Protein 2Q30 (pdb70)

Foldseek 3Di:
DDDDPDPPDDDEDVVAWDFWDDADQFKTKTKIWYAAFHKFAWDADPDFWKKKKAAQDAWWWKAFDPRDTDTHGHGRMDMGTRRGTIMITGRHTMIMMIIGSYD/DDDPCPPPPDQDPPAWDFWPDDDQFKTKTKIWYAAFHKFFWDADPDFWKKKKAAQDAWWWKAFPPRDTDTHGHGRMDIGTRHTTIMIHGNHTMMMMIIGRYD/DDDPDPPDDDEDPVAWDFWDDDDQFKTKTKIWYAAFHKFFWDADPDFWKKKKAAQDAWWWKAFPPRDTDTHGHGDMDIDTRHGTIMIHGNHTMIMMMIGRYD/DDDDPCPPDPDADDPAWDFWDDDDQFKTKTKTWYAAFHKFFFDADPDFWKKKKAAQDAWWWKAFPPRDTDTHGHGDMDMDTRHGTIMIHGNHTMMMMIIGRYD/DDDPDVPDPDQDPVAWDFWPDDDQFKTKTKIWFAAFHKFAWDADPDFWKKKKFAQDAWWWKAFPPRDTDTHGHGRMDMDTRHGTIMITGRHTMMMMMIGRYD/DDDPCPPDPDQDPPAWDFWDDDDQFKTKTKIWYAAFHKFAWDADPDFWKKKKAAQDAWWWKAWPPRDTDTHGHGRMDIGTRHTTIMIHGRHTMIMMMIGRYD/DDDPCPPDPDEDPPAWDFWDDDDQFKTKTKIWYAAFHKFDWDADPDFWKKKKAAQDAWWWKAFPPRDTDTHGHGRMDMDTRHGIIMIHGNHTMMMMIIGRPD/DDDPCPPDDDQDPVAWDFFPDDDQFKTKDKIWYAAFHKFAWDADPDFWKKKKAAQDAWWWKAWPPRDTDTHGHGRMDIGTRHTTIMITGRHTMMMMMIGRYD

Solvent-accessible surface area: 35808 Å² total

CATH classification: 2.60.120.10

Structure (mmCIF, N/CA/C/O backbone):
data_2Q30
#
_entry.id   2Q30
#
_cell.length_a   43.140
_cell.length_b   133.950
_cell.length_c   74.660
_cell.angle_alpha   90.000
_cell.angle_beta   93.040
_cell.angle_gamma   90.000
#
_symmetry.space_group_name_H-M   'P 1 21 1'
#
loop_
_entity.id
_entity.type
_entity.pdbx_description
1 polymer 'Uncharacterized protein'
2 non-polymer 1,2-ETHANEDIOL
3 non-polymer 'SULFATE ION'
4 water water
#
loop_
_atom_site.group_PDB
_atom_site.id
_atom_site.type_symbol
_atom_site.label_atom_id
_atom_site.label_alt_id
_atom_site.label_comp_id
_atom_site.label_asym_id
_atom_site.label_entity_id
_atom_site.label_seq_id
_atom_site.pdbx_PDB_ins_code
_atom_site.Cartn_x
_atom_site.Cartn_y
_atom_site.Cartn_z
_atom_site.occupancy
_atom_site.B_iso_or_equiv
_atom_site.auth_seq_id
_atom_site.auth_comp_id
_atom_site.auth_asym_id
_atom_site.auth_atom_id
_atom_site.pdbx_PDB_model_num
ATOM 1 C CA . HIS A 1 5 ? 31.605 15.711 17.846 1.00 54.32 4 HIS A CA 1
ATOM 2 C C . HIS A 1 5 ? 31.433 16.467 16.517 1.00 54.98 4 HIS A C 1
ATOM 3 O O . HIS A 1 5 ? 31.947 17.588 16.367 1.00 55.44 4 HIS A O 1
ATOM 12 N N . LYS A 1 7 ? 29.196 14.626 12.715 1.00 43.74 6 LYS A N 1
ATOM 13 C CA A LYS A 1 7 ? 29.120 13.441 11.851 0.50 43.14 6 LYS A CA 1
ATOM 14 C CA B LYS A 1 7 ? 29.000 13.374 11.976 0.50 42.64 6 LYS A CA 1
ATOM 15 C C . LYS A 1 7 ? 27.961 13.549 10.876 1.00 39.50 6 LYS A C 1
ATOM 16 O O . LYS A 1 7 ? 27.010 14.307 11.077 1.00 35.83 6 LYS A O 1
ATOM 27 N N . SER A 1 8 ? 28.105 12.818 9.776 1.00 36.89 7 SER A N 1
ATOM 28 C CA . SER A 1 8 ? 27.112 12.835 8.712 1.00 35.04 7 SER A CA 1
ATOM 29 C C . SER A 1 8 ? 26.539 11.442 8.492 1.00 32.12 7 SER A C 1
ATOM 30 O O . SER A 1 8 ? 27.209 10.443 8.770 1.00 33.13 7 SER A O 1
ATOM 33 N N . HIS A 1 9 ? 25.326 11.398 7.944 1.00 33.68 8 HIS A N 1
ATOM 34 C CA . HIS A 1 9 ? 24.627 10.159 7.632 1.00 31.55 8 HIS A CA 1
ATOM 35 C C . HIS A 1 9 ? 24.060 10.285 6.245 1.00 30.79 8 HIS A C 1
ATOM 36 O O . HIS A 1 9 ? 23.283 11.190 5.983 1.00 30.31 8 HIS A O 1
ATOM 43 N N . ASN A 1 10 ? 24.441 9.380 5.346 1.00 28.42 9 ASN A N 1
ATOM 44 C CA . ASN A 1 10 ? 23.961 9.419 3.980 1.00 30.15 9 ASN A CA 1
ATOM 45 C C . ASN A 1 10 ? 22.708 8.587 4.015 1.00 30.35 9 ASN A C 1
ATOM 46 O O . ASN A 1 10 ? 22.742 7.406 3.751 1.00 30.38 9 ASN A O 1
ATOM 51 N N . LEU A 1 11 ? 21.604 9.244 4.341 1.00 28.88 10 LEU A N 1
ATOM 52 C CA . LEU A 1 11 ? 20.337 8.545 4.572 1.00 30.33 10 LEU A CA 1
ATOM 53 C C . LEU A 1 11 ? 19.703 7.904 3.360 1.00 31.27 10 LEU A C 1
ATOM 54 O O . LEU A 1 11 ? 18.847 7.063 3.535 1.00 32.41 10 LEU A O 1
ATOM 59 N N . LEU A 1 12 ? 20.087 8.302 2.148 1.00 31.63 11 LEU A N 1
ATOM 60 C CA . LEU A 1 12 ? 19.574 7.652 0.917 1.00 31.55 11 LEU A CA 1
ATOM 61 C C . LEU A 1 12 ? 20.550 6.692 0.223 1.00 32.85 11 LEU A C 1
ATOM 62 O O . LEU A 1 12 ? 20.252 6.147 -0.860 1.00 33.52 11 LEU A O 1
ATOM 67 N N . GLU A 1 13 ? 21.707 6.478 0.843 1.00 33.49 12 GLU A N 1
ATOM 68 C CA . GLU A 1 13 ? 22.739 5.632 0.299 1.00 34.90 12 GLU A CA 1
ATOM 69 C C . GLU A 1 13 ? 22.307 4.172 0.299 1.00 34.46 12 GLU A C 1
ATOM 70 O O . GLU A 1 13 ? 22.642 3.435 -0.625 1.00 33.78 12 GLU A O 1
ATOM 76 N N . ALA A 1 14 ? 21.577 3.755 1.325 1.00 34.60 13 ALA A N 1
ATOM 77 C CA . ALA A 1 14 ? 21.040 2.388 1.420 1.00 34.84 13 ALA A CA 1
ATOM 78 C C . ALA A 1 14 ? 19.860 2.448 2.375 1.00 37.43 13 ALA A C 1
ATOM 79 O O . ALA A 1 14 ? 20.061 2.677 3.574 1.00 40.66 13 ALA A O 1
ATOM 81 N N . VAL A 1 15 ? 18.649 2.274 1.860 1.00 33.62 14 VAL A N 1
ATOM 82 C CA . VAL A 1 15 ? 17.445 2.351 2.680 1.00 35.47 14 VAL A CA 1
ATOM 83 C C . VAL A 1 15 ? 17.016 0.938 3.080 1.00 36.09 14 VAL A C 1
ATOM 84 O O . VAL A 1 15 ? 17.350 -0.034 2.395 1.00 33.57 14 VAL A O 1
ATOM 88 N N . ARG A 1 16 ? 16.305 0.844 4.198 1.00 34.34 15 ARG A N 1
ATOM 89 C CA A ARG A 1 16 ? 15.809 -0.434 4.715 0.50 33.41 15 ARG A CA 1
ATOM 90 C CA B ARG A 1 16 ? 15.807 -0.425 4.726 0.50 32.84 15 ARG A CA 1
ATOM 91 C C . ARG A 1 16 ? 14.280 -0.441 4.679 1.00 34.18 15 ARG A C 1
ATOM 92 O O . ARG A 1 16 ? 13.628 0.467 5.226 1.00 32.63 15 ARG A O 1
ATOM 97 N N . PHE A 1 17 ? 13.711 -1.446 4.011 1.00 31.46 16 PHE A N 1
ATOM 98 C CA . PHE A 1 17 ? 12.262 -1.616 3.951 1.00 33.33 16 PHE A CA 1
ATOM 99 C C . PHE A 1 17 ? 11.859 -2.817 4.777 1.00 33.86 16 PHE A C 1
ATOM 100 O O . PHE A 1 17 ? 12.674 -3.679 5.081 1.00 31.99 16 PHE A O 1
ATOM 108 N N . ASP A 1 18 ? 10.584 -2.844 5.143 1.00 34.65 17 ASP A N 1
ATOM 109 C CA . ASP A 1 18 ? 9.948 -3.982 5.820 1.00 34.73 17 ASP A CA 1
ATOM 110 C C . ASP A 1 18 ? 8.575 -4.049 5.143 1.00 34.89 17 ASP A C 1
ATOM 111 O O . ASP A 1 18 ? 7.847 -3.055 5.160 1.00 33.61 17 ASP A O 1
ATOM 116 N N . ASP A 1 19 ? 8.231 -5.183 4.528 1.00 33.46 18 ASP A N 1
ATOM 117 C CA . ASP A 1 19 ? 6.928 -5.297 3.828 1.00 36.58 18 ASP A CA 1
ATOM 118 C C . ASP A 1 19 ? 5.696 -5.339 4.726 1.00 36.63 18 ASP A C 1
ATOM 119 O O . ASP A 1 19 ? 4.592 -5.126 4.210 1.00 36.35 18 ASP A O 1
ATOM 124 N N . GLN A 1 20 ? 5.871 -5.614 6.027 1.00 36.81 19 GLN A N 1
ATOM 125 C CA A GLN A 1 20 ? 4.737 -5.702 6.968 0.50 37.39 19 GLN A CA 1
ATOM 126 C CA B GLN A 1 20 ? 4.753 -5.697 6.982 0.50 37.55 19 GLN A CA 1
ATOM 127 C C . GLN A 1 20 ? 4.425 -4.369 7.631 1.00 38.30 19 GLN A C 1
ATOM 128 O O . GLN A 1 20 ? 3.271 -4.114 7.997 1.00 39.63 19 GLN A O 1
ATOM 139 N N . ARG A 1 21 ? 5.430 -3.516 7.783 1.00 38.10 20 ARG A N 1
ATOM 140 C CA . ARG A 1 21 ? 5.221 -2.207 8.397 1.00 38.65 20 ARG A CA 1
ATOM 141 C C . ARG A 1 21 ? 6.404 -1.291 8.133 1.00 36.60 20 ARG A C 1
ATOM 142 O O . ARG A 1 21 ? 7.454 -1.767 7.704 1.00 36.83 20 ARG A O 1
ATOM 150 N N . PHE A 1 22 ? 6.246 0.001 8.424 1.00 34.85 21 PHE A N 1
ATOM 151 C CA . PHE A 1 22 ? 7.355 0.976 8.270 1.00 33.31 21 PHE A CA 1
ATOM 152 C C . PHE A 1 22 ? 8.580 0.633 9.141 1.00 33.50 21 PHE A C 1
ATOM 153 O O . PHE A 1 22 ? 8.459 -0.009 10.195 1.00 31.26 21 PHE A O 1
ATOM 161 N N . VAL A 1 23 ? 9.740 1.089 8.698 1.00 31.82 22 VAL A N 1
ATOM 162 C CA . VAL A 1 23 ? 11.002 0.909 9.402 1.00 32.83 22 VAL A CA 1
ATOM 163 C C . VAL A 1 23 ? 11.344 2.253 10.037 1.00 34.77 22 VAL A C 1
ATOM 164 O O . VAL A 1 23 ? 11.334 3.282 9.354 1.00 34.20 22 VAL A O 1
ATOM 176 N N . GLU A 1 25 ? 14.366 4.202 12.246 1.00 33.07 24 GLU A N 1
ATOM 177 C CA . GLU A 1 25 ? 15.805 4.117 12.591 1.00 33.31 24 GLU A CA 1
ATOM 178 C C . GLU A 1 25 ? 16.254 5.372 13.313 1.00 32.50 24 GLU A C 1
ATOM 179 O O . GLU A 1 25 ? 15.997 6.460 12.848 1.00 30.68 24 GLU A O 1
ATOM 185 N N . LEU A 1 26 ? 16.957 5.203 14.425 1.00 32.01 25 LEU A N 1
ATOM 186 C CA . LEU A 1 26 ? 17.477 6.314 15.201 1.00 33.55 25 LEU A CA 1
ATOM 187 C C . LEU A 1 26 ? 18.696 6.845 14.485 1.00 32.64 25 LEU A C 1
ATOM 188 O O . LEU A 1 26 ? 19.601 6.082 14.183 1.00 33.63 25 LEU A O 1
ATOM 193 N N . VAL A 1 27 ? 18.696 8.140 14.195 1.00 30.45 26 VAL A N 1
ATOM 194 C CA . VAL A 1 27 ? 19.813 8.784 13.508 1.00 31.34 26 VAL A CA 1
ATOM 195 C C . VAL A 1 27 ? 20.688 9.417 14.568 1.00 31.74 26 VAL A C 1
ATOM 196 O O . VAL A 1 27 ? 21.896 9.227 14.571 1.00 30.63 26 VAL A O 1
ATOM 200 N N . HIS A 1 28 ? 20.073 10.169 15.464 1.00 30.18 27 HIS A N 1
ATOM 201 C CA . HIS A 1 28 ? 20.803 10.877 16.506 1.00 31.16 27 HIS A CA 1
ATOM 202 C C . HIS A 1 28 ? 19.899 11.133 17.710 1.00 30.93 27 HIS A C 1
ATOM 203 O O . HIS A 1 28 ? 18.671 11.310 17.567 1.00 30.41 27 HIS A O 1
ATOM 210 N N . GLU A 1 29 ? 20.504 11.109 18.892 1.00 31.15 28 GLU A N 1
ATOM 211 C CA . GLU A 1 29 ? 19.801 11.518 20.077 1.00 33.35 28 GLU A CA 1
ATOM 212 C C . GLU A 1 29 ? 20.783 12.173 21.058 1.00 31.96 28 GLU A C 1
ATOM 213 O O . GLU A 1 29 ? 21.830 11.617 21.361 1.00 30.96 28 GLU A O 1
ATOM 219 N N . SER A 1 30 ? 20.429 13.370 21.509 1.00 30.27 29 SER A N 1
ATOM 220 C CA . SER A 1 30 ? 21.215 14.118 22.501 1.00 31.01 29 SER A CA 1
ATOM 221 C C . SER A 1 30 ? 20.234 14.877 23.371 1.00 30.87 29 SER A C 1
ATOM 222 O O . SER A 1 30 ? 19.031 14.727 23.240 1.00 32.42 29 SER A O 1
ATOM 225 N N . GLU A 1 31 ? 20.771 15.660 24.284 1.00 33.50 30 GLU A N 1
ATOM 226 C CA . GLU A 1 31 ? 20.009 16.613 25.098 1.00 34.00 30 GLU A CA 1
ATOM 227 C C . GLU A 1 31 ? 19.209 17.649 24.251 1.00 33.67 30 GLU A C 1
ATOM 228 O O . GLU A 1 31 ? 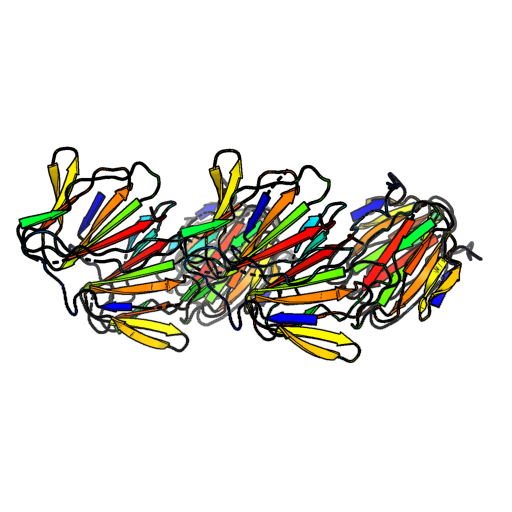18.118 18.067 24.659 1.00 31.88 30 GLU A O 1
ATOM 234 N N . ASN A 1 32 ? 19.721 17.987 23.050 1.00 33.60 31 ASN A N 1
ATOM 235 C CA . ASN A 1 32 ? 19.182 19.045 22.197 1.00 32.13 31 ASN A CA 1
ATOM 236 C C . ASN A 1 32 ? 18.063 18.616 21.262 1.00 32.53 31 ASN A C 1
ATOM 237 O O . ASN A 1 32 ? 17.067 19.326 21.112 1.00 32.75 31 ASN A O 1
ATOM 242 N N . PHE A 1 33 ? 18.242 17.478 20.599 1.00 30.46 32 PHE A N 1
ATOM 243 C CA . PHE A 1 33 ? 17.192 16.893 19.776 1.00 29.30 32 PHE A CA 1
ATOM 244 C C . PHE A 1 33 ? 17.329 15.380 19.553 1.00 29.32 32 PHE A C 1
ATOM 245 O O . PHE A 1 33 ? 18.362 14.778 19.838 1.00 26.35 32 PHE A O 1
ATOM 253 N N . LYS A 1 34 ? 16.247 14.790 19.054 1.00 29.28 33 LYS A N 1
ATOM 254 C CA . LYS A 1 34 ? 16.201 13.398 18.633 1.00 29.76 33 LYS A CA 1
ATOM 255 C C . LYS A 1 34 ? 15.886 13.456 17.154 1.00 29.73 33 LYS A C 1
ATOM 256 O O . LYS A 1 34 ? 15.009 14.221 16.744 1.00 30.71 33 LYS A O 1
ATOM 262 N N . ILE A 1 35 ? 16.641 12.702 16.371 1.00 29.78 34 ILE A N 1
ATOM 263 C CA . ILE A 1 35 ? 16.513 12.653 14.941 1.00 29.15 34 ILE A CA 1
ATOM 264 C C . ILE A 1 35 ? 16.286 11.187 14.595 1.00 28.79 34 ILE A C 1
ATOM 265 O O . ILE A 1 35 ? 17.133 10.334 14.917 1.00 29.53 34 ILE A O 1
ATOM 270 N N . VAL A 1 36 ? 15.156 10.904 13.943 1.00 28.44 35 VAL A N 1
ATOM 271 C CA A VAL A 1 36 ? 14.794 9.550 13.534 0.50 29.82 35 VAL A CA 1
ATOM 272 C CA B VAL A 1 36 ? 14.758 9.548 13.562 0.50 30.36 35 VAL A CA 1
ATOM 273 C C . VAL A 1 36 ? 14.213 9.541 12.128 1.00 31.11 35 VAL A C 1
ATOM 274 O O . VAL A 1 36 ? 13.526 10.493 11.716 1.00 30.88 35 VAL A O 1
ATOM 281 N N . SER A 1 37 ? 14.500 8.474 11.395 1.00 31.36 36 SER A N 1
ATOM 282 C CA . SER A 1 37 ? 14.010 8.309 10.050 1.00 30.34 36 SER A CA 1
ATOM 283 C C . SER A 1 37 ? 12.926 7.250 10.059 1.00 30.37 36 SER A C 1
ATOM 284 O O . SER A 1 37 ? 12.899 6.384 10.945 1.00 29.78 36 SER A O 1
ATOM 287 N N . PHE A 1 38 ? 12.034 7.360 9.073 1.00 30.14 37 PHE A N 1
ATOM 288 C CA . PHE A 1 38 ? 10.959 6.386 8.829 1.00 29.54 37 PHE A CA 1
ATOM 289 C C . PHE A 1 38 ? 10.995 6.065 7.346 1.00 29.70 37 PHE A C 1
ATOM 290 O O . PHE A 1 38 ? 10.999 6.981 6.525 1.00 29.05 37 PHE A O 1
ATOM 298 N N . THR A 1 39 ? 11.119 4.779 7.011 1.00 31.22 38 THR A N 1
ATOM 299 C CA . THR A 1 39 ? 11.206 4.332 5.618 1.00 30.13 38 THR A CA 1
ATOM 300 C C . THR A 1 39 ? 9.968 3.479 5.362 1.00 29.70 38 THR A C 1
ATOM 301 O O . THR A 1 39 ? 9.678 2.536 6.109 1.00 30.86 38 THR A O 1
ATOM 305 N N . PHE A 1 40 ? 9.255 3.843 4.312 1.00 30.20 39 PHE A N 1
ATOM 306 C CA . PHE A 1 40 ? 7.998 3.245 3.968 1.00 28.82 39 PHE A CA 1
ATOM 307 C C . PHE A 1 40 ? 8.009 2.670 2.583 1.00 29.82 39 PHE A C 1
ATOM 308 O O . PHE A 1 40 ? 8.564 3.272 1.664 1.00 29.31 39 PHE A O 1
ATOM 316 N N . LYS A 1 41 ? 7.376 1.507 2.450 1.00 30.00 40 LYS A N 1
ATOM 317 C CA . LYS A 1 41 ? 6.993 0.987 1.151 1.00 32.63 40 LYS A CA 1
ATOM 318 C C . LYS A 1 41 ? 5.706 1.746 0.853 1.00 32.12 40 LYS A C 1
ATOM 319 O O . LYS A 1 41 ? 5.028 2.227 1.781 1.00 29.98 40 LYS A O 1
ATOM 325 N N . ALA A 1 42 ? 5.401 1.892 -0.433 1.00 33.57 41 ALA A N 1
ATOM 326 C CA . ALA A 1 42 ? 4.185 2.581 -0.901 1.00 32.94 41 ALA A CA 1
ATOM 327 C C . ALA A 1 42 ? 2.956 2.012 -0.185 1.00 32.93 41 ALA A C 1
ATOM 328 O O . ALA A 1 42 ? 2.832 0.793 -0.051 1.00 32.42 41 ALA A O 1
ATOM 330 N N . GLY A 1 43 ? 2.105 2.894 0.331 1.00 32.03 42 GLY A N 1
ATOM 331 C CA . GLY A 1 43 ? 0.904 2.491 1.063 1.00 32.95 42 GLY A CA 1
ATOM 332 C C . GLY A 1 43 ? 1.084 2.302 2.555 1.00 32.58 42 GLY A C 1
ATOM 333 O O . GLY A 1 43 ? 0.093 2.187 3.265 1.00 33.07 42 GLY A O 1
ATOM 334 N N . GLN A 1 44 ? 2.327 2.264 3.046 1.00 31.99 43 GLN A N 1
ATOM 335 C CA . GLN A 1 44 ? 2.567 2.136 4.488 1.00 32.09 43 GLN A CA 1
ATOM 336 C C . GLN A 1 44 ? 2.385 3.501 5.136 1.00 32.92 43 GLN A C 1
ATOM 337 O O . GLN A 1 44 ? 2.421 4.562 4.464 1.00 32.68 43 GLN A O 1
ATOM 343 N N . GLU A 1 45 ? 2.202 3.461 6.446 1.00 34.82 44 GLU A N 1
ATOM 344 C CA . GLU A 1 45 ? 1.863 4.637 7.202 1.00 36.38 44 GLU A CA 1
ATOM 345 C C . GLU A 1 45 ? 2.395 4.612 8.613 1.00 34.35 44 GLU A C 1
ATOM 346 O O . GLU A 1 45 ? 2.413 3.576 9.243 1.00 35.10 44 GLU A O 1
ATOM 352 N N . LEU A 1 46 ? 2.812 5.778 9.080 1.00 33.20 45 LEU A N 1
ATOM 353 C CA . LEU A 1 46 ? 3.172 6.009 10.464 1.00 32.76 45 LEU A CA 1
ATOM 354 C C . LEU A 1 46 ? 1.831 6.540 10.952 1.00 33.45 45 LEU A C 1
ATOM 355 O O . LEU A 1 46 ? 1.413 7.623 10.506 1.00 31.95 45 LEU A O 1
ATOM 360 N N . PRO A 1 47 ? 1.124 5.783 11.811 1.00 31.93 46 PRO A N 1
ATOM 361 C CA . PRO A 1 47 ? -0.176 6.233 12.240 1.00 32.14 46 PRO A CA 1
ATOM 362 C C . PRO A 1 47 ? -0.159 7.564 12.986 1.00 30.91 46 PRO A C 1
ATOM 363 O O . PRO A 1 47 ? 0.838 7.923 13.616 1.00 31.07 46 PRO A O 1
ATOM 367 N N . VAL A 1 48 ? -1.270 8.273 12.905 1.00 30.01 47 VAL A N 1
ATOM 368 C CA . VAL A 1 48 ? -1.397 9.546 13.592 1.00 30.51 47 VAL A CA 1
ATOM 369 C C . VAL A 1 48 ? -1.187 9.338 15.106 1.00 30.88 47 VAL A C 1
ATOM 370 O O . VAL A 1 48 ? -1.708 8.381 15.706 1.00 30.36 47 VAL A O 1
ATOM 374 N N . HIS A 1 49 ? -0.325 10.171 15.681 1.00 30.61 48 HIS A N 1
ATOM 375 C CA . HIS A 1 49 ? -0.070 10.132 17.110 1.00 30.42 48 HIS A CA 1
ATOM 376 C C . HIS A 1 49 ? 0.451 11.480 17.585 1.00 29.92 48 HIS A C 1
ATOM 377 O O . HIS A 1 49 ? 0.755 12.385 16.794 1.00 29.06 48 HIS A O 1
ATOM 384 N N . SER A 1 50 ? 0.580 11.568 18.897 1.00 29.32 49 SER A N 1
ATOM 385 C CA . SER A 1 50 ? 1.183 12.717 19.568 1.00 30.86 49 SER A CA 1
ATOM 386 C C . SER A 1 50 ? 1.714 12.263 20.910 1.00 31.06 49 SER A C 1
ATOM 387 O O . SER A 1 50 ? 1.364 11.173 21.362 1.00 31.54 49 SER A O 1
ATOM 390 N N . HIS A 1 51 ? 2.591 13.071 21.504 1.00 31.14 50 HIS A N 1
ATOM 391 C CA . HIS A 1 51 ? 3.069 12.873 22.898 1.00 31.89 50 HIS A CA 1
ATOM 392 C C . HIS A 1 51 ? 2.623 14.125 23.622 1.00 31.80 50 HIS A C 1
ATOM 393 O O . HIS A 1 51 ? 2.951 15.232 23.193 1.00 33.46 50 HIS A O 1
ATOM 400 N N . ASN A 1 52 ? 1.896 13.956 24.717 1.00 32.71 51 ASN A N 1
ATOM 401 C CA . ASN A 1 52 ? 1.346 15.077 25.486 1.00 34.26 51 ASN A CA 1
ATOM 402 C C . ASN A 1 52 ? 2.443 15.797 26.297 1.00 34.53 51 ASN A C 1
ATOM 403 O O . ASN A 1 52 ? 2.474 15.716 27.541 1.00 36.35 51 ASN A O 1
ATOM 405 N N . ILE A 1 53 ? 3.316 16.513 25.567 1.00 35.52 52 ILE A N 1
ATOM 406 C CA . ILE A 1 53 ? 4.430 17.303 26.113 1.00 37.17 52 ILE A CA 1
ATOM 407 C C . ILE A 1 53 ? 4.833 18.496 25.206 1.00 37.54 52 ILE A C 1
ATOM 408 O O . ILE A 1 53 ? 4.368 18.602 24.060 1.00 37.44 52 ILE A O 1
ATOM 413 N N . GLU A 1 54 ? 5.712 19.359 25.732 1.00 36.06 53 GLU A N 1
ATOM 414 C CA . GLU A 1 54 ? 6.188 20.560 25.050 1.00 35.29 53 GLU A CA 1
ATOM 415 C C . GLU A 1 54 ? 7.232 20.223 24.000 1.00 35.31 53 GLU A C 1
ATOM 416 O O . GLU A 1 54 ? 7.841 19.148 24.003 1.00 38.27 53 GLU A O 1
ATOM 418 N N . GLY A 1 55 ? 7.431 21.154 23.087 1.00 35.04 54 GLY A N 1
ATOM 419 C CA . GLY A 1 55 ? 8.399 21.001 22.015 1.00 31.16 54 GLY A CA 1
ATOM 420 C C . GLY A 1 55 ? 7.714 20.830 20.699 1.00 30.82 54 GLY A C 1
ATOM 421 O O . GLY A 1 55 ? 6.483 20.692 20.637 1.00 30.16 54 GLY A O 1
ATOM 422 N N . GLU A 1 56 ? 8.533 20.810 19.649 1.00 30.10 55 GLU A N 1
ATOM 423 C CA . GLU A 1 56 ? 8.065 20.657 18.280 1.00 31.30 55 GLU A CA 1
ATOM 424 C C . GLU A 1 56 ? 8.804 19.588 17.504 1.00 29.81 55 GLU A C 1
ATOM 425 O O . GLU A 1 56 ? 9.842 19.125 17.925 1.00 30.99 55 GLU A O 1
ATOM 431 N N . LEU A 1 57 ? 8.236 19.176 16.379 1.00 29.78 56 LEU A N 1
ATOM 432 C CA . LEU A 1 57 ? 8.964 18.309 15.462 1.00 31.29 56 LEU A CA 1
ATOM 433 C C . LEU A 1 57 ? 8.906 18.887 14.073 1.00 31.65 56 LEU A C 1
ATOM 434 O O . LEU A 1 57 ? 8.002 19.663 13.757 1.00 29.74 56 LEU A O 1
ATOM 439 N N . ASN A 1 58 ? 9.869 18.498 13.241 1.00 29.47 57 ASN A N 1
ATOM 440 C CA . ASN A 1 58 ? 9.758 18.784 11.823 1.00 32.60 57 ASN A CA 1
ATOM 441 C C . ASN A 1 58 ? 9.924 17.440 11.117 1.00 32.17 57 ASN A C 1
ATOM 442 O O . ASN A 1 58 ? 10.701 16.593 11.583 1.00 33.52 57 ASN A O 1
ATOM 447 N N . ILE A 1 59 ? 9.169 17.230 10.054 1.00 30.52 58 ILE A N 1
ATOM 448 C CA . ILE A 1 59 ? 9.238 16.008 9.264 1.00 31.02 58 ILE A CA 1
ATOM 449 C C . ILE A 1 59 ? 9.638 16.439 7.864 1.00 32.19 58 ILE A C 1
ATOM 450 O O . ILE A 1 59 ? 8.881 17.161 7.226 1.00 29.75 58 ILE A O 1
ATOM 455 N N . VAL A 1 60 ? 10.790 15.965 7.388 1.00 30.15 59 VAL A N 1
ATOM 456 C CA . VAL A 1 60 ? 11.301 16.321 6.069 1.00 30.99 59 VAL A CA 1
ATOM 457 C C . VAL A 1 60 ? 11.202 15.120 5.140 1.00 30.20 59 VAL A C 1
ATOM 458 O O . VAL A 1 60 ? 11.690 14.059 5.476 1.00 31.78 59 VAL A O 1
ATOM 462 N N . VAL A 1 61 ? 10.580 15.288 3.971 1.00 30.09 60 VAL A N 1
ATOM 463 C CA . VAL A 1 61 ? 10.461 14.192 3.008 1.00 29.90 60 VAL A CA 1
ATOM 464 C C . VAL A 1 61 ? 11.764 14.184 2.200 1.00 28.23 60 VAL A C 1
ATOM 465 O O . VAL A 1 61 ? 12.026 15.102 1.441 1.00 28.86 60 VAL A O 1
ATOM 469 N N . LEU A 1 62 ? 12.549 13.134 2.382 1.00 30.03 61 LEU A N 1
ATOM 470 C CA . LEU A 1 62 ? 13.835 12.965 1.704 1.00 32.06 61 LEU A CA 1
ATOM 471 C C . LEU A 1 62 ? 13.703 12.345 0.343 1.00 31.52 61 LEU A C 1
ATOM 472 O O . LEU A 1 62 ? 14.482 12.647 -0.544 1.00 32.41 61 LEU A O 1
ATOM 477 N N . GLU A 1 63 ? 12.796 11.388 0.224 1.00 30.82 62 GLU A N 1
ATOM 478 C CA . GLU A 1 63 ? 12.609 10.667 -1.023 1.00 31.77 62 GLU A CA 1
ATOM 479 C C . GLU A 1 63 ? 11.201 10.166 -1.084 1.00 31.26 62 GLU A C 1
ATOM 480 O O . GLU A 1 63 ? 10.616 9.799 -0.045 1.00 30.81 62 GLU A O 1
ATOM 486 N N . GLY A 1 64 ? 10.645 10.187 -2.298 1.00 32.38 63 GLY A N 1
ATOM 487 C CA . GLY A 1 64 ? 9.291 9.729 -2.541 1.00 33.02 63 GLY A CA 1
ATOM 488 C C . GLY A 1 64 ? 8.257 10.768 -2.218 1.00 33.46 63 GLY A C 1
ATOM 489 O O . GLY A 1 64 ? 8.594 11.919 -1.893 1.00 33.90 63 GLY A O 1
ATOM 490 N N . GLU A 1 65 ? 6.996 10.350 -2.332 1.00 31.10 64 GLU A N 1
ATOM 491 C CA . GLU A 1 65 ? 5.838 11.213 -2.105 1.00 33.93 64 GLU A CA 1
ATOM 492 C C . GLU A 1 65 ? 4.884 10.552 -1.152 1.00 31.80 64 GLU A C 1
ATOM 493 O O . GLU A 1 65 ? 4.700 9.325 -1.166 1.00 32.08 64 GLU A O 1
ATOM 499 N N . GLY A 1 66 ? 4.209 11.397 -0.389 1.00 30.00 65 GLY A N 1
ATOM 500 C CA . GLY A 1 66 ? 3.233 10.942 0.564 1.00 28.72 65 GLY A CA 1
ATOM 501 C C . GLY A 1 66 ? 2.317 12.058 1.012 1.00 28.73 65 GLY A C 1
ATOM 502 O O . GLY A 1 66 ? 2.062 13.026 0.266 1.00 29.39 65 GLY A O 1
ATOM 503 N N . GLU A 1 67 ? 1.801 11.880 2.220 1.00 28.27 66 GLU A N 1
ATOM 504 C CA . GLU A 1 67 ? 0.902 12.824 2.868 1.00 29.99 66 GLU A CA 1
ATOM 505 C C . GLU A 1 67 ? 1.257 12.963 4.329 1.00 30.18 66 GLU A C 1
ATOM 506 O O . GLU A 1 67 ? 1.607 11.958 4.977 1.00 31.88 66 GLU A O 1
ATOM 512 N N . PHE A 1 68 ? 1.182 14.193 4.843 1.00 28.39 67 PHE A N 1
ATOM 513 C CA . PHE A 1 68 ? 1.270 14.435 6.279 1.00 29.23 67 PHE A CA 1
ATOM 514 C C . PHE A 1 68 ? -0.150 14.286 6.751 1.00 30.60 67 PHE A C 1
ATOM 515 O O . PHE A 1 68 ? -1.042 14.968 6.246 1.00 30.33 67 PHE A O 1
ATOM 523 N N . VAL A 1 69 ? -0.371 13.428 7.733 1.00 30.61 68 VAL A N 1
ATOM 524 C CA . VAL A 1 69 ? -1.722 13.144 8.224 1.00 29.90 68 VAL A CA 1
ATOM 525 C C . VAL A 1 69 ? -1.897 13.797 9.610 1.00 32.59 68 VAL A C 1
ATOM 526 O O . VAL A 1 69 ? -0.933 13.926 10.379 1.00 30.40 68 VAL A O 1
ATOM 530 N N . GLY A 1 70 ? -3.121 14.235 9.904 1.00 31.47 69 GLY A N 1
ATOM 531 C CA . GLY A 1 70 ? -3.426 14.864 11.185 1.00 33.99 69 GLY A CA 1
ATOM 532 C C . GLY A 1 70 ? -4.738 14.405 11.759 1.00 34.46 69 GLY A C 1
ATOM 533 O O . GLY A 1 70 ? -5.245 13.325 11.421 1.00 33.72 69 GLY A O 1
ATOM 534 N N . ASP A 1 71 ? -5.259 15.251 12.642 1.00 36.13 70 ASP A N 1
ATOM 535 C CA . ASP A 1 71 ? -6.527 15.067 13.325 1.00 38.69 70 ASP A CA 1
ATOM 536 C C . ASP A 1 71 ? -7.646 14.787 12.299 1.00 38.33 70 ASP A C 1
ATOM 537 O O . ASP A 1 71 ? -7.769 15.496 11.287 1.00 37.84 70 ASP A O 1
ATOM 542 N N . GLY A 1 72 ? -8.406 13.722 12.557 1.00 38.56 71 GLY A N 1
ATOM 543 C CA . GLY A 1 72 ? -9.520 13.291 11.698 1.00 37.73 71 GLY A CA 1
ATOM 544 C C . GLY A 1 72 ? -9.115 12.695 10.364 1.00 36.91 71 GLY A C 1
ATOM 545 O O . GLY A 1 72 ? -9.917 12.651 9.435 1.00 35.49 71 GLY A O 1
ATOM 546 N N . ASP A 1 73 ? -7.865 12.246 10.273 1.00 35.51 72 ASP A N 1
ATOM 547 C CA . ASP A 1 73 ? -7.269 11.712 9.058 1.00 35.59 72 ASP A CA 1
ATOM 548 C C . ASP A 1 73 ? -7.142 12.778 7.948 1.00 32.90 72 ASP A C 1
ATOM 549 O O . ASP A 1 73 ? -7.074 12.436 6.774 1.00 31.02 72 ASP A O 1
ATOM 554 N N . ALA A 1 74 ? -7.070 14.055 8.335 1.00 33.57 73 ALA A N 1
ATOM 555 C CA . ALA A 1 74 ? -6.957 15.172 7.388 1.00 31.43 73 ALA A CA 1
ATOM 556 C C . ALA A 1 74 ? -5.531 15.147 6.846 1.00 31.94 73 ALA A C 1
ATOM 557 O O . ALA A 1 74 ? -4.589 14.891 7.618 1.00 30.54 73 ALA A O 1
ATOM 559 N N . VAL A 1 75 ? -5.358 15.411 5.541 1.00 27.87 74 VAL A N 1
ATOM 560 C CA . VAL A 1 75 ? -4.021 15.275 4.918 1.00 29.38 74 VAL A CA 1
ATOM 561 C C . VAL A 1 75 ? -3.487 16.513 4.211 1.00 27.82 74 VAL A C 1
ATOM 562 O O . VAL A 1 75 ? -4.257 17.304 3.676 1.00 25.39 74 VAL A O 1
ATOM 566 N N . ILE A 1 76 ? -2.159 16.645 4.242 1.00 27.48 75 ILE A N 1
ATOM 567 C CA . ILE A 1 76 ? -1.418 17.692 3.562 1.00 29.90 75 ILE A CA 1
ATOM 568 C C . ILE A 1 76 ? -0.479 16.936 2.614 1.00 30.38 75 ILE A C 1
ATOM 569 O O . ILE A 1 76 ? 0.261 16.059 3.082 1.00 30.89 75 ILE A O 1
ATOM 574 N N . PRO A 1 77 ? -0.504 17.246 1.302 1.00 30.10 76 PRO A N 1
ATOM 575 C CA . PRO A 1 77 ? 0.418 16.554 0.404 1.00 31.60 76 PRO A CA 1
ATOM 576 C C . PRO A 1 77 ? 1.857 16.752 0.849 1.00 31.08 76 PRO A C 1
ATOM 577 O O . PRO A 1 77 ? 2.218 17.831 1.294 1.00 32.22 76 PRO A O 1
ATOM 581 N N . ALA A 1 78 ? 2.639 15.691 0.774 1.00 30.00 77 ALA A N 1
ATOM 582 C CA . ALA A 1 78 ? 4.001 15.675 1.257 1.00 28.35 77 ALA A CA 1
ATOM 583 C C . ALA A 1 78 ? 4.905 15.217 0.112 1.00 27.78 77 ALA A C 1
ATOM 584 O O . ALA A 1 78 ? 5.376 14.080 0.092 1.00 28.25 77 ALA A O 1
ATOM 586 N N . PRO A 1 79 ? 5.112 16.094 -0.888 1.00 29.58 78 PRO A N 1
ATOM 587 C CA . PRO A 1 79 ? 6.009 15.730 -1.955 1.00 29.78 78 PRO A CA 1
ATOM 588 C C . PRO A 1 79 ? 7.446 15.707 -1.439 1.00 29.57 78 PRO A C 1
ATOM 589 O O . PRO A 1 79 ? 7.714 16.183 -0.337 1.00 28.09 78 PRO A O 1
ATOM 593 N N . ARG A 1 80 ? 8.363 15.197 -2.251 1.00 29.55 79 ARG A N 1
ATOM 594 C CA . ARG A 1 80 ? 9.771 15.139 -1.865 1.00 30.71 79 ARG A CA 1
ATOM 595 C C . ARG A 1 80 ? 10.237 16.546 -1.527 1.00 30.62 79 ARG A C 1
ATOM 596 O O . ARG A 1 80 ? 9.898 17.503 -2.217 1.00 30.98 79 ARG A O 1
ATOM 604 N N . GLY A 1 81 ? 10.963 16.689 -0.435 1.00 29.71 80 GLY A N 1
ATOM 605 C CA . GLY A 1 81 ? 11.427 17.988 -0.014 1.00 29.53 80 GLY A CA 1
ATOM 606 C C . GLY A 1 81 ? 10.441 18.798 0.814 1.00 30.02 80 GLY A C 1
ATOM 607 O O . GLY A 1 81 ? 10.773 19.897 1.237 1.00 31.03 80 GLY A O 1
ATOM 608 N N . ALA A 1 82 ? 9.226 18.286 1.038 1.00 29.79 81 ALA A N 1
ATOM 609 C CA . ALA A 1 82 ? 8.245 18.967 1.873 1.00 30.63 81 ALA A CA 1
ATOM 610 C C . ALA A 1 82 ? 8.656 18.795 3.310 1.00 29.87 81 ALA A C 1
ATOM 611 O O . ALA A 1 82 ? 9.265 17.778 3.670 1.00 30.48 81 ALA A O 1
ATOM 613 N N . VAL A 1 83 ? 8.370 19.814 4.131 1.00 31.09 82 VAL A N 1
ATOM 614 C CA . VAL A 1 83 ? 8.655 19.776 5.561 1.00 29.99 82 VAL A CA 1
ATOM 615 C C . VAL A 1 83 ? 7.408 20.169 6.319 1.00 32.19 82 VAL A C 1
ATOM 616 O O . VAL A 1 83 ? 6.793 21.162 5.977 1.00 34.13 82 VAL A O 1
ATOM 620 N N . LEU A 1 84 ? 7.031 19.357 7.304 1.00 30.09 83 LEU A N 1
ATOM 621 C CA . LEU A 1 84 ? 5.911 19.627 8.194 1.00 29.26 83 LEU A CA 1
ATOM 622 C C . LEU A 1 84 ? 6.546 20.083 9.484 1.00 29.40 83 LEU A C 1
ATOM 623 O O . LEU A 1 84 ? 7.501 19.456 9.889 1.00 27.98 83 LEU A O 1
ATOM 628 N N . VAL A 1 85 ? 6.039 21.161 10.098 1.00 26.54 84 VAL A N 1
ATOM 629 C CA . VAL A 1 85 ? 6.463 21.587 11.429 1.00 29.03 84 VAL A CA 1
ATOM 630 C C . VAL A 1 85 ? 5.216 21.583 12.311 1.00 31.51 84 VAL A C 1
ATOM 631 O O . VAL A 1 85 ? 4.191 22.148 11.944 1.00 30.01 84 VAL A O 1
ATOM 635 N N . ALA A 1 86 ? 5.332 20.990 13.486 1.00 30.86 85 ALA A N 1
ATOM 636 C CA . ALA A 1 86 ? 4.206 20.869 14.383 1.00 31.74 85 ALA A CA 1
ATOM 637 C C . ALA A 1 86 ? 4.634 20.684 15.817 1.00 30.78 85 ALA A C 1
ATOM 638 O O . ALA A 1 86 ? 5.731 20.187 16.065 1.00 31.13 85 ALA A O 1
ATOM 640 N N . PRO A 1 87 ? 3.777 21.125 16.771 1.00 30.67 86 PRO A N 1
ATOM 641 C CA . PRO A 1 87 ? 4.023 20.760 18.157 1.00 30.23 86 PRO A CA 1
ATOM 642 C C . PRO A 1 87 ? 3.962 19.215 18.287 1.00 28.69 86 PRO A C 1
ATOM 643 O O . PRO A 1 87 ? 3.217 18.546 17.552 1.00 28.37 86 PRO A O 1
ATOM 647 N N . ILE A 1 88 ? 4.780 18.670 19.174 1.00 27.99 87 ILE A N 1
ATOM 648 C CA . ILE A 1 88 ? 4.808 17.225 19.458 1.00 30.32 87 ILE A CA 1
ATOM 649 C C . ILE A 1 88 ? 3.432 16.714 19.952 1.00 31.02 87 ILE A C 1
ATOM 650 O O . ILE A 1 88 ? 3.047 15.559 19.681 1.00 31.18 87 ILE A O 1
ATOM 655 N N . SER A 1 89 ? 2.711 17.578 20.681 1.00 30.81 88 SER A N 1
ATOM 656 C CA . SER A 1 89 ? 1.382 17.287 21.190 1.00 31.26 88 SER A CA 1
ATOM 657 C C . SER A 1 89 ? 0.282 17.334 20.117 1.00 33.35 88 SER A C 1
ATOM 658 O O . SER A 1 89 ? -0.821 16.846 20.373 1.00 35.45 88 SER A O 1
ATOM 661 N N . THR A 1 90 ? 0.561 17.900 18.936 1.00 33.49 89 THR A N 1
ATOM 662 C CA . THR A 1 90 ? -0.418 17.956 17.839 1.00 33.12 89 THR A CA 1
ATOM 663 C C . THR A 1 90 ? -0.406 16.640 17.062 1.00 33.53 89 THR A C 1
ATOM 664 O O . THR A 1 90 ? 0.663 16.232 16.604 1.00 34.36 89 THR A O 1
ATOM 668 N N . PRO A 1 91 ? -1.585 15.972 16.906 1.00 33.36 90 PRO A N 1
ATOM 669 C CA . PRO A 1 91 ? -1.632 14.698 16.188 1.00 32.69 90 PRO A CA 1
ATOM 670 C C . PRO A 1 91 ? -0.996 14.789 14.824 1.00 32.20 90 PRO A C 1
ATOM 671 O O . PRO A 1 91 ? -1.361 15.660 14.038 1.00 31.67 90 PRO A O 1
ATOM 675 N N . HIS A 1 92 ? -0.012 13.929 14.581 1.00 31.39 91 HIS A N 1
ATOM 676 C CA . HIS A 1 92 ? 0.701 13.890 13.303 1.00 31.22 91 HIS A CA 1
ATOM 677 C C . HIS A 1 92 ? 0.980 12.453 12.910 1.00 30.63 91 HIS A C 1
ATOM 678 O O . HIS A 1 92 ? 1.209 11.602 13.760 1.00 30.82 91 HIS A O 1
ATOM 685 N N . GLY A 1 93 ? 1.011 12.228 11.607 1.00 31.28 92 GLY A N 1
ATOM 686 C CA . GLY A 1 93 ? 1.269 10.926 11.037 1.00 30.43 92 GLY A CA 1
ATOM 687 C C . GLY A 1 93 ? 1.732 11.127 9.637 1.00 30.40 92 GLY A C 1
ATOM 688 O O . GLY A 1 93 ? 1.702 12.273 9.110 1.00 29.32 92 GLY A O 1
ATOM 689 N N . VAL A 1 94 ? 2.180 10.037 9.022 1.00 31.47 93 VAL A N 1
ATOM 690 C CA . VAL A 1 94 ? 2.708 10.095 7.646 1.00 32.76 93 VAL A CA 1
ATOM 691 C C . VAL A 1 94 ? 2.196 8.895 6.876 1.00 34.94 93 VAL A C 1
ATOM 692 O O . VAL A 1 94 ? 2.225 7.811 7.414 1.00 36.13 93 VAL A O 1
ATOM 696 N N . ARG A 1 95 ? 1.730 9.111 5.643 1.00 32.70 94 ARG A N 1
ATOM 697 C CA . ARG A 1 95 ? 1.254 8.059 4.760 1.00 34.86 94 ARG A CA 1
ATOM 698 C C . ARG A 1 95 ? 2.089 8.118 3.492 1.00 34.28 94 ARG A C 1
ATOM 699 O O . ARG A 1 95 ? 2.248 9.185 2.920 1.00 34.26 94 ARG A O 1
ATOM 707 N N . ALA A 1 96 ? 2.638 6.983 3.072 1.00 31.88 95 ALA A N 1
ATOM 708 C CA . ALA A 1 96 ? 3.452 6.919 1.881 1.00 30.66 95 ALA A CA 1
ATOM 709 C C . ALA A 1 96 ? 2.574 6.572 0.675 1.00 31.28 95 ALA A C 1
ATOM 710 O O . ALA A 1 96 ? 1.861 5.560 0.704 1.00 29.99 95 ALA A O 1
ATOM 712 N N . VAL A 1 97 ? 2.619 7.403 -0.368 1.00 31.01 96 VAL A N 1
ATOM 713 C CA . VAL A 1 97 ? 1.939 7.109 -1.641 1.00 31.45 96 VAL A CA 1
ATOM 714 C C . VAL A 1 97 ? 2.898 6.241 -2.482 1.00 31.90 96 VAL A C 1
ATOM 715 O O . VAL A 1 97 ? 2.483 5.246 -3.063 1.00 32.65 96 VAL A O 1
ATOM 719 N N . THR A 1 98 ? 4.157 6.669 -2.580 1.00 32.56 97 THR A N 1
ATOM 720 C CA . THR A 1 98 ? 5.217 5.910 -3.240 1.00 31.93 97 THR A CA 1
ATOM 721 C C . THR A 1 98 ? 6.114 5.396 -2.119 1.00 31.64 97 THR A C 1
ATOM 722 O O . THR A 1 98 ? 5.909 5.719 -0.935 1.00 32.07 97 THR A O 1
ATOM 726 N N . ASP A 1 99 ? 7.143 4.619 -2.476 1.00 32.46 98 ASP A N 1
ATOM 727 C CA . ASP A 1 99 ? 8.183 4.239 -1.477 1.00 31.67 98 ASP A CA 1
ATOM 728 C C . ASP A 1 99 ? 8.765 5.583 -1.011 1.00 31.71 98 ASP A C 1
ATOM 729 O O . ASP A 1 99 ? 9.026 6.464 -1.829 1.00 31.38 98 ASP A O 1
ATOM 742 N N . LYS A 1 101 ? 10.966 7.950 2.240 1.00 31.04 100 LYS A N 1
ATOM 743 C CA . LYS A 1 101 ? 11.745 8.093 3.455 1.00 29.56 100 LYS A CA 1
ATOM 744 C C . LYS A 1 101 ? 11.620 9.526 3.953 1.00 30.29 100 LYS A C 1
ATOM 745 O O . LYS A 1 101 ? 11.689 10.495 3.165 1.00 31.54 100 LYS A O 1
ATOM 751 N N . VAL A 1 102 ? 11.421 9.643 5.265 1.00 31.02 101 VAL A N 1
ATOM 752 C CA . VAL A 1 102 ? 11.345 10.934 5.943 1.00 30.98 101 VAL A CA 1
ATOM 753 C C . VAL A 1 102 ? 12.298 10.981 7.124 1.00 30.51 101 VAL A C 1
ATOM 754 O O . VAL A 1 102 ? 12.670 9.948 7.650 1.00 29.99 101 VAL A O 1
ATOM 758 N N . LEU A 1 103 ? 12.677 12.200 7.507 1.00 31.60 102 LEU A N 1
ATOM 759 C CA . LEU A 1 103 ? 13.535 12.454 8.655 1.00 29.97 102 LEU A CA 1
ATOM 760 C C . LEU A 1 103 ? 12.758 13.314 9.616 1.00 30.08 102 LEU A C 1
ATOM 761 O O . LEU A 1 103 ? 12.223 14.339 9.231 1.00 32.00 102 LEU A O 1
ATOM 766 N N . VAL A 1 104 ? 12.724 12.899 10.870 1.00 31.61 103 VAL A N 1
ATOM 767 C CA . VAL A 1 104 ? 12.017 13.613 11.902 1.00 30.38 103 VAL A CA 1
ATOM 768 C C . VAL A 1 104 ? 13.028 14.123 12.898 1.00 30.43 103 VAL A C 1
ATOM 769 O O . VAL A 1 104 ? 13.834 13.350 13.349 1.00 31.03 103 VAL A O 1
ATOM 773 N N . THR A 1 105 ? 12.959 15.415 13.225 1.00 29.90 104 THR A N 1
ATOM 774 C CA . THR A 1 105 ? 13.782 16.079 14.239 1.00 30.24 104 THR A CA 1
ATOM 775 C C . THR A 1 105 ? 12.808 16.620 15.282 1.00 30.97 104 THR A C 1
ATOM 776 O O . THR A 1 105 ? 11.882 17.354 14.941 1.00 29.18 104 THR A O 1
ATOM 780 N N . ILE A 1 106 ? 13.026 16.232 16.525 1.00 29.27 105 ILE A N 1
ATOM 781 C CA . ILE A 1 106 ? 12.166 16.542 17.661 1.00 31.39 105 ILE A CA 1
ATOM 782 C C . ILE A 1 106 ? 13.004 17.327 18.657 1.00 29.27 105 ILE A C 1
ATOM 783 O O . ILE A 1 106 ? 14.053 16.842 19.052 1.00 28.36 105 ILE A O 1
ATOM 788 N N . ALA A 1 107 ? 12.547 18.526 19.038 1.00 30.17 106 ALA A N 1
ATOM 789 C CA . ALA A 1 107 ? 13.267 19.421 19.980 1.00 30.74 106 ALA A CA 1
ATOM 790 C C . ALA A 1 107 ? 12.316 20.162 20.934 1.00 31.89 106 ALA A C 1
ATOM 791 O O . ALA A 1 107 ? 11.304 20.694 20.485 1.00 32.50 106 ALA A O 1
ATOM 793 N N . PRO A 1 108 ? 12.549 20.068 22.259 1.00 33.65 107 PRO A N 1
ATOM 794 C CA . PRO A 1 108 ? 13.523 19.203 22.928 1.00 35.45 107 PRO A CA 1
ATOM 795 C C . PRO A 1 108 ? 13.145 17.719 22.696 1.00 34.72 107 PRO A C 1
ATOM 796 O O . PRO A 1 108 ? 12.019 17.445 22.269 1.00 33.46 107 PRO A O 1
ATOM 800 N N . PRO A 1 109 ? 14.072 16.777 22.937 1.00 36.14 108 PRO A N 1
ATOM 801 C CA . PRO A 1 109 ? 13.742 15.360 22.714 1.00 40.07 108 PRO A CA 1
ATOM 802 C C . PRO A 1 109 ? 12.759 14.805 23.776 1.00 42.46 108 PRO A C 1
ATOM 803 O O . PRO A 1 109 ? 12.741 15.307 24.900 1.00 42.07 108 PRO A O 1
ATOM 807 N N . ILE A 1 110 ? 11.963 13.796 23.402 1.00 47.43 109 ILE A N 1
ATOM 808 C CA . ILE A 1 110 ? 10.950 13.194 24.299 1.00 49.46 109 ILE A CA 1
ATOM 809 C C . ILE A 1 110 ? 11.622 12.231 25.304 1.00 52.78 109 ILE A C 1
ATOM 810 O O . ILE A 1 110 ? 11.335 12.266 26.510 1.00 51.62 109 ILE A O 1
ATOM 824 N N . LYS B 1 7 ? 1.732 23.291 10.082 1.00 47.29 6 LYS B N 1
ATOM 825 C CA . LYS B 1 7 ? 2.168 24.047 8.895 1.00 46.13 6 LYS B CA 1
ATOM 826 C C . LYS B 1 7 ? 3.229 23.261 8.131 1.00 39.29 6 LYS B C 1
ATOM 827 O O . LYS B 1 7 ? 4.145 22.723 8.733 1.00 34.88 6 LYS B O 1
ATOM 833 N N . SER B 1 8 ? 3.055 23.167 6.814 1.00 36.20 7 SER B N 1
ATOM 834 C CA . SER B 1 8 ? 3.998 22.474 5.959 1.00 35.02 7 SER B CA 1
ATOM 835 C C . SER B 1 8 ? 4.538 23.450 4.900 1.00 33.48 7 SER B C 1
ATOM 836 O O . SER B 1 8 ? 3.910 24.473 4.576 1.00 29.92 7 SER B O 1
ATOM 839 N N . HIS B 1 9 ? 5.712 23.115 4.381 1.00 30.99 8 HIS B N 1
ATOM 840 C CA . HIS B 1 9 ? 6.405 23.924 3.385 1.00 32.26 8 HIS B CA 1
ATOM 841 C C . HIS B 1 9 ? 6.955 22.979 2.332 1.00 29.59 8 HIS B C 1
ATOM 842 O O . HIS B 1 9 ? 7.697 22.087 2.690 1.00 30.59 8 HIS B O 1
ATOM 849 N N . ASN B 1 10 ? 6.602 23.164 1.063 1.00 29.34 9 ASN B N 1
ATOM 850 C CA . ASN B 1 10 ? 7.130 22.369 -0.048 1.00 29.90 9 ASN B CA 1
ATOM 851 C C . ASN B 1 10 ? 8.389 23.095 -0.508 1.00 31.94 9 ASN B C 1
ATOM 852 O O . ASN B 1 10 ? 8.341 23.955 -1.404 1.00 28.88 9 ASN B O 1
ATOM 857 N N . LEU B 1 11 ? 9.511 22.722 0.102 1.00 29.32 10 LEU B N 1
ATOM 858 C CA . LEU B 1 11 ? 10.784 23.409 -0.109 1.00 30.95 10 LEU B CA 1
ATOM 859 C C . LEU B 1 11 ? 11.394 23.249 -1.495 1.00 30.97 10 LEU B C 1
ATOM 860 O O . LEU B 1 11 ? 12.292 24.009 -1.836 1.00 31.83 10 LEU B O 1
ATOM 865 N N . LEU B 1 12 ? 10.933 22.272 -2.281 1.00 31.54 11 LEU B N 1
ATOM 866 C CA . LEU B 1 12 ? 11.389 22.094 -3.672 1.00 32.82 11 LEU B CA 1
ATOM 867 C C . LEU B 1 12 ? 10.403 22.664 -4.727 1.00 33.01 11 LEU B C 1
ATOM 868 O O . LEU B 1 12 ? 10.522 22.384 -5.898 1.00 34.08 11 LEU B O 1
ATOM 873 N N . GLU B 1 13 ? 9.461 23.481 -4.273 1.00 33.99 12 GLU B N 1
ATOM 874 C CA . GLU B 1 13 ? 8.507 24.181 -5.106 1.00 35.93 12 GLU B CA 1
ATOM 875 C C . GLU B 1 13 ? 9.014 25.646 -5.115 1.00 35.56 12 GLU B C 1
ATOM 876 O O . GLU B 1 13 ? 9.496 26.158 -4.092 1.00 36.80 12 GLU B O 1
ATOM 882 N N . ALA B 1 14 ? 8.972 26.311 -6.266 1.00 37.15 13 ALA B N 1
ATOM 883 C CA . ALA B 1 14 ? 9.425 27.721 -6.366 1.00 35.98 13 ALA B CA 1
ATOM 884 C C . ALA B 1 14 ? 10.787 27.997 -5.681 1.00 35.92 13 ALA B C 1
ATOM 885 O O . ALA B 1 14 ? 10.937 28.942 -4.886 1.00 37.72 13 ALA B O 1
ATOM 887 N N . VAL B 1 15 ? 11.760 27.136 -5.951 1.00 34.97 14 VAL B N 1
ATOM 888 C CA . VAL B 1 15 ? 13.118 27.255 -5.370 1.00 35.37 14 VAL B CA 1
ATOM 889 C C . VAL B 1 15 ? 13.720 28.566 -5.901 1.00 36.62 14 VAL B C 1
ATOM 890 O O . VAL B 1 15 ? 13.557 28.884 -7.077 1.00 34.52 14 VAL B O 1
ATOM 894 N N . ARG B 1 16 ? 14.373 29.323 -5.017 1.00 35.58 15 ARG B N 1
ATOM 895 C CA . ARG B 1 16 ? 14.950 30.628 -5.354 1.00 35.67 15 ARG B CA 1
ATOM 896 C C . ARG B 1 16 ? 16.445 30.569 -5.260 1.00 33.97 15 ARG B C 1
ATOM 897 O O . ARG B 1 16 ? 16.968 30.203 -4.213 1.00 33.61 15 ARG B O 1
ATOM 905 N N . PHE B 1 17 ? 17.115 30.932 -6.359 1.00 33.46 16 PHE B N 1
ATOM 906 C CA . PHE B 1 17 ? 18.560 31.055 -6.438 1.00 33.35 16 PHE B CA 1
ATOM 907 C C . PHE B 1 17 ? 18.922 32.520 -6.661 1.00 33.68 16 PHE B C 1
ATOM 908 O O . PHE B 1 17 ? 18.108 33.331 -7.079 1.00 33.53 16 PHE B O 1
ATOM 916 N N . ASP B 1 18 ? 20.167 32.845 -6.360 1.00 33.97 17 ASP B N 1
ATOM 917 C CA . ASP B 1 18 ? 20.683 34.179 -6.568 1.00 34.83 17 ASP B CA 1
ATOM 918 C C . ASP B 1 18 ? 22.053 33.949 -7.179 1.00 34.35 17 ASP B C 1
ATOM 919 O O . ASP B 1 18 ? 22.813 33.135 -6.696 1.00 31.17 17 ASP B O 1
ATOM 924 N N . ASP B 1 19 ? 22.320 34.626 -8.290 1.00 34.48 18 ASP B N 1
ATOM 925 C CA . ASP B 1 19 ? 23.609 34.506 -8.974 1.00 37.50 18 ASP B CA 1
ATOM 926 C C . ASP B 1 19 ? 24.787 35.014 -8.153 1.00 37.13 18 ASP B C 1
ATOM 927 O O . ASP B 1 19 ? 25.893 34.519 -8.320 1.00 39.42 18 ASP B O 1
ATOM 932 N N . GLN B 1 20 ? 24.537 35.971 -7.257 1.00 36.52 19 GLN B N 1
ATOM 933 C CA . GLN B 1 20 ? 25.594 36.617 -6.477 1.00 39.29 19 GLN B CA 1
ATOM 934 C C . GLN B 1 20 ? 25.901 36.036 -5.111 1.00 39.17 19 GLN B C 1
ATOM 935 O O . GLN B 1 20 ? 27.019 36.222 -4.605 1.00 37.69 19 GLN B O 1
ATOM 941 N N . ARG B 1 21 ? 24.920 35.371 -4.502 1.00 37.49 20 ARG B N 1
ATOM 942 C CA . ARG B 1 21 ? 25.084 34.803 -3.169 1.00 37.36 20 ARG B CA 1
ATOM 943 C C . ARG B 1 21 ? 24.045 33.738 -2.894 1.00 35.07 20 ARG B C 1
ATOM 944 O O . ARG B 1 21 ? 23.022 33.695 -3.564 1.00 34.94 20 ARG B O 1
ATOM 947 N N . PHE B 1 22 ? 24.302 32.899 -1.892 1.00 33.21 21 PHE B N 1
ATOM 948 C CA . PHE B 1 22 ? 23.342 31.881 -1.499 1.00 32.94 21 PHE B CA 1
ATOM 949 C C . PHE B 1 22 ? 22.056 32.566 -1.006 1.00 33.86 21 PHE B C 1
ATOM 950 O O . PHE B 1 22 ? 22.102 33.710 -0.567 1.00 32.16 21 PHE B O 1
ATOM 958 N N . VAL B 1 23 ? 20.930 31.863 -1.107 1.00 31.79 22 VAL B N 1
ATOM 959 C CA . VAL B 1 23 ? 19.643 32.390 -0.693 1.00 32.49 22 VAL B CA 1
ATOM 960 C C . VAL B 1 23 ? 19.310 31.689 0.611 1.00 33.77 22 VAL B C 1
ATOM 961 O O . VAL B 1 23 ? 19.304 30.469 0.652 1.00 34.98 22 VAL B O 1
ATOM 973 N N . GLU B 1 25 ? 16.416 31.356 3.576 1.00 31.26 24 GLU B N 1
ATOM 974 C CA . GLU B 1 25 ? 14.975 31.575 3.785 1.00 34.52 24 GLU B CA 1
ATOM 975 C C . GLU B 1 25 ? 14.602 30.947 5.125 1.00 32.80 24 GLU B C 1
ATOM 976 O O . GLU B 1 25 ? 14.927 29.782 5.366 1.00 32.40 24 GLU B O 1
ATOM 982 N N . LEU B 1 26 ? 13.936 31.714 5.982 1.00 31.73 25 LEU B N 1
ATOM 983 C CA . LEU B 1 26 ? 13.481 31.223 7.275 1.00 33.15 25 LEU B CA 1
ATOM 984 C C . LEU B 1 26 ? 12.272 30.320 7.017 1.00 33.01 25 LEU B C 1
ATOM 985 O O . LEU B 1 26 ? 11.315 30.720 6.325 1.00 33.14 25 LEU B O 1
ATOM 990 N N . VAL B 1 27 ? 12.314 29.105 7.544 1.00 30.02 26 VAL B N 1
ATOM 991 C CA . VAL B 1 27 ? 11.177 28.173 7.420 1.00 30.64 26 VAL B CA 1
ATOM 992 C C . VAL B 1 27 ? 10.341 28.257 8.673 1.00 32.45 26 VAL B C 1
ATOM 993 O O . VAL B 1 27 ? 9.097 28.359 8.613 1.00 29.41 26 VAL B O 1
ATOM 997 N N . HIS B 1 28 ? 11.014 28.232 9.819 1.00 30.39 27 HIS B N 1
ATOM 998 C CA . HIS B 1 28 ? 10.322 28.234 11.099 1.00 32.75 27 HIS B CA 1
ATOM 999 C C . HIS B 1 28 ? 11.254 28.708 12.195 1.00 31.10 27 HIS B C 1
ATOM 1000 O O . HIS B 1 28 ? 12.426 28.438 12.151 1.00 30.55 27 HIS B O 1
ATOM 1007 N N . GLU B 1 29 ? 10.709 29.452 13.143 1.00 32.63 28 GLU B N 1
ATOM 1008 C CA . GLU B 1 29 ? 11.449 29.894 14.288 1.00 33.51 28 GLU B CA 1
ATOM 1009 C C . GLU B 1 29 ? 10.539 29.850 15.487 1.00 32.13 28 GLU B C 1
ATOM 1010 O O . GLU B 1 29 ? 9.418 30.350 15.425 1.00 31.31 28 GLU B O 1
ATOM 1016 N N . SER B 1 30 ? 11.029 29.234 16.558 1.00 31.61 29 SER B N 1
ATOM 1017 C CA . SER B 1 30 ? 10.333 29.183 17.837 1.00 31.14 29 SER B CA 1
ATOM 1018 C C . SER B 1 30 ? 11.376 29.070 18.942 1.00 31.34 29 SER B C 1
ATOM 1019 O O . SER B 1 30 ? 12.588 29.085 18.691 1.00 28.56 29 SER B O 1
ATOM 1022 N N . GLU B 1 31 ? 10.891 28.950 20.172 1.00 32.66 30 GLU B N 1
ATOM 1023 C CA . GLU B 1 31 ? 11.750 28.697 21.333 1.00 34.60 30 GLU B CA 1
ATOM 1024 C C . GLU B 1 31 ? 12.483 27.326 21.241 1.00 34.44 30 GLU B C 1
ATOM 1025 O O . GLU B 1 31 ? 13.543 27.155 21.826 1.00 34.61 30 GLU B O 1
ATOM 1031 N N . ASN B 1 32 ? 11.905 26.373 20.506 1.00 32.27 31 ASN B N 1
ATOM 1032 C CA . ASN B 1 32 ? 12.406 24.995 20.410 1.00 32.30 31 ASN B CA 1
ATOM 1033 C C . ASN B 1 32 ? 13.483 24.769 19.393 1.00 31.43 31 ASN B C 1
ATOM 1034 O O . ASN B 1 32 ? 14.434 24.013 19.643 1.00 28.88 31 ASN B O 1
ATOM 1039 N N . PHE B 1 33 ? 13.306 25.380 18.225 1.00 29.99 32 PHE B N 1
ATOM 1040 C CA . PHE B 1 33 ? 14.296 25.347 17.181 1.00 28.82 32 PHE B CA 1
ATOM 1041 C C . PHE B 1 33 ? 14.058 26.424 16.103 1.00 27.98 32 PHE B C 1
ATOM 1042 O O . PHE B 1 33 ? 12.974 27.012 16.005 1.00 27.72 32 PHE B O 1
ATOM 1050 N N . LYS B 1 34 ? 15.107 26.691 15.352 1.00 30.31 33 LYS B N 1
ATOM 1051 C CA . LYS B 1 34 ? 15.077 27.582 14.216 1.00 29.91 33 LYS B CA 1
ATOM 1052 C C . LYS B 1 34 ? 15.347 26.678 13.011 1.00 29.78 33 LYS B C 1
ATOM 1053 O O . LYS B 1 34 ? 16.292 25.885 13.031 1.00 29.64 33 LYS B O 1
ATOM 1059 N N . ILE B 1 35 ? 14.525 26.835 11.971 1.00 29.23 34 ILE B N 1
ATOM 1060 C CA . ILE B 1 35 ? 14.597 26.038 10.764 1.00 29.40 34 ILE B CA 1
ATOM 1061 C C . ILE B 1 35 ? 14.724 27.058 9.635 1.00 29.04 34 ILE B C 1
ATOM 1062 O O . ILE B 1 35 ? 13.854 27.959 9.472 1.00 28.09 34 ILE B O 1
ATOM 1067 N N . VAL B 1 36 ? 15.803 26.892 8.885 1.00 28.88 35 VAL B N 1
ATOM 1068 C CA . VAL B 1 36 ? 16.181 27.767 7.777 1.00 30.33 35 VAL B CA 1
ATOM 1069 C C . VAL B 1 36 ? 16.641 26.943 6.593 1.00 29.70 35 VAL B C 1
ATOM 1070 O O . VAL B 1 36 ? 17.333 25.939 6.774 1.00 31.36 35 VAL B O 1
ATOM 1074 N N . SER B 1 37 ? 16.301 27.371 5.380 1.00 31.17 36 SER B N 1
ATOM 1075 C CA . SER B 1 37 ? 16.780 26.717 4.174 1.00 30.08 36 SER B CA 1
ATOM 1076 C C . SER B 1 37 ? 17.878 27.601 3.551 1.00 29.78 36 SER B C 1
ATOM 1077 O O . SER B 1 37 ? 17.907 28.810 3.769 1.00 30.34 36 SER B O 1
ATOM 1080 N N . PHE B 1 38 ? 18.834 26.968 2.875 1.00 29.67 37 PHE B N 1
ATOM 1081 C CA . PHE B 1 38 ? 19.883 27.661 2.111 1.00 30.84 37 PHE B CA 1
ATOM 1082 C C . PHE B 1 38 ? 19.868 27.054 0.703 1.00 30.53 37 PHE B C 1
ATOM 1083 O O . PHE B 1 38 ? 19.857 25.829 0.586 1.00 30.43 37 PHE B O 1
ATOM 1091 N N . THR B 1 39 ? 19.860 27.903 -0.325 1.00 29.78 38 THR B N 1
ATOM 1092 C CA . THR B 1 39 ? 19.787 27.488 -1.728 1.00 30.74 38 THR B CA 1
ATOM 1093 C C . THR B 1 39 ? 20.994 28.055 -2.406 1.00 30.06 38 THR B C 1
ATOM 1094 O O . THR B 1 39 ? 21.250 29.254 -2.335 1.00 29.43 38 THR B O 1
ATOM 1098 N N . PHE B 1 40 ? 21.772 27.163 -2.998 1.00 28.99 39 PHE B N 1
ATOM 1099 C CA . PHE B 1 40 ? 23.033 27.488 -3.590 1.00 30.14 39 PHE B CA 1
ATOM 1100 C C . PHE B 1 40 ? 23.055 27.145 -5.056 1.00 29.65 39 PHE B C 1
ATOM 1101 O O . PHE B 1 40 ? 22.550 26.098 -5.461 1.00 29.49 39 PHE B O 1
ATOM 1109 N N . LYS B 1 41 ? 23.621 28.039 -5.855 1.00 29.51 40 LYS B N 1
ATOM 1110 C CA . LYS B 1 41 ? 24.021 27.664 -7.198 1.00 31.08 40 LYS B CA 1
ATOM 1111 C C . LYS B 1 41 ? 25.331 26.883 -6.976 1.00 30.89 40 LYS B C 1
ATOM 1112 O O . LYS B 1 41 ? 26.043 27.146 -6.006 1.00 26.88 40 LYS B O 1
ATOM 1118 N N . ALA B 1 42 ? 25.639 25.957 -7.890 1.00 32.89 41 ALA B N 1
ATOM 1119 C CA . ALA B 1 42 ? 26.894 25.195 -7.901 1.00 31.46 41 ALA B CA 1
ATOM 1120 C C . ALA B 1 42 ? 28.068 26.123 -7.675 1.00 32.76 41 ALA B C 1
ATOM 1121 O O . ALA B 1 42 ? 28.188 27.133 -8.371 1.00 29.69 41 ALA B O 1
ATOM 1123 N N . GLY B 1 43 ? 28.892 25.813 -6.673 1.00 31.58 42 GLY B N 1
ATOM 1124 C CA . GLY B 1 43 ? 30.065 26.612 -6.327 1.00 32.63 42 GLY B CA 1
ATOM 1125 C C . GLY B 1 43 ? 29.860 27.577 -5.177 1.00 31.93 42 GLY B C 1
ATOM 1126 O O . GLY B 1 43 ? 30.828 27.979 -4.580 1.00 33.91 42 GLY B O 1
ATOM 1127 N N . GLN B 1 44 ? 28.611 27.971 -4.873 1.00 31.65 43 GLN B N 1
ATOM 1128 C CA . GLN B 1 44 ? 28.345 28.847 -3.737 1.00 31.48 43 GLN B CA 1
ATOM 1129 C C . GLN B 1 44 ? 28.529 28.079 -2.453 1.00 31.25 43 GLN B C 1
ATOM 1130 O O . GLN B 1 44 ? 28.419 26.860 -2.431 1.00 30.66 43 GLN B O 1
ATOM 1136 N N . GLU B 1 45 ? 28.681 28.832 -1.381 1.00 33.52 44 GLU B N 1
ATOM 1137 C CA . GLU B 1 45 ? 29.043 28.298 -0.108 1.00 35.82 44 GLU B CA 1
ATOM 1138 C C . GLU B 1 45 ? 28.454 29.088 1.055 1.00 35.18 44 GLU B C 1
ATOM 1139 O O . GLU B 1 45 ? 28.308 30.307 0.978 1.00 37.14 44 GLU B O 1
ATOM 1145 N N . LEU B 1 46 ? 28.135 28.364 2.122 1.00 33.26 45 LEU B N 1
ATOM 1146 C CA . LEU B 1 46 ? 27.763 28.922 3.389 1.00 32.66 45 LEU B CA 1
ATOM 1147 C C . LEU B 1 46 ? 29.093 28.810 4.136 1.00 33.46 45 LEU B C 1
ATOM 1148 O O . LEU B 1 46 ? 29.519 27.685 4.433 1.00 34.01 45 LEU B O 1
ATOM 1153 N N . PRO B 1 47 ? 29.764 29.955 4.423 1.00 32.21 46 PRO B N 1
ATOM 1154 C CA . PRO B 1 47 ? 31.087 29.897 5.046 1.00 33.46 46 PRO B CA 1
ATOM 1155 C C . PRO B 1 47 ? 31.066 29.178 6.382 1.00 31.02 46 PRO B C 1
ATOM 1156 O O . PRO B 1 47 ? 30.066 29.263 7.112 1.00 30.25 46 PRO B O 1
ATOM 1160 N N . VAL B 1 48 ? 32.171 28.498 6.671 1.00 30.22 47 VAL B N 1
ATOM 1161 C CA . VAL B 1 48 ? 32.362 27.779 7.907 1.00 29.28 47 VAL B CA 1
ATOM 1162 C C . VAL B 1 48 ? 32.210 28.787 9.037 1.00 28.48 47 VAL B C 1
ATOM 1163 O O . VAL B 1 48 ? 32.774 29.873 8.989 1.00 26.77 47 VAL B O 1
ATOM 1167 N N . HIS B 1 49 ? 31.424 28.417 10.026 1.00 28.62 48 HIS B N 1
ATOM 1168 C CA . HIS B 1 49 ? 31.185 29.259 11.153 1.00 28.95 48 HIS B CA 1
ATOM 1169 C C . HIS B 1 49 ? 30.840 28.447 12.364 1.00 29.80 48 HIS B C 1
ATOM 1170 O O . HIS B 1 49 ? 30.585 27.247 12.272 1.00 27.85 48 HIS B O 1
ATOM 1177 N N . SER B 1 50 ? 30.832 29.129 13.501 1.00 30.67 49 SER B N 1
ATOM 1178 C CA . SER B 1 50 ? 30.467 28.537 14.786 1.00 30.19 49 SER B CA 1
ATOM 1179 C C . SER B 1 50 ? 30.114 29.633 15.794 1.00 29.52 49 SER B C 1
ATOM 1180 O O . SER B 1 50 ? 30.501 30.775 15.625 1.00 27.88 49 SER B O 1
ATOM 1183 N N . HIS B 1 51 ? 29.359 29.251 16.815 1.00 30.10 50 HIS B N 1
ATOM 1184 C CA . HIS B 1 51 ? 28.976 30.130 17.937 1.00 30.63 50 HIS B CA 1
ATOM 1185 C C . HIS B 1 51 ? 29.331 29.350 19.189 1.00 30.75 50 HIS B C 1
ATOM 1186 O O . HIS B 1 51 ? 28.983 28.169 19.292 1.00 30.33 50 HIS B O 1
ATOM 1193 N N . ASN B 1 52 ? 29.993 30.003 20.136 1.00 30.48 51 ASN B N 1
ATOM 1194 C CA . ASN B 1 52 ? 30.421 29.367 21.385 1.00 31.82 51 ASN B CA 1
ATOM 1195 C C . ASN B 1 52 ? 29.278 29.299 22.391 1.00 32.85 51 ASN B C 1
ATOM 1196 O O . ASN B 1 52 ? 29.245 30.008 23.390 1.00 31.19 51 ASN B O 1
ATOM 1201 N N . ILE B 1 53 ? 28.345 28.404 22.091 1.00 32.66 52 ILE B N 1
ATOM 1202 C CA . ILE B 1 53 ? 27.166 28.167 22.897 1.00 35.03 52 ILE B CA 1
ATOM 1203 C C . ILE B 1 53 ? 26.795 26.679 22.742 1.00 35.04 52 ILE B C 1
ATOM 1204 O O . ILE B 1 53 ? 27.070 26.058 21.699 1.00 33.38 52 ILE B O 1
ATOM 1209 N N . GLU B 1 54 ? 26.168 26.122 23.770 1.00 32.79 53 GLU B N 1
ATOM 1210 C CA . GLU B 1 54 ? 25.687 24.744 23.716 1.00 33.92 53 GLU B CA 1
ATOM 1211 C C . GLU B 1 54 ? 24.525 24.640 22.723 1.00 33.33 53 GLU B C 1
ATOM 1212 O O . GLU B 1 54 ? 23.805 25.603 22.475 1.00 33.97 53 GLU B O 1
ATOM 1218 N N . GLY B 1 55 ? 24.353 23.449 22.171 1.00 32.16 54 GLY B N 1
ATOM 1219 C CA . GLY B 1 55 ? 23.310 23.178 21.209 1.00 31.46 54 GLY B CA 1
ATOM 1220 C C . GLY B 1 55 ? 23.911 22.486 20.026 1.00 29.46 54 GLY B C 1
ATOM 1221 O O . GLY B 1 55 ? 25.138 22.392 19.889 1.00 27.91 54 GLY B O 1
ATOM 1222 N N . GLU B 1 56 ? 23.029 22.024 19.162 1.00 29.75 55 GLU B N 1
ATOM 1223 C CA . GLU B 1 56 ? 23.411 21.350 17.938 1.00 31.37 55 GLU B CA 1
ATOM 1224 C C . GLU B 1 56 ? 22.583 21.850 16.770 1.00 29.12 55 GLU B C 1
ATOM 1225 O O . GLU B 1 56 ? 21.575 22.558 16.934 1.00 28.46 55 GLU B O 1
ATOM 1231 N N . LEU B 1 57 ? 23.085 21.548 15.586 1.00 29.87 56 LEU B N 1
ATOM 1232 C CA . LEU B 1 57 ? 22.339 21.800 14.364 1.00 29.17 56 LEU B CA 1
ATOM 1233 C C . LEU B 1 57 ? 22.380 20.531 13.551 1.00 31.05 56 LEU B C 1
ATOM 1234 O O . LEU B 1 57 ? 23.280 19.697 13.755 1.00 27.74 56 LEU B O 1
ATOM 1239 N N . ASN B 1 58 ? 21.399 20.367 12.657 1.00 29.73 57 ASN B N 1
ATOM 1240 C CA . ASN B 1 58 ? 21.505 19.321 11.647 1.00 31.37 57 ASN B CA 1
ATOM 1241 C C . ASN B 1 58 ? 21.310 20.005 10.286 1.00 31.15 57 ASN B C 1
ATOM 1242 O O . ASN B 1 58 ? 20.554 20.968 10.193 1.00 33.39 57 ASN B O 1
ATOM 1247 N N . ILE B 1 59 ? 21.987 19.512 9.263 1.00 30.22 58 ILE B N 1
ATOM 1248 C CA . ILE B 1 59 ? 21.878 20.056 7.919 1.00 28.93 58 ILE B CA 1
ATOM 1249 C C . ILE B 1 59 ? 21.481 18.888 7.049 1.00 30.67 58 ILE B C 1
ATOM 1250 O O . ILE B 1 59 ? 22.223 17.917 6.984 1.00 30.25 58 ILE B O 1
ATOM 1255 N N . VAL B 1 60 ? 20.338 19.013 6.370 1.00 30.06 59 VAL B N 1
ATOM 1256 C CA . VAL B 1 60 ? 19.770 17.964 5.523 1.00 31.04 59 VAL B CA 1
ATOM 1257 C C . VAL B 1 60 ? 19.828 18.446 4.094 1.00 28.25 59 VAL B C 1
ATOM 1258 O O . VAL B 1 60 ? 19.348 19.532 3.807 1.00 29.04 59 VAL B O 1
ATOM 1262 N N . VAL B 1 61 ? 20.392 17.628 3.209 1.00 29.10 60 VAL B N 1
ATOM 1263 C CA . VAL B 1 61 ? 20.497 17.958 1.788 1.00 28.97 60 VAL B CA 1
ATOM 1264 C C . VAL B 1 61 ? 19.195 17.493 1.106 1.00 30.28 60 VAL B C 1
ATOM 1265 O O . VAL B 1 61 ? 18.923 16.314 0.994 1.00 30.77 60 VAL B O 1
ATOM 1269 N N . LEU B 1 62 ? 18.395 18.459 0.666 1.00 30.72 61 LEU B N 1
ATOM 1270 C CA . LEU B 1 62 ? 17.113 18.165 0.035 1.00 31.52 61 LEU B CA 1
ATOM 1271 C C . LEU B 1 62 ? 17.239 17.871 -1.440 1.00 31.33 61 LEU B C 1
ATOM 1272 O O . LEU B 1 62 ? 16.486 17.059 -1.986 1.00 32.77 61 LEU B O 1
ATOM 1277 N N . GLU B 1 63 ? 18.168 18.566 -2.094 1.00 32.61 62 GLU B N 1
ATOM 1278 C CA . GLU B 1 63 ? 18.335 18.504 -3.549 1.00 33.12 62 GLU B CA 1
ATOM 1279 C C . GLU B 1 63 ? 19.765 18.852 -3.874 1.00 32.36 62 GLU B C 1
ATOM 1280 O O . GLU B 1 63 ? 20.351 19.722 -3.243 1.00 30.32 62 GLU B O 1
ATOM 1286 N N . GLY B 1 64 ? 20.308 18.154 -4.856 1.00 32.05 63 GLY B N 1
ATOM 1287 C CA . GLY B 1 64 ? 21.655 18.384 -5.307 1.00 32.01 63 GLY B CA 1
ATOM 1288 C C . GLY B 1 64 ? 22.664 17.705 -4.437 1.00 31.74 63 GLY B C 1
ATOM 1289 O O . GLY B 1 64 ? 22.335 16.865 -3.585 1.00 32.04 63 GLY B O 1
ATOM 1290 N N . GLU B 1 65 ? 23.906 18.111 -4.651 1.00 32.85 64 GLU B N 1
ATOM 1291 C CA . GLU B 1 65 ? 25.062 17.552 -3.984 1.00 35.03 64 GLU B CA 1
ATOM 1292 C C . GLU B 1 65 ? 26.018 18.629 -3.588 1.00 31.81 64 GLU B C 1
ATOM 1293 O O . GLU B 1 65 ? 26.279 19.579 -4.359 1.00 31.36 64 GLU B O 1
ATOM 1299 N N . GLY B 1 66 ? 26.616 18.407 -2.432 1.00 30.33 65 GLY B N 1
ATOM 1300 C CA . GLY B 1 66 ? 27.633 19.285 -1.917 1.00 30.60 65 GLY B CA 1
ATOM 1301 C C . GLY B 1 66 ? 28.604 18.595 -0.992 1.00 29.96 65 GLY B C 1
ATOM 1302 O O . GLY B 1 66 ? 28.853 17.356 -1.082 1.00 29.87 65 GLY B O 1
ATOM 1303 N N . GLU B 1 67 ? 29.160 19.426 -0.125 1.00 28.72 66 GLU B N 1
ATOM 1304 C CA . GLU B 1 67 ? 30.132 19.040 0.880 1.00 30.49 66 GLU B CA 1
ATOM 1305 C C . GLU B 1 67 ? 29.776 19.762 2.143 1.00 28.98 66 GLU B C 1
ATOM 1306 O O . GLU B 1 67 ? 29.433 20.943 2.099 1.00 32.63 66 GLU B O 1
ATOM 1312 N N . PHE B 1 68 ? 29.811 19.046 3.255 1.00 27.59 67 PHE B N 1
ATOM 1313 C CA . PHE B 1 68 ? 29.757 19.687 4.573 1.00 28.79 67 PHE B CA 1
ATOM 1314 C C . PHE B 1 68 ? 31.192 20.087 4.803 1.00 29.38 67 PHE B C 1
ATOM 1315 O O . PHE B 1 68 ? 32.095 19.290 4.560 1.00 31.56 67 PHE B O 1
ATOM 1323 N N . VAL B 1 69 ? 31.402 21.305 5.267 1.00 30.69 68 VAL B N 1
ATOM 1324 C CA . VAL B 1 69 ? 32.758 21.871 5.451 1.00 30.33 68 VAL B CA 1
ATOM 1325 C C . VAL B 1 69 ? 32.971 22.146 6.923 1.00 30.79 68 VAL B C 1
ATOM 1326 O O . VAL B 1 69 ? 32.060 22.627 7.598 1.00 30.94 68 VAL B O 1
ATOM 1330 N N . GLY B 1 70 ? 34.172 21.825 7.405 1.00 32.36 69 GLY B N 1
ATOM 1331 C CA . GLY B 1 70 ? 34.561 22.017 8.795 1.00 33.04 69 GLY B CA 1
ATOM 1332 C C . GLY B 1 70 ? 35.851 22.787 8.960 1.00 34.52 69 GLY B C 1
ATOM 1333 O O . GLY B 1 70 ? 36.292 23.498 8.060 1.00 32.03 69 GLY B O 1
ATOM 1334 N N . ASP B 1 71 ? 36.460 22.623 10.130 1.00 35.10 70 ASP B N 1
ATOM 1335 C CA . ASP B 1 71 ? 37.687 23.318 10.455 1.00 38.31 70 ASP B CA 1
ATOM 1336 C C . ASP B 1 71 ? 38.800 22.939 9.459 1.00 38.44 70 ASP B C 1
ATOM 1337 O O . ASP B 1 71 ? 38.898 21.770 9.037 1.00 37.89 70 ASP B O 1
ATOM 1342 N N . GLY B 1 72 ? 39.575 23.951 9.054 1.00 38.22 71 GLY B N 1
ATOM 1343 C CA . GLY B 1 72 ? 40.671 23.804 8.095 1.00 37.35 71 GLY B CA 1
ATOM 1344 C C . GLY B 1 72 ? 40.211 23.514 6.676 1.00 36.26 71 GLY B C 1
ATOM 1345 O O . GLY B 1 72 ? 40.980 23.021 5.853 1.00 34.93 71 GLY B O 1
ATOM 1346 N N . ASP B 1 73 ? 38.947 23.812 6.385 1.00 36.24 72 ASP B N 1
ATOM 1347 C CA . ASP B 1 73 ? 38.333 23.534 5.088 1.00 36.40 72 ASP B CA 1
ATOM 1348 C C . ASP B 1 73 ? 38.152 22.015 4.829 1.00 33.77 72 ASP B C 1
ATOM 1349 O O . ASP B 1 73 ? 38.012 21.599 3.682 1.00 34.62 72 ASP B O 1
ATOM 1354 N N . ALA B 1 74 ? 38.148 21.194 5.887 1.00 32.95 73 ALA B N 1
ATOM 1355 C CA . ALA B 1 74 ? 37.973 19.741 5.763 1.00 31.34 73 ALA B CA 1
ATOM 1356 C C . ALA B 1 74 ? 36.519 19.505 5.314 1.00 32.47 73 ALA B C 1
ATOM 1357 O O . ALA B 1 74 ? 35.594 20.208 5.756 1.00 31.09 73 ALA B O 1
ATOM 1359 N N . VAL B 1 75 ? 36.346 18.528 4.436 1.00 30.03 74 VAL B N 1
ATOM 1360 C CA . VAL B 1 75 ? 35.077 18.255 3.823 1.00 29.97 74 VAL B CA 1
ATOM 1361 C C . VAL B 1 75 ? 34.558 16.826 4.064 1.00 30.79 74 VAL B C 1
ATOM 1362 O O . VAL B 1 75 ? 35.331 15.898 4.277 1.00 26.96 74 VAL B O 1
ATOM 1366 N N . ILE B 1 76 ? 33.219 16.720 4.100 1.00 30.28 75 ILE B N 1
ATOM 1367 C CA . ILE B 1 76 ? 32.495 15.461 4.179 1.00 31.31 75 ILE B CA 1
ATOM 1368 C C . ILE B 1 76 ? 31.519 15.526 3.003 1.00 28.77 75 ILE B C 1
ATOM 1369 O O . ILE B 1 76 ? 30.753 16.486 2.928 1.00 28.96 75 ILE B O 1
ATOM 1374 N N . PRO B 1 77 ? 31.577 14.562 2.056 1.00 32.79 76 PRO B N 1
ATOM 1375 C CA . PRO B 1 77 ? 30.618 14.555 0.949 1.00 32.07 76 PRO B CA 1
ATOM 1376 C C . PRO B 1 77 ? 29.165 14.614 1.454 1.00 32.32 76 PRO B C 1
ATOM 1377 O O . PRO B 1 77 ? 28.842 14.055 2.523 1.00 32.75 76 PRO B O 1
ATOM 1381 N N . ALA B 1 78 ? 28.347 15.407 0.770 1.00 27.28 77 ALA B N 1
ATOM 1382 C CA . ALA B 1 78 ? 26.983 15.671 1.198 1.00 29.17 77 ALA B CA 1
ATOM 1383 C C . ALA B 1 78 ? 26.108 15.413 0.004 1.00 28.94 77 ALA B C 1
ATOM 1384 O O . ALA B 1 78 ? 25.704 16.367 -0.665 1.00 29.11 77 ALA B O 1
ATOM 1386 N N . PRO B 1 79 ? 25.862 14.120 -0.294 1.00 29.38 78 PRO B N 1
ATOM 1387 C CA . PRO B 1 79 ? 24.961 13.794 -1.409 1.00 30.20 78 PRO B CA 1
ATOM 1388 C C . PRO B 1 79 ? 23.523 14.099 -0.981 1.00 28.83 78 PRO B C 1
ATOM 1389 O O . PRO B 1 79 ? 23.263 14.349 0.217 1.00 28.84 78 PRO B O 1
ATOM 1393 N N . ARG B 1 80 ? 22.601 14.107 -1.934 1.00 30.05 79 ARG B N 1
ATOM 1394 C CA . ARG B 1 80 ? 21.193 14.316 -1.610 1.00 30.83 79 ARG B CA 1
ATOM 1395 C C . ARG B 1 80 ? 20.775 13.287 -0.546 1.00 29.02 79 ARG B C 1
ATOM 1396 O O . ARG B 1 80 ? 21.120 12.114 -0.655 1.00 26.52 79 ARG B O 1
ATOM 1404 N N . GLY B 1 81 ? 20.087 13.767 0.488 1.00 27.82 80 GLY B N 1
ATOM 1405 C CA . GLY B 1 81 ? 19.605 12.946 1.586 1.00 28.45 80 GLY B CA 1
ATOM 1406 C C . GLY B 1 81 ? 20.598 12.795 2.727 1.00 29.78 80 GLY B C 1
ATOM 1407 O O . GLY B 1 81 ? 20.276 12.153 3.715 1.00 30.70 80 GLY B O 1
ATOM 1408 N N . ALA B 1 82 ? 21.789 13.385 2.607 1.00 27.94 81 ALA B N 1
ATOM 1409 C CA . ALA B 1 82 ? 22.791 13.350 3.661 1.00 27.87 81 ALA B CA 1
ATOM 1410 C C . ALA B 1 82 ? 22.348 14.285 4.788 1.00 29.09 81 ALA B C 1
ATOM 1411 O O . ALA B 1 82 ? 21.698 15.308 4.541 1.00 29.26 81 ALA B O 1
ATOM 1413 N N . VAL B 1 83 ? 22.657 13.909 6.018 1.00 29.56 82 VAL B N 1
ATOM 1414 C CA . VAL B 1 83 ? 22.382 14.742 7.175 1.00 30.36 82 VAL B CA 1
ATOM 1415 C C . VAL B 1 83 ? 23.658 14.886 7.974 1.00 30.38 82 VAL B C 1
ATOM 1416 O O . VAL B 1 83 ? 24.277 13.886 8.304 1.00 32.33 82 VAL B O 1
ATOM 1420 N N . LEU B 1 84 ? 24.035 16.129 8.255 1.00 29.56 83 LEU B N 1
ATOM 1421 C CA . LEU B 1 84 ? 25.142 16.458 9.119 1.00 29.33 83 LEU B CA 1
ATOM 1422 C C . LEU B 1 84 ? 24.531 16.820 10.460 1.00 30.25 83 LEU B C 1
ATOM 1423 O O . LEU B 1 84 ? 23.548 17.565 10.515 1.00 29.41 83 LEU B O 1
ATOM 1428 N N . VAL B 1 85 ? 25.074 16.272 11.536 1.00 30.40 84 VAL B N 1
ATOM 1429 C CA . VAL B 1 85 ? 24.695 16.699 12.887 1.00 30.48 84 VAL B CA 1
ATOM 1430 C C . VAL B 1 85 ? 25.995 17.193 13.506 1.00 33.22 84 VAL B C 1
ATOM 1431 O O . VAL B 1 85 ? 27.005 16.503 13.448 1.00 34.95 84 VAL B O 1
ATOM 1435 N N . ALA B 1 86 ? 25.960 18.373 14.127 1.00 32.54 85 ALA B N 1
ATOM 1436 C CA . ALA B 1 86 ? 27.152 18.935 14.731 1.00 33.02 85 ALA B CA 1
ATOM 1437 C C . ALA B 1 86 ? 26.833 19.912 15.835 1.00 32.52 85 ALA B C 1
ATOM 1438 O O . ALA B 1 86 ? 25.760 20.551 15.805 1.00 31.05 85 ALA B O 1
ATOM 1440 N N . PRO B 1 87 ? 27.772 20.054 16.788 1.00 29.43 86 PRO B N 1
ATOM 1441 C CA . PRO B 1 87 ? 27.592 21.092 17.763 1.00 30.75 86 PRO B CA 1
ATOM 1442 C C . PRO B 1 87 ? 27.600 22.442 17.078 1.00 29.98 86 PRO B C 1
ATOM 1443 O O . PRO B 1 87 ? 28.308 22.625 16.067 1.00 31.17 86 PRO B O 1
ATOM 1447 N N . ILE B 1 88 ? 26.812 23.375 17.611 1.00 30.04 87 ILE B N 1
ATOM 1448 C CA . ILE B 1 88 ? 26.798 24.780 17.115 1.00 29.97 87 ILE B CA 1
ATOM 1449 C C . ILE B 1 88 ? 28.216 25.413 17.258 1.00 30.02 87 ILE B C 1
ATOM 1450 O O . ILE B 1 88 ? 28.616 26.251 16.456 1.00 31.16 87 ILE B O 1
ATOM 1455 N N . SER B 1 89 ? 28.958 24.985 18.283 1.00 31.70 88 SER B N 1
ATOM 1456 C CA . SER B 1 89 ? 30.344 25.439 18.556 1.00 31.29 88 SER B CA 1
ATOM 1457 C C . SER B 1 89 ? 31.455 24.804 17.712 1.00 32.18 88 SER B C 1
ATOM 1458 O O . SER B 1 89 ? 32.597 25.253 17.784 1.00 32.88 88 SER B O 1
ATOM 1461 N N . THR B 1 90 ? 31.118 23.789 16.918 1.00 34.28 89 THR B N 1
ATOM 1462 C CA . THR B 1 90 ? 32.058 23.127 16.001 1.00 32.96 89 THR B CA 1
ATOM 1463 C C . THR B 1 90 ? 31.962 23.853 14.662 1.00 32.37 89 THR B C 1
ATOM 1464 O O . THR B 1 90 ? 30.854 23.977 14.133 1.00 34.62 89 THR B O 1
ATOM 1468 N N . PRO B 1 91 ? 33.094 24.323 14.099 1.00 31.87 90 PRO B N 1
ATOM 1469 C CA . PRO B 1 91 ? 33.031 25.009 12.798 1.00 31.16 90 PRO B CA 1
ATOM 1470 C C . PRO B 1 91 ? 32.301 24.174 11.747 1.00 31.32 90 PRO B C 1
ATOM 1471 O O . PRO B 1 91 ? 32.586 23.007 11.606 1.00 30.77 90 PRO B O 1
ATOM 1475 N N . HIS B 1 92 ? 31.315 24.761 11.087 1.00 30.09 91 HIS B N 1
ATOM 1476 C CA . HIS B 1 92 ? 30.522 24.063 10.091 1.00 30.19 91 HIS B CA 1
ATOM 1477 C C . HIS B 1 92 ? 30.094 25.031 8.983 1.00 31.31 91 HIS B C 1
ATOM 1478 O O . HIS B 1 92 ? 29.755 26.207 9.243 1.00 29.50 91 HIS B O 1
ATOM 1485 N N . GLY B 1 93 ? 30.156 24.524 7.755 1.00 31.10 92 GLY B N 1
ATOM 1486 C CA . GLY B 1 93 ? 29.753 25.246 6.545 1.00 30.69 92 GLY B CA 1
ATOM 1487 C C . GLY B 1 93 ? 29.240 24.219 5.528 1.00 31.04 92 GLY B C 1
ATOM 1488 O O . GLY B 1 93 ? 29.193 23.011 5.785 1.00 30.40 92 GLY B O 1
ATOM 1489 N N . VAL B 1 94 ? 28.835 24.726 4.383 1.00 32.81 93 VAL B N 1
ATOM 1490 C CA . VAL B 1 94 ? 28.280 23.937 3.307 1.00 34.42 93 VAL B CA 1
ATOM 1491 C C . VAL B 1 94 ? 28.806 24.517 2.012 1.00 33.08 93 VAL B C 1
ATOM 1492 O O . VAL B 1 94 ? 28.821 25.720 1.868 1.00 35.73 93 VAL B O 1
ATOM 1496 N N . ARG B 1 95 ? 29.266 23.655 1.121 1.00 33.09 94 ARG B N 1
ATOM 1497 C CA . ARG B 1 95 ? 29.715 24.032 -0.219 1.00 34.67 94 ARG B CA 1
ATOM 1498 C C . ARG B 1 95 ? 28.866 23.218 -1.197 1.00 33.23 94 ARG B C 1
ATOM 1499 O O . ARG B 1 95 ? 28.753 22.012 -1.034 1.00 32.73 94 ARG B O 1
ATOM 1507 N N . ALA B 1 96 ? 28.283 23.888 -2.202 1.00 31.99 95 ALA B N 1
ATOM 1508 C CA . ALA B 1 96 ? 27.494 23.248 -3.248 1.00 30.29 95 ALA B CA 1
ATOM 1509 C C . ALA B 1 96 ? 28.391 22.858 -4.430 1.00 30.86 95 ALA B C 1
ATOM 1510 O O . ALA B 1 96 ? 29.143 23.694 -4.925 1.00 30.64 95 ALA B O 1
ATOM 1512 N N . VAL B 1 97 ? 28.321 21.589 -4.851 1.00 30.38 96 VAL B N 1
ATOM 1513 C CA . VAL B 1 97 ? 29.035 21.051 -6.021 1.00 32.07 96 VAL B CA 1
ATOM 1514 C C . VAL B 1 97 ? 28.099 21.265 -7.198 1.00 32.86 96 VAL B C 1
ATOM 1515 O O . VAL B 1 97 ? 28.506 21.806 -8.214 1.00 32.71 96 VAL B O 1
ATOM 1519 N N . THR B 1 98 ? 26.848 20.825 -7.037 1.00 32.42 97 THR B N 1
ATOM 1520 C CA . THR B 1 98 ? 25.764 21.115 -7.966 1.00 31.15 97 THR B CA 1
ATOM 1521 C C . THR B 1 98 ? 24.884 22.158 -7.321 1.00 30.26 97 THR B C 1
ATOM 1522 O O . THR B 1 98 ? 25.047 22.471 -6.116 1.00 32.35 97 THR B O 1
ATOM 1526 N N . ASP B 1 99 ? 23.902 22.666 -8.080 1.00 31.02 98 ASP B N 1
ATOM 1527 C CA . ASP B 1 99 ? 22.849 23.514 -7.495 1.00 29.77 98 ASP B CA 1
ATOM 1528 C C . ASP B 1 99 ? 22.280 22.676 -6.350 1.00 31.52 98 ASP B C 1
ATOM 1529 O O . ASP B 1 99 ? 22.070 21.463 -6.505 1.00 32.98 98 ASP B O 1
ATOM 1542 N N . LYS B 1 101 ? 20.010 22.617 -2.342 1.00 29.46 100 LYS B N 1
ATOM 1543 C CA . LYS B 1 101 ? 19.190 23.195 -1.326 1.00 29.43 100 LYS B CA 1
ATOM 1544 C C . LYS B 1 101 ? 19.284 22.308 -0.091 1.00 30.84 100 LYS B C 1
ATOM 1545 O O . LYS B 1 101 ? 19.144 21.086 -0.193 1.00 29.03 100 LYS B O 1
ATOM 1551 N N . VAL B 1 102 ? 19.525 22.950 1.052 1.00 31.57 101 VAL B N 1
ATOM 1552 C CA . VAL B 1 102 ? 19.633 22.282 2.332 1.00 29.19 101 VAL B CA 1
ATOM 1553 C C . VAL B 1 102 ? 18.679 22.907 3.335 1.00 29.67 101 VAL B C 1
ATOM 1554 O O . VAL B 1 102 ? 18.282 24.073 3.195 1.00 29.00 101 VAL B O 1
ATOM 1558 N N . LEU B 1 103 ? 18.315 22.107 4.327 1.00 29.01 102 LEU B N 1
ATOM 1559 C CA . LEU B 1 103 ? 17.466 22.529 5.429 1.00 30.24 102 LEU B CA 1
ATOM 1560 C C . LEU B 1 103 ? 18.276 22.390 6.701 1.00 29.36 102 LEU B C 1
ATOM 1561 O O . LEU B 1 103 ? 18.837 21.329 6.971 1.00 33.01 102 LEU B O 1
ATOM 1566 N N . VAL B 1 104 ? 18.343 23.464 7.485 1.00 31.13 103 VAL B N 1
ATOM 1567 C CA . VAL B 1 104 ? 19.102 23.482 8.721 1.00 29.64 103 VAL B CA 1
ATOM 1568 C C . VAL B 1 104 ? 18.169 23.695 9.886 1.00 31.49 103 VAL B C 1
ATOM 1569 O O . VAL B 1 104 ? 17.350 24.590 9.849 1.00 31.43 103 VAL B O 1
ATOM 1573 N N . THR B 1 105 ? 18.263 22.821 10.880 1.00 30.51 104 THR B N 1
ATOM 1574 C CA . THR B 1 105 ? 17.489 22.907 12.108 1.00 31.41 104 THR B CA 1
ATOM 1575 C C . THR B 1 105 ? 18.496 23.132 13.209 1.00 31.76 104 THR B C 1
ATOM 1576 O O . THR B 1 105 ? 19.430 22.355 13.307 1.00 31.25 104 THR B O 1
ATOM 1580 N N . ILE B 1 106 ? 18.277 24.147 14.044 1.00 31.71 105 ILE B N 1
ATOM 1581 C CA . ILE B 1 106 ? 19.192 24.536 15.141 1.00 31.32 105 ILE B CA 1
ATOM 1582 C C . ILE B 1 106 ? 18.425 24.447 16.453 1.00 30.32 105 ILE B C 1
ATOM 1583 O O . ILE B 1 106 ? 17.385 25.056 16.569 1.00 29.50 105 ILE B O 1
ATOM 1588 N N . ALA B 1 107 ? 18.961 23.710 17.422 1.00 29.04 106 ALA B N 1
ATOM 1589 C CA . ALA B 1 107 ? 18.297 23.433 18.685 1.00 30.33 106 ALA B CA 1
ATOM 1590 C C . ALA B 1 107 ? 19.309 23.403 19.848 1.00 31.28 106 ALA B C 1
ATOM 1591 O O . ALA B 1 107 ? 20.290 22.645 19.772 1.00 31.78 106 ALA B O 1
ATOM 1593 N N . PRO B 1 108 ? 19.151 24.293 20.859 1.00 32.73 107 PRO B N 1
ATOM 1594 C CA . PRO B 1 108 ? 18.182 25.389 20.934 1.00 34.66 107 PRO B CA 1
ATOM 1595 C C . PRO B 1 108 ? 18.593 26.490 19.943 1.00 34.10 107 PRO B C 1
ATOM 1596 O O . PRO B 1 108 ? 19.759 26.543 19.543 1.00 33.18 107 PRO B O 1
ATOM 1600 N N . PRO B 1 109 ? 17.651 27.359 19.537 1.00 35.35 108 PRO B N 1
ATOM 1601 C CA . PRO B 1 109 ? 18.020 28.417 18.601 1.00 38.73 108 PRO B CA 1
ATOM 1602 C C . PRO B 1 109 ? 18.925 29.440 19.294 1.00 40.90 108 PRO B C 1
ATOM 1603 O O . PRO B 1 109 ? 18.780 29.663 20.486 1.00 40.55 108 PRO B O 1
ATOM 1607 N N . ILE B 1 110 ? 19.857 30.039 18.565 1.00 44.61 109 ILE B N 1
ATOM 1608 C CA . ILE B 1 110 ? 20.787 31.011 19.182 1.00 49.28 109 ILE B CA 1
ATOM 1609 C C . ILE B 1 110 ? 20.031 32.330 19.522 1.00 51.79 109 ILE B C 1
ATOM 1610 O O . ILE B 1 110 ? 20.102 32.883 20.637 1.00 55.61 109 ILE B O 1
ATOM 1624 N N . LYS C 1 7 ? 47.566 11.569 47.699 1.00 48.51 6 LYS C N 1
ATOM 1625 C CA . LYS C 1 7 ? 47.334 10.340 46.949 1.00 44.28 6 LYS C CA 1
ATOM 1626 C C . LYS C 1 7 ? 46.215 10.607 45.968 1.00 40.38 6 LYS C C 1
ATOM 1627 O O . LYS C 1 7 ? 45.255 11.288 46.314 1.00 38.33 6 LYS C O 1
ATOM 1633 N N . SER C 1 8 ? 46.379 10.102 44.747 1.00 36.13 7 SER C N 1
ATOM 1634 C CA . SER C 1 8 ? 45.407 10.238 43.688 1.00 34.72 7 SER C CA 1
ATOM 1635 C C . SER C 1 8 ? 44.878 8.859 43.284 1.00 33.83 7 SER C C 1
ATOM 1636 O O . SER C 1 8 ? 45.533 7.819 43.466 1.00 31.46 7 SER C O 1
ATOM 1639 N N . HIS C 1 9 ? 43.673 8.882 42.735 1.00 33.01 8 HIS C N 1
ATOM 1640 C CA . HIS C 1 9 ? 42.980 7.693 42.239 1.00 32.50 8 HIS C CA 1
ATOM 1641 C C . HIS C 1 9 ? 42.400 8.148 40.891 1.00 30.03 8 HIS C C 1
ATOM 1642 O O . HIS C 1 9 ? 41.717 9.165 40.854 1.00 29.09 8 HIS C O 1
ATOM 1649 N N . ASN C 1 10 ? 42.731 7.430 39.817 1.00 28.96 9 ASN C N 1
ATOM 1650 C CA . ASN C 1 10 ? 42.233 7.679 38.465 1.00 30.89 9 ASN C CA 1
ATOM 1651 C C . ASN C 1 10 ? 40.971 6.837 38.312 1.00 31.03 9 ASN C C 1
ATOM 1652 O O . ASN C 1 10 ? 41.003 5.719 37.842 1.00 30.25 9 ASN C O 1
ATOM 1657 N N . LEU C 1 11 ? 39.851 7.433 38.695 1.00 31.82 10 LEU C N 1
ATOM 1658 C CA . LEU C 1 11 ? 38.583 6.711 38.801 1.00 31.75 10 LEU C CA 1
ATOM 1659 C C . LEU C 1 11 ? 37.945 6.252 37.492 1.00 31.76 10 LEU C C 1
ATOM 1660 O O . LEU C 1 11 ? 37.090 5.370 37.524 1.00 30.05 10 LEU C O 1
ATOM 1665 N N . LEU C 1 12 ? 38.337 6.848 36.362 1.00 31.53 11 LEU C N 1
ATOM 1666 C CA . LEU C 1 12 ? 37.871 6.432 35.037 1.00 30.58 11 LEU C CA 1
ATOM 1667 C C . LEU C 1 12 ? 38.901 5.623 34.235 1.00 32.80 11 LEU C C 1
ATOM 1668 O O . LEU C 1 12 ? 38.610 5.240 33.114 1.00 33.59 11 LEU C O 1
ATOM 1673 N N . GLU C 1 13 ? 40.061 5.314 34.821 1.00 31.92 12 GLU C N 1
ATOM 1674 C CA . GLU C 1 13 ? 41.120 4.574 34.135 1.00 34.82 12 GLU C CA 1
ATOM 1675 C C . GLU C 1 13 ? 40.774 3.100 33.858 1.00 34.63 12 GLU C C 1
ATOM 1676 O O . GLU C 1 13 ? 41.011 2.585 32.738 1.00 34.87 12 GLU C O 1
ATOM 1682 N N . ALA C 1 14 ? 40.244 2.433 34.879 1.00 33.84 13 ALA C N 1
ATOM 1683 C CA . ALA C 1 14 ? 39.888 1.013 34.798 1.00 36.90 13 ALA C CA 1
ATOM 1684 C C . ALA C 1 14 ? 38.661 0.726 35.656 1.00 36.14 13 ALA C C 1
ATOM 1685 O O . ALA C 1 14 ? 38.755 0.158 36.739 1.00 38.70 13 ALA C O 1
ATOM 1687 N N . VAL C 1 15 ? 37.500 1.106 35.134 1.00 37.10 14 VAL C N 1
ATOM 1688 C CA . VAL C 1 15 ? 36.250 0.985 35.883 1.00 36.50 14 VAL C CA 1
ATOM 1689 C C . VAL C 1 15 ? 35.837 -0.481 36.063 1.00 36.38 14 VAL C C 1
ATOM 1690 O O . VAL C 1 15 ? 36.195 -1.328 35.243 1.00 35.14 14 VAL C O 1
ATOM 1694 N N . ARG C 1 16 ? 35.129 -0.766 37.157 1.00 34.73 15 ARG C N 1
ATOM 1695 C CA . ARG C 1 16 ? 34.646 -2.105 37.478 1.00 34.90 15 ARG C CA 1
ATOM 1696 C C . ARG C 1 16 ? 33.137 -2.081 37.448 1.00 35.66 15 ARG C C 1
ATOM 1697 O O . ARG C 1 16 ? 32.502 -1.263 38.135 1.00 34.59 15 ARG C O 1
ATOM 1705 N N . PHE C 1 17 ? 32.570 -3.010 36.688 1.00 34.14 16 PHE C N 1
ATOM 1706 C CA . PHE C 1 17 ? 31.133 -3.193 36.610 1.00 34.48 16 PHE C CA 1
ATOM 1707 C C . PHE C 1 17 ? 30.716 -4.493 37.257 1.00 33.09 16 PHE C C 1
ATOM 1708 O O . PHE C 1 17 ? 31.526 -5.370 37.520 1.00 34.21 16 PHE C O 1
ATOM 1716 N N . ASP C 1 18 ? 29.431 -4.585 37.544 1.00 35.25 17 ASP C N 1
ATOM 1717 C CA . ASP C 1 18 ? 28.844 -5.805 38.082 1.00 34.68 17 ASP C CA 1
ATOM 1718 C C . ASP C 1 18 ? 27.412 -5.900 37.542 1.00 35.55 17 ASP C C 1
ATOM 1719 O O . ASP C 1 18 ? 26.613 -4.999 37.733 1.00 33.86 17 ASP C O 1
ATOM 1724 N N . ASP C 1 19 ? 27.121 -7.017 36.880 1.00 36.24 18 ASP C N 1
ATOM 1725 C CA . ASP C 1 19 ? 25.816 -7.275 36.258 1.00 38.15 18 ASP C CA 1
ATOM 1726 C C . ASP C 1 19 ? 24.682 -7.399 37.272 1.00 38.32 18 ASP C C 1
ATOM 1727 O O . ASP C 1 19 ? 23.559 -7.003 36.978 1.00 39.90 18 ASP C O 1
ATOM 1732 N N . GLN C 1 20 ? 24.981 -7.964 38.442 1.00 39.48 19 GLN C N 1
ATOM 1733 C CA . GLN C 1 20 ? 23.987 -8.205 39.504 1.00 40.50 19 GLN C CA 1
ATOM 1734 C C . GLN C 1 20 ? 23.650 -7.001 40.363 1.00 40.47 19 GLN C C 1
ATOM 1735 O O . GLN C 1 20 ? 22.529 -6.898 40.874 1.00 40.48 19 GLN C O 1
ATOM 1737 N N . ARG C 1 21 ? 24.605 -6.091 40.523 1.00 38.35 20 ARG C N 1
ATOM 1738 C CA . ARG C 1 21 ? 24.427 -4.964 41.433 1.00 40.55 20 ARG C CA 1
ATOM 1739 C C . ARG C 1 21 ? 25.442 -3.880 41.167 1.00 37.64 20 ARG C C 1
ATOM 1740 O O . ARG C 1 21 ? 26.442 -4.148 40.532 1.00 36.18 20 ARG C O 1
ATOM 1748 N N . PHE C 1 22 ? 25.183 -2.664 41.652 1.00 35.02 21 PHE C N 1
ATOM 1749 C CA . PHE C 1 22 ? 26.154 -1.579 41.516 1.00 33.66 21 PHE C CA 1
ATOM 1750 C C . PHE C 1 22 ? 27.438 -1.932 42.284 1.00 33.42 21 PHE C C 1
ATOM 1751 O O . PHE C 1 22 ? 27.390 -2.693 43.256 1.00 33.00 21 PHE C O 1
ATOM 1759 N N . VAL C 1 23 ? 28.566 -1.376 41.840 1.00 31.99 22 VAL C N 1
ATOM 1760 C CA . VAL C 1 23 ? 29.859 -1.617 42.450 1.00 32.96 22 VAL C CA 1
ATOM 1761 C C . VAL C 1 23 ? 30.130 -0.437 43.391 1.00 34.83 22 VAL C C 1
ATOM 1762 O O . VAL C 1 23 ? 29.975 0.702 42.997 1.00 34.83 22 VAL C O 1
ATOM 1774 N N . GLU C 1 25 ? 33.093 1.241 45.890 1.00 32.99 24 GLU C N 1
ATOM 1775 C CA . GLU C 1 25 ? 34.530 1.190 46.091 1.00 35.70 24 GLU C CA 1
ATOM 1776 C C . GLU C 1 25 ? 34.974 2.351 46.980 1.00 34.90 24 GLU C C 1
ATOM 1777 O O . GLU C 1 25 ? 34.771 3.518 46.644 1.00 32.33 24 GLU C O 1
ATOM 1783 N N . LEU C 1 26 ? 35.575 2.010 48.115 1.00 33.77 25 LEU C N 1
ATOM 1784 C CA . LEU C 1 26 ? 36.107 2.996 49.039 1.00 34.63 25 LEU C CA 1
ATOM 1785 C C . LEU C 1 26 ? 37.300 3.674 48.397 1.00 33.20 25 LEU C C 1
ATOM 1786 O O . LEU C 1 26 ? 38.237 2.993 48.010 1.00 35.01 25 LEU C O 1
ATOM 1791 N N . VAL C 1 27 ? 37.251 5.000 48.273 1.00 30.12 26 VAL C N 1
ATOM 1792 C CA . VAL C 1 27 ? 38.380 5.795 47.730 1.00 30.19 26 VAL C CA 1
ATOM 1793 C C . VAL C 1 27 ? 39.264 6.343 48.864 1.00 31.49 26 VAL C C 1
ATOM 1794 O O . VAL C 1 27 ? 40.498 6.296 48.793 1.00 30.21 26 VAL C O 1
ATOM 1798 N N . HIS C 1 28 ? 38.635 6.832 49.921 1.00 30.65 27 HIS C N 1
ATOM 1799 C CA . HIS C 1 28 ? 39.373 7.402 51.043 1.00 30.59 27 HIS C CA 1
ATOM 1800 C C . HIS C 1 28 ? 38.507 7.434 52.278 1.00 30.15 27 HIS C C 1
ATOM 1801 O O . HIS C 1 28 ? 37.320 7.695 52.171 1.00 30.09 27 HIS C O 1
ATOM 1808 N N . GLU C 1 29 ? 39.096 7.188 53.439 1.00 30.48 28 GLU C N 1
ATOM 1809 C CA . GLU C 1 29 ? 38.359 7.322 54.695 1.00 33.19 28 GLU C CA 1
ATOM 1810 C C . GLU C 1 29 ? 39.317 7.863 55.740 1.00 31.26 28 GLU C C 1
ATOM 1811 O O . GLU C 1 29 ? 40.392 7.321 55.920 1.00 29.32 28 GLU C O 1
ATOM 1817 N N . SER C 1 30 ? 38.915 8.955 56.377 1.00 30.93 29 SER C N 1
ATOM 1818 C CA . SER C 1 30 ? 39.677 9.625 57.431 1.00 31.09 29 SER C CA 1
ATOM 1819 C C . SER C 1 30 ? 38.649 10.215 58.370 1.00 31.73 29 SER C C 1
ATOM 1820 O O . SER C 1 30 ? 37.451 10.096 58.104 1.00 32.45 29 SER C O 1
ATOM 1823 N N . GLU C 1 31 ? 39.128 10.879 59.420 1.00 32.30 30 GLU C N 1
ATOM 1824 C CA . GLU C 1 31 ? 38.293 11.634 60.373 1.00 35.08 30 GLU C CA 1
ATOM 1825 C C . GLU C 1 31 ? 37.498 12.781 59.712 1.00 32.99 30 GLU C C 1
ATOM 1826 O O . GLU C 1 31 ? 36.423 13.168 60.191 1.00 31.49 30 GLU C O 1
ATOM 1832 N N . ASN C 1 32 ? 38.060 13.332 58.636 1.00 31.67 31 ASN C N 1
ATOM 1833 C CA . ASN C 1 32 ? 37.496 14.503 57.954 1.00 30.82 31 ASN C CA 1
ATOM 1834 C C . ASN C 1 32 ? 36.393 14.222 56.973 1.00 30.25 31 ASN C C 1
ATOM 1835 O O . ASN C 1 32 ? 35.411 14.976 56.884 1.00 30.56 31 ASN C O 1
ATOM 1840 N N . PHE C 1 33 ? 36.550 13.141 56.226 1.00 30.45 32 PHE C N 1
ATOM 1841 C CA . PHE C 1 33 ? 35.538 12.707 55.271 1.00 29.27 32 PHE C CA 1
ATOM 1842 C C . PHE C 1 33 ? 35.710 11.265 54.809 1.00 28.79 32 PHE C C 1
ATOM 1843 O O . PHE C 1 33 ? 36.746 10.650 55.043 1.00 26.29 32 PHE C O 1
ATOM 1851 N N . LYS C 1 34 ? 34.653 10.730 54.192 1.00 29.15 33 LYS C N 1
ATOM 1852 C CA . LYS C 1 34 ? 34.690 9.402 53.584 1.00 29.05 33 LYS C CA 1
ATOM 1853 C C . LYS C 1 34 ? 34.370 9.645 52.131 1.00 30.31 33 LYS C C 1
ATOM 1854 O O . LYS C 1 34 ? 33.393 10.352 51.846 1.00 29.98 33 LYS C O 1
ATOM 1860 N N . ILE C 1 35 ? 35.176 9.067 51.239 1.00 27.39 34 ILE C N 1
ATOM 1861 C CA . ILE C 1 35 ? 34.994 9.220 49.795 1.00 30.34 34 ILE C CA 1
ATOM 1862 C C . ILE C 1 35 ? 34.809 7.819 49.235 1.00 28.31 34 ILE C C 1
ATOM 1863 O O . ILE C 1 35 ? 35.639 6.951 49.472 1.00 28.02 34 ILE C O 1
ATOM 1868 N N . VAL C 1 36 ? 33.705 7.627 48.515 1.00 29.58 35 VAL C N 1
ATOM 1869 C CA A VAL C 1 36 ? 33.358 6.341 47.926 0.50 29.37 35 VAL C CA 1
ATOM 1870 C CA B VAL C 1 36 ? 33.307 6.338 47.952 0.50 29.30 35 VAL C CA 1
ATOM 1871 C C . VAL C 1 36 ? 32.795 6.548 46.525 1.00 30.09 35 VAL C C 1
ATOM 1872 O O . VAL C 1 36 ? 32.112 7.520 46.257 1.00 31.33 35 VAL C O 1
ATOM 1879 N N . SER C 1 37 ? 33.114 5.625 45.628 1.00 30.56 36 SER C N 1
ATOM 1880 C CA . SER C 1 37 ? 32.598 5.673 44.282 1.00 29.38 36 SER C CA 1
ATOM 1881 C C . SER C 1 37 ? 31.606 4.556 44.104 1.00 29.16 36 SER C C 1
ATOM 1882 O O . SER C 1 37 ? 31.701 3.499 44.767 1.00 30.05 36 SER C O 1
ATOM 1885 N N . PHE C 1 38 ? 30.654 4.787 43.202 1.00 31.49 37 PHE C N 1
ATOM 1886 C CA . PHE C 1 38 ? 29.654 3.804 42.819 1.00 29.92 37 PHE C CA 1
ATOM 1887 C C . PHE C 1 38 ? 29.690 3.734 41.313 1.00 29.40 37 PHE C C 1
ATOM 1888 O O . PHE C 1 38 ? 29.660 4.772 40.662 1.00 31.06 37 PHE C O 1
ATOM 1896 N N . THR C 1 39 ? 29.760 2.523 40.773 1.00 29.54 38 THR C N 1
ATOM 1897 C CA . THR C 1 39 ? 29.784 2.287 39.324 1.00 28.68 38 THR C CA 1
ATOM 1898 C C . THR C 1 39 ? 28.567 1.466 38.972 1.00 28.72 38 THR C C 1
ATOM 1899 O O . THR C 1 39 ? 28.328 0.379 39.545 1.00 27.46 38 THR C O 1
ATOM 1903 N N . PHE C 1 40 ? 27.829 1.984 37.998 1.00 29.46 39 PHE C N 1
ATOM 1904 C CA . PHE C 1 40 ? 26.575 1.404 37.573 1.00 28.40 39 PHE C CA 1
ATOM 1905 C C . PHE C 1 40 ? 26.530 1.059 36.123 1.00 29.71 39 PHE C C 1
ATOM 1906 O O . PHE C 1 40 ? 27.062 1.798 35.284 1.00 29.69 39 PHE C O 1
ATOM 1914 N N . LYS C 1 41 ? 25.885 -0.082 35.850 1.00 29.36 40 LYS C N 1
ATOM 1915 C CA A LYS C 1 41 ? 25.497 -0.442 34.508 0.50 29.61 40 LYS C CA 1
ATOM 1916 C CA B LYS C 1 41 ? 25.505 -0.434 34.502 0.50 30.25 40 LYS C CA 1
ATOM 1917 C C . LYS C 1 41 ? 24.172 0.291 34.303 1.00 31.24 40 LYS C C 1
ATOM 1918 O O . LYS C 1 41 ? 23.446 0.592 35.298 1.00 27.33 40 LYS C O 1
ATOM 1929 N N . ALA C 1 42 ? 23.862 0.625 33.045 1.00 31.89 41 ALA C N 1
ATOM 1930 C CA . ALA C 1 42 ? 22.602 1.306 32.700 1.00 30.81 41 ALA C CA 1
ATOM 1931 C C . ALA C 1 42 ? 21.453 0.545 33.347 1.00 31.89 41 ALA C C 1
ATOM 1932 O O . ALA C 1 42 ? 21.428 -0.696 33.305 1.00 31.57 41 ALA C O 1
ATOM 1934 N N . GLY C 1 43 ? 20.567 1.276 34.024 1.00 31.04 42 GLY C N 1
ATOM 1935 C CA . GLY C 1 43 ? 19.447 0.683 34.743 1.00 32.98 42 GLY C CA 1
ATOM 1936 C C . GLY C 1 43 ? 19.681 0.420 36.220 1.00 33.78 42 GLY C C 1
ATOM 1937 O O . GLY C 1 43 ? 18.701 0.286 36.973 1.00 32.38 42 GLY C O 1
ATOM 1938 N N . GLN C 1 44 ? 20.951 0.355 36.652 1.00 31.77 43 GLN C N 1
ATOM 1939 C CA . GLN C 1 44 ? 21.267 0.085 38.049 1.00 32.05 43 GLN C CA 1
ATOM 1940 C C . GLN C 1 44 ? 20.983 1.296 38.942 1.00 32.79 43 GLN C C 1
ATOM 1941 O O . GLN C 1 44 ? 20.931 2.448 38.482 1.00 32.07 43 GLN C O 1
ATOM 1947 N N . GLU C 1 45 ? 20.823 1.026 40.228 1.00 33.29 44 GLU C N 1
ATOM 1948 C CA . GLU C 1 45 ? 20.381 2.056 41.152 1.00 36.54 44 GLU C CA 1
ATOM 1949 C C . GLU C 1 45 ? 20.935 1.893 42.550 1.00 35.82 44 GLU C C 1
ATOM 1950 O O . GLU C 1 45 ? 20.962 0.786 43.064 1.00 36.80 44 GLU C O 1
ATOM 1956 N N . LEU C 1 46 ? 21.363 3.018 43.132 1.00 34.53 45 LEU C N 1
ATOM 1957 C CA . LEU C 1 46 ? 21.779 3.111 44.523 1.00 33.52 45 LEU C CA 1
ATOM 1958 C C . LEU C 1 46 ? 20.460 3.513 45.209 1.00 33.76 45 LEU C C 1
ATOM 1959 O O . LEU C 1 46 ? 19.937 4.618 44.961 1.00 32.03 45 LEU C O 1
ATOM 1964 N N . PRO C 1 47 ? 19.859 2.594 46.001 1.00 34.21 46 PRO C N 1
ATOM 1965 C CA . PRO C 1 47 ? 18.548 2.940 46.555 1.00 32.09 46 PRO C CA 1
ATOM 1966 C C . PRO C 1 47 ? 18.586 4.178 47.459 1.00 31.45 46 PRO C C 1
ATOM 1967 O O . PRO C 1 47 ? 19.614 4.484 48.087 1.00 30.87 46 PRO C O 1
ATOM 1971 N N . VAL C 1 48 ? 17.482 4.912 47.445 1.00 31.50 47 VAL C N 1
ATOM 1972 C CA . VAL C 1 48 ? 17.318 6.100 48.268 1.00 29.95 47 VAL C CA 1
ATOM 1973 C C . VAL C 1 48 ? 17.567 5.705 49.703 1.00 29.92 47 VAL C C 1
ATOM 1974 O O . VAL C 1 48 ? 16.982 4.737 50.192 1.00 29.87 47 VAL C O 1
ATOM 1978 N N . HIS C 1 49 ? 18.481 6.423 50.349 1.00 29.12 48 HIS C N 1
ATOM 1979 C CA . HIS C 1 49 ? 18.824 6.158 51.735 1.00 30.36 48 HIS C CA 1
ATOM 1980 C C . HIS C 1 49 ? 19.234 7.399 52.506 1.00 29.74 48 HIS C C 1
ATOM 1981 O O . HIS C 1 49 ? 19.488 8.440 51.917 1.00 29.28 48 HIS C O 1
ATOM 1988 N N . SER C 1 50 ? 19.249 7.270 53.828 1.00 27.99 49 SER C N 1
ATOM 1989 C CA . SER C 1 50 ? 19.701 8.350 54.728 1.00 29.78 49 SER C CA 1
ATOM 1990 C C . SER C 1 50 ? 20.141 7.821 56.091 1.00 31.62 49 SER C C 1
ATOM 1991 O O . SER C 1 50 ? 19.858 6.669 56.438 1.00 30.78 49 SER C O 1
ATOM 1994 N N . HIS C 1 51 ? 20.831 8.687 56.841 1.00 32.36 50 HIS C N 1
ATOM 1995 C CA . HIS C 1 51 ? 21.234 8.427 58.246 1.00 31.80 50 HIS C CA 1
ATOM 1996 C C . HIS C 1 51 ? 20.851 9.673 59.018 1.00 32.60 50 HIS C C 1
ATOM 1997 O O . HIS C 1 51 ? 21.187 10.760 58.596 1.00 32.36 50 HIS C O 1
ATOM 2004 N N . ASN C 1 52 ? 20.156 9.531 60.145 1.00 34.48 51 ASN C N 1
ATOM 2005 C CA . ASN C 1 52 ? 19.699 10.685 60.944 1.00 37.19 51 ASN C CA 1
ATOM 2006 C C . ASN C 1 52 ? 20.819 11.160 61.851 1.00 36.42 51 ASN C C 1
ATOM 2007 O O . ASN C 1 52 ? 20.782 10.993 63.066 1.00 36.40 51 ASN C O 1
ATOM 2012 N N . ILE C 1 53 ? 21.836 11.733 61.210 1.00 37.62 52 ILE C N 1
ATOM 2013 C CA . ILE C 1 53 ? 23.015 12.277 61.871 1.00 38.47 52 ILE C CA 1
ATOM 2014 C C . ILE C 1 53 ? 23.397 13.559 61.110 1.00 36.95 52 ILE C C 1
ATOM 2015 O O . ILE C 1 53 ? 23.029 13.718 59.944 1.00 38.79 52 ILE C O 1
ATOM 2020 N N . GLU C 1 54 ? 24.134 14.444 61.775 1.00 35.78 53 GLU C N 1
ATOM 2021 C CA . GLU C 1 54 ? 24.536 15.715 61.194 1.00 35.00 53 GLU C CA 1
ATOM 2022 C C . GLU C 1 54 ? 25.627 15.510 60.161 1.00 33.35 53 GLU C C 1
ATOM 2023 O O . GLU C 1 54 ? 26.484 14.649 60.315 1.00 37.59 53 GLU C O 1
ATOM 2029 N N . GLY C 1 55 ? 25.572 16.331 59.129 1.00 32.30 54 GLY C N 1
ATOM 2030 C CA . GLY C 1 55 ? 26.514 16.286 58.033 1.00 30.74 54 GLY C CA 1
ATOM 2031 C C . GLY C 1 55 ? 25.848 16.372 56.696 1.00 30.96 54 GLY C C 1
ATOM 2032 O O . GLY C 1 55 ? 24.607 16.346 56.563 1.00 28.94 54 GLY C O 1
ATOM 2033 N N . GLU C 1 56 ? 26.703 16.491 55.683 1.00 29.10 55 GLU C N 1
ATOM 2034 C CA . GLU C 1 56 ? 26.275 16.520 54.302 1.00 30.98 55 GLU C CA 1
ATOM 2035 C C . GLU C 1 56 ? 27.110 15.600 53.481 1.00 29.54 55 GLU C C 1
ATOM 2036 O O . GLU C 1 56 ? 28.155 15.097 53.920 1.00 28.04 55 GLU C O 1
ATOM 2042 N N . LEU C 1 57 ? 26.618 15.367 52.279 1.00 29.84 56 LEU C N 1
ATOM 2043 C CA . LEU C 1 57 ? 27.353 14.627 51.309 1.00 29.27 56 LEU C CA 1
ATOM 2044 C C . LEU C 1 57 ? 27.237 15.349 49.993 1.00 29.87 56 LEU C C 1
ATOM 2045 O O . LEU C 1 57 ? 26.331 16.168 49.792 1.00 27.67 56 LEU C O 1
ATOM 2050 N N . ASN C 1 58 ? 28.177 15.078 49.109 1.00 29.51 57 ASN C N 1
ATOM 2051 C CA . ASN C 1 58 ? 28.042 15.532 47.724 1.00 30.73 57 ASN C CA 1
ATOM 2052 C C . ASN C 1 58 ? 28.213 14.293 46.820 1.00 30.89 57 ASN C C 1
ATOM 2053 O O . ASN C 1 58 ? 28.906 13.344 47.185 1.00 32.24 57 ASN C O 1
ATOM 2058 N N . ILE C 1 59 ? 27.513 14.274 45.697 1.00 29.84 58 ILE C N 1
ATOM 2059 C CA . ILE C 1 59 ? 27.589 13.171 44.741 1.00 30.25 58 ILE C CA 1
ATOM 2060 C C . ILE C 1 59 ? 27.934 13.847 43.423 1.00 29.67 58 ILE C C 1
ATOM 2061 O O . ILE C 1 59 ? 27.165 14.696 42.987 1.00 28.47 58 ILE C O 1
ATOM 2066 N N . VAL C 1 60 ? 29.094 13.516 42.853 1.00 30.06 59 VAL C N 1
ATOM 2067 C CA . VAL C 1 60 ? 29.564 14.089 41.598 1.00 30.65 59 VAL C CA 1
ATOM 2068 C C . VAL C 1 60 ? 29.496 13.027 40.508 1.00 29.71 59 VAL C C 1
ATOM 2069 O O . VAL C 1 60 ? 30.035 11.925 40.683 1.00 30.16 59 VAL C O 1
ATOM 2073 N N . VAL C 1 61 ? 28.845 13.340 39.384 1.00 30.56 60 VAL C N 1
ATOM 2074 C CA . VAL C 1 61 ? 28.776 12.389 38.270 1.00 29.54 60 VAL C CA 1
ATOM 2075 C C . VAL C 1 61 ? 30.056 12.523 37.438 1.00 29.61 60 VAL C C 1
ATOM 2076 O O . VAL C 1 61 ? 30.295 13.532 36.765 1.00 27.74 60 VAL C O 1
ATOM 2080 N N . LEU C 1 62 ? 30.857 11.464 37.463 1.00 31.14 61 LEU C N 1
ATOM 2081 C CA . LEU C 1 62 ? 32.135 11.426 36.750 1.00 30.57 61 LEU C CA 1
ATOM 2082 C C . LEU C 1 62 ? 31.984 11.021 35.312 1.00 31.06 61 LEU C C 1
ATOM 2083 O O . LEU C 1 62 ? 32.726 11.497 34.464 1.00 33.67 61 LEU C O 1
ATOM 2088 N N . GLU C 1 63 ? 31.081 10.089 35.049 1.00 31.74 62 GLU C N 1
ATOM 2089 C CA . GLU C 1 63 ? 30.889 9.535 33.692 1.00 30.66 62 GLU C CA 1
ATOM 2090 C C . GLU C 1 63 ? 29.482 9.026 33.575 1.00 30.33 62 GLU C C 1
ATOM 2091 O O . GLU C 1 63 ? 28.943 8.517 34.557 1.00 29.56 62 GLU C O 1
ATOM 2097 N N . GLY C 1 64 ? 28.890 9.162 32.400 1.00 29.38 63 GLY C N 1
ATOM 2098 C CA . GLY C 1 64 ? 27.535 8.702 32.173 1.00 30.83 63 GLY C CA 1
ATOM 2099 C C . GLY C 1 64 ? 26.506 9.700 32.627 1.00 28.58 63 GLY C C 1
ATOM 2100 O O . GLY C 1 64 ? 26.804 10.850 32.925 1.00 29.23 63 GLY C O 1
ATOM 2101 N N . GLU C 1 65 ? 25.274 9.251 32.622 1.00 31.40 64 GLU C N 1
ATOM 2102 C CA . GLU C 1 65 ? 24.143 10.074 32.947 1.00 34.17 64 GLU C CA 1
ATOM 2103 C C . GLU C 1 65 ? 23.160 9.300 33.765 1.00 33.09 64 GLU C C 1
ATOM 2104 O O . GLU C 1 65 ? 22.948 8.121 33.507 1.00 33.45 64 GLU C O 1
ATOM 2110 N N . GLY C 1 66 ? 22.500 9.999 34.681 1.00 31.90 65 GLY C N 1
ATOM 2111 C CA . GLY C 1 66 ? 21.488 9.397 35.510 1.00 31.48 65 GLY C CA 1
ATOM 2112 C C . GLY C 1 66 ? 20.564 10.427 36.108 1.00 30.48 65 GLY C C 1
ATOM 2113 O O . GLY C 1 66 ? 20.266 11.453 35.489 1.00 30.05 65 GLY C O 1
ATOM 2114 N N . GLU C 1 67 ? 20.086 10.097 37.296 1.00 30.92 66 GLU C N 1
ATOM 2115 C CA . GLU C 1 67 ? 19.180 10.908 38.074 1.00 30.54 66 GLU C CA 1
ATOM 2116 C C . GLU C 1 67 ? 19.541 10.799 39.537 1.00 29.14 66 GLU C C 1
ATOM 2117 O O . GLU C 1 67 ? 19.865 9.711 40.007 1.00 32.52 66 GLU C O 1
ATOM 2123 N N . PHE C 1 68 ? 19.468 11.921 40.247 1.00 28.84 67 PHE C N 1
ATOM 2124 C CA . PHE C 1 68 ? 19.535 11.944 41.708 1.00 28.05 67 PHE C CA 1
ATOM 2125 C C . PHE C 1 68 ? 18.086 11.693 42.137 1.00 30.87 67 PHE C C 1
ATOM 2126 O O . PHE C 1 68 ? 17.174 12.366 41.664 1.00 30.54 67 PHE C O 1
ATOM 2134 N N . VAL C 1 69 ? 17.877 10.718 43.008 1.00 32.27 68 VAL C N 1
ATOM 2135 C CA . VAL C 1 69 ? 16.549 10.300 43.457 1.00 30.58 68 VAL C CA 1
ATOM 2136 C C . VAL C 1 69 ? 16.388 10.748 44.926 1.00 33.62 68 VAL C C 1
ATOM 2137 O O . VAL C 1 69 ? 17.350 10.704 45.738 1.00 30.31 68 VAL C O 1
ATOM 2141 N N . GLY C 1 70 ? 15.190 11.242 45.231 1.00 31.41 69 GLY C N 1
ATOM 2142 C CA . GLY C 1 70 ? 14.838 11.725 46.562 1.00 33.65 69 GLY C CA 1
ATOM 2143 C C . GLY C 1 70 ? 13.628 10.984 47.066 1.00 34.43 69 GLY C C 1
ATOM 2144 O O . GLY C 1 70 ? 13.233 9.940 46.507 1.00 35.36 69 GLY C O 1
ATOM 2145 N N . ASP C 1 71 ? 13.015 11.544 48.108 1.00 35.68 70 ASP C N 1
ATOM 2146 C CA . ASP C 1 71 ? 11.824 10.961 48.716 1.00 37.70 70 ASP C CA 1
ATOM 2147 C C . ASP C 1 71 ? 10.685 10.968 47.688 1.00 37.76 70 ASP C C 1
ATOM 2148 O O . ASP C 1 71 ? 10.621 11.859 46.829 1.00 37.16 70 ASP C O 1
ATOM 2153 N N . GLY C 1 72 ? 9.846 9.928 47.728 1.00 37.13 71 GLY C N 1
ATOM 2154 C CA . GLY C 1 72 ? 8.743 9.764 46.781 1.00 36.50 71 GLY C CA 1
ATOM 2155 C C . GLY C 1 72 ? 9.145 9.509 45.338 1.00 36.91 71 GLY C C 1
ATOM 2156 O O . GLY C 1 72 ? 8.335 9.699 44.427 1.00 35.74 71 GLY C O 1
ATOM 2157 N N . ASP C 1 73 ? 10.404 9.103 45.129 1.00 35.04 72 ASP C N 1
ATOM 2158 C CA . ASP C 1 73 ? 10.972 8.826 43.821 1.00 35.23 72 ASP C CA 1
ATOM 2159 C C . ASP C 1 73 ? 11.085 10.097 42.931 1.00 33.83 72 ASP C C 1
ATOM 2160 O O . ASP C 1 73 ? 11.131 9.990 41.697 1.00 34.89 72 ASP C O 1
ATOM 2165 N N . ALA C 1 74 ? 11.144 11.276 43.567 1.00 32.10 73 ALA C N 1
ATOM 2166 C CA . ALA C 1 74 ? 11.334 12.555 42.882 1.00 30.59 73 ALA C CA 1
ATOM 2167 C C . ALA C 1 74 ? 12.745 12.552 42.331 1.00 31.89 73 ALA C C 1
ATOM 2168 O O . ALA C 1 74 ? 13.678 12.067 42.984 1.00 30.19 73 ALA C O 1
ATOM 2170 N N . VAL C 1 75 ? 12.916 13.086 41.126 1.00 30.21 74 VAL C N 1
ATOM 2171 C CA . VAL C 1 75 ? 14.218 13.040 40.482 1.00 29.97 74 VAL C CA 1
ATOM 2172 C C . VAL C 1 75 ? 14.746 14.384 40.049 1.00 27.10 74 VAL C C 1
ATOM 2173 O O . VAL C 1 75 ? 13.987 15.286 39.756 1.00 25.25 74 VAL C O 1
ATOM 2177 N N . ILE C 1 76 ? 16.066 14.500 40.074 1.00 28.54 75 ILE C N 1
ATOM 2178 C CA . ILE C 1 76 ? 16.773 15.649 39.523 1.00 29.15 75 ILE C CA 1
ATOM 2179 C C . ILE C 1 76 ? 17.697 15.044 38.479 1.00 28.46 75 ILE C C 1
ATOM 2180 O O . ILE C 1 76 ? 18.448 14.135 38.810 1.00 27.93 75 ILE C O 1
ATOM 2185 N N . PRO C 1 77 ? 17.647 15.512 37.208 1.00 30.43 76 PRO C N 1
ATOM 2186 C CA . PRO C 1 77 ? 18.608 14.949 36.252 1.00 31.24 76 PRO C CA 1
ATOM 2187 C C . PRO C 1 77 ? 20.063 15.091 36.718 1.00 32.74 76 PRO C C 1
ATOM 2188 O O . PRO C 1 77 ? 20.433 16.111 37.306 1.00 35.11 76 PRO C O 1
ATOM 2192 N N . ALA C 1 78 ? 20.846 14.041 36.491 1.00 30.50 77 ALA C N 1
ATOM 2193 C CA . ALA C 1 78 ? 22.234 13.918 36.927 1.00 28.84 77 ALA C CA 1
ATOM 2194 C C . ALA C 1 78 ? 23.128 13.668 35.700 1.00 29.37 77 ALA C C 1
ATOM 2195 O O . ALA C 1 78 ? 23.572 12.539 35.467 1.00 30.07 77 ALA C O 1
ATOM 2197 N N . PRO C 1 79 ? 23.308 14.709 34.852 1.00 30.98 78 PRO C N 1
ATOM 2198 C CA . PRO C 1 79 ? 24.171 14.564 33.675 1.00 28.63 78 PRO C CA 1
ATOM 2199 C C . PRO C 1 79 ? 25.629 14.493 34.144 1.00 30.16 78 PRO C C 1
ATOM 2200 O O . PRO C 1 79 ? 25.931 14.744 35.317 1.00 28.74 78 PRO C O 1
ATOM 2204 N N . ARG C 1 80 ? 26.526 14.146 33.244 1.00 30.15 79 ARG C N 1
ATOM 2205 C CA . ARG C 1 80 ? 27.927 14.101 33.581 1.00 30.26 79 ARG C CA 1
ATOM 2206 C C . ARG C 1 80 ? 28.353 15.470 34.126 1.00 31.39 79 ARG C C 1
ATOM 2207 O O . ARG C 1 80 ? 27.978 16.515 33.574 1.00 32.76 79 ARG C O 1
ATOM 2215 N N . GLY C 1 81 ? 29.109 15.452 35.222 1.00 28.69 80 GLY C N 1
ATOM 2216 C CA . GLY C 1 81 ? 29.571 16.680 35.855 1.00 28.81 80 GLY C CA 1
ATOM 2217 C C . GLY C 1 81 ? 28.615 17.324 36.850 1.00 29.50 80 GLY C C 1
ATOM 2218 O O . GLY C 1 81 ? 28.982 18.304 37.462 1.00 30.25 80 GLY C O 1
ATOM 2219 N N . ALA C 1 82 ? 27.404 16.782 37.025 1.00 30.03 81 ALA C N 1
ATOM 2220 C CA . ALA C 1 82 ? 26.453 17.310 38.010 1.00 30.41 81 ALA C CA 1
ATOM 2221 C C . ALA C 1 82 ? 26.932 16.931 39.384 1.00 31.60 81 ALA C C 1
ATOM 2222 O O . ALA C 1 82 ? 27.503 15.834 39.555 1.00 30.48 81 ALA C O 1
ATOM 2224 N N . VAL C 1 83 ? 26.698 17.831 40.342 1.00 31.17 82 VAL C N 1
ATOM 2225 C CA . VAL C 1 83 ? 27.011 17.596 41.746 1.00 31.07 82 VAL C CA 1
ATOM 2226 C C . VAL C 1 83 ? 25.739 17.837 42.565 1.00 31.25 82 VAL C C 1
ATOM 2227 O O . VAL C 1 83 ? 25.104 18.865 42.397 1.00 33.46 82 VAL C O 1
ATOM 2231 N N . LEU C 1 84 ? 25.337 16.832 43.338 1.00 29.41 83 LEU C N 1
ATOM 2232 C CA . LEU C 1 84 ? 24.219 16.920 44.262 1.00 31.82 83 LEU C CA 1
ATOM 2233 C C . LEU C 1 84 ? 24.858 17.200 45.608 1.00 29.91 83 LEU C C 1
ATOM 2234 O O . LEU C 1 84 ? 25.827 16.543 45.966 1.00 30.04 83 LEU C O 1
ATOM 2239 N N . VAL C 1 85 ? 24.324 18.163 46.339 1.00 30.60 84 VAL C N 1
ATOM 2240 C CA . VAL C 1 85 ? 24.743 18.421 47.705 1.00 28.31 84 VAL C CA 1
ATOM 2241 C C . VAL C 1 85 ? 23.468 18.297 48.545 1.00 31.23 84 VAL C C 1
ATOM 2242 O O . VAL C 1 85 ? 22.481 18.994 48.297 1.00 29.97 84 VAL C O 1
ATOM 2246 N N . ALA C 1 86 ? 23.524 17.452 49.562 1.00 31.37 85 ALA C N 1
ATOM 2247 C CA . ALA C 1 86 ? 22.374 17.177 50.390 1.00 32.78 85 ALA C CA 1
ATOM 2248 C C . ALA C 1 86 ? 22.766 16.829 51.816 1.00 31.66 85 ALA C C 1
ATOM 2249 O O . ALA C 1 86 ? 23.887 16.361 52.047 1.00 30.69 85 ALA C O 1
ATOM 2251 N N . PRO C 1 87 ? 21.857 17.071 52.781 1.00 31.51 86 PRO C N 1
ATOM 2252 C CA . PRO C 1 87 ? 22.136 16.579 54.132 1.00 29.44 86 PRO C CA 1
ATOM 2253 C C . PRO C 1 87 ? 22.199 15.042 54.123 1.00 29.06 86 PRO C C 1
ATOM 2254 O O . PRO C 1 87 ? 21.445 14.399 53.359 1.00 27.83 86 PRO C O 1
ATOM 2258 N N . ILE C 1 88 ? 23.064 14.476 54.961 1.00 28.74 87 ILE C N 1
ATOM 2259 C CA . ILE C 1 88 ? 23.136 13.025 55.166 1.00 29.69 87 ILE C CA 1
ATOM 2260 C C . ILE C 1 88 ? 21.741 12.464 55.550 1.00 29.92 87 ILE C C 1
ATOM 2261 O O . ILE C 1 88 ? 21.387 11.347 55.168 1.00 31.64 87 ILE C O 1
ATOM 2266 N N . SER C 1 89 ? 20.969 13.249 56.296 1.00 30.37 88 SER C N 1
ATOM 2267 C CA . SER C 1 89 ? 19.641 12.853 56.775 1.00 30.19 88 SER C CA 1
ATOM 2268 C C . SER C 1 89 ? 18.511 12.999 55.757 1.00 32.28 88 SER C C 1
ATOM 2269 O O . SER C 1 89 ? 17.399 12.571 56.034 1.00 33.18 88 SER C O 1
ATOM 2272 N N . THR C 1 90 ? 18.773 13.624 54.613 1.00 32.69 89 THR C N 1
ATOM 2273 C CA . THR C 1 90 ? 17.780 13.763 53.564 1.00 33.34 89 THR C CA 1
ATOM 2274 C C . THR C 1 90 ? 17.901 12.526 52.674 1.00 33.17 89 THR C C 1
ATOM 2275 O O . THR C 1 90 ? 18.994 12.261 52.205 1.00 34.99 89 THR C O 1
ATOM 2279 N N . PRO C 1 91 ? 16.808 11.750 52.481 1.00 31.82 90 PRO C N 1
ATOM 2280 C CA . PRO C 1 91 ? 16.836 10.587 51.597 1.00 31.88 90 PRO C CA 1
ATOM 2281 C C . PRO C 1 91 ? 17.418 10.920 50.227 1.00 31.63 90 PRO C C 1
ATOM 2282 O O . PRO C 1 91 ? 16.998 11.890 49.598 1.00 31.74 90 PRO C O 1
ATOM 2286 N N . HIS C 1 92 ? 18.420 10.143 49.819 1.00 31.63 91 HIS C N 1
ATOM 2287 C CA . HIS C 1 92 ? 19.158 10.387 48.589 1.00 31.51 91 HIS C CA 1
ATOM 2288 C C . HIS C 1 92 ? 19.528 9.067 47.943 1.00 31.76 91 HIS C C 1
ATOM 2289 O O . HIS C 1 92 ? 19.886 8.124 48.624 1.00 30.79 91 HIS C O 1
ATOM 2296 N N . GLY C 1 93 ? 19.437 9.036 46.621 1.00 31.04 92 GLY C N 1
ATOM 2297 C CA . GLY C 1 93 ? 19.751 7.873 45.831 1.00 30.48 92 GLY C CA 1
ATOM 2298 C C . GLY C 1 93 ? 20.190 8.306 44.462 1.00 30.18 92 GLY C C 1
ATOM 2299 O O . GLY C 1 93 ? 20.129 9.502 44.121 1.00 30.27 92 GLY C O 1
ATOM 2300 N N . VAL C 1 94 ? 20.647 7.327 43.686 1.00 32.52 93 VAL C N 1
ATOM 2301 C CA . VAL C 1 94 ? 21.141 7.546 42.324 1.00 33.97 93 VAL C CA 1
ATOM 2302 C C . VAL C 1 94 ? 20.664 6.419 41.414 1.00 34.27 93 VAL C C 1
ATOM 2303 O O . VAL C 1 94 ? 20.797 5.253 41.766 1.00 36.05 93 VAL C O 1
ATOM 2307 N N . ARG C 1 95 ? 20.126 6.786 40.248 1.00 33.47 94 ARG C N 1
ATOM 2308 C CA . ARG C 1 95 ? 19.697 5.832 39.233 1.00 35.68 94 ARG C CA 1
ATOM 2309 C C . ARG C 1 95 ? 20.500 6.104 37.964 1.00 35.11 94 ARG C C 1
ATOM 2310 O O . ARG C 1 95 ? 20.542 7.244 37.507 1.00 33.51 94 ARG C O 1
ATOM 2318 N N . ALA C 1 96 ? 21.149 5.068 37.421 1.00 32.23 95 ALA C N 1
ATOM 2319 C CA . ALA C 1 96 ? 21.899 5.185 36.176 1.00 30.99 95 ALA C CA 1
ATOM 2320 C C . ALA C 1 96 ? 20.964 4.993 34.963 1.00 30.55 95 ALA C C 1
ATOM 2321 O O . ALA C 1 96 ? 20.196 4.027 34.910 1.00 31.83 95 ALA C O 1
ATOM 2323 N N . VAL C 1 97 ? 21.011 5.940 34.019 1.00 31.05 96 VAL C N 1
ATOM 2324 C CA . VAL C 1 97 ? 20.268 5.861 32.759 1.00 32.55 96 VAL C CA 1
ATOM 2325 C C . VAL C 1 97 ? 21.208 5.155 31.769 1.00 32.91 96 VAL C C 1
ATOM 2326 O O . VAL C 1 97 ? 20.781 4.255 31.069 1.00 31.15 96 VAL C O 1
ATOM 2330 N N . THR C 1 98 ? 22.480 5.580 31.716 1.00 33.12 97 THR C N 1
ATOM 2331 C CA . THR C 1 98 ? 23.517 4.932 30.904 1.00 32.34 97 THR C CA 1
ATOM 2332 C C . THR C 1 98 ? 24.455 4.301 31.917 1.00 31.37 97 THR C C 1
ATOM 2333 O O . THR C 1 98 ? 24.213 4.433 33.122 1.00 33.09 97 THR C O 1
ATOM 2337 N N . ASP C 1 99 ? 25.522 3.633 31.459 1.00 30.27 98 ASP C N 1
ATOM 2338 C CA . ASP C 1 99 ? 26.566 3.150 32.392 1.00 30.36 98 ASP C CA 1
ATOM 2339 C C . ASP C 1 99 ? 27.063 4.439 33.045 1.00 31.30 98 ASP C C 1
ATOM 2340 O O . ASP C 1 99 ? 27.267 5.427 32.341 1.00 32.68 98 ASP C O 1
ATOM 2358 N N . LYS C 1 101 ? 29.340 6.365 36.592 1.00 29.75 100 LYS C N 1
ATOM 2359 C CA . LYS C 1 101 ? 30.203 6.298 37.768 1.00 29.10 100 LYS C CA 1
ATOM 2360 C C . LYS C 1 101 ? 30.074 7.623 38.509 1.00 30.85 100 LYS C C 1
ATOM 2361 O O . LYS C 1 101 ? 30.147 8.709 37.897 1.00 30.80 100 LYS C O 1
ATOM 2367 N N . VAL C 1 102 ? 29.843 7.522 39.816 1.00 30.43 101 VAL C N 1
ATOM 2368 C CA . VAL C 1 102 ? 29.739 8.697 40.692 1.00 30.38 101 VAL C CA 1
ATOM 2369 C C . VAL C 1 102 ? 30.742 8.606 41.834 1.00 29.84 101 VAL C C 1
ATOM 2370 O O . VAL C 1 102 ? 31.224 7.519 42.174 1.00 29.07 101 VAL C O 1
ATOM 2374 N N . LEU C 1 103 ? 31.066 9.766 42.395 1.00 31.90 102 LEU C N 1
ATOM 2375 C CA . LEU C 1 103 ? 31.962 9.888 43.544 1.00 30.33 102 LEU C CA 1
ATOM 2376 C C . LEU C 1 103 ? 31.158 10.598 44.613 1.00 29.39 102 LEU C C 1
ATOM 2377 O O . LEU C 1 103 ? 30.623 11.661 44.363 1.00 30.80 102 LEU C O 1
ATOM 2382 N N . VAL C 1 104 ? 31.056 9.972 45.775 1.00 29.11 103 VAL C N 1
ATOM 2383 C CA . VAL C 1 104 ? 30.317 10.491 46.913 1.00 30.50 103 VAL C CA 1
ATOM 2384 C C . VAL C 1 104 ? 31.328 10.885 47.975 1.00 31.47 103 VAL C C 1
ATOM 2385 O O . VAL C 1 104 ? 32.226 10.112 48.248 1.00 32.02 103 VAL C O 1
ATOM 2389 N N . THR C 1 105 ? 31.218 12.105 48.508 1.00 32.20 104 THR C N 1
ATOM 2390 C CA . THR C 1 105 ? 32.078 12.590 49.612 1.00 31.37 104 THR C CA 1
ATOM 2391 C C . THR C 1 105 ? 31.136 12.897 50.759 1.00 30.55 104 THR C C 1
ATOM 2392 O O . THR C 1 105 ? 30.158 13.604 50.559 1.00 29.12 104 THR C O 1
ATOM 2396 N N . ILE C 1 106 ? 31.450 12.394 51.953 1.00 31.67 105 ILE C N 1
ATOM 2397 C CA . ILE C 1 106 ? 30.579 12.529 53.129 1.00 31.85 105 ILE C CA 1
ATOM 2398 C C . ILE C 1 106 ? 31.379 13.216 54.214 1.00 32.34 105 ILE C C 1
ATOM 2399 O O . ILE C 1 106 ? 32.446 12.724 54.564 1.00 29.88 105 ILE C O 1
ATOM 2404 N N . ALA C 1 107 ? 30.856 14.333 54.746 1.00 31.89 106 ALA C N 1
ATOM 2405 C CA . ALA C 1 107 ? 31.533 15.129 55.790 1.00 31.33 106 ALA C CA 1
ATOM 2406 C C . ALA C 1 107 ? 30.542 15.675 56.811 1.00 30.80 106 ALA C C 1
ATOM 2407 O O . ALA C 1 107 ? 29.536 16.262 56.412 1.00 29.13 106 ALA C O 1
ATOM 2409 N N . PRO C 1 108 ? 30.747 15.392 58.111 1.00 34.15 107 PRO C N 1
ATOM 2410 C CA . PRO C 1 108 ? 31.734 14.450 58.667 1.00 36.08 107 PRO C CA 1
ATOM 2411 C C . PRO C 1 108 ? 31.374 13.009 58.245 1.00 35.93 107 PRO C C 1
ATOM 2412 O O . PRO C 1 108 ? 30.250 12.777 57.795 1.00 34.31 107 PRO C O 1
ATOM 2416 N N . PRO C 1 109 ? 32.330 12.063 58.346 1.00 37.36 108 PRO C N 1
ATOM 2417 C CA . PRO C 1 109 ? 32.033 10.677 57.971 1.00 39.37 108 PRO C CA 1
ATOM 2418 C C . PRO C 1 109 ? 31.032 10.051 58.983 1.00 41.48 108 PRO C C 1
ATOM 2419 O O . PRO C 1 109 ? 31.018 10.444 60.142 1.00 38.67 108 PRO C O 1
ATOM 2423 N N . ILE C 1 110 ? 30.213 9.104 58.516 1.00 46.02 109 ILE C N 1
ATOM 2424 C CA . ILE C 1 110 ? 29.141 8.474 59.328 1.00 47.68 109 ILE C CA 1
ATOM 2425 C C . ILE C 1 110 ? 29.728 7.643 60.482 1.00 51.32 109 ILE C C 1
ATOM 2426 O O . ILE C 1 110 ? 29.053 7.326 61.466 1.00 53.07 109 ILE C O 1
ATOM 2432 N N . HIS D 1 5 ? 16.723 21.098 52.205 1.00 64.37 4 HIS D N 1
ATOM 2433 C CA . HIS D 1 5 ? 17.884 21.949 51.838 1.00 63.75 4 HIS D CA 1
ATOM 2434 C C . HIS D 1 5 ? 18.885 21.117 51.000 1.00 62.77 4 HIS D C 1
ATOM 2435 O O . HIS D 1 5 ? 20.017 20.865 51.430 1.00 65.08 4 HIS D O 1
ATOM 2450 N N . LYS D 1 7 ? 20.239 20.539 46.705 1.00 48.43 6 LYS D N 1
ATOM 2451 C CA . LYS D 1 7 ? 20.331 21.210 45.404 1.00 46.52 6 LYS D CA 1
ATOM 2452 C C . LYS D 1 7 ? 21.395 20.543 44.553 1.00 39.84 6 LYS D C 1
ATOM 2453 O O . LYS D 1 7 ? 22.321 19.953 45.103 1.00 34.66 6 LYS D O 1
ATOM 2459 N N . SER D 1 8 ? 21.233 20.610 43.228 1.00 35.65 7 SER D N 1
ATOM 2460 C CA . SER D 1 8 ? 22.201 20.082 42.295 1.00 35.44 7 SER D CA 1
ATOM 2461 C C . SER D 1 8 ? 22.779 21.229 41.468 1.00 33.33 7 SER D C 1
ATOM 2462 O O . SER D 1 8 ? 22.152 22.271 41.317 1.00 31.45 7 SER D O 1
ATOM 2465 N N . HIS D 1 9 ? 23.992 21.021 40.963 1.00 31.70 8 HIS D N 1
ATOM 2466 C CA . HIS D 1 9 ? 24.679 22.014 40.127 1.00 30.41 8 HIS D CA 1
ATOM 2467 C C . HIS D 1 9 ? 25.241 21.256 38.956 1.00 29.90 8 HIS D C 1
ATOM 2468 O O . HIS D 1 9 ? 26.034 20.314 39.154 1.00 28.35 8 HIS D O 1
ATOM 2475 N N . ASN D 1 10 ? 24.842 21.649 37.751 1.00 28.95 9 ASN D N 1
ATOM 2476 C CA . ASN D 1 10 ? 25.323 21.030 36.524 1.00 30.37 9 ASN D CA 1
ATOM 2477 C C . ASN D 1 10 ? 26.579 21.764 36.103 1.00 30.94 9 ASN D C 1
ATOM 2478 O O . ASN D 1 10 ? 26.550 22.659 35.261 1.00 29.45 9 ASN D O 1
ATOM 2483 N N . LEU D 1 11 ? 27.689 21.307 36.672 1.00 29.17 10 LEU D N 1
ATOM 2484 C CA . LEU D 1 11 ? 28.984 21.973 36.529 1.00 30.63 10 LEU D CA 1
ATOM 2485 C C . LEU D 1 11 ? 29.604 21.995 35.133 1.00 31.67 10 LEU D C 1
ATOM 2486 O O . LEU D 1 11 ? 30.496 22.808 34.900 1.00 32.24 10 LEU D O 1
ATOM 2491 N N . LEU D 1 12 ? 29.124 21.142 34.223 1.00 31.23 11 LEU D N 1
ATOM 2492 C CA . LEU D 1 12 ? 29.565 21.126 32.817 1.00 32.39 11 LEU D CA 1
ATOM 2493 C C . LEU D 1 12 ? 28.512 21.672 31.844 1.00 32.25 11 LEU D C 1
ATOM 2494 O O . LEU D 1 12 ? 28.688 21.556 30.632 1.00 33.06 11 LEU D O 1
ATOM 2499 N N . GLU D 1 13 ? 27.447 22.290 32.355 1.00 32.20 12 GLU D N 1
ATOM 2500 C CA . GLU D 1 13 ? 26.332 22.740 31.496 1.00 36.47 12 GLU D CA 1
ATOM 2501 C C . GLU D 1 13 ? 26.691 23.969 30.686 1.00 38.46 12 GLU D C 1
ATOM 2502 O O . GLU D 1 13 ? 26.429 24.010 29.463 1.00 41.97 12 GLU D O 1
ATOM 2508 N N . ALA D 1 14 ? 27.257 24.971 31.371 1.00 38.07 13 ALA D N 1
ATOM 2509 C CA . ALA D 1 14 ? 27.672 26.244 30.752 1.00 37.10 13 ALA D CA 1
ATOM 2510 C C . ALA D 1 14 ? 29.021 26.668 31.364 1.00 37.30 13 ALA D C 1
ATOM 2511 O O . ALA D 1 14 ? 29.105 27.612 32.158 1.00 39.52 13 ALA D O 1
ATOM 2513 N N . VAL D 1 15 ? 30.061 25.941 30.971 1.00 37.68 14 VAL D N 1
ATOM 2514 C CA . VAL D 1 15 ? 31.428 26.141 31.506 1.00 37.09 14 VAL D CA 1
ATOM 2515 C C . VAL D 1 15 ? 31.942 27.449 30.954 1.00 38.32 14 VAL D C 1
ATOM 2516 O O . VAL D 1 15 ? 31.835 27.663 29.750 1.00 36.58 14 VAL D O 1
ATOM 2520 N N . ARG D 1 16 ? 32.501 28.296 31.825 1.00 38.56 15 ARG D N 1
ATOM 2521 C CA . ARG D 1 16 ? 32.983 29.637 31.451 1.00 41.27 15 ARG D CA 1
ATOM 2522 C C . ARG D 1 16 ? 34.475 29.780 31.776 1.00 38.31 15 ARG D C 1
ATOM 2523 O O . ARG D 1 16 ? 34.914 29.364 32.836 1.00 37.10 15 ARG D O 1
ATOM 2528 N N . PHE D 1 17 ? 35.241 30.350 30.851 1.00 35.31 16 PHE D N 1
ATOM 2529 C CA . PHE D 1 17 ? 36.692 30.527 31.006 1.00 35.42 16 PHE D CA 1
ATOM 2530 C C . PHE D 1 17 ? 37.066 31.998 31.074 1.00 34.74 16 PHE D C 1
ATOM 2531 O O . PHE D 1 17 ? 36.340 32.855 30.560 1.00 36.24 16 PHE D O 1
ATOM 2539 N N . ASP D 1 18 ? 38.228 32.271 31.673 1.00 34.56 17 ASP D N 1
ATOM 2540 C CA . ASP D 1 18 ? 38.784 33.617 31.784 1.00 34.68 17 ASP D CA 1
ATOM 2541 C C . ASP D 1 18 ? 40.209 33.543 31.197 1.00 33.96 17 ASP D C 1
ATOM 2542 O O . ASP D 1 18 ? 40.982 32.633 31.488 1.00 31.91 17 ASP D O 1
ATOM 2547 N N . ASP D 1 19 ? 40.525 34.514 30.358 1.00 34.09 18 ASP D N 1
ATOM 2548 C CA . ASP D 1 19 ? 41.806 34.598 29.652 1.00 36.82 18 ASP D CA 1
ATOM 2549 C C . ASP D 1 19 ? 43.033 34.850 30.560 1.00 36.48 18 ASP D C 1
ATOM 2550 O O . ASP D 1 19 ? 44.097 34.270 30.353 1.00 37.76 18 ASP D O 1
ATOM 2555 N N . GLN D 1 20 ? 42.854 35.700 31.560 1.00 36.35 19 GLN D N 1
ATOM 2556 C CA . GLN D 1 20 ? 43.937 36.181 32.428 1.00 37.69 19 GLN D CA 1
ATOM 2557 C C . GLN D 1 20 ? 44.248 35.307 33.640 1.00 39.56 19 GLN D C 1
ATOM 2558 O O . GLN D 1 20 ? 45.376 35.281 34.112 1.00 39.57 19 GLN D O 1
ATOM 2564 N N . ARG D 1 21 ? 43.238 34.616 34.148 1.00 38.59 20 ARG D N 1
ATOM 2565 C CA . ARG D 1 21 ? 43.408 33.710 35.274 1.00 39.80 20 ARG D CA 1
ATOM 2566 C C . ARG D 1 21 ? 42.247 32.757 35.331 1.00 37.15 20 ARG D C 1
ATOM 2567 O O . ARG D 1 21 ? 41.211 33.012 34.746 1.00 37.37 20 ARG D O 1
ATOM 2575 N N . PHE D 1 22 ? 42.441 31.649 36.029 1.00 36.63 21 PHE D N 1
ATOM 2576 C CA . PHE D 1 22 ? 41.383 30.643 36.227 1.00 34.68 21 PHE D CA 1
ATOM 2577 C C . PHE D 1 22 ? 40.109 31.254 36.815 1.00 34.21 21 PHE D C 1
ATOM 2578 O O . PHE D 1 22 ? 40.186 32.289 37.511 1.00 33.20 21 PHE D O 1
ATOM 2586 N N . VAL D 1 23 ? 38.977 30.603 36.544 1.00 33.23 22 VAL D N 1
ATOM 2587 C CA . VAL D 1 23 ? 37.676 31.010 37.098 1.00 33.24 22 VAL D CA 1
ATOM 2588 C C . VAL D 1 23 ? 37.407 30.130 38.339 1.00 34.54 22 VAL D C 1
ATOM 2589 O O . VAL D 1 23 ? 37.458 28.906 38.250 1.00 33.53 22 VAL D O 1
ATOM 2601 N N . GLU D 1 25 ? 34.548 29.374 41.313 1.00 35.05 24 GLU D N 1
ATOM 2602 C CA . GLU D 1 25 ? 33.110 29.521 41.562 1.00 35.62 24 GLU D CA 1
ATOM 2603 C C . GLU D 1 25 ? 32.750 28.725 42.811 1.00 34.10 24 GLU D C 1
ATOM 2604 O O . GLU D 1 25 ? 33.045 27.521 42.905 1.00 32.14 24 GLU D O 1
ATOM 2610 N N . LEU D 1 26 ? 32.131 29.397 43.782 1.00 33.33 25 LEU D N 1
ATOM 2611 C CA . LEU D 1 26 ? 31.679 28.734 44.997 1.00 34.02 25 LEU D CA 1
ATOM 2612 C C . LEU D 1 26 ? 30.453 27.927 44.604 1.00 32.35 25 LEU D C 1
ATOM 2613 O O . LEU D 1 26 ? 29.569 28.455 43.964 1.00 33.76 25 LEU D O 1
ATOM 2618 N N . VAL D 1 27 ? 30.440 26.652 44.957 1.00 31.21 26 VAL D N 1
ATOM 2619 C CA . VAL D 1 27 ? 29.302 25.741 44.696 1.00 30.52 26 VAL D CA 1
ATOM 2620 C C . VAL D 1 27 ? 28.471 25.588 45.947 1.00 30.03 26 VAL D C 1
ATOM 2621 O O . VAL D 1 27 ? 27.228 25.678 45.906 1.00 27.61 26 VAL D O 1
ATOM 2625 N N . HIS D 1 28 ? 29.150 25.338 47.060 1.00 29.38 27 HIS D N 1
ATOM 2626 C CA . HIS D 1 28 ? 28.471 25.164 48.345 1.00 29.88 27 HIS D CA 1
ATOM 2627 C C . HIS D 1 28 ? 29.401 25.503 49.497 1.00 31.45 27 HIS D C 1
ATOM 2628 O O . HIS D 1 28 ? 30.619 25.242 49.417 1.00 31.31 27 HIS D O 1
ATOM 2635 N N . GLU D 1 29 ? 28.828 26.110 50.537 1.00 30.82 28 GLU D N 1
ATOM 2636 C CA . GLU D 1 29 ? 29.552 26.385 51.761 1.00 33.35 28 GLU D CA 1
ATOM 2637 C C . GLU D 1 29 ? 28.641 26.142 52.951 1.00 31.10 28 GLU D C 1
ATOM 2638 O O . GLU D 1 29 ? 27.561 26.696 53.016 1.00 29.10 28 GLU D O 1
ATOM 2644 N N . SER D 1 30 ? 29.080 25.275 53.853 1.00 30.24 29 SER D N 1
ATOM 2645 C CA . SER D 1 30 ? 28.393 25.011 55.108 1.00 31.46 29 SER D CA 1
ATOM 2646 C C . SER D 1 30 ? 29.468 24.767 56.162 1.00 31.66 29 SER D C 1
ATOM 2647 O O . SER D 1 30 ? 30.651 24.857 55.857 1.00 29.53 29 SER D O 1
ATOM 2650 N N . GLU D 1 31 ? 29.045 24.459 57.388 1.00 30.09 30 GLU D N 1
ATOM 2651 C CA . GLU D 1 31 ? 29.960 24.089 58.469 1.00 34.60 30 GLU D CA 1
ATOM 2652 C C . GLU D 1 31 ? 30.649 22.719 58.209 1.00 34.49 30 GLU D C 1
ATOM 2653 O O . GLU D 1 31 ? 31.687 22.432 58.796 1.00 34.41 30 GLU D O 1
ATOM 2659 N N . ASN D 1 32 ? 30.057 21.902 57.324 1.00 32.80 31 ASN D N 1
ATOM 2660 C CA . ASN D 1 32 ? 30.526 20.562 56.995 1.00 31.99 31 ASN D CA 1
ATOM 2661 C C . ASN D 1 32 ? 31.621 20.557 55.958 1.00 30.52 31 ASN D C 1
ATOM 2662 O O . ASN D 1 32 ? 32.603 19.839 56.112 1.00 31.32 31 ASN D O 1
ATOM 2667 N N . PHE D 1 33 ? 31.425 21.322 54.889 1.00 28.93 32 PHE D N 1
ATOM 2668 C CA . PHE D 1 33 ? 32.425 21.466 53.848 1.00 30.55 32 PHE D CA 1
ATOM 2669 C C . PHE D 1 33 ? 32.192 22.682 52.955 1.00 28.78 32 PHE D C 1
ATOM 2670 O O . PHE D 1 33 ? 31.091 23.285 52.936 1.00 29.74 32 PHE D O 1
ATOM 2678 N N . LYS D 1 34 ? 33.262 23.053 52.283 1.00 28.77 33 LYS D N 1
ATOM 2679 C CA . LYS D 1 34 ? 33.265 24.087 51.272 1.00 30.12 33 LYS D CA 1
ATOM 2680 C C . LYS D 1 34 ? 33.552 23.363 49.940 1.00 30.52 33 LYS D C 1
ATOM 2681 O O . LYS D 1 34 ? 34.477 22.542 49.854 1.00 31.70 33 LYS D O 1
ATOM 2687 N N . ILE D 1 35 ? 32.722 23.636 48.937 1.00 28.83 34 ILE D N 1
ATOM 2688 C CA . ILE D 1 35 ? 32.825 23.036 47.626 1.00 30.32 34 ILE D CA 1
ATOM 2689 C C . ILE D 1 35 ? 32.985 24.199 46.640 1.00 29.20 34 ILE D C 1
ATOM 2690 O O . ILE D 1 35 ? 32.130 25.093 46.552 1.00 29.51 34 ILE D O 1
ATOM 2695 N N . VAL D 1 36 ? 34.081 24.163 45.910 1.00 29.73 35 VAL D N 1
ATOM 2696 C CA . VAL D 1 36 ? 34.445 25.201 44.950 1.00 31.56 35 VAL D CA 1
ATOM 2697 C C . VAL D 1 36 ? 34.935 24.558 43.635 1.00 32.45 35 VAL D C 1
ATOM 2698 O O . VAL D 1 36 ? 35.605 23.531 43.667 1.00 33.97 35 VAL D O 1
ATOM 2702 N N . SER D 1 37 ? 34.589 25.155 42.492 1.00 31.68 36 SER D N 1
ATOM 2703 C CA . SER D 1 37 ? 35.048 24.687 41.179 1.00 30.22 36 SER D CA 1
ATOM 2704 C C . SER D 1 37 ? 36.058 25.675 40.622 1.00 30.31 36 SER D C 1
ATOM 2705 O O . SER D 1 37 ? 36.015 26.867 40.929 1.00 28.11 36 SER D O 1
ATOM 2708 N N . PHE D 1 38 ? 36.994 25.146 39.840 1.00 30.61 37 PHE D N 1
ATOM 2709 C CA . PHE D 1 38 ? 37.993 25.921 39.147 1.00 29.77 37 PHE D CA 1
ATOM 2710 C C . PHE D 1 38 ? 37.935 25.499 37.707 1.00 31.31 37 PHE D C 1
ATOM 2711 O O . PHE D 1 38 ? 37.883 24.307 37.435 1.00 27.55 37 PHE D O 1
ATOM 2719 N N . THR D 1 39 ? 37.936 26.481 36.803 1.00 30.91 38 THR D N 1
ATOM 2720 C CA . THR D 1 39 ? 37.862 26.246 35.375 1.00 30.40 38 THR D CA 1
ATOM 2721 C C . THR D 1 39 ? 39.080 26.934 34.796 1.00 28.48 38 THR D C 1
ATOM 2722 O O . THR D 1 39 ? 39.250 28.157 34.955 1.00 28.29 38 THR D O 1
ATOM 2726 N N . PHE D 1 40 ? 39.899 26.137 34.114 1.00 29.06 39 PHE D N 1
ATOM 2727 C CA . PHE D 1 40 ? 41.165 26.552 33.572 1.00 28.63 39 PHE D CA 1
ATOM 2728 C C . PHE D 1 40 ? 41.179 26.429 32.074 1.00 30.41 39 PHE D C 1
ATOM 2729 O O . PHE D 1 40 ? 40.673 25.454 31.529 1.00 30.27 39 PHE D O 1
ATOM 2737 N N . LYS D 1 41 ? 41.781 27.409 31.422 1.00 29.29 40 LYS D N 1
ATOM 2738 C CA . LYS D 1 41 ? 42.124 27.258 30.032 1.00 29.70 40 LYS D CA 1
ATOM 2739 C C . LYS D 1 41 ? 43.413 26.451 30.086 1.00 30.30 40 LYS D C 1
ATOM 2740 O O . LYS D 1 41 ? 44.160 26.541 31.078 1.00 29.40 40 LYS D O 1
ATOM 2746 N N . ALA D 1 42 ? 43.675 25.672 29.030 1.00 30.68 41 ALA D N 1
ATOM 2747 C CA . ALA D 1 42 ? 44.922 24.927 28.880 1.00 30.43 41 ALA D CA 1
ATOM 2748 C C . ALA D 1 42 ? 46.089 25.849 29.275 1.00 32.62 41 ALA D C 1
ATOM 2749 O O . ALA D 1 42 ? 46.158 26.999 28.818 1.00 32.03 41 ALA D O 1
ATOM 2751 N N . GLY D 1 43 ? 46.942 25.396 30.192 1.00 31.74 42 GLY D N 1
ATOM 2752 C CA . GLY D 1 43 ? 48.111 26.166 30.622 1.00 32.74 42 GLY D CA 1
ATOM 2753 C C . GLY D 1 43 ? 47.930 26.976 31.895 1.00 33.71 42 GLY D C 1
ATOM 2754 O O . GLY D 1 43 ? 48.920 27.392 32.490 1.00 33.89 42 GLY D O 1
ATOM 2755 N N . GLN D 1 44 ? 46.684 27.249 32.303 1.00 32.46 43 GLN D N 1
ATOM 2756 C CA . GLN D 1 44 ? 46.437 27.979 33.554 1.00 31.49 43 GLN D CA 1
ATOM 2757 C C . GLN D 1 44 ? 46.679 27.050 34.729 1.00 32.75 43 GLN D C 1
ATOM 2758 O O . GLN D 1 44 ? 46.676 25.813 34.611 1.00 32.73 43 GLN D O 1
ATOM 2764 N N . GLU D 1 45 ? 46.896 27.670 35.868 1.00 31.73 44 GLU D N 1
ATOM 2765 C CA . GLU D 1 45 ? 47.315 26.972 37.035 1.00 34.88 44 GLU D CA 1
ATOM 2766 C C . GLU D 1 45 ? 46.717 27.616 38.293 1.00 35.24 44 GLU D C 1
ATOM 2767 O O . GLU D 1 45 ? 46.524 28.836 38.359 1.00 35.46 44 GLU D O 1
ATOM 2773 N N . LEU D 1 46 ? 46.375 26.761 39.251 1.00 34.06 45 LEU D N 1
ATOM 2774 C CA . LEU D 1 46 ? 45.979 27.150 40.598 1.00 33.73 45 LEU D CA 1
ATOM 2775 C C . LEU D 1 46 ? 47.299 26.967 41.321 1.00 35.05 45 LEU D C 1
ATOM 2776 O O . LEU D 1 46 ? 47.763 25.815 41.401 1.00 33.42 45 LEU D O 1
ATOM 2781 N N . PRO D 1 47 ? 47.928 28.063 41.824 1.00 34.06 46 PRO D N 1
ATOM 2782 C CA . PRO D 1 47 ? 49.244 27.909 42.438 1.00 32.66 46 PRO D CA 1
ATOM 2783 C C . PRO D 1 47 ? 49.247 26.976 43.643 1.00 30.97 46 PRO D C 1
ATOM 2784 O O . PRO D 1 47 ? 48.213 26.851 44.354 1.00 29.34 46 PRO D O 1
ATOM 2788 N N . VAL D 1 48 ? 50.388 26.315 43.820 1.00 28.63 47 VAL D N 1
ATOM 2789 C CA . VAL D 1 48 ? 50.608 25.415 44.928 1.00 29.36 47 VAL D CA 1
ATOM 2790 C C . VAL D 1 48 ? 50.450 26.248 46.191 1.00 29.65 47 VAL D C 1
ATOM 2791 O O . VAL D 1 48 ? 51.104 27.283 46.355 1.00 30.08 47 VAL D O 1
ATOM 2795 N N . HIS D 1 49 ? 49.561 25.788 47.054 1.00 28.56 48 HIS D N 1
ATOM 2796 C CA . HIS D 1 49 ? 49.275 26.471 48.292 1.00 29.20 48 HIS D CA 1
ATOM 2797 C C . HIS D 1 49 ? 48.850 25.512 49.384 1.00 29.69 48 HIS D C 1
ATOM 2798 O O . HIS D 1 49 ? 48.589 24.343 49.146 1.00 27.93 48 HIS D O 1
ATOM 2805 N N . SER D 1 50 ? 48.806 26.043 50.604 1.00 30.95 49 SER D N 1
ATOM 2806 C CA . SER D 1 50 ? 48.411 25.274 51.771 1.00 29.90 49 SER D CA 1
ATOM 2807 C C . SER D 1 50 ? 48.054 26.237 52.883 1.00 29.44 49 SER D C 1
ATOM 2808 O O . SER D 1 50 ? 48.489 27.386 52.874 1.00 24.80 49 SER D O 1
ATOM 2811 N N . HIS D 1 51 ? 47.307 25.717 53.844 1.00 30.22 50 HIS D N 1
ATOM 2812 C CA . HIS D 1 51 ? 46.892 26.440 55.055 1.00 30.96 50 HIS D CA 1
ATOM 2813 C C . HIS D 1 51 ? 47.245 25.534 56.217 1.00 31.53 50 HIS D C 1
ATOM 2814 O O . HIS D 1 51 ? 46.900 24.350 56.165 1.00 30.87 50 HIS D O 1
ATOM 2821 N N . ASN D 1 52 ? 47.919 26.081 57.244 1.00 31.49 51 ASN D N 1
ATOM 2822 C CA A ASN D 1 52 ? 48.313 25.300 58.405 0.50 31.50 51 ASN D CA 1
ATOM 2823 C CA B ASN D 1 52 ? 48.325 25.308 58.425 0.50 31.67 51 ASN D CA 1
ATOM 2824 C C . ASN D 1 52 ? 47.118 25.154 59.349 1.00 32.20 51 ASN D C 1
ATOM 2825 O O . ASN D 1 52 ? 46.982 25.852 60.341 1.00 32.00 51 ASN D O 1
ATOM 2834 N N . ILE D 1 53 ? 46.239 24.234 58.974 1.00 33.14 52 ILE D N 1
ATOM 2835 C CA . ILE D 1 53 ? 45.036 23.924 59.725 1.00 35.68 52 ILE D CA 1
ATOM 2836 C C . ILE D 1 53 ? 44.726 22.448 59.469 1.00 34.70 52 ILE D C 1
ATOM 2837 O O . ILE D 1 53 ? 45.114 21.904 58.421 1.00 32.04 52 ILE D O 1
ATOM 2842 N N . GLU D 1 54 ? 44.063 21.801 60.432 1.00 33.85 53 GLU D N 1
ATOM 2843 C CA . GLU D 1 54 ? 43.630 20.419 60.247 1.00 34.72 53 GLU D CA 1
ATOM 2844 C C . GLU D 1 54 ? 42.526 20.373 59.195 1.00 33.34 53 GLU D C 1
ATOM 2845 O O . GLU D 1 54 ? 41.824 21.361 58.952 1.00 32.46 53 GLU D O 1
ATOM 2851 N N . GLY D 1 55 ? 42.433 19.225 58.540 1.00 32.52 54 GLY D N 1
ATOM 2852 C CA . GLY D 1 55 ? 41.442 18.968 57.533 1.00 31.36 54 GLY D CA 1
ATOM 2853 C C . GLY D 1 55 ? 42.084 18.479 56.262 1.00 31.50 54 GLY D C 1
ATOM 2854 O O . GLY D 1 55 ? 43.319 18.482 56.114 1.00 30.19 54 GLY D O 1
ATOM 2855 N N . GLU D 1 56 ? 41.217 18.052 55.358 1.00 29.23 55 GLU D N 1
ATOM 2856 C CA . GLU D 1 56 ? 41.618 17.535 54.076 1.00 30.43 55 GLU D CA 1
ATOM 2857 C C . GLU D 1 56 ? 40.813 18.149 52.974 1.00 30.41 55 GLU D C 1
ATOM 2858 O O . GLU D 1 56 ? 39.784 18.790 53.216 1.00 29.69 55 GLU D O 1
ATOM 2864 N N . LEU D 1 57 ? 41.339 17.994 51.767 1.00 29.64 56 LEU D N 1
ATOM 2865 C CA . LEU D 1 57 ? 40.637 18.368 50.578 1.00 30.92 56 LEU D CA 1
ATOM 2866 C C . LEU D 1 57 ? 40.691 17.238 49.560 1.00 31.67 56 LEU D C 1
ATOM 2867 O O . LEU D 1 57 ? 41.572 16.381 49.625 1.00 29.33 56 LEU D O 1
ATOM 2872 N N . ASN D 1 58 ? 39.694 17.205 48.672 1.00 29.01 57 ASN D N 1
ATOM 2873 C CA . ASN D 1 58 ? 39.735 16.302 47.534 1.00 31.52 57 ASN D CA 1
ATOM 2874 C C . ASN D 1 58 ? 39.498 17.178 46.327 1.00 32.73 57 ASN D C 1
ATOM 2875 O O . ASN D 1 58 ? 38.744 18.144 46.416 1.00 31.82 57 ASN D O 1
ATOM 2880 N N . ILE D 1 59 ? 40.218 16.889 45.252 1.00 32.15 58 ILE D N 1
ATOM 2881 C CA . ILE D 1 59 ? 40.114 17.623 43.988 1.00 30.60 58 ILE D CA 1
ATOM 2882 C C . ILE D 1 59 ? 39.769 16.569 42.970 1.00 29.49 58 ILE D C 1
ATOM 2883 O O . ILE D 1 59 ? 40.530 15.627 42.802 1.00 30.03 58 ILE D O 1
ATOM 2888 N N . VAL D 1 60 ? 38.659 16.764 42.280 1.00 30.35 59 VAL D N 1
ATOM 2889 C CA . VAL D 1 60 ? 38.112 15.797 41.314 1.00 30.11 59 VAL D CA 1
ATOM 2890 C C . VAL D 1 60 ? 38.112 16.485 39.967 1.00 28.92 59 VAL D C 1
ATOM 2891 O O . VAL D 1 60 ? 37.592 17.589 39.852 1.00 29.41 59 VAL D O 1
ATOM 2895 N N . VAL D 1 61 ? 38.667 15.812 38.957 1.00 30.13 60 VAL D N 1
ATOM 2896 C CA . VAL D 1 61 ? 38.746 16.373 37.634 1.00 29.27 60 VAL D CA 1
ATOM 2897 C C . VAL D 1 61 ? 37.481 15.993 36.923 1.00 27.98 60 VAL D C 1
ATOM 2898 O O . VAL D 1 61 ? 37.252 14.817 36.595 1.00 27.90 60 VAL D O 1
ATOM 2902 N N . LEU D 1 62 ? 36.674 17.008 36.638 1.00 30.88 61 LEU D N 1
ATOM 2903 C CA . LEU D 1 62 ? 35.399 16.821 35.902 1.00 29.93 61 LEU D CA 1
ATOM 2904 C C . LEU D 1 62 ? 35.536 16.758 34.401 1.00 32.20 61 LEU D C 1
ATOM 2905 O O . LEU D 1 62 ? 34.780 16.041 33.720 1.00 32.06 61 LEU D O 1
ATOM 2910 N N . GLU D 1 63 ? 36.436 17.565 33.864 1.00 32.44 62 GLU D N 1
ATOM 2911 C CA . GLU D 1 63 ? 36.578 17.686 32.416 1.00 31.36 62 GLU D CA 1
ATOM 2912 C C . GLU D 1 63 ? 37.992 18.068 32.119 1.00 31.14 62 GLU D C 1
ATOM 2913 O O . GLU D 1 63 ? 38.582 18.831 32.878 1.00 30.46 62 GLU D O 1
ATOM 2919 N N . GLY D 1 64 ? 38.547 17.523 31.040 1.00 30.56 63 GLY D N 1
ATOM 2920 C CA . GLY D 1 64 ? 39.902 17.849 30.635 1.00 31.47 63 GLY D CA 1
ATOM 2921 C C . GLY D 1 64 ? 40.934 17.100 31.426 1.00 31.46 63 GLY D C 1
ATOM 2922 O O . GLY D 1 64 ? 40.630 16.156 32.174 1.00 29.68 63 GLY D O 1
ATOM 2923 N N . GLU D 1 65 ? 42.171 17.546 31.265 1.00 30.97 64 GLU D N 1
ATOM 2924 C CA . GLU D 1 65 ? 43.331 16.877 31.825 1.00 32.09 64 GLU D CA 1
ATOM 2925 C C . GLU D 1 65 ? 44.330 17.867 32.350 1.00 30.40 64 GLU D C 1
ATOM 2926 O O . GLU D 1 65 ? 44.577 18.926 31.728 1.00 31.29 64 GLU D O 1
ATOM 2932 N N . GLY D 1 66 ? 44.951 17.496 33.458 1.00 29.81 65 GLY D N 1
ATOM 2933 C CA . GLY D 1 66 ? 46.008 18.298 34.021 1.00 28.49 65 GLY D CA 1
ATOM 2934 C C . GLY D 1 66 ? 46.936 17.520 34.899 1.00 30.54 65 GLY D C 1
ATOM 2935 O O . GLY D 1 66 ? 47.143 16.317 34.696 1.00 29.69 65 GLY D O 1
ATOM 2936 N N . GLU D 1 67 ? 47.489 18.232 35.877 1.00 28.99 66 GLU D N 1
ATOM 2937 C CA . GLU D 1 67 ? 48.419 17.680 36.850 1.00 31.50 66 GLU D CA 1
ATOM 2938 C C . GLU D 1 67 ? 48.085 18.229 38.210 1.00 28.86 66 GLU D C 1
ATOM 2939 O O . GLU D 1 67 ? 47.757 19.415 38.319 1.00 32.61 66 GLU D O 1
ATOM 2945 N N . PHE D 1 68 ? 48.135 17.371 39.221 1.00 28.99 67 PHE D N 1
ATOM 2946 C CA . PHE D 1 68 ? 48.056 17.804 40.607 1.00 28.16 67 PHE D CA 1
ATOM 2947 C C . PHE D 1 68 ? 49.535 18.152 40.903 1.00 28.60 67 PHE D C 1
ATOM 2948 O O . PHE D 1 68 ? 50.446 17.362 40.612 1.00 28.88 67 PHE D O 1
ATOM 2956 N N . VAL D 1 69 ? 49.764 19.326 41.457 1.00 29.52 68 VAL D N 1
ATOM 2957 C CA . VAL D 1 69 ? 51.106 19.837 41.692 1.00 28.24 68 VAL D CA 1
ATOM 2958 C C . VAL D 1 69 ? 51.314 19.965 43.185 1.00 30.66 68 VAL D C 1
ATOM 2959 O O . VAL D 1 69 ? 50.381 20.309 43.900 1.00 30.96 68 VAL D O 1
ATOM 2963 N N . GLY D 1 70 ? 52.522 19.670 43.666 1.00 29.60 69 GLY D N 1
ATOM 2964 C CA . GLY D 1 70 ? 52.807 19.797 45.107 1.00 31.31 69 GLY D CA 1
ATOM 2965 C C . GLY D 1 70 ? 54.127 20.482 45.335 1.00 32.34 69 GLY D C 1
ATOM 2966 O O . GLY D 1 70 ? 54.636 21.222 44.465 1.00 30.48 69 GLY D O 1
ATOM 2967 N N . ASP D 1 71 ? 54.675 20.257 46.520 1.00 36.03 70 ASP D N 1
ATOM 2968 C CA . ASP D 1 71 ? 55.947 20.860 46.894 1.00 38.55 70 ASP D CA 1
ATOM 2969 C C . ASP D 1 71 ? 57.064 20.510 45.889 1.00 38.12 70 ASP D C 1
ATOM 2970 O O . ASP D 1 71 ? 57.118 19.386 45.381 1.00 37.06 70 ASP D O 1
ATOM 2975 N N . GLY D 1 72 ? 57.911 21.503 45.602 1.00 39.37 71 GLY D N 1
ATOM 2976 C CA . GLY D 1 72 ? 59.009 21.393 44.637 1.00 37.45 71 GLY D CA 1
ATOM 2977 C C . GLY D 1 72 ? 58.551 21.174 43.206 1.00 36.97 71 GLY D C 1
ATOM 2978 O O . GLY D 1 72 ? 59.307 20.652 42.398 1.00 34.24 71 GLY D O 1
ATOM 2979 N N . ASP D 1 73 ? 57.300 21.560 42.893 1.00 36.60 72 ASP D N 1
ATOM 2980 C CA . ASP D 1 73 ? 56.697 21.327 41.585 1.00 35.99 72 ASP D CA 1
ATOM 2981 C C . ASP D 1 73 ? 56.590 19.827 41.213 1.00 33.59 72 ASP D C 1
ATOM 2982 O O . ASP D 1 73 ? 56.554 19.477 40.043 1.00 33.19 72 ASP D O 1
ATOM 2987 N N . ALA D 1 74 ? 56.486 18.960 42.228 1.00 31.56 73 ALA D N 1
ATOM 2988 C CA . ALA D 1 74 ? 56.286 17.517 42.023 1.00 31.74 73 ALA D CA 1
ATOM 2989 C C . ALA D 1 74 ? 54.894 17.357 41.470 1.00 31.80 73 ALA D C 1
ATOM 2990 O O . ALA D 1 74 ? 53.984 18.046 41.945 1.00 33.19 73 ALA D O 1
ATOM 2992 N N . VAL D 1 75 ? 54.713 16.478 40.480 1.00 29.68 74 VAL D N 1
ATOM 2993 C CA . VAL D 1 75 ? 53.417 16.306 39.849 1.00 29.41 74 VAL D CA 1
ATOM 2994 C C . VAL D 1 75 ? 52.875 14.864 39.870 1.00 29.81 74 VAL D C 1
ATOM 2995 O O . VAL D 1 75 ? 53.632 13.891 39.897 1.00 25.46 74 VAL D O 1
ATOM 2999 N N . ILE D 1 76 ? 51.547 14.789 39.858 1.00 30.07 75 ILE D N 1
ATOM 3000 C CA . ILE D 1 76 ? 50.785 13.562 39.727 1.00 30.53 75 ILE D CA 1
ATOM 3001 C C . ILE D 1 76 ? 49.804 13.850 38.572 1.00 30.99 75 ILE D C 1
ATOM 3002 O O . ILE D 1 76 ? 49.100 14.852 38.644 1.00 29.66 75 ILE D O 1
ATOM 3007 N N . PRO D 1 77 ? 49.779 13.007 37.514 1.00 31.14 76 PRO D N 1
ATOM 3008 C CA . PRO D 1 77 ? 48.819 13.232 36.433 1.00 31.71 76 PRO D CA 1
ATOM 3009 C C . PRO D 1 77 ? 47.367 13.257 36.910 1.00 31.81 76 PRO D C 1
ATOM 3010 O O . PRO D 1 77 ? 46.981 12.539 37.829 1.00 30.82 76 PRO D O 1
ATOM 3014 N N . ALA D 1 78 ? 46.595 14.152 36.316 1.00 29.24 77 ALA D N 1
ATOM 3015 C CA . ALA D 1 78 ? 45.233 14.389 36.701 1.00 27.75 77 ALA D CA 1
ATOM 3016 C C . ALA D 1 78 ? 44.380 14.289 35.448 1.00 29.10 77 ALA D C 1
ATOM 3017 O O . ALA D 1 78 ? 43.953 15.319 34.903 1.00 30.53 77 ALA D O 1
ATOM 3019 N N . PRO D 1 79 ? 44.145 13.041 34.973 1.00 28.96 78 PRO D N 1
ATOM 3020 C CA . PRO D 1 79 ? 43.251 12.868 33.851 1.00 30.57 78 PRO D CA 1
ATOM 3021 C C . PRO D 1 79 ? 41.809 13.093 34.324 1.00 29.23 78 PRO D C 1
ATOM 3022 O O . PRO D 1 79 ? 41.561 13.100 35.526 1.00 26.37 78 PRO D O 1
ATOM 3026 N N . ARG D 1 80 ? 40.873 13.214 33.38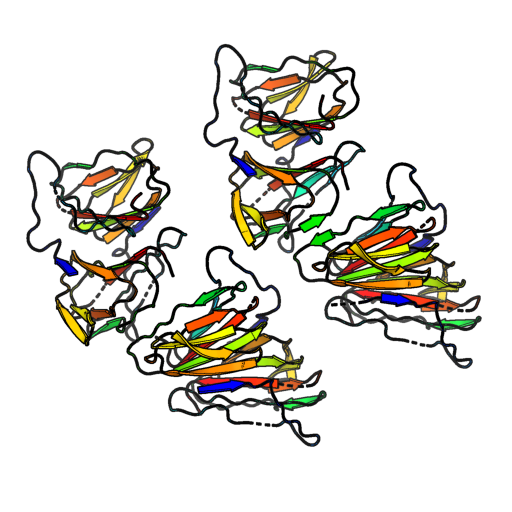0 1.00 29.27 79 ARG D N 1
ATOM 3027 C CA . ARG D 1 80 ? 39.454 13.366 33.701 1.00 29.79 79 ARG D CA 1
ATOM 3028 C C . ARG D 1 80 ? 39.073 12.188 34.585 1.00 30.55 79 ARG D C 1
ATOM 3029 O O . ARG D 1 80 ? 39.474 11.054 34.325 1.00 28.59 79 ARG D O 1
ATOM 3037 N N . GLY D 1 81 ? 38.334 12.481 35.650 1.00 29.04 80 GLY D N 1
ATOM 3038 C CA . GLY D 1 81 ? 37.917 11.486 36.619 1.00 29.55 80 GLY D CA 1
ATOM 3039 C C . GLY D 1 81 ? 38.920 11.197 37.730 1.00 31.05 80 GLY D C 1
ATOM 3040 O O . GLY D 1 81 ? 38.609 10.407 38.626 1.00 32.93 80 GLY D O 1
ATOM 3041 N N . ALA D 1 82 ? 40.101 11.828 37.710 1.00 29.54 81 ALA D N 1
ATOM 3042 C CA . ALA D 1 82 ? 41.096 11.647 38.767 1.00 31.05 81 ALA D CA 1
ATOM 3043 C C . ALA D 1 82 ? 40.635 12.406 40.008 1.00 29.51 81 ALA D C 1
ATOM 3044 O O . ALA D 1 82 ? 40.012 13.474 39.897 1.00 28.68 81 ALA D O 1
ATOM 3046 N N . VAL D 1 83 ? 40.954 11.843 41.173 1.00 29.60 82 VAL D N 1
ATOM 3047 C CA . VAL D 1 83 ? 40.698 12.490 42.458 1.00 30.24 82 VAL D CA 1
ATOM 3048 C C . VAL D 1 83 ? 41.989 12.499 43.282 1.00 30.01 82 VAL D C 1
ATOM 3049 O O . VAL D 1 83 ? 42.572 11.445 43.480 1.00 32.10 82 VAL D O 1
ATOM 3053 N N . LEU D 1 84 ? 42.390 13.685 43.733 1.00 30.53 83 LEU D N 1
ATOM 3054 C CA . LEU D 1 84 ? 43.496 13.879 44.680 1.00 30.57 83 LEU D CA 1
ATOM 3055 C C . LEU D 1 84 ? 42.884 14.065 46.047 1.00 30.45 83 LEU D C 1
ATOM 3056 O O . LEU D 1 84 ? 41.964 14.842 46.177 1.00 30.08 83 LEU D O 1
ATOM 3061 N N . VAL D 1 85 ? 43.428 13.385 47.057 1.00 29.83 84 VAL D N 1
ATOM 3062 C CA . VAL D 1 85 ? 43.056 13.632 48.447 1.00 30.25 84 VAL D CA 1
ATOM 3063 C C . VAL D 1 85 ? 44.334 14.050 49.118 1.00 31.68 84 VAL D C 1
ATOM 3064 O O . VAL D 1 85 ? 45.361 13.383 48.943 1.00 31.03 84 VAL D O 1
ATOM 3068 N N . ALA D 1 86 ? 44.276 15.162 49.856 1.00 32.29 85 ALA D N 1
ATOM 3069 C CA . ALA D 1 86 ? 45.435 15.640 50.595 1.00 33.12 85 ALA D CA 1
ATOM 3070 C C . ALA D 1 86 ? 45.052 16.467 51.817 1.00 32.45 85 ALA D C 1
ATOM 3071 O O . ALA D 1 86 ? 43.955 17.059 51.865 1.00 30.44 85 ALA D O 1
ATOM 3073 N N . PRO D 1 87 ? 45.952 16.506 52.813 1.00 32.29 86 PRO D N 1
ATOM 3074 C CA . PRO D 1 87 ? 45.765 17.433 53.899 1.00 30.99 86 PRO D CA 1
ATOM 3075 C C . PRO D 1 87 ? 45.754 18.873 53.364 1.00 28.90 86 PRO D C 1
ATOM 3076 O O . PRO D 1 87 ? 46.469 19.187 52.423 1.00 29.89 86 PRO D O 1
ATOM 3080 N N . ILE D 1 88 ? 44.946 19.715 53.992 1.00 30.42 87 ILE D N 1
ATOM 3081 C CA . ILE D 1 88 ? 44.889 21.160 53.703 1.00 30.42 87 ILE D CA 1
ATOM 3082 C C . ILE D 1 88 ? 46.292 21.812 53.910 1.00 29.85 87 ILE D C 1
ATOM 3083 O O . ILE D 1 88 ? 46.648 22.752 53.215 1.00 28.14 87 ILE D O 1
ATOM 3088 N N . SER D 1 89 ? 47.069 21.291 54.868 1.00 29.55 88 SER D N 1
ATOM 3089 C CA . SER D 1 89 ? 48.434 21.750 55.164 1.00 30.01 88 SER D CA 1
ATOM 3090 C C . SER D 1 89 ? 49.530 21.281 54.194 1.00 32.99 88 SER D C 1
ATOM 3091 O O . SER D 1 89 ? 50.630 21.844 54.184 1.00 34.65 88 SER D O 1
ATOM 3094 N N . THR D 1 90 ? 49.236 20.275 53.378 1.00 34.21 89 THR D N 1
ATOM 3095 C CA . THR D 1 90 ? 50.188 19.785 52.381 1.00 33.51 89 THR D CA 1
ATOM 3096 C C . THR D 1 90 ? 50.094 20.691 51.151 1.00 32.94 89 THR D C 1
ATOM 3097 O O . THR D 1 90 ? 48.997 20.880 50.629 1.00 32.62 89 THR D O 1
ATOM 3101 N N . PRO D 1 91 ? 51.237 21.230 50.670 1.00 33.12 90 PRO D N 1
ATOM 3102 C CA . PRO D 1 91 ? 51.192 22.077 49.455 1.00 31.91 90 PRO D CA 1
ATOM 3103 C C . PRO D 1 91 ? 50.511 21.367 48.283 1.00 32.30 90 PRO D C 1
ATOM 3104 O O . PRO D 1 91 ? 50.863 20.225 47.962 1.00 30.57 90 PRO D O 1
ATOM 3108 N N . HIS D 1 92 ? 49.501 22.011 47.701 1.00 32.25 91 HIS D N 1
ATOM 3109 C CA . HIS D 1 92 ? 48.731 21.431 46.592 1.00 32.73 91 HIS D CA 1
ATOM 3110 C C . HIS D 1 92 ? 48.323 22.507 45.593 1.00 31.91 91 HIS D C 1
ATOM 3111 O O . HIS D 1 92 ? 47.961 23.622 45.974 1.00 31.35 91 HIS D O 1
ATOM 3118 N N . GLY D 1 93 ? 48.356 22.130 44.321 1.00 33.31 92 GLY D N 1
ATOM 3119 C CA . GLY D 1 93 ? 48.014 23.001 43.206 1.00 30.18 92 GLY D CA 1
ATOM 3120 C C . GLY D 1 93 ? 47.529 22.142 42.057 1.00 30.86 92 GLY D C 1
ATOM 3121 O O . GLY D 1 93 ? 47.562 20.910 42.133 1.00 30.55 92 GLY D O 1
ATOM 3122 N N . VAL D 1 94 ? 47.044 22.803 41.019 1.00 31.44 93 VAL D N 1
ATOM 3123 C CA . VAL D 1 94 ? 46.538 22.132 39.825 1.00 32.31 93 VAL D CA 1
ATOM 3124 C C . VAL D 1 94 ? 47.057 22.891 38.633 1.00 34.13 93 VAL D C 1
ATOM 3125 O O . VAL D 1 94 ? 47.076 24.126 38.655 1.00 37.15 93 VAL D O 1
ATOM 3129 N N . ARG D 1 95 ? 47.473 22.165 37.603 1.00 31.46 94 ARG D N 1
ATOM 3130 C CA . ARG D 1 95 ? 47.909 22.765 36.360 1.00 34.67 94 ARG D CA 1
ATOM 3131 C C . ARG D 1 95 ? 47.094 22.103 35.265 1.00 32.41 94 ARG D C 1
ATOM 3132 O O . ARG D 1 95 ? 46.999 20.883 35.240 1.00 30.58 94 ARG D O 1
ATOM 3140 N N . ALA D 1 96 ? 46.513 22.906 34.381 1.00 31.03 95 ALA D N 1
ATOM 3141 C CA . ALA D 1 96 ? 45.717 22.390 33.267 1.00 30.65 95 ALA D CA 1
ATOM 3142 C C . ALA D 1 96 ? 46.624 22.194 32.064 1.00 29.23 95 ALA D C 1
ATOM 3143 O O . ALA D 1 96 ? 47.344 23.111 31.673 1.00 29.08 95 ALA D O 1
ATOM 3145 N N . VAL D 1 97 ? 46.563 20.993 31.485 1.00 29.34 96 VAL D N 1
ATOM 3146 C CA . VAL D 1 97 ? 47.273 20.626 30.266 1.00 32.02 96 VAL D CA 1
ATOM 3147 C C . VAL D 1 97 ? 46.308 20.912 29.091 1.00 30.71 96 VAL D C 1
ATOM 3148 O O . VAL D 1 97 ? 46.723 21.485 28.118 1.00 35.26 96 VAL D O 1
ATOM 3152 N N . THR D 1 98 ? 45.042 20.499 29.193 1.00 31.41 97 THR D N 1
ATOM 3153 C CA . THR D 1 98 ? 43.972 20.898 28.253 1.00 31.11 97 THR D CA 1
ATOM 3154 C C . THR D 1 98 ? 43.023 21.826 29.032 1.00 31.19 97 THR D C 1
ATOM 3155 O O . THR D 1 98 ? 43.191 22.000 30.238 1.00 31.43 97 THR D O 1
ATOM 3159 N N . ASP D 1 99 ? 42.015 22.397 28.372 1.00 28.82 98 ASP D N 1
ATOM 3160 C CA . ASP D 1 99 ? 40.955 23.183 29.094 1.00 29.68 98 ASP D CA 1
ATOM 3161 C C . ASP D 1 99 ? 40.421 22.215 30.133 1.00 30.80 98 ASP D C 1
ATOM 3162 O O . ASP D 1 99 ? 40.131 21.078 29.799 1.00 32.85 98 ASP D O 1
ATOM 3180 N N . LYS D 1 101 ? 38.225 21.559 34.139 1.00 31.32 100 LYS D N 1
ATOM 3181 C CA . LYS D 1 101 ? 37.348 21.974 35.202 1.00 29.29 100 LYS D CA 1
ATOM 3182 C C . LYS D 1 101 ? 37.474 20.946 36.338 1.00 31.06 100 LYS D C 1
ATOM 3183 O O . LYS D 1 101 ? 37.414 19.720 36.106 1.00 28.81 100 LYS D O 1
ATOM 3189 N N . VAL D 1 102 ? 37.738 21.455 37.546 1.00 30.24 101 VAL D N 1
ATOM 3190 C CA . VAL D 1 102 ? 37.867 20.612 38.721 1.00 29.71 101 VAL D CA 1
ATOM 3191 C C . VAL D 1 102 ? 36.885 21.055 39.795 1.00 28.84 101 VAL D C 1
ATOM 3192 O O . VAL D 1 102 ? 36.411 22.179 39.760 1.00 28.43 101 VAL D O 1
ATOM 3196 N N . LEU D 1 103 ? 36.590 20.148 40.723 1.00 27.94 102 LEU D N 1
ATOM 3197 C CA . LEU D 1 103 ? 35.732 20.454 41.867 1.00 28.45 102 LEU D CA 1
ATOM 3198 C C . LEU D 1 103 ? 36.563 20.155 43.098 1.00 29.47 102 LEU D C 1
ATOM 3199 O O . LEU D 1 103 ? 37.186 19.118 43.154 1.00 30.56 102 LEU D O 1
ATOM 3204 N N . VAL D 1 104 ? 36.627 21.090 44.040 1.00 30.67 103 VAL D N 1
ATOM 3205 C CA . VAL D 1 104 ? 37.400 20.912 45.264 1.00 31.36 103 VAL D CA 1
ATOM 3206 C C . VAL D 1 104 ? 36.434 20.928 46.442 1.00 33.76 103 VAL D C 1
ATOM 3207 O O . VAL D 1 104 ? 35.611 21.818 46.530 1.00 33.80 103 VAL D O 1
ATOM 3211 N N . THR D 1 105 ? 36.547 19.925 47.314 1.00 32.41 104 THR D N 1
ATOM 3212 C CA . THR D 1 105 ? 35.722 19.779 48.501 1.00 30.52 104 THR D CA 1
ATOM 3213 C C . THR D 1 105 ? 36.705 19.795 49.647 1.00 30.75 104 THR D C 1
ATOM 3214 O O . THR D 1 105 ? 37.637 19.001 49.658 1.00 29.99 104 THR D O 1
ATOM 3218 N N . ILE D 1 106 ? 36.491 20.709 50.590 1.00 31.59 105 ILE D N 1
ATOM 3219 C CA . ILE D 1 106 ? 37.388 20.930 51.727 1.00 30.00 105 ILE D CA 1
ATOM 3220 C C . ILE D 1 106 ? 36.598 20.637 53.013 1.00 31.95 105 ILE D C 1
ATOM 3221 O O . ILE D 1 106 ? 35.550 21.230 53.219 1.00 30.25 105 ILE D O 1
ATOM 3226 N N . ALA D 1 107 ? 37.129 19.757 53.871 1.00 28.98 106 ALA D N 1
ATOM 3227 C CA . ALA D 1 107 ? 36.460 19.320 55.103 1.00 31.08 106 ALA D CA 1
ATOM 3228 C C . ALA D 1 107 ? 37.471 19.148 56.259 1.00 29.77 106 ALA D C 1
ATOM 3229 O O . ALA D 1 107 ? 38.503 18.499 56.068 1.00 29.07 106 ALA D O 1
ATOM 3231 N N . PRO D 1 108 ? 37.273 19.859 57.390 1.00 34.23 107 PRO D N 1
ATOM 3232 C CA . PRO D 1 108 ? 36.294 20.913 57.593 1.00 35.42 107 PRO D CA 1
ATOM 3233 C C . PRO D 1 108 ? 36.645 22.143 56.743 1.00 35.85 107 PRO D C 1
ATOM 3234 O O . PRO D 1 108 ? 37.776 22.256 56.227 1.00 33.03 107 PRO D O 1
ATOM 3238 N N . PRO D 1 109 ? 35.687 23.065 56.590 1.00 37.70 108 PRO D N 1
ATOM 3239 C CA . PRO D 1 109 ? 35.998 24.264 55.811 1.00 41.37 108 PRO D CA 1
ATOM 3240 C C . PRO D 1 109 ? 36.921 25.177 56.652 1.00 40.56 108 PRO D C 1
ATOM 3241 O O . PRO D 1 109 ? 36.910 25.093 57.878 1.00 43.11 108 PRO D O 1
ATOM 3245 N N . ILE D 1 110 ? 37.711 26.012 55.991 1.00 45.68 109 ILE D N 1
ATOM 3246 C CA . ILE D 1 110 ? 38.680 26.886 56.678 1.00 47.77 109 ILE D CA 1
ATOM 3247 C C . ILE D 1 110 ? 37.962 28.125 57.252 1.00 52.25 109 ILE D C 1
ATOM 3248 O O . ILE D 1 110 ? 38.122 28.494 58.431 1.00 54.25 109 ILE D O 1
ATOM 3254 N N . LYS E 1 7 ? 40.308 45.368 18.112 1.00 47.31 6 LYS E N 1
ATOM 3255 C CA . LYS E 1 7 ? 40.584 46.832 18.212 1.00 45.23 6 LYS E CA 1
ATOM 3256 C C . LYS E 1 7 ? 39.282 47.616 18.445 1.00 40.91 6 LYS E C 1
ATOM 3257 O O . LYS E 1 7 ? 38.363 47.590 17.600 1.00 37.96 6 LYS E O 1
ATOM 3263 N N . SER E 1 8 ? 39.210 48.297 19.594 1.00 36.68 7 SER E N 1
ATOM 3264 C CA . SER E 1 8 ? 38.048 49.127 19.957 1.00 35.14 7 SER E CA 1
ATOM 3265 C C . SER E 1 8 ? 38.401 50.610 20.100 1.00 33.51 7 SER E C 1
ATOM 3266 O O . SER E 1 8 ? 39.564 50.973 20.293 1.00 30.97 7 SER E O 1
ATOM 3269 N N . HIS E 1 9 ? 37.371 51.451 19.980 1.00 32.39 8 HIS E N 1
ATOM 3270 C CA . HIS E 1 9 ? 37.507 52.895 20.089 1.00 32.61 8 HIS E CA 1
ATOM 3271 C C . HIS E 1 9 ? 36.390 53.328 21.024 1.00 31.47 8 HIS E C 1
ATOM 3272 O O . HIS E 1 9 ? 35.226 53.105 20.705 1.00 30.31 8 HIS E O 1
ATOM 3279 N N . ASN E 1 10 ? 36.758 53.880 22.183 1.00 29.99 9 ASN E N 1
ATOM 3280 C CA . ASN E 1 10 ? 35.796 54.423 23.155 1.00 30.31 9 ASN E CA 1
ATOM 3281 C C . ASN E 1 10 ? 35.496 55.827 22.698 1.00 31.37 9 ASN E C 1
ATOM 3282 O O . ASN E 1 10 ? 36.230 56.763 23.037 1.00 31.75 9 ASN E O 1
ATOM 3287 N N . LEU E 1 11 ? 34.415 55.968 21.925 1.00 29.90 10 LEU E N 1
ATOM 3288 C CA . LEU E 1 11 ? 34.089 57.248 21.273 1.00 30.28 10 LEU E CA 1
ATOM 3289 C C . LEU E 1 11 ? 33.552 58.352 22.168 1.00 30.66 10 LEU E C 1
ATOM 3290 O O . LEU E 1 11 ? 33.569 59.507 21.745 1.00 31.93 10 LEU E O 1
ATOM 3295 N N . LEU E 1 12 ? 33.072 58.025 23.367 1.00 29.74 11 LEU E N 1
ATOM 3296 C CA . LEU E 1 12 ? 32.623 59.062 24.315 1.00 31.17 11 LEU E CA 1
ATOM 3297 C C . LEU E 1 12 ? 33.637 59.352 25.447 1.00 32.91 11 LEU E C 1
ATOM 3298 O O . LEU E 1 12 ? 33.334 60.121 26.356 1.00 33.31 11 LEU E O 1
ATOM 3303 N N . GLU E 1 13 ? 34.863 58.827 25.321 1.00 34.41 12 GLU E N 1
ATOM 3304 C CA . GLU E 1 13 ? 35.882 58.927 26.370 1.00 36.50 12 GLU E CA 1
ATOM 3305 C C . GLU E 1 13 ? 36.552 60.309 26.435 1.00 37.44 12 GLU E C 1
ATOM 3306 O O . GLU E 1 13 ? 36.626 60.909 27.512 1.00 39.15 12 GLU E O 1
ATOM 3312 N N . ALA E 1 14 ? 37.075 60.771 25.299 1.00 37.69 13 ALA E N 1
ATOM 3313 C CA . ALA E 1 14 ? 37.706 62.109 25.178 1.00 37.64 13 ALA E CA 1
ATOM 3314 C C . ALA E 1 14 ? 37.130 62.789 23.921 1.00 37.44 13 ALA E C 1
ATOM 3315 O O . ALA E 1 14 ? 37.800 62.917 22.884 1.00 39.18 13 ALA E O 1
ATOM 3317 N N . VAL E 1 15 ? 35.866 63.187 24.031 1.00 36.79 14 VAL E N 1
ATOM 3318 C CA . VAL E 1 15 ? 35.143 63.827 22.931 1.00 36.52 14 VAL E CA 1
ATOM 3319 C C . VAL E 1 15 ? 35.772 65.209 22.650 1.00 37.77 14 VAL E C 1
ATOM 3320 O O . VAL E 1 15 ? 36.026 65.971 23.590 1.00 37.37 14 VAL E O 1
ATOM 3324 N N . ARG E 1 16 ? 36.037 65.507 21.375 1.00 37.76 15 ARG E N 1
ATOM 3325 C CA . ARG E 1 16 ? 36.649 66.779 20.967 1.00 37.62 15 ARG E CA 1
ATOM 3326 C C . ARG E 1 16 ? 35.646 67.617 20.192 1.00 35.87 15 ARG E C 1
ATOM 3327 O O . ARG E 1 16 ? 35.061 67.117 19.232 1.00 35.82 15 ARG E O 1
ATOM 3335 N N . PHE E 1 17 ? 35.438 68.866 20.628 1.00 34.31 16 PHE E N 1
ATOM 3336 C CA . PHE E 1 17 ? 34.561 69.826 19.931 1.00 33.80 16 PHE E CA 1
ATOM 3337 C C . PHE E 1 17 ? 35.373 70.960 19.325 1.00 33.32 16 PHE E C 1
ATOM 3338 O O . PHE E 1 17 ? 36.498 71.236 19.750 1.00 32.44 16 PHE E O 1
ATOM 3346 N N . ASP E 1 18 ? 34.791 71.617 18.329 1.00 35.24 17 ASP E N 1
ATOM 3347 C CA . ASP E 1 18 ? 35.392 72.807 17.714 1.00 34.77 17 ASP E CA 1
ATOM 3348 C C . ASP E 1 18 ? 34.251 73.796 17.489 1.00 33.90 17 ASP E C 1
ATOM 3349 O O . ASP E 1 18 ? 33.238 73.450 16.894 1.00 32.69 17 ASP E O 1
ATOM 3354 N N . ASP E 1 19 ? 34.448 75.021 17.979 1.00 35.88 18 ASP E N 1
ATOM 3355 C CA . ASP E 1 19 ? 33.455 76.105 17.880 1.00 38.10 18 ASP E CA 1
ATOM 3356 C C . ASP E 1 19 ? 33.276 76.656 16.470 1.00 38.59 18 ASP E C 1
ATOM 3357 O O . ASP E 1 19 ? 32.209 77.155 16.132 1.00 40.85 18 ASP E O 1
ATOM 3362 N N . GLN E 1 20 ? 34.336 76.601 15.674 1.00 39.80 19 GLN E N 1
ATOM 3363 C CA . GLN E 1 20 ? 34.350 77.115 14.306 1.00 42.10 19 GLN E CA 1
ATOM 3364 C C . GLN E 1 20 ? 33.638 76.169 13.334 1.00 41.29 19 GLN E C 1
ATOM 3365 O O . GLN E 1 20 ? 32.987 76.629 12.410 1.00 41.93 19 GLN E O 1
ATOM 3371 N N . ARG E 1 21 ? 33.755 74.854 13.545 1.00 40.38 20 ARG E N 1
ATOM 3372 C CA . ARG E 1 21 ? 33.116 73.842 12.689 1.00 39.92 20 ARG E CA 1
ATOM 3373 C C . ARG E 1 21 ? 33.095 72.451 13.345 1.00 38.87 20 ARG E C 1
ATOM 3374 O O . ARG E 1 21 ? 33.848 72.197 14.285 1.00 40.13 20 ARG E O 1
ATOM 3382 N N . PHE E 1 22 ? 32.220 71.567 12.875 1.00 35.66 21 PHE E N 1
ATOM 3383 C CA . PHE E 1 22 ? 32.125 70.198 13.427 1.00 35.36 21 PHE E CA 1
ATOM 3384 C C . PHE E 1 22 ? 33.462 69.457 13.290 1.00 34.13 21 PHE E C 1
ATOM 3385 O O . PHE E 1 22 ? 34.228 69.734 12.361 1.00 33.48 21 PHE E O 1
ATOM 3393 N N . VAL E 1 23 ? 33.722 68.522 14.201 1.00 32.69 22 VAL E N 1
ATOM 3394 C CA . VAL E 1 23 ? 34.950 67.728 14.188 1.00 32.80 22 VAL E CA 1
ATOM 3395 C C . VAL E 1 23 ? 34.694 66.383 13.494 1.00 34.89 22 VAL E C 1
ATOM 3396 O O . VAL E 1 23 ? 33.794 65.648 13.907 1.00 35.92 22 VAL E O 1
ATOM 3408 N N . GLU E 1 25 ? 36.461 62.760 12.585 1.00 35.06 24 GLU E N 1
ATOM 3409 C CA . GLU E 1 25 ? 37.583 61.887 12.982 1.00 35.64 24 GLU E CA 1
ATOM 3410 C C . GLU E 1 25 ? 37.422 60.524 12.355 1.00 33.53 24 GLU E C 1
ATOM 3411 O O . GLU E 1 25 ? 36.365 59.905 12.500 1.00 32.72 24 GLU E O 1
ATOM 3417 N N . LEU E 1 26 ? 38.462 60.058 11.659 1.00 33.44 25 LEU E N 1
ATOM 3418 C CA . LEU E 1 26 ? 38.464 58.733 11.032 1.00 33.05 25 LEU E CA 1
ATOM 3419 C C . LEU E 1 26 ? 38.621 57.693 12.136 1.00 32.98 25 LEU E C 1
ATOM 3420 O O . LEU E 1 26 ? 39.547 57.780 12.921 1.00 32.86 25 LEU E O 1
ATOM 3425 N N . VAL E 1 27 ? 37.705 56.731 12.206 1.00 31.13 26 VAL E N 1
ATOM 3426 C CA . VAL E 1 27 ? 37.765 55.665 13.214 1.00 31.36 26 VAL E CA 1
ATOM 3427 C C . VAL E 1 27 ? 38.419 54.453 12.616 1.00 31.46 26 VAL E C 1
ATOM 3428 O O . VAL E 1 27 ? 39.248 53.829 13.265 1.00 31.10 26 VAL E O 1
ATOM 3432 N N . HIS E 1 28 ? 38.014 54.115 11.390 1.00 31.29 27 HIS E N 1
ATOM 3433 C CA . HIS E 1 28 ? 38.527 52.943 10.688 1.00 31.36 27 HIS E CA 1
ATOM 3434 C C . HIS E 1 28 ? 38.249 53.072 9.200 1.00 31.37 27 HIS E C 1
ATOM 3435 O O . HIS E 1 28 ? 37.168 53.540 8.811 1.00 28.97 27 HIS E O 1
ATOM 3442 N N . GLU E 1 29 ? 39.235 52.689 8.389 1.00 31.86 28 GLU E N 1
ATOM 3443 C CA . GLU E 1 29 ? 39.089 52.638 6.936 1.00 33.14 28 GLU E CA 1
ATOM 3444 C C . GLU E 1 29 ? 39.684 51.320 6.407 1.00 31.06 28 GLU E C 1
ATOM 3445 O O . GLU E 1 29 ? 40.823 50.994 6.716 1.00 30.42 28 GLU E O 1
ATOM 3451 N N . SER E 1 30 ? 38.882 50.539 5.684 1.00 30.52 29 SER E N 1
ATOM 3452 C CA . SER E 1 30 ? 39.341 49.298 5.031 1.00 30.74 29 SER E CA 1
ATOM 3453 C C . SER E 1 30 ? 38.673 49.180 3.669 1.00 31.15 29 SER E C 1
ATOM 3454 O O . SER E 1 30 ? 37.924 50.048 3.264 1.00 30.36 29 SER E O 1
ATOM 3457 N N . GLU E 1 31 ? 38.949 48.090 2.972 1.00 31.58 30 GLU E N 1
ATOM 3458 C CA . GLU E 1 31 ? 38.238 47.765 1.735 1.00 34.35 30 GLU E CA 1
ATOM 3459 C C . GLU E 1 31 ? 36.733 47.475 1.982 1.00 33.67 30 GLU E C 1
ATOM 3460 O O . GLU E 1 31 ? 35.922 47.626 1.074 1.00 33.56 30 GLU E O 1
ATOM 3463 N N . ASN E 1 32 ? 36.377 47.105 3.213 1.00 31.87 31 ASN E N 1
ATOM 3464 C CA . ASN E 1 32 ? 35.002 46.714 3.566 1.00 32.72 31 ASN E CA 1
ATOM 3465 C C . ASN E 1 32 ? 34.120 47.876 3.980 1.00 31.40 31 ASN E C 1
ATOM 3466 O O . ASN E 1 32 ? 32.943 47.929 3.634 1.00 30.48 31 ASN E O 1
ATOM 3471 N N . PHE E 1 33 ? 34.681 48.798 4.750 1.00 31.87 32 PHE E N 1
ATOM 3472 C CA . PHE E 1 33 ? 33.945 50.000 5.147 1.00 29.86 32 PHE E CA 1
ATOM 3473 C C . PHE E 1 33 ? 34.828 51.097 5.681 1.00 28.73 32 PHE E C 1
ATOM 3474 O O . PHE E 1 33 ? 35.986 50.874 6.032 1.00 28.67 32 PHE E O 1
ATOM 3482 N N . LYS E 1 34 ? 34.249 52.292 5.709 1.00 30.27 33 LYS E N 1
ATOM 3483 C CA . LYS E 1 34 ? 34.878 53.474 6.268 1.00 30.83 33 LYS E CA 1
ATOM 3484 C C . LYS E 1 34 ? 33.985 53.855 7.427 1.00 30.07 33 LYS E C 1
ATOM 3485 O O . LYS E 1 34 ? 32.759 53.911 7.244 1.00 29.74 33 LYS E O 1
ATOM 3491 N N . ILE E 1 35 ? 34.586 54.066 8.606 1.00 28.84 34 ILE E N 1
ATOM 3492 C CA . ILE E 1 35 ? 33.857 54.424 9.824 1.00 30.17 34 ILE E CA 1
ATOM 3493 C C . ILE E 1 35 ? 34.425 55.776 10.238 1.00 30.30 34 ILE E C 1
ATOM 3494 O O . ILE E 1 35 ? 35.635 55.880 10.484 1.00 30.12 34 ILE E O 1
ATOM 3499 N N . VAL E 1 36 ? 33.567 56.792 10.280 1.00 30.12 35 VAL E N 1
ATOM 3500 C CA A VAL E 1 36 ? 33.949 58.165 10.642 0.50 30.27 35 VAL E CA 1
ATOM 3501 C CA B VAL E 1 36 ? 33.970 58.151 10.678 0.50 31.27 35 VAL E CA 1
ATOM 3502 C C . VAL E 1 36 ? 32.995 58.699 11.718 1.00 30.19 35 VAL E C 1
ATOM 3503 O O . VAL E 1 36 ? 31.793 58.426 11.658 1.00 31.11 35 VAL E O 1
ATOM 3510 N N . SER E 1 37 ? 33.529 59.437 12.704 1.00 31.11 36 SER E N 1
ATOM 3511 C CA . SER E 1 37 ? 32.676 60.085 13.726 1.00 29.54 36 SER E CA 1
ATOM 3512 C C . SER E 1 37 ? 32.611 61.557 13.395 1.00 29.50 36 SER E C 1
ATOM 3513 O O . SER E 1 37 ? 33.573 62.105 12.822 1.00 31.98 36 SER E O 1
ATOM 3516 N N . PHE E 1 38 ? 31.484 62.191 13.728 1.00 29.13 37 PHE E N 1
ATOM 3517 C CA . PHE E 1 38 ? 31.312 63.640 13.609 1.00 28.34 37 PHE E CA 1
ATOM 3518 C C . PHE E 1 38 ? 30.839 64.127 14.980 1.00 28.93 37 PHE E C 1
ATOM 3519 O O . PHE E 1 38 ? 29.961 63.511 15.579 1.00 29.62 37 PHE E O 1
ATOM 3527 N N . THR E 1 39 ? 31.471 65.186 15.482 1.00 31.12 38 THR E N 1
ATOM 3528 C CA . THR E 1 39 ? 31.195 65.729 16.807 1.00 30.80 38 THR E CA 1
ATOM 3529 C C . THR E 1 39 ? 30.817 67.163 16.597 1.00 30.95 38 THR E C 1
ATOM 3530 O O . THR E 1 39 ? 31.623 67.954 16.054 1.00 29.40 38 THR E O 1
ATOM 3534 N N . PHE E 1 40 ? 29.602 67.473 17.046 1.00 30.23 39 PHE E N 1
ATOM 3535 C CA . PHE E 1 40 ? 28.943 68.741 16.864 1.00 29.01 39 PHE E CA 1
ATOM 3536 C C . PHE E 1 40 ? 28.646 69.459 18.161 1.00 28.57 39 PHE E C 1
ATOM 3537 O O . PHE E 1 40 ? 28.232 68.834 19.123 1.00 28.23 39 PHE E O 1
ATOM 3545 N N . LYS E 1 41 ? 28.870 70.771 18.162 1.00 30.03 40 LYS E N 1
ATOM 3546 C CA . LYS E 1 41 ? 28.399 71.660 19.227 1.00 31.36 40 LYS E CA 1
ATOM 3547 C C . LYS E 1 41 ? 26.934 71.871 18.843 1.00 31.56 40 LYS E C 1
ATOM 3548 O O . LYS E 1 41 ? 26.582 71.753 17.661 1.00 29.47 40 LYS E O 1
ATOM 3554 N N . ALA E 1 42 ? 26.071 72.147 19.823 1.00 30.92 41 ALA E N 1
ATOM 3555 C CA . ALA E 1 42 ? 24.652 72.466 19.532 1.00 31.32 41 ALA E CA 1
ATOM 3556 C C . ALA E 1 42 ? 24.595 73.512 18.415 1.00 31.68 41 ALA E C 1
ATOM 3557 O O . ALA E 1 42 ? 25.344 74.496 18.441 1.00 32.53 41 ALA E O 1
ATOM 3559 N N . GLY E 1 43 ? 23.760 73.263 17.415 1.00 31.79 42 GLY E N 1
ATOM 3560 C CA . GLY E 1 43 ? 23.596 74.164 16.296 1.00 32.37 42 GLY E CA 1
ATOM 3561 C C . GLY E 1 43 ? 24.457 73.839 15.103 1.00 32.60 42 GLY E C 1
ATOM 3562 O O . GLY E 1 43 ? 24.150 74.311 14.012 1.00 34.16 42 GLY E O 1
ATOM 3563 N N . GLN E 1 44 ? 25.533 73.059 15.270 1.00 31.20 43 GLN E N 1
ATOM 3564 C CA . GLN E 1 44 ? 26.375 72.707 14.134 1.00 31.11 43 GLN E CA 1
ATOM 3565 C C . GLN E 1 44 ? 25.692 71.681 13.269 1.00 32.38 43 GLN E C 1
ATOM 3566 O O . GLN E 1 44 ? 24.830 70.912 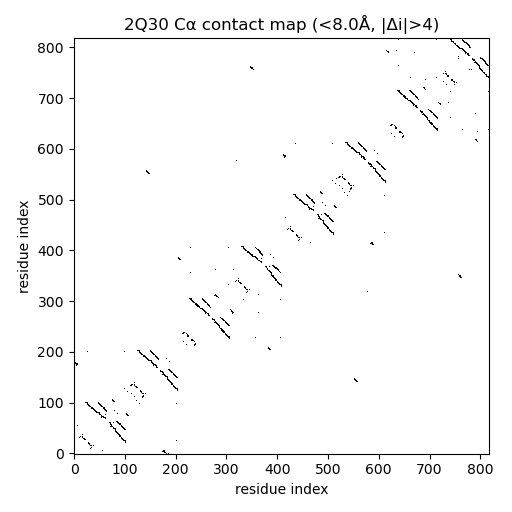13.732 1.00 32.15 43 GLN E O 1
ATOM 3572 N N . GLU E 1 45 ? 26.138 71.657 12.023 1.00 31.83 44 GLU E N 1
ATOM 3573 C CA . GLU E 1 45 ? 25.551 70.859 10.979 1.00 36.80 44 GLU E CA 1
ATOM 3574 C C . GLU E 1 45 ? 26.582 70.307 10.007 1.00 34.49 44 GLU E C 1
ATOM 3575 O O . GLU E 1 45 ? 27.539 70.999 9.656 1.00 34.60 44 GLU E O 1
ATOM 3581 N N . LEU E 1 46 ? 26.368 69.059 9.600 1.00 32.61 45 LEU E N 1
ATOM 3582 C CA . LEU E 1 46 ? 27.087 68.419 8.494 1.00 32.55 45 LEU E CA 1
ATOM 3583 C C . LEU E 1 46 ? 26.146 68.732 7.305 1.00 32.02 45 LEU E C 1
ATOM 3584 O O . LEU E 1 46 ? 25.028 68.241 7.267 1.00 32.15 45 LEU E O 1
ATOM 3589 N N . PRO E 1 47 ? 26.557 69.605 6.361 1.00 33.20 46 PRO E N 1
ATOM 3590 C CA . PRO E 1 47 ? 25.628 69.942 5.276 1.00 30.48 46 PRO E CA 1
ATOM 3591 C C . PRO E 1 47 ? 25.156 68.745 4.447 1.00 29.08 46 PRO E C 1
ATOM 3592 O O . PRO E 1 47 ? 25.894 67.743 4.274 1.00 29.04 46 PRO E O 1
ATOM 3596 N N . VAL E 1 48 ? 23.926 68.866 3.952 1.00 28.13 47 VAL E N 1
ATOM 3597 C CA . VAL E 1 48 ? 23.277 67.847 3.142 1.00 28.31 47 VAL E CA 1
ATOM 3598 C C . VAL E 1 48 ? 24.088 67.627 1.884 1.00 26.35 47 VAL E C 1
ATOM 3599 O O . VAL E 1 48 ? 24.357 68.574 1.148 1.00 28.42 47 VAL E O 1
ATOM 3603 N N . HIS E 1 49 ? 24.487 66.378 1.659 1.00 25.69 48 HIS E N 1
ATOM 3604 C CA . HIS E 1 49 ? 25.324 66.041 0.528 1.00 28.34 48 HIS E CA 1
ATOM 3605 C C . HIS E 1 49 ? 25.160 64.582 0.096 1.00 28.65 48 HIS E C 1
ATOM 3606 O O . HIS E 1 49 ? 24.487 63.787 0.757 1.00 28.49 48 HIS E O 1
ATOM 3613 N N . SER E 1 50 ? 25.825 64.241 -0.988 1.00 28.70 49 SER E N 1
ATOM 3614 C CA . SER E 1 50 ? 25.840 62.877 -1.505 1.00 28.77 49 SER E CA 1
ATOM 3615 C C . SER E 1 50 ? 27.023 62.678 -2.450 1.00 28.76 49 SER E C 1
ATOM 3616 O O . SER E 1 50 ? 27.670 63.650 -2.861 1.00 28.75 49 SER E O 1
ATOM 3619 N N . HIS E 1 51 ? 27.299 61.415 -2.754 1.00 28.51 50 HIS E N 1
ATOM 3620 C CA . HIS E 1 51 ? 28.283 61.026 -3.776 1.00 30.39 50 HIS E CA 1
ATOM 3621 C C . HIS E 1 51 ? 27.515 60.145 -4.720 1.00 30.32 50 HIS E C 1
ATOM 3622 O O . HIS E 1 51 ? 26.795 59.269 -4.262 1.00 29.51 50 HIS E O 1
ATOM 3629 N N . ASN E 1 52 ? 27.668 60.341 -6.027 1.00 33.83 51 ASN E N 1
ATOM 3630 C CA . ASN E 1 52 ? 26.973 59.512 -7.020 1.00 37.56 51 ASN E CA 1
ATOM 3631 C C . ASN E 1 52 ? 27.724 58.188 -7.229 1.00 36.57 51 ASN E C 1
ATOM 3632 O O . ASN E 1 52 ? 28.313 57.947 -8.280 1.00 36.29 51 ASN E O 1
ATOM 3637 N N . ILE E 1 53 ? 27.695 57.344 -6.193 1.00 36.70 52 ILE E N 1
ATOM 3638 C CA . ILE E 1 53 ? 28.319 56.020 -6.190 1.00 37.46 52 ILE E CA 1
ATOM 3639 C C . ILE E 1 53 ? 27.402 55.046 -5.454 1.00 36.12 52 ILE E C 1
ATOM 3640 O O . ILE E 1 53 ? 26.550 55.456 -4.649 1.00 34.08 52 ILE E O 1
ATOM 3645 N N . GLU E 1 54 ? 27.607 53.761 -5.716 1.00 33.64 53 GLU E N 1
ATOM 3646 C CA . GLU E 1 54 ? 26.787 52.717 -5.138 1.00 34.10 53 GLU E CA 1
ATOM 3647 C C . GLU E 1 54 ? 27.208 52.500 -3.700 1.00 34.39 53 GLU E C 1
ATOM 3648 O O . GLU E 1 54 ? 28.314 52.885 -3.276 1.00 36.91 53 GLU E O 1
ATOM 3654 N N . GLY E 1 55 ? 26.300 51.922 -2.948 1.00 32.21 54 GLY E N 1
ATOM 3655 C CA . GLY E 1 55 ? 26.528 51.626 -1.569 1.00 31.30 54 GLY E CA 1
ATOM 3656 C C . GLY E 1 55 ? 25.632 52.426 -0.661 1.00 30.16 54 GLY E C 1
ATOM 3657 O O . GLY E 1 55 ? 24.828 53.281 -1.089 1.00 28.98 54 GLY E O 1
ATOM 3658 N N . GLU E 1 56 ? 25.779 52.112 0.616 1.00 30.27 55 GLU E N 1
ATOM 3659 C CA . GLU E 1 56 ? 24.993 52.707 1.668 1.00 31.43 55 GLU E CA 1
ATOM 3660 C C . GLU E 1 56 ? 25.842 53.186 2.807 1.00 30.31 55 GLU E C 1
ATOM 3661 O O . GLU E 1 56 ? 27.013 52.822 2.929 1.00 31.00 55 GLU E O 1
ATOM 3667 N N . LEU E 1 57 ? 25.224 54.034 3.627 1.00 30.60 56 LEU E N 1
ATOM 3668 C CA . LEU E 1 57 ? 25.819 54.477 4.840 1.00 31.67 56 LEU E CA 1
ATOM 3669 C C . LEU E 1 57 ? 24.794 54.363 5.943 1.00 31.60 56 LEU E C 1
ATOM 3670 O O . LEU E 1 57 ? 23.569 54.303 5.702 1.00 29.20 56 LEU E O 1
ATOM 3675 N N . ASN E 1 58 ? 25.288 54.233 7.156 1.00 30.07 57 ASN E N 1
ATOM 3676 C CA . ASN E 1 58 ? 24.384 54.338 8.280 1.00 32.11 57 ASN E CA 1
ATOM 3677 C C . ASN E 1 58 ? 24.968 55.396 9.208 1.00 32.27 57 ASN E C 1
ATOM 3678 O O . ASN E 1 58 ? 26.195 55.543 9.266 1.00 35.29 57 ASN E O 1
ATOM 3683 N N . ILE E 1 59 ? 24.108 56.172 9.859 1.00 30.34 58 ILE E N 1
ATOM 3684 C CA . ILE E 1 59 ? 24.525 57.228 10.766 1.00 31.09 58 ILE E CA 1
ATOM 3685 C C . ILE E 1 59 ? 23.867 56.908 12.076 1.00 31.40 58 ILE E C 1
ATOM 3686 O O . ILE E 1 59 ? 22.632 56.874 12.124 1.00 29.29 58 ILE E O 1
ATOM 3691 N N . VAL E 1 60 ? 24.680 56.687 13.110 1.00 30.85 59 VAL E N 1
ATOM 3692 C CA . VAL E 1 60 ? 24.183 56.338 14.433 1.00 30.43 59 VAL E CA 1
ATOM 3693 C C . VAL E 1 60 ? 24.487 57.483 15.383 1.00 29.89 59 VAL E C 1
ATOM 3694 O O . VAL E 1 60 ? 25.625 57.940 15.425 1.00 30.07 59 VAL E O 1
ATOM 3698 N N . VAL E 1 61 ? 23.500 57.914 16.161 1.00 28.96 60 VAL E N 1
ATOM 3699 C CA . VAL E 1 61 ? 23.695 59.008 17.146 1.00 28.23 60 VAL E CA 1
ATOM 3700 C C . VAL E 1 61 ? 24.170 58.381 18.457 1.00 29.40 60 VAL E C 1
ATOM 3701 O O . VAL E 1 61 ? 23.393 57.692 19.129 1.00 29.21 60 VAL E O 1
ATOM 3705 N N . LEU E 1 62 ? 25.435 58.614 18.809 1.00 28.58 61 LEU E N 1
ATOM 3706 C CA . LEU E 1 62 ? 26.043 58.072 20.048 1.00 30.23 61 LEU E CA 1
ATOM 3707 C C . LEU E 1 62 ? 25.650 58.834 21.298 1.00 31.39 61 LEU E C 1
ATOM 3708 O O . LEU E 1 62 ? 25.478 58.249 22.373 1.00 31.26 61 LEU E O 1
ATOM 3713 N N . GLU E 1 63 ? 25.577 60.149 21.162 1.00 31.31 62 GLU E N 1
ATOM 3714 C CA . GLU E 1 63 ? 25.344 61.050 22.269 1.00 31.51 62 GLU E CA 1
ATOM 3715 C C . GLU E 1 63 ? 24.663 62.315 21.768 1.00 31.51 62 GLU E C 1
ATOM 3716 O O . GLU E 1 63 ? 24.914 62.773 20.635 1.00 29.74 62 GLU E O 1
ATOM 3722 N N . GLY E 1 64 ? 23.819 62.879 22.626 1.00 30.66 63 GLY E N 1
ATOM 3723 C CA . GLY E 1 64 ? 23.067 64.057 22.279 1.00 31.31 63 GLY E CA 1
ATOM 3724 C C . GLY E 1 64 ? 21.930 63.760 21.319 1.00 31.21 63 GLY E C 1
ATOM 3725 O O . GLY E 1 64 ? 21.588 62.608 21.070 1.00 32.38 63 GLY E O 1
ATOM 3726 N N . GLU E 1 65 ? 21.382 64.832 20.764 1.00 32.94 64 GLU E N 1
ATOM 3727 C CA . GLU E 1 65 ? 20.190 64.806 19.922 1.00 35.07 64 GLU E CA 1
ATOM 3728 C C . GLU E 1 65 ? 20.336 65.744 18.763 1.00 31.55 64 GLU E C 1
ATOM 3729 O O . GLU E 1 65 ? 20.917 66.831 18.896 1.00 29.16 64 GLU E O 1
ATOM 3735 N N . GLY E 1 66 ? 19.766 65.343 17.637 1.00 29.97 65 GLY E N 1
ATOM 3736 C CA . GLY E 1 66 ? 19.768 66.177 16.483 1.00 29.25 65 GLY E CA 1
ATOM 3737 C C . GLY E 1 66 ? 18.668 65.837 15.541 1.00 29.37 65 GLY E C 1
ATOM 3738 O O . GLY E 1 66 ? 17.609 65.370 15.962 1.00 26.77 65 GLY E O 1
ATOM 3739 N N . GLU E 1 67 ? 18.917 66.100 14.264 1.00 29.75 66 GLU E N 1
ATOM 3740 C CA . GLU E 1 67 ? 17.971 65.795 13.194 1.00 30.12 66 GLU E CA 1
ATOM 3741 C C . GLU E 1 67 ? 18.729 65.236 12.017 1.00 30.33 66 GLU E C 1
ATOM 3742 O O . GLU E 1 67 ? 19.864 65.683 11.746 1.00 32.09 66 GLU E O 1
ATOM 3748 N N . PHE E 1 68 ? 18.144 64.238 11.351 1.00 28.59 67 PHE E N 1
ATOM 3749 C CA . PHE E 1 68 ? 18.687 63.757 10.068 1.00 29.85 67 PHE E CA 1
ATOM 3750 C C . PHE E 1 68 ? 18.028 64.653 9.038 1.00 28.46 67 PHE E C 1
ATOM 3751 O O . PHE E 1 68 ? 16.811 64.860 9.108 1.00 28.83 67 PHE E O 1
ATOM 3759 N N . VAL E 1 69 ? 18.824 65.186 8.104 1.00 30.16 68 VAL E N 1
ATOM 3760 C CA . VAL E 1 69 ? 18.340 66.119 7.068 1.00 30.56 68 VAL E CA 1
ATOM 3761 C C . VAL E 1 69 ? 18.480 65.469 5.682 1.00 31.23 68 VAL E C 1
ATOM 3762 O O . VAL E 1 69 ? 19.475 64.820 5.403 1.00 28.70 68 VAL E O 1
ATOM 3766 N N . GLY E 1 70 ? 17.473 65.638 4.823 1.00 32.57 69 GLY E N 1
ATOM 3767 C CA . GLY E 1 70 ? 17.500 65.095 3.462 1.00 33.61 69 GLY E CA 1
ATOM 3768 C C . GLY E 1 70 ? 17.414 66.247 2.484 1.00 34.37 69 GLY E C 1
ATOM 3769 O O . GLY E 1 70 ? 17.557 67.419 2.863 1.00 33.10 69 GLY E O 1
ATOM 3770 N N . ASP E 1 71 ? 17.138 65.909 1.225 1.00 36.21 70 ASP E N 1
ATOM 3771 C CA . ASP E 1 71 ? 16.972 66.925 0.175 1.00 38.18 70 ASP E CA 1
ATOM 3772 C C . ASP E 1 71 ? 15.666 67.706 0.442 1.00 37.20 70 ASP E C 1
ATOM 3773 O O . ASP E 1 71 ? 14.768 67.222 1.140 1.00 37.19 70 ASP E O 1
ATOM 3778 N N . GLY E 1 72 ? 15.598 68.927 -0.072 1.00 38.26 71 GLY E N 1
ATOM 3779 C CA . GLY E 1 72 ? 14.441 69.809 0.147 1.00 37.62 71 GLY E CA 1
ATOM 3780 C C . GLY E 1 72 ? 14.298 70.285 1.595 1.00 37.79 71 GLY E C 1
ATOM 3781 O O . GLY E 1 72 ? 13.198 70.647 2.019 1.00 38.84 71 GLY E O 1
ATOM 3782 N N . ASP E 1 73 ? 15.401 70.278 2.361 1.00 37.75 72 ASP E N 1
ATOM 3783 C CA . ASP E 1 73 ? 15.397 70.681 3.785 1.00 37.78 72 ASP E CA 1
ATOM 3784 C C . ASP E 1 73 ? 14.477 69.821 4.688 1.00 36.16 72 ASP E C 1
ATOM 3785 O O . ASP E 1 73 ? 14.084 70.249 5.773 1.00 36.81 72 ASP E O 1
ATOM 3787 N N . ALA E 1 74 ? 14.174 68.605 4.229 1.00 36.25 73 ALA E N 1
ATOM 3788 C CA . ALA E 1 74 ? 13.309 67.662 4.926 1.00 34.87 73 ALA E CA 1
ATOM 3789 C C . ALA E 1 74 ? 14.105 67.132 6.104 1.00 34.48 73 ALA E C 1
ATOM 3790 O O . ALA E 1 74 ? 15.303 66.884 5.953 1.00 34.55 73 ALA E O 1
ATOM 3792 N N . VAL E 1 75 ? 13.462 67.014 7.276 1.00 33.09 74 VAL E N 1
ATOM 3793 C CA . VAL E 1 75 ? 14.146 66.589 8.522 1.00 32.94 74 VAL E CA 1
ATOM 3794 C C . VAL E 1 75 ? 13.407 65.459 9.228 1.00 31.77 74 VAL E C 1
ATOM 3795 O O . VAL E 1 75 ? 12.183 65.360 9.116 1.00 34.69 74 VAL E O 1
ATOM 3799 N N . ILE E 1 76 ? 14.159 64.645 9.966 1.00 30.85 75 ILE E N 1
ATOM 3800 C CA . ILE E 1 76 ? 13.637 63.536 10.775 1.00 30.72 75 ILE E CA 1
ATOM 3801 C C . ILE E 1 76 ? 14.331 63.691 12.128 1.00 30.83 75 ILE E C 1
ATOM 3802 O O . ILE E 1 76 ? 15.557 63.807 12.151 1.00 29.17 75 ILE E O 1
ATOM 3807 N N . PRO E 1 77 ? 13.577 63.668 13.260 1.00 31.79 76 PRO E N 1
ATOM 3808 C CA . PRO E 1 77 ? 14.252 63.730 14.565 1.00 31.61 76 PRO E CA 1
ATOM 3809 C C . PRO E 1 77 ? 15.287 62.619 14.725 1.00 31.21 76 PRO E C 1
ATOM 3810 O O . PRO E 1 77 ? 15.024 61.485 14.318 1.00 33.19 76 PRO E O 1
ATOM 3814 N N . ALA E 1 78 ? 16.441 62.973 15.284 1.00 29.33 77 ALA E N 1
ATOM 3815 C CA . ALA E 1 78 ? 17.591 62.072 15.467 1.00 30.09 77 ALA E CA 1
ATOM 3816 C C . ALA E 1 78 ? 17.977 62.011 16.971 1.00 30.04 77 ALA E C 1
ATOM 3817 O O . ALA E 1 78 ? 19.019 62.570 17.387 1.00 30.63 77 ALA E O 1
ATOM 3819 N N . PRO E 1 79 ? 17.134 61.348 17.792 1.00 30.28 78 PRO E N 1
ATOM 3820 C CA . PRO E 1 79 ? 17.469 61.223 19.214 1.00 29.81 78 PRO E CA 1
ATOM 3821 C C . PRO E 1 79 ? 18.692 60.313 19.441 1.00 28.59 78 PRO E C 1
ATOM 3822 O O . PRO E 1 79 ? 19.123 59.596 18.532 1.00 29.20 78 PRO E O 1
ATOM 3826 N N . ARG E 1 80 ? 19.277 60.384 20.635 1.00 30.43 79 ARG E N 1
ATOM 3827 C CA . ARG E 1 80 ? 20.383 59.514 21.016 1.00 30.20 79 ARG E CA 1
ATOM 3828 C C . ARG E 1 80 ? 19.974 58.071 20.733 1.00 29.80 79 ARG E C 1
ATOM 3829 O O . ARG E 1 80 ? 18.874 57.645 21.122 1.00 29.17 79 ARG E O 1
ATOM 3837 N N . GLY E 1 81 ? 20.837 57.341 20.018 1.00 30.00 80 GLY E N 1
ATOM 3838 C CA . GLY E 1 81 ? 20.557 55.966 19.602 1.00 29.82 80 GLY E CA 1
ATOM 3839 C C . GLY E 1 81 ? 19.807 55.815 18.275 1.00 30.93 80 GLY E C 1
ATOM 3840 O O . GLY E 1 81 ? 19.531 54.691 17.860 1.00 32.64 80 GLY E O 1
ATOM 3841 N N . ALA E 1 82 ? 19.483 56.915 17.599 1.00 30.54 81 ALA E N 1
ATOM 3842 C CA . ALA E 1 82 ? 18.820 56.859 16.304 1.00 30.78 81 ALA E CA 1
ATOM 3843 C C . ALA E 1 82 ? 19.824 56.435 15.220 1.00 30.23 81 ALA E C 1
ATOM 3844 O O . ALA E 1 82 ? 21.027 56.752 15.296 1.00 28.77 81 ALA E O 1
ATOM 3846 N N . VAL E 1 83 ? 19.331 55.671 14.251 1.00 29.70 82 VAL E N 1
ATOM 3847 C CA . VAL E 1 83 ? 20.138 55.208 13.137 1.00 30.49 82 VAL E CA 1
ATOM 3848 C C . VAL E 1 83 ? 19.417 55.464 11.818 1.00 31.60 82 VAL E C 1
ATOM 3849 O O . VAL E 1 83 ? 18.322 54.983 11.617 1.00 32.66 82 VAL E O 1
ATOM 3853 N N . LEU E 1 84 ? 20.051 56.232 10.942 1.00 31.30 83 LEU E N 1
ATOM 3854 C CA . LEU E 1 84 ? 19.567 56.500 9.606 1.00 30.66 83 LEU E CA 1
ATOM 3855 C C . LEU E 1 84 ? 20.365 55.573 8.705 1.00 30.64 83 LEU E C 1
ATOM 3856 O O . LEU E 1 84 ? 21.584 55.463 8.850 1.00 31.12 83 LEU E O 1
ATOM 3861 N N . VAL E 1 85 ? 19.691 54.930 7.765 1.00 29.19 84 VAL E N 1
ATOM 3862 C CA . VAL E 1 85 ? 20.329 54.104 6.751 1.00 29.21 84 VAL E CA 1
ATOM 3863 C C . VAL E 1 85 ? 19.889 54.713 5.435 1.00 30.83 84 VAL E C 1
ATOM 3864 O O . VAL E 1 85 ? 18.689 54.870 5.212 1.00 32.87 84 VAL E O 1
ATOM 3868 N N . ALA E 1 86 ? 20.847 55.095 4.594 1.00 31.35 85 ALA E N 1
ATOM 3869 C CA . ALA E 1 86 ? 20.545 55.720 3.313 1.00 32.27 85 ALA E CA 1
ATOM 3870 C C . ALA E 1 86 ? 21.527 55.313 2.221 1.00 31.58 85 ALA E C 1
ATOM 3871 O O . ALA E 1 86 ? 22.678 54.936 2.521 1.00 31.70 85 ALA E O 1
ATOM 3873 N N . PRO E 1 87 ? 21.089 55.410 0.949 1.00 30.66 86 PRO E N 1
ATOM 3874 C CA . PRO E 1 87 ? 22.070 55.266 -0.118 1.00 30.18 86 PRO E CA 1
ATOM 3875 C C . PRO E 1 87 ? 23.099 56.427 -0.043 1.00 29.08 86 PRO E C 1
ATOM 3876 O O . PRO E 1 87 ? 22.754 57.557 0.334 1.00 29.74 86 PRO E O 1
ATOM 3880 N N . ILE E 1 88 ? 24.348 56.133 -0.348 1.00 28.85 87 ILE E N 1
ATOM 3881 C CA . ILE E 1 88 ? 25.408 57.141 -0.431 1.00 29.53 87 ILE E CA 1
ATOM 3882 C C . ILE E 1 88 ? 25.039 58.282 -1.430 1.00 29.42 87 ILE E C 1
ATOM 3883 O O . ILE E 1 88 ? 25.414 59.420 -1.230 1.00 29.79 87 ILE E O 1
ATOM 3888 N N . SER E 1 89 ? 24.317 57.934 -2.496 1.00 30.32 88 SER E N 1
ATOM 3889 C CA . SER E 1 89 ? 23.842 58.864 -3.522 1.00 29.41 88 SER E CA 1
ATOM 3890 C C . SER E 1 89 ? 22.564 59.645 -3.182 1.00 28.78 88 SER E C 1
ATOM 3891 O O . SER E 1 89 ? 22.190 60.513 -3.937 1.00 28.98 88 SER E O 1
ATOM 3894 N N . THR E 1 90 ? 21.927 59.371 -2.047 1.00 29.94 89 THR E N 1
ATOM 3895 C CA . THR E 1 90 ? 20.746 60.115 -1.610 1.00 31.65 89 THR E CA 1
ATOM 3896 C C . THR E 1 90 ? 21.243 61.267 -0.731 1.00 31.22 89 THR E C 1
ATOM 3897 O O . THR E 1 90 ? 22.030 61.020 0.188 1.00 30.69 89 THR E O 1
ATOM 3901 N N . PRO E 1 91 ? 20.764 62.501 -0.967 1.00 30.19 90 PRO E N 1
ATOM 3902 C CA . PRO E 1 91 ? 21.233 63.600 -0.120 1.00 31.18 90 PRO E CA 1
ATOM 3903 C C . PRO E 1 91 ? 20.926 63.388 1.362 1.00 30.09 90 PRO E C 1
ATOM 3904 O O . PRO E 1 91 ? 19.824 63.005 1.706 1.00 28.13 90 PRO E O 1
ATOM 3908 N N . HIS E 1 92 ? 21.961 63.545 2.196 1.00 30.48 91 HIS E N 1
ATOM 3909 C CA . HIS E 1 92 ? 21.881 63.331 3.626 1.00 30.56 91 HIS E CA 1
ATOM 3910 C C . HIS E 1 92 ? 22.780 64.336 4.349 1.00 30.83 91 HIS E C 1
ATOM 3911 O O . HIS E 1 92 ? 23.881 64.675 3.888 1.00 28.60 91 HIS E O 1
ATOM 3918 N N . GLY E 1 93 ? 22.264 64.845 5.451 1.00 29.86 92 GLY E N 1
ATOM 3919 C CA . GLY E 1 93 ? 23.008 65.720 6.348 1.00 30.89 92 GLY E CA 1
ATOM 3920 C C . GLY E 1 93 ? 22.542 65.423 7.748 1.00 29.99 92 GLY E C 1
ATOM 3921 O O . G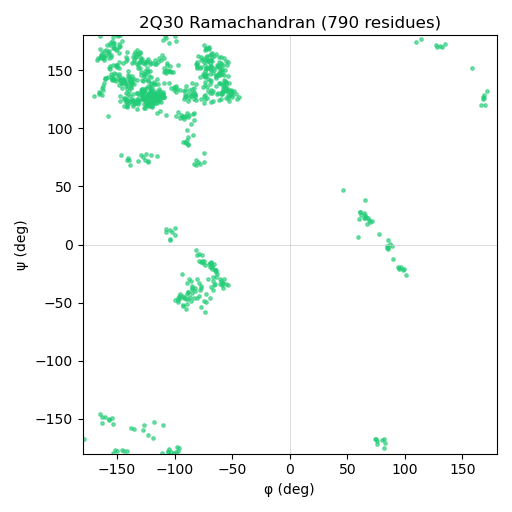LY E 1 93 ? 21.618 64.630 7.946 1.00 29.22 92 GLY E O 1
ATOM 3922 N N . VAL E 1 94 ? 23.182 66.059 8.715 1.00 31.55 93 VAL E N 1
ATOM 3923 C CA . VAL E 1 94 ? 22.856 65.877 10.131 1.00 33.19 93 VAL E CA 1
ATOM 3924 C C . VAL E 1 94 ? 22.967 67.251 10.762 1.00 33.14 93 VAL E C 1
ATOM 3925 O O . VAL E 1 94 ? 23.915 67.985 10.462 1.00 36.16 93 VAL E O 1
ATOM 3929 N N . ARG E 1 95 ? 22.010 67.601 11.609 1.00 32.49 94 ARG E N 1
ATOM 3930 C CA . ARG E 1 95 ? 22.003 68.880 12.324 1.00 34.21 94 ARG E CA 1
ATOM 3931 C C . ARG E 1 95 ? 21.901 68.601 13.826 1.00 32.86 94 ARG E C 1
ATOM 3932 O O . ARG E 1 95 ? 20.959 67.935 14.255 1.00 30.31 94 ARG E O 1
ATOM 3940 N N . ALA E 1 96 ? 22.856 69.124 14.60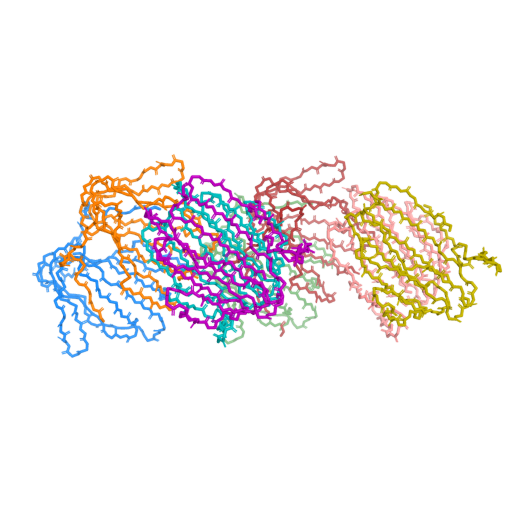2 1.00 30.85 95 ALA E N 1
ATOM 3941 C CA . ALA E 1 96 ? 22.907 68.943 16.042 1.00 30.09 95 ALA E CA 1
ATOM 3942 C C . ALA E 1 96 ? 21.977 69.938 16.729 1.00 29.72 95 ALA E C 1
ATOM 3943 O O . ALA E 1 96 ? 22.062 71.152 16.471 1.00 28.55 95 ALA E O 1
ATOM 3945 N N . VAL E 1 97 ? 21.107 69.430 17.603 1.00 29.96 96 VAL E N 1
ATOM 3946 C CA . VAL E 1 97 ? 20.217 70.261 18.421 1.00 29.72 96 VAL E CA 1
ATOM 3947 C C . VAL E 1 97 ? 20.953 70.511 19.744 1.00 31.58 96 VAL E C 1
ATOM 3948 O O . VAL E 1 97 ? 21.084 71.656 20.153 1.00 32.23 96 VAL E O 1
ATOM 3952 N N . THR E 1 98 ? 21.408 69.443 20.403 1.00 31.68 97 THR E N 1
ATOM 3953 C CA . THR E 1 98 ? 22.281 69.524 21.589 1.00 30.70 97 THR E CA 1
ATOM 3954 C C . THR E 1 98 ? 23.698 69.273 21.084 1.00 30.56 97 THR E C 1
ATOM 3955 O O . THR E 1 98 ? 23.876 69.037 19.879 1.00 29.89 97 THR E O 1
ATOM 3959 N N . ASP E 1 99 ? 24.703 69.299 21.975 1.00 30.35 98 ASP E N 1
ATOM 3960 C CA . ASP E 1 99 ? 26.064 68.845 21.591 1.00 30.63 98 ASP E CA 1
ATOM 3961 C C . ASP E 1 99 ? 25.844 67.394 21.220 1.00 31.12 98 ASP E C 1
ATOM 3962 O O . ASP E 1 99 ? 25.128 66.685 21.927 1.00 31.15 98 ASP E O 1
ATOM 3975 N N . LYS E 1 101 ? 27.360 63.645 19.066 1.00 30.14 100 LYS E N 1
ATOM 3976 C CA . LYS E 1 101 ? 28.357 62.844 18.368 1.00 29.54 100 LYS E CA 1
ATOM 3977 C C . LYS E 1 101 ? 27.670 61.701 17.633 1.00 30.41 100 LYS E C 1
ATOM 3978 O O . LYS E 1 101 ? 26.834 60.980 18.207 1.00 30.92 100 LYS E O 1
ATOM 3984 N N . VAL E 1 102 ? 28.076 61.502 16.385 1.00 31.03 101 VAL E N 1
ATOM 3985 C CA . VAL E 1 102 ? 27.503 60.475 15.541 1.00 30.44 101 VAL E CA 1
ATOM 3986 C C . VAL E 1 102 ? 28.631 59.670 14.940 1.00 30.47 101 VAL E C 1
ATOM 3987 O O . VAL E 1 102 ? 29.766 60.158 14.862 1.00 29.08 101 VAL E O 1
ATOM 3991 N N . LEU E 1 103 ? 28.301 58.440 14.554 1.00 29.96 102 LEU E N 1
ATOM 3992 C CA . LEU E 1 103 ? 29.219 57.531 13.901 1.00 29.18 102 LEU E CA 1
ATOM 3993 C C . LEU E 1 103 ? 28.578 57.170 12.572 1.00 30.47 102 LEU E C 1
ATOM 3994 O O . LEU E 1 103 ? 27.406 56.775 12.534 1.00 30.26 102 LEU E O 1
ATOM 3999 N N . VAL E 1 104 ? 29.349 57.332 11.510 1.00 30.32 103 VAL E N 1
ATOM 4000 C CA . VAL E 1 104 ? 28.936 57.059 10.157 1.00 30.88 103 VAL E CA 1
ATOM 4001 C C . VAL E 1 104 ? 29.763 55.900 9.641 1.00 29.90 103 VAL E C 1
ATOM 4002 O O . VAL E 1 104 ? 30.988 55.939 9.706 1.00 30.74 103 VAL E O 1
ATOM 4006 N N . THR E 1 105 ? 29.084 54.851 9.182 1.00 31.35 104 THR E N 1
ATOM 4007 C CA . THR E 1 105 ? 29.729 53.669 8.592 1.00 31.54 104 THR E CA 1
ATOM 4008 C C . THR E 1 105 ? 29.266 53.616 7.164 1.00 32.38 104 THR E C 1
ATOM 4009 O O . THR E 1 105 ? 28.062 53.599 6.922 1.00 33.46 104 THR E O 1
ATOM 4013 N N . ILE E 1 106 ? 30.220 53.574 6.238 1.00 32.49 105 ILE E N 1
ATOM 4014 C CA . ILE E 1 106 ? 29.964 53.632 4.798 1.00 31.81 105 ILE E CA 1
ATOM 4015 C C . ILE E 1 106 ? 30.394 52.314 4.178 1.00 30.73 105 ILE E C 1
ATOM 4016 O O . ILE E 1 106 ? 31.548 51.936 4.336 1.00 29.38 105 ILE E O 1
ATOM 4021 N N . ALA E 1 107 ? 29.496 51.650 3.440 1.00 30.97 106 ALA E N 1
ATOM 4022 C CA . ALA E 1 107 ? 29.775 50.330 2.821 1.00 30.34 106 ALA E CA 1
ATOM 4023 C C . ALA E 1 107 ? 29.151 50.160 1.421 1.00 31.43 106 ALA E C 1
ATOM 4024 O O . ALA E 1 107 ? 27.982 50.439 1.273 1.00 31.82 106 ALA E O 1
ATOM 4026 N N . PRO E 1 108 ? 29.950 49.844 0.376 1.00 33.23 107 PRO E N 1
ATOM 4027 C CA . PRO E 1 108 ? 31.406 49.798 0.373 1.00 35.35 107 PRO E CA 1
ATOM 4028 C C . PRO E 1 108 ? 31.962 51.232 0.512 1.00 36.01 107 PRO E C 1
ATOM 4029 O O . PRO E 1 108 ? 31.224 52.205 0.268 1.00 34.42 107 PRO E O 1
ATOM 4033 N N . PRO E 1 109 ? 33.249 51.367 0.871 1.00 36.91 108 PRO E N 1
ATOM 4034 C CA . PRO E 1 109 ? 33.856 52.677 1.027 1.00 39.87 108 PRO E CA 1
ATOM 4035 C C . PRO E 1 109 ? 34.003 53.409 -0.311 1.00 43.13 108 PRO E C 1
ATOM 4036 O O . PRO E 1 109 ? 34.042 52.768 -1.361 1.00 41.81 108 PRO E O 1
ATOM 4040 N N . ILE E 1 110 ? 34.129 54.733 -0.231 1.00 49.92 109 ILE E N 1
ATOM 4041 C CA . ILE E 1 110 ? 34.138 55.625 -1.410 1.00 53.58 109 ILE E CA 1
ATOM 4042 C C . ILE E 1 110 ? 35.432 55.471 -2.259 1.00 55.85 109 ILE E C 1
ATOM 4043 O O . ILE E 1 110 ? 36.381 56.266 -2.212 1.00 58.03 109 ILE E O 1
ATOM 4049 N N . LYS F 1 7 ? 15.086 56.660 5.739 1.00 47.01 6 LYS F N 1
ATOM 4050 C CA . LYS F 1 7 ? 14.396 55.883 6.819 1.00 45.27 6 LYS F CA 1
ATOM 4051 C C . LYS F 1 7 ? 15.310 55.696 8.033 1.00 41.24 6 LYS F C 1
ATOM 4052 O O . LYS F 1 7 ? 16.507 55.378 7.887 1.00 39.37 6 LYS F O 1
ATOM 4058 N N . SER F 1 8 ? 14.738 55.888 9.221 1.00 36.79 7 SER F N 1
ATOM 4059 C CA . SER F 1 8 ? 15.478 55.760 10.477 1.00 35.82 7 SER F CA 1
ATOM 4060 C C . SER F 1 8 ? 14.783 54.867 11.513 1.00 33.98 7 SER F C 1
ATOM 4061 O O . SER F 1 8 ? 13.595 54.519 11.383 1.00 32.58 7 SER F O 1
ATOM 4064 N N . HIS F 1 9 ? 15.575 54.495 12.522 1.00 32.06 8 HIS F N 1
ATOM 4065 C CA . HIS F 1 9 ? 15.168 53.632 13.606 1.00 31.95 8 HIS F CA 1
ATOM 4066 C C . HIS F 1 9 ? 15.704 54.229 14.931 1.00 30.82 8 HIS F C 1
ATOM 4067 O O . HIS F 1 9 ? 16.910 54.395 15.077 1.00 30.78 8 HIS F O 1
ATOM 4074 N N . ASN F 1 10 ? 14.812 54.580 15.855 1.00 29.18 9 ASN F N 1
ATOM 4075 C CA . ASN F 1 10 ? 15.176 55.097 17.177 1.00 30.40 9 ASN F CA 1
ATOM 4076 C C . ASN F 1 10 ? 15.335 53.871 18.087 1.00 31.44 9 ASN F C 1
ATOM 4077 O O . ASN F 1 10 ? 14.368 53.390 18.713 1.00 31.06 9 ASN F O 1
ATOM 4082 N N . LEU F 1 11 ? 16.572 53.388 18.154 1.00 30.76 10 LEU F N 1
ATOM 4083 C CA . LEU F 1 11 ? 16.902 52.147 18.835 1.00 30.86 10 LEU F CA 1
ATOM 4084 C C . LEU F 1 11 ? 16.777 52.184 20.358 1.00 31.58 10 LEU F C 1
ATOM 4085 O O . LEU F 1 11 ? 16.744 51.121 20.974 1.00 31.21 10 LEU F O 1
ATOM 4090 N N . LEU F 1 12 ? 16.703 53.379 20.957 1.00 30.64 11 LEU F N 1
ATOM 4091 C CA . LEU F 1 12 ? 16.494 53.536 22.406 1.00 32.20 11 LEU F CA 1
ATOM 4092 C C . LEU F 1 12 ? 15.082 54.044 22.763 1.00 32.24 11 LEU F C 1
ATOM 4093 O O . LEU F 1 12 ? 14.835 54.397 23.914 1.00 32.85 11 LEU F O 1
ATOM 4098 N N . GLU F 1 13 ? 14.151 54.012 21.799 1.00 34.49 12 GLU F N 1
ATOM 4099 C CA . GLU F 1 13 ? 12.776 54.551 21.957 1.00 36.01 12 GLU F CA 1
ATOM 4100 C C . GLU F 1 13 ? 11.834 53.626 22.722 1.00 37.19 12 GLU F C 1
ATOM 4101 O O . GLU F 1 13 ? 11.035 54.091 23.552 1.00 38.19 12 GLU F O 1
ATOM 4107 N N . ALA F 1 14 ? 11.895 52.335 22.382 1.00 37.23 13 ALA F N 1
ATOM 4108 C CA . ALA F 1 14 ? 11.091 51.286 23.025 1.00 37.06 13 ALA F CA 1
ATOM 4109 C C . ALA F 1 14 ? 12.001 50.064 23.168 1.00 37.16 13 ALA F C 1
ATOM 4110 O O . ALA F 1 14 ? 11.891 49.086 22.411 1.00 37.29 13 ALA F O 1
ATOM 4112 N N . VAL F 1 15 ? 12.924 50.156 24.131 1.00 37.24 14 VAL F N 1
ATOM 4113 C CA . VAL F 1 15 ? 13.929 49.105 24.354 1.00 36.97 14 VAL F CA 1
ATOM 4114 C C . VAL F 1 15 ? 13.226 47.850 24.891 1.00 37.52 14 VAL F C 1
ATOM 4115 O O . VAL F 1 15 ? 12.393 47.933 25.796 1.00 35.78 14 VAL F O 1
ATOM 4119 N N . ARG F 1 16 ? 13.583 46.716 24.291 1.00 37.69 15 ARG F N 1
ATOM 4120 C CA . ARG F 1 16 ? 12.972 45.415 24.508 1.00 39.49 15 ARG F CA 1
ATOM 4121 C C . ARG F 1 16 ? 13.962 44.443 25.121 1.00 37.32 15 ARG F C 1
ATOM 4122 O O . ARG F 1 16 ? 14.953 44.096 24.475 1.00 37.35 15 ARG F O 1
ATOM 4130 N N . PHE F 1 17 ? 13.699 44.043 26.370 1.00 35.40 16 PHE F N 1
ATOM 4131 C CA . PHE F 1 17 ? 14.509 43.060 27.091 1.00 35.12 16 PHE F CA 1
ATOM 4132 C C . PHE F 1 17 ? 13.753 41.753 27.180 1.00 34.97 16 PHE F C 1
ATOM 4133 O O . PHE F 1 17 ? 12.524 41.727 27.083 1.00 35.49 16 PHE F O 1
ATOM 4141 N N . ASP F 1 18 ? 14.503 40.670 27.338 1.00 35.36 17 ASP F N 1
ATOM 4142 C CA . ASP F 1 18 ? 13.935 39.339 27.554 1.00 36.24 17 ASP F CA 1
ATOM 4143 C C . ASP F 1 18 ? 14.802 38.661 28.637 1.00 36.04 17 ASP F C 1
ATOM 4144 O O . ASP F 1 18 ? 16.035 38.580 28.487 1.00 33.82 17 ASP F O 1
ATOM 4149 N N . ASP F 1 19 ? 14.151 38.231 29.732 1.00 36.58 18 ASP F N 1
ATOM 4150 C CA . ASP F 1 19 ? 14.828 37.568 30.876 1.00 38.35 18 ASP F CA 1
ATOM 4151 C C . ASP F 1 19 ? 15.547 36.257 30.517 1.00 38.26 18 ASP F C 1
ATOM 4152 O O . ASP F 1 19 ? 16.596 35.956 31.104 1.00 37.53 18 ASP F O 1
ATOM 4157 N N . GLN F 1 20 ? 14.988 35.504 29.559 1.00 39.34 19 GLN F N 1
ATOM 4158 C CA . GLN F 1 20 ? 15.535 34.202 29.145 1.00 40.75 19 GLN F CA 1
ATOM 4159 C C . GLN F 1 20 ? 16.802 34.349 28.328 1.00 40.49 19 GLN F C 1
ATOM 4160 O O . GLN F 1 20 ? 17.846 33.805 28.700 1.00 40.95 19 GLN F O 1
ATOM 4166 N N . ARG F 1 21 ? 16.694 35.079 27.215 1.00 39.75 20 ARG F N 1
ATOM 4167 C CA . ARG F 1 21 ? 17.806 35.305 26.296 1.00 40.92 20 ARG F CA 1
ATOM 4168 C C . ARG F 1 21 ? 17.786 36.711 25.755 1.00 37.96 20 ARG F C 1
ATOM 4169 O O . ARG F 1 21 ? 16.791 37.410 25.875 1.00 38.71 20 ARG F O 1
ATOM 4177 N N . PHE F 1 22 ? 18.900 37.113 25.163 1.00 36.55 21 PHE F N 1
ATOM 4178 C CA . PHE F 1 22 ? 19.033 38.436 24.536 1.00 35.10 21 PHE F CA 1
ATOM 4179 C C . PHE F 1 22 ? 18.053 38.587 23.377 1.00 34.36 21 PHE F C 1
ATOM 4180 O O . PHE F 1 22 ? 17.645 37.584 22.769 1.00 33.38 21 PHE F O 1
ATOM 4188 N N . VAL F 1 23 ? 17.684 39.839 23.104 1.00 34.17 22 VAL F N 1
ATOM 4189 C CA . VAL F 1 23 ? 16.745 40.199 22.037 1.00 34.17 22 VAL F CA 1
ATOM 4190 C C . VAL F 1 23 ? 17.568 40.636 20.838 1.00 35.31 22 VAL F C 1
ATOM 4191 O O . VAL F 1 23 ? 18.412 41.517 20.967 1.00 36.15 22 VAL F O 1
ATOM 4203 N N . GLU F 1 25 ? 17.287 42.080 16.885 1.00 33.19 24 GLU F N 1
ATOM 4204 C CA A GLU F 1 25 ? 16.352 42.787 16.001 0.50 32.97 24 GLU F CA 1
ATOM 4205 C CA B GLU F 1 25 ? 16.356 42.770 15.984 0.50 32.79 24 GLU F CA 1
ATOM 4206 C C . GLU F 1 25 ? 17.076 43.249 14.736 1.00 33.00 24 GLU F C 1
ATOM 4207 O O . GLU F 1 25 ? 18.045 44.006 14.825 1.00 30.84 24 GLU F O 1
ATOM 4218 N N . LEU F 1 26 ? 16.601 42.798 13.569 1.00 33.04 25 LEU F N 1
ATOM 4219 C CA . LEU F 1 26 ? 17.173 43.205 12.289 1.00 32.82 25 LEU F CA 1
ATOM 4220 C C . LEU F 1 26 ? 16.786 44.657 12.049 1.00 31.35 25 LEU F C 1
ATOM 4221 O O . LEU F 1 26 ? 15.601 45.001 12.111 1.00 33.18 25 LEU F O 1
ATOM 4226 N N . VAL F 1 27 ? 17.770 45.508 11.792 1.00 31.35 26 VAL F N 1
ATOM 4227 C CA . VAL F 1 27 ? 17.522 46.935 11.542 1.00 30.91 26 VAL F CA 1
ATOM 4228 C C . VAL F 1 27 ? 17.486 47.170 10.037 1.00 31.99 26 VAL F C 1
ATOM 4229 O O . VAL F 1 27 ? 16.579 47.815 9.528 1.00 30.83 26 VAL F O 1
ATOM 4233 N N . HIS F 1 28 ? 18.483 46.637 9.338 1.00 30.93 27 HIS F N 1
ATOM 4234 C CA . HIS F 1 28 ? 18.584 46.816 7.903 1.00 30.44 27 HIS F CA 1
ATOM 4235 C C . HIS F 1 28 ? 19.357 45.668 7.301 1.00 30.94 27 HIS F C 1
ATOM 4236 O O . HIS F 1 28 ? 20.306 45.181 7.900 1.00 30.77 27 HIS F O 1
ATOM 4243 N N . GLU F 1 29 ? 18.941 45.237 6.123 1.00 30.69 28 GLU F N 1
ATOM 4244 C CA . GLU F 1 29 ? 19.623 44.187 5.401 1.00 33.12 28 GLU F CA 1
ATOM 4245 C C . GLU F 1 29 ? 19.603 44.555 3.934 1.00 31.64 28 GLU F C 1
ATOM 4246 O O . GLU F 1 29 ? 18.541 44.854 3.388 1.00 30.88 28 GLU F O 1
ATOM 4252 N N . SER F 1 30 ? 20.781 44.603 3.330 1.00 31.12 29 SER F N 1
ATOM 4253 C CA . SER F 1 30 ? 20.929 44.893 1.909 1.00 31.45 29 SER F CA 1
ATOM 4254 C C . SER F 1 30 ? 22.178 44.170 1.407 1.00 31.93 29 SER F C 1
ATOM 4255 O O . SER F 1 30 ? 22.857 43.502 2.186 1.00 31.86 29 SER F O 1
ATOM 4258 N N . GLU F 1 31 ? 22.504 44.359 0.131 1.00 32.93 30 GLU F N 1
ATOM 4259 C CA . GLU F 1 31 ? 23.722 43.784 -0.450 1.00 35.04 30 GLU F CA 1
ATOM 4260 C C . GLU F 1 31 ? 25.009 44.392 0.122 1.00 33.29 30 GLU F C 1
ATOM 4261 O O . GLU F 1 31 ? 26.047 43.749 0.073 1.00 34.79 30 GLU F O 1
ATOM 4267 N N . ASN F 1 32 ? 24.918 45.593 0.708 1.00 32.93 31 ASN F N 1
ATOM 4268 C CA . ASN F 1 32 ? 26.063 46.362 1.210 1.00 32.14 31 ASN F CA 1
ATOM 4269 C C . ASN F 1 32 ? 26.421 46.078 2.631 1.00 31.34 31 ASN F C 1
ATOM 4270 O O . ASN F 1 32 ? 27.597 45.993 2.989 1.00 29.87 31 ASN F O 1
ATOM 4275 N N . PHE F 1 33 ? 25.403 45.973 3.462 1.00 31.52 32 PHE F N 1
ATOM 4276 C CA . PHE F 1 33 ? 25.617 45.593 4.843 1.00 30.09 32 PHE F CA 1
ATOM 4277 C C . PHE F 1 33 ? 24.365 45.035 5.535 1.00 29.44 32 PHE F C 1
ATOM 4278 O O . PHE F 1 33 ? 23.260 45.154 5.032 1.00 29.56 32 PHE F O 1
ATOM 4286 N N . LYS F 1 34 ? 24.588 44.352 6.655 1.00 28.74 33 LYS F N 1
ATOM 4287 C CA . LYS F 1 34 ? 23.513 43.865 7.514 1.00 30.95 33 LYS F CA 1
ATOM 4288 C C . LYS F 1 34 ? 23.696 44.650 8.812 1.00 30.07 33 LYS F C 1
ATOM 4289 O O . LYS F 1 34 ? 24.810 44.682 9.328 1.00 30.36 33 LYS F O 1
ATOM 4295 N N . ILE F 1 35 ? 22.628 45.304 9.297 1.00 29.59 34 ILE F N 1
ATOM 4296 C CA . ILE F 1 35 ? 22.651 46.089 10.551 1.00 29.08 34 ILE F CA 1
ATOM 4297 C C . ILE F 1 35 ? 21.628 45.404 11.481 1.00 30.95 34 ILE F C 1
ATOM 4298 O O . ILE F 1 35 ? 20.434 45.265 11.127 1.00 27.41 34 ILE F O 1
ATOM 4303 N N . VAL F 1 36 ? 22.099 44.963 12.646 1.00 28.22 35 VAL F N 1
ATOM 4304 C CA . VAL F 1 36 ? 21.275 44.221 13.603 1.00 29.98 35 VAL F CA 1
ATOM 4305 C C . VAL F 1 36 ? 21.536 44.738 15.017 1.00 31.44 35 VAL F C 1
ATOM 4306 O O . VAL F 1 36 ? 22.678 45.041 15.357 1.00 31.07 35 VAL F O 1
ATOM 4310 N N . SER F 1 37 ? 20.493 44.860 15.837 1.00 30.66 36 SER F N 1
ATOM 4311 C CA . SER F 1 37 ? 20.681 45.285 17.237 1.00 31.25 36 SER F CA 1
ATOM 4312 C C . SER F 1 37 ? 20.542 44.062 18.149 1.00 30.87 36 SER F C 1
ATOM 4313 O O . SER F 1 37 ? 19.877 43.088 17.778 1.00 30.00 36 SER F O 1
ATOM 4316 N N . PHE F 1 38 ? 21.203 44.132 19.309 1.00 30.91 37 PHE F N 1
ATOM 4317 C CA . PHE F 1 38 ? 21.132 43.103 20.363 1.00 30.67 37 PHE F CA 1
ATOM 4318 C C . PHE F 1 38 ? 20.870 43.823 21.675 1.00 30.33 37 PHE F C 1
ATOM 4319 O O . PHE F 1 38 ? 21.615 44.734 22.011 1.00 28.53 37 PHE F O 1
ATOM 4327 N N . THR F 1 39 ? 19.805 43.445 22.383 1.00 29.54 38 THR F N 1
ATOM 4328 C CA . THR F 1 39 ? 19.466 44.067 23.669 1.00 29.58 38 THR F CA 1
ATOM 4329 C C . THR F 1 39 ? 19.630 43.018 24.751 1.00 30.73 38 THR F C 1
ATOM 4330 O O . THR F 1 39 ? 18.982 41.967 24.697 1.00 29.23 38 THR F O 1
ATOM 4334 N N . PHE F 1 40 ? 20.468 43.341 25.743 1.00 30.64 39 PHE F N 1
ATOM 4335 C CA . PHE F 1 40 ? 20.869 42.431 26.793 1.00 30.21 39 PHE F CA 1
ATOM 4336 C C . PHE F 1 40 ? 20.501 42.932 28.184 1.00 30.40 39 PHE F C 1
ATOM 4337 O O . PHE F 1 40 ? 20.660 44.120 28.485 1.00 31.65 39 PHE F O 1
ATOM 4345 N N . LYS F 1 41 ? 20.029 42.018 29.025 1.00 30.56 40 LYS F N 1
ATOM 4346 C CA . LYS F 1 41 ? 19.881 42.281 30.460 1.00 30.44 40 LYS F CA 1
ATOM 4347 C C . LYS F 1 41 ? 21.298 42.063 30.998 1.00 30.97 40 LYS F C 1
ATOM 4348 O O . LYS F 1 41 ? 22.091 41.319 30.383 1.00 30.38 40 LYS F O 1
ATOM 4352 N N . ALA F 1 42 ? 21.621 42.697 32.129 1.00 32.14 41 ALA F N 1
ATOM 4353 C CA . ALA F 1 42 ? 22.931 42.538 32.777 1.00 31.39 41 ALA F CA 1
ATOM 4354 C C . ALA F 1 42 ? 23.189 41.049 32.998 1.00 32.65 41 ALA F C 1
ATOM 4355 O O . ALA F 1 42 ? 22.321 40.352 33.529 1.00 34.80 41 ALA F O 1
ATOM 4357 N N . GLY F 1 43 ? 24.355 40.568 32.566 1.00 32.39 42 GLY F N 1
ATOM 4358 C CA . GLY F 1 43 ? 24.721 39.149 32.664 1.00 32.46 42 GLY F CA 1
ATOM 4359 C C . GLY F 1 43 ? 24.533 38.357 31.379 1.00 32.90 42 GLY F C 1
ATOM 4360 O O . GLY F 1 43 ? 25.159 37.305 31.225 1.00 33.36 42 GLY F O 1
ATOM 4361 N N . GLN F 1 44 ? 23.694 38.852 30.456 1.00 32.28 43 GLN F N 1
ATOM 4362 C CA . GLN F 1 44 ? 23.455 38.184 29.178 1.00 32.13 43 GLN F CA 1
ATOM 4363 C C . GLN F 1 44 ? 24.584 38.496 28.223 1.00 33.68 43 GLN F C 1
ATOM 4364 O O . GLN F 1 44 ? 25.285 39.499 28.385 1.00 34.43 43 GLN F O 1
ATOM 4370 N N . GLU F 1 45 ? 24.771 37.629 27.234 1.00 34.21 44 GLU F N 1
ATOM 4371 C CA . GLU F 1 45 ? 25.853 37.818 26.289 1.00 36.98 44 GLU F CA 1
ATOM 4372 C C . GLU F 1 45 ? 25.503 37.300 24.906 1.00 35.77 44 GLU F C 1
ATOM 4373 O O . GLU F 1 45 ? 24.624 36.436 24.768 1.00 36.58 44 GLU F O 1
ATOM 4379 N N . LEU F 1 46 ? 26.193 37.846 23.904 1.00 34.21 45 LEU F N 1
ATOM 4380 C CA . LEU F 1 46 ? 26.139 37.379 22.520 1.00 33.97 45 LEU F CA 1
ATOM 4381 C C . LEU F 1 46 ? 27.340 36.446 22.448 1.00 33.05 45 LEU F C 1
ATOM 4382 O O . LEU F 1 46 ? 28.477 36.939 22.471 1.00 31.89 45 LEU F O 1
ATOM 4387 N N . PRO F 1 47 ? 27.107 35.109 22.356 1.00 33.55 46 PRO F N 1
ATOM 4388 C CA . PRO F 1 47 ? 28.215 34.157 22.330 1.00 32.79 46 PRO F CA 1
ATOM 4389 C C . PRO F 1 47 ? 29.232 34.461 21.260 1.00 30.35 46 PRO F C 1
ATOM 4390 O O . PRO F 1 47 ? 28.861 34.934 20.190 1.00 29.37 46 PRO F O 1
ATOM 4394 N N . VAL F 1 48 ? 30.491 34.198 21.579 1.00 29.73 47 VAL F N 1
ATOM 4395 C CA . VAL F 1 48 ? 31.592 34.411 20.668 1.00 29.05 47 VAL F CA 1
ATOM 4396 C C . VAL F 1 48 ? 31.348 33.568 19.407 1.00 30.00 47 VAL F C 1
ATOM 4397 O O . VAL F 1 48 ? 30.960 32.401 19.502 1.00 29.58 47 VAL F O 1
ATOM 4401 N N . HIS F 1 49 ? 31.487 34.212 18.251 1.00 29.54 48 HIS F N 1
ATOM 4402 C CA . HIS F 1 49 ? 31.270 33.568 16.956 1.00 30.05 48 HIS F CA 1
ATOM 4403 C C . HIS F 1 49 ? 32.115 34.200 15.868 1.00 29.26 48 HIS F C 1
ATOM 4404 O O . HIS F 1 49 ? 32.702 35.249 16.075 1.00 30.11 48 HIS F O 1
ATOM 4411 N N . SER F 1 50 ? 32.184 33.524 14.724 1.00 29.05 49 SER F N 1
ATOM 4412 C CA . SER F 1 50 ? 32.863 34.029 13.519 1.00 28.11 49 SER F CA 1
ATOM 4413 C C . SER F 1 50 ? 32.469 33.188 12.325 1.00 28.89 49 SER F C 1
ATOM 4414 O O . SER F 1 50 ? 31.992 32.071 12.506 1.00 27.27 49 SER F O 1
ATOM 4417 N N . HIS F 1 51 ? 32.679 33.756 11.139 1.00 28.90 50 HIS F N 1
ATOM 4418 C CA . HIS F 1 51 ? 32.455 33.110 9.857 1.00 29.68 50 HIS F CA 1
ATOM 4419 C C . HIS F 1 51 ? 33.718 33.265 9.020 1.00 31.18 50 HIS F C 1
ATOM 4420 O O . HIS F 1 51 ? 34.254 34.375 8.891 1.00 30.61 50 HIS F O 1
ATOM 4427 N N . ASN F 1 52 ? 34.163 32.181 8.401 1.00 31.04 51 ASN F N 1
ATOM 4428 C CA . ASN F 1 52 ? 35.379 32.208 7.579 1.00 31.86 51 ASN F CA 1
ATOM 4429 C C . ASN F 1 52 ? 35.126 32.793 6.201 1.00 31.31 51 ASN F C 1
ATOM 4430 O O . ASN F 1 52 ? 35.089 32.083 5.203 1.00 29.82 51 ASN F O 1
ATOM 4435 N N . ILE F 1 53 ? 34.907 34.100 6.175 1.00 32.64 52 ILE F N 1
ATOM 4436 C CA . ILE F 1 53 ? 34.729 34.852 4.925 1.00 35.49 52 ILE F CA 1
ATOM 4437 C C . ILE F 1 53 ? 35.423 36.178 5.151 1.00 33.39 52 ILE F C 1
ATOM 4438 O O . ILE F 1 53 ? 35.588 36.613 6.308 1.00 32.28 52 ILE F O 1
ATOM 4443 N N . GLU F 1 54 ? 35.720 36.854 4.046 1.00 33.15 53 GLU F N 1
ATOM 4444 C CA . GLU F 1 54 ? 36.264 38.191 4.088 1.00 33.44 53 GLU F CA 1
ATOM 4445 C C . GLU F 1 54 ? 35.133 39.137 4.509 1.00 33.30 53 GLU F C 1
ATOM 4446 O O . GLU F 1 54 ? 33.949 38.859 4.294 1.00 32.28 53 GLU F O 1
ATOM 4452 N N . GLY F 1 55 ? 35.521 40.227 5.150 1.00 31.50 54 GLY F N 1
ATOM 4453 C CA . GLY F 1 55 ? 34.597 41.233 5.632 1.00 30.69 54 GLY F CA 1
ATOM 4454 C C . GLY F 1 55 ? 34.899 41.622 7.067 1.00 30.98 54 GLY F C 1
ATOM 4455 O O . GLY F 1 55 ? 35.721 41.004 7.752 1.00 30.62 54 GLY F O 1
ATOM 4456 N N . GLU F 1 56 ? 34.235 42.685 7.501 1.00 30.90 55 GLU F N 1
ATOM 4457 C CA . GLU F 1 56 ? 34.366 43.176 8.843 1.00 30.94 55 GLU F CA 1
ATOM 4458 C C . GLU F 1 56 ? 33.009 43.497 9.429 1.00 29.50 55 GLU F C 1
ATOM 4459 O O . GLU F 1 56 ? 31.976 43.525 8.740 1.00 27.87 55 GLU F O 1
ATOM 4465 N N . LEU F 1 57 ? 33.022 43.661 10.734 1.00 30.38 56 LEU F N 1
ATOM 4466 C CA . LEU F 1 57 ? 31.871 44.112 11.444 1.00 30.93 56 LEU F CA 1
ATOM 4467 C C . LEU F 1 57 ? 32.327 45.160 12.425 1.00 30.70 56 LEU F C 1
ATOM 4468 O O . LEU F 1 57 ? 33.532 45.241 12.767 1.00 28.84 56 LEU F O 1
ATOM 4473 N N . ASN F 1 58 ? 31.373 45.995 12.814 1.00 30.77 57 ASN F N 1
ATOM 4474 C CA . ASN F 1 58 ? 31.583 46.938 13.892 1.00 33.22 57 ASN F CA 1
ATOM 4475 C C . ASN F 1 58 ? 30.418 46.758 14.879 1.00 31.49 57 ASN F C 1
ATOM 4476 O O . ASN F 1 58 ? 29.298 46.478 14.460 1.00 32.43 57 ASN F O 1
ATOM 4481 N N . ILE F 1 59 ? 30.714 46.850 16.166 1.00 31.11 58 ILE F N 1
ATOM 4482 C CA . ILE F 1 59 ? 29.727 46.727 17.240 1.00 31.10 58 ILE F CA 1
ATOM 4483 C C . ILE F 1 59 ? 29.797 48.026 18.008 1.00 31.33 58 ILE F C 1
ATOM 4484 O O . ILE F 1 59 ? 30.857 48.347 18.526 1.00 32.46 58 ILE F O 1
ATOM 4489 N N . VAL F 1 60 ? 28.688 48.768 18.067 1.00 31.16 59 VAL F N 1
ATOM 4490 C CA . VAL F 1 60 ? 28.630 50.055 18.745 1.00 29.99 59 VAL F CA 1
ATOM 4491 C C . VAL F 1 60 ? 27.775 49.855 19.990 1.00 29.86 59 VAL F C 1
ATOM 4492 O O . VAL F 1 60 ? 26.695 49.319 19.869 1.00 30.31 59 VAL F O 1
ATOM 4496 N N . VAL F 1 61 ? 28.267 50.276 21.155 1.00 29.93 60 VAL F N 1
ATOM 4497 C CA . VAL F 1 61 ? 27.514 50.209 22.426 1.00 29.04 60 VAL F CA 1
ATOM 4498 C C . VAL F 1 61 ? 26.649 51.472 22.533 1.00 29.51 60 VAL F C 1
ATOM 4499 O O . VAL F 1 61 ? 27.162 52.559 22.807 1.00 28.36 60 VAL F O 1
ATOM 4503 N N . LEU F 1 62 ? 25.348 51.312 22.271 1.00 29.96 61 LEU F N 1
ATOM 4504 C CA . LEU F 1 62 ? 24.358 52.399 22.328 1.00 31.36 61 LEU F CA 1
ATOM 4505 C C . LEU F 1 62 ? 23.889 52.782 23.722 1.00 31.20 61 LEU F C 1
ATOM 4506 O O . LEU F 1 62 ? 23.553 53.940 23.956 1.00 32.11 61 LEU F O 1
ATOM 4511 N N . GLU F 1 63 ? 23.817 51.804 24.627 1.00 31.96 62 GLU F N 1
ATOM 4512 C CA . GLU F 1 63 ? 23.319 52.024 25.981 1.00 32.30 62 GLU F CA 1
ATOM 4513 C C . GLU F 1 63 ? 23.955 50.997 26.925 1.00 30.29 62 GLU F C 1
ATOM 4514 O O . GLU F 1 63 ? 24.188 49.853 26.543 1.00 30.44 62 GLU F O 1
ATOM 4520 N N . GLY F 1 64 ? 24.292 51.435 28.128 1.00 31.37 63 GLY F N 1
ATOM 4521 C CA . GLY F 1 64 ? 24.908 50.581 29.112 1.00 30.10 63 GLY F CA 1
ATOM 4522 C C . GLY F 1 64 ? 26.374 50.302 28.858 1.00 30.56 63 GLY F C 1
ATOM 4523 O O . GLY F 1 64 ? 26.997 50.888 27.961 1.00 32.58 63 GLY F O 1
ATOM 4524 N N . GLU F 1 65 ? 26.910 49.377 29.653 1.00 31.57 64 GLU F N 1
ATOM 4525 C CA . GLU F 1 65 ? 28.306 48.977 29.592 1.00 33.00 64 GLU F CA 1
ATOM 4526 C C . GLU F 1 65 ? 28.452 47.456 29.557 1.00 32.03 64 GLU F C 1
ATOM 4527 O O . GLU F 1 65 ? 27.612 46.697 30.081 1.00 30.23 64 GLU F O 1
ATOM 4530 N N . GLY F 1 66 ? 29.542 47.022 28.944 1.00 31.11 65 GLY F N 1
ATOM 4531 C CA . GLY F 1 66 ? 29.831 45.605 28.847 1.00 30.02 65 GLY F CA 1
ATOM 4532 C C . GLY F 1 66 ? 31.263 45.319 28.496 1.00 29.15 65 GLY F C 1
ATOM 4533 O O . GLY F 1 66 ? 32.165 46.059 28.887 1.00 27.86 65 GLY F O 1
ATOM 4534 N N . GLU F 1 67 ? 31.467 44.215 27.786 1.00 30.01 66 GLU F N 1
ATOM 4535 C CA . GLU F 1 67 ? 32.786 43.794 27.352 1.00 31.07 66 GLU F CA 1
ATOM 4536 C C . GLU F 1 67 ? 32.681 43.209 25.961 1.00 30.66 66 GLU F C 1
ATOM 4537 O O . GLU F 1 67 ? 31.703 42.538 25.673 1.00 30.93 66 GLU F O 1
ATOM 4543 N N . PHE F 1 68 ? 33.632 43.537 25.091 1.00 29.53 67 PHE F N 1
ATOM 4544 C CA . PHE F 1 68 ? 33.763 42.870 23.791 1.00 29.44 67 PHE F CA 1
ATOM 4545 C C . PHE F 1 68 ? 34.585 41.646 24.126 1.00 29.27 67 PHE F C 1
ATOM 4546 O O . PHE F 1 68 ? 35.578 41.773 24.860 1.00 27.38 67 PHE F O 1
ATOM 4554 N N . VAL F 1 69 ? 34.180 40.482 23.623 1.00 29.11 68 VAL F N 1
ATOM 4555 C CA . VAL F 1 69 ? 34.878 39.224 23.893 1.00 30.54 68 VAL F CA 1
ATOM 4556 C C . VAL F 1 69 ? 35.532 38.823 22.584 1.00 31.82 68 VAL F C 1
ATOM 4557 O O . VAL F 1 69 ? 34.878 38.888 21.547 1.00 30.24 68 VAL F O 1
ATOM 4561 N N . GLY F 1 70 ? 36.822 38.468 22.630 1.00 31.68 69 GLY F N 1
ATOM 4562 C CA . GLY F 1 70 ? 37.578 38.009 21.447 1.00 32.52 69 GLY F CA 1
ATOM 4563 C C . GLY F 1 70 ? 37.899 36.538 21.564 1.00 33.83 69 GLY F C 1
ATOM 4564 O O . GLY F 1 70 ? 37.204 35.800 22.274 1.00 33.04 69 GLY F O 1
ATOM 4565 N N . ASP F 1 71 ? 38.967 36.107 20.886 1.00 37.63 70 ASP F N 1
ATOM 4566 C CA . ASP F 1 71 ? 39.384 34.694 20.912 1.00 38.76 70 ASP F CA 1
ATOM 4567 C C . ASP F 1 71 ? 40.027 34.380 22.262 1.00 38.05 70 ASP F C 1
ATOM 4568 O O . ASP F 1 71 ? 40.603 35.263 22.885 1.00 38.54 70 ASP F O 1
ATOM 4573 N N . GLY F 1 72 ? 39.889 33.132 22.713 1.00 38.20 71 GLY F N 1
ATOM 4574 C CA . GLY F 1 72 ? 40.447 32.675 24.004 1.00 38.16 71 GLY F CA 1
ATOM 4575 C C . GLY F 1 72 ? 39.853 33.355 25.229 1.00 36.56 71 GLY F C 1
ATOM 4576 O O . GLY F 1 72 ? 40.509 33.449 26.259 1.00 37.07 71 GLY F O 1
ATOM 4577 N N . ASP F 1 73 ? 38.604 33.813 25.106 1.00 35.48 72 ASP F N 1
ATOM 4578 C CA . ASP F 1 73 ? 37.866 34.527 26.156 1.00 35.74 72 ASP F CA 1
ATOM 4579 C C . ASP F 1 73 ? 38.545 35.847 26.575 1.00 34.43 72 ASP F C 1
ATOM 4580 O O . ASP F 1 73 ? 38.379 36.309 27.721 1.00 34.58 72 ASP F O 1
ATOM 4585 N N . ALA F 1 74 ? 39.299 36.456 25.643 1.00 33.33 73 ALA F N 1
ATOM 4586 C CA . ALA F 1 74 ? 39.968 37.752 25.884 1.00 33.26 73 ALA F CA 1
ATOM 4587 C C . ALA F 1 74 ? 38.884 38.797 25.908 1.00 31.18 73 ALA F C 1
ATOM 4588 O O . ALA F 1 74 ? 37.996 38.750 25.058 1.00 32.53 73 ALA F O 1
ATOM 4590 N N . VAL F 1 75 ? 38.930 39.716 26.875 1.00 28.43 74 VAL F N 1
ATOM 4591 C CA . VAL F 1 75 ? 37.914 40.766 26.999 1.00 29.25 74 VAL F CA 1
ATOM 4592 C C . VAL F 1 75 ? 38.519 42.174 26.956 1.00 30.14 74 VAL F C 1
ATOM 4593 O O . VAL F 1 75 ? 39.636 42.406 27.475 1.00 30.55 74 VAL F O 1
ATOM 4597 N N . ILE F 1 76 ? 37.764 43.088 26.347 1.00 29.97 75 ILE F N 1
ATOM 4598 C CA . ILE F 1 76 ? 38.081 44.514 26.264 1.00 31.47 75 ILE F CA 1
ATOM 4599 C C . ILE F 1 76 ? 36.842 45.218 26.844 1.00 30.61 75 ILE F C 1
ATOM 4600 O O . ILE F 1 76 ? 35.739 44.887 26.406 1.00 30.31 75 ILE F O 1
ATOM 4605 N N . PRO F 1 77 ? 37.001 46.172 27.800 1.00 30.47 76 PRO F N 1
ATOM 4606 C CA . PRO F 1 77 ? 35.817 46.890 28.318 1.00 31.21 76 PRO F CA 1
ATOM 4607 C C . PRO F 1 77 ? 35.087 47.622 27.199 1.00 30.42 76 PRO F C 1
ATOM 4608 O O . PRO F 1 77 ? 35.730 48.173 26.331 1.00 30.62 76 PRO F O 1
ATOM 4612 N N . ALA F 1 78 ? 33.763 47.567 27.220 1.00 30.37 77 ALA F N 1
ATOM 4613 C CA . ALA F 1 78 ? 32.909 48.134 26.180 1.00 29.48 77 ALA F CA 1
ATOM 4614 C C . ALA F 1 78 ? 31.925 49.090 26.840 1.00 29.65 77 ALA F C 1
ATOM 4615 O O . ALA F 1 78 ? 30.752 48.733 27.049 1.00 30.13 77 ALA F O 1
ATOM 4617 N N . PRO F 1 79 ? 32.399 50.314 27.187 1.00 30.45 78 PRO F N 1
ATOM 4618 C CA . PRO F 1 79 ? 31.522 51.318 27.790 1.00 30.14 78 PRO F CA 1
ATOM 4619 C C . PRO F 1 79 ? 30.596 51.894 26.717 1.00 29.31 78 PRO F C 1
ATOM 4620 O O . PRO F 1 79 ? 30.808 51.637 25.522 1.00 29.31 78 PRO F O 1
ATOM 4624 N N . ARG F 1 80 ? 29.618 52.694 27.139 1.00 29.92 79 ARG F N 1
ATOM 4625 C CA . ARG F 1 80 ? 28.666 53.314 26.212 1.00 29.71 79 ARG F CA 1
ATOM 4626 C C . ARG F 1 80 ? 29.434 54.148 25.181 1.00 29.76 79 ARG F C 1
ATOM 4627 O O . ARG F 1 80 ? 30.388 54.843 25.517 1.00 29.30 79 ARG F O 1
ATOM 4635 N N . GLY F 1 81 ? 29.053 54.010 23.915 1.00 29.60 80 GLY F N 1
ATOM 4636 C CA . GLY F 1 81 ? 29.742 54.676 22.817 1.00 30.40 80 GLY F CA 1
ATOM 4637 C C . GLY F 1 81 ? 31.062 54.028 22.403 1.00 30.57 80 GLY F C 1
ATOM 4638 O O . GLY F 1 81 ? 31.811 54.627 21.610 1.00 31.28 80 GLY F O 1
ATOM 4639 N N . ALA F 1 82 ? 31.375 52.835 22.922 1.00 29.81 81 ALA F N 1
ATOM 4640 C CA . ALA F 1 82 ? 32.560 52.083 22.480 1.00 29.63 81 ALA F CA 1
ATOM 4641 C C . ALA F 1 82 ? 32.200 51.440 21.164 1.00 29.85 81 ALA F C 1
ATOM 4642 O O . ALA F 1 82 ? 31.049 51.042 20.975 1.00 31.61 81 ALA F O 1
ATOM 4644 N N . VAL F 1 83 ? 33.165 51.364 20.250 1.00 30.14 82 VAL F N 1
ATOM 4645 C CA . VAL F 1 83 ? 32.978 50.667 18.974 1.00 30.22 82 VAL F CA 1
ATOM 4646 C C . VAL F 1 83 ? 34.101 49.649 18.750 1.00 30.26 82 VAL F C 1
ATOM 4647 O O . VAL F 1 83 ? 35.277 50.009 18.795 1.00 32.58 82 VAL F O 1
ATOM 4651 N N . LEU F 1 84 ? 33.714 48.399 18.514 1.00 29.58 83 LEU F N 1
ATOM 4652 C CA . LEU F 1 84 ? 34.650 47.320 18.212 1.00 31.10 83 LEU F CA 1
ATOM 4653 C C . LEU F 1 84 ? 34.608 47.201 16.723 1.00 29.85 83 LEU F C 1
ATOM 4654 O O . LEU F 1 84 ? 33.530 47.153 16.178 1.00 30.42 83 LEU F O 1
ATOM 4659 N N . VAL F 1 85 ? 35.761 47.159 16.082 1.00 29.96 84 VAL F N 1
ATOM 4660 C CA . VAL F 1 85 ? 35.866 46.872 14.665 1.00 30.89 84 VAL F CA 1
ATOM 4661 C C . VAL F 1 85 ? 36.695 45.594 14.596 1.00 30.83 84 VAL F C 1
ATOM 4662 O O . VAL F 1 85 ? 37.769 45.542 15.180 1.00 31.53 84 VAL F O 1
ATOM 4666 N N . ALA F 1 86 ? 36.189 44.588 13.880 1.00 30.92 85 ALA F N 1
ATOM 4667 C CA . ALA F 1 86 ? 36.852 43.306 13.778 1.00 32.98 85 ALA F CA 1
ATOM 4668 C C . ALA F 1 86 ? 36.557 42.595 12.472 1.00 33.08 85 ALA F C 1
ATOM 4669 O O . ALA F 1 86 ? 35.521 42.857 11.847 1.00 33.67 85 ALA F O 1
ATOM 4671 N N . PRO F 1 87 ? 37.489 41.728 12.027 1.00 31.97 86 PRO F N 1
ATOM 4672 C CA . PRO F 1 87 ? 37.160 40.855 10.937 1.00 30.64 86 PRO F CA 1
ATOM 4673 C C . PRO F 1 87 ? 36.047 39.891 11.337 1.00 30.36 86 PRO F C 1
ATOM 4674 O O . PRO F 1 87 ? 35.992 39.435 12.491 1.00 30.97 86 PRO F O 1
ATOM 4678 N N . ILE F 1 88 ? 35.200 39.574 10.378 1.00 29.73 87 ILE F N 1
ATOM 4679 C CA . ILE F 1 88 ? 34.123 38.588 10.539 1.00 29.72 87 ILE F CA 1
ATOM 4680 C C . ILE F 1 88 ? 34.720 37.215 10.937 1.00 29.60 87 ILE F C 1
ATOM 4681 O O . ILE F 1 88 ? 34.113 36.494 11.724 1.00 29.91 87 ILE F O 1
ATOM 4686 N N . SER F 1 89 ? 35.905 36.885 10.409 1.00 29.09 88 SER F N 1
ATOM 4687 C CA . SER F 1 89 ? 36.601 35.620 10.695 1.00 30.27 88 SER F CA 1
ATOM 4688 C C . SER F 1 89 ? 37.270 35.556 12.066 1.00 32.45 88 SER F C 1
ATOM 4689 O O . SER F 1 89 ? 37.596 34.463 12.523 1.00 34.14 88 SER F O 1
ATOM 4692 N N . THR F 1 90 ? 37.453 36.699 12.723 1.00 32.46 89 THR F N 1
ATOM 4693 C CA . THR F 1 90 ? 38.016 36.747 14.086 1.00 32.92 89 THR F CA 1
ATOM 4694 C C . THR F 1 90 ? 36.882 36.486 15.080 1.00 32.32 89 THR F C 1
ATOM 4695 O O . THR F 1 90 ? 35.809 37.123 14.956 1.00 33.49 89 THR F O 1
ATOM 4699 N N . PRO F 1 91 ? 37.084 35.563 16.050 1.00 31.17 90 PRO F N 1
ATOM 4700 C CA . PRO F 1 91 ? 36.026 35.349 17.041 1.00 31.56 90 PRO F CA 1
ATOM 4701 C C . PRO F 1 91 ? 35.599 36.648 17.735 1.00 31.21 90 PRO F C 1
ATOM 4702 O O . PRO F 1 91 ? 36.443 37.438 18.145 1.00 30.73 90 PRO F O 1
ATOM 4706 N N . HIS F 1 92 ? 34.298 36.874 17.805 1.00 31.14 91 HIS F N 1
ATOM 4707 C CA . HIS F 1 92 ? 33.742 38.084 18.442 1.00 31.47 91 HIS F CA 1
ATOM 4708 C C . HIS F 1 92 ? 32.421 37.820 19.147 1.00 31.28 91 HIS F C 1
ATOM 4709 O O . HIS F 1 92 ? 31.569 37.109 18.635 1.00 30.44 91 HIS F O 1
ATOM 4716 N N . GLY F 1 93 ? 32.271 38.427 20.319 1.00 31.97 92 GLY F N 1
ATOM 4717 C CA . GLY F 1 93 ? 31.046 38.360 21.104 1.00 30.09 92 GLY F CA 1
ATOM 4718 C C . GLY F 1 93 ? 30.923 39.592 21.978 1.00 30.32 92 GLY F C 1
ATOM 4719 O O . GLY F 1 93 ? 31.790 40.470 21.960 1.00 29.70 92 GLY F O 1
ATOM 4720 N N . VAL F 1 94 ? 29.834 39.667 22.728 1.00 31.74 93 VAL F N 1
ATOM 4721 C CA . VAL F 1 94 ? 29.565 40.797 23.619 1.00 33.31 93 VAL F CA 1
ATOM 4722 C C . VAL F 1 94 ? 28.926 40.260 24.885 1.00 34.16 93 VAL F C 1
ATOM 4723 O O . VAL F 1 94 ? 28.055 39.418 24.790 1.00 34.62 93 VAL F O 1
ATOM 4727 N N . ARG F 1 95 ? 29.369 40.751 26.042 1.00 32.47 94 ARG F N 1
ATOM 4728 C CA . ARG F 1 95 ? 28.864 40.365 27.363 1.00 34.28 94 ARG F CA 1
ATOM 4729 C C . ARG F 1 95 ? 28.401 41.657 28.050 1.00 33.12 94 ARG F C 1
ATOM 4730 O O . ARG F 1 95 ? 29.143 42.633 28.068 1.00 33.45 94 ARG F O 1
ATOM 4738 N N . ALA F 1 96 ? 27.165 41.681 28.548 1.00 31.14 95 ALA F N 1
ATOM 4739 C CA . ALA F 1 96 ? 26.593 42.859 29.207 1.00 30.19 95 ALA F CA 1
ATOM 4740 C C . ALA F 1 96 ? 26.930 42.808 30.664 1.00 30.17 95 ALA F C 1
ATOM 4741 O O . ALA F 1 96 ? 26.698 41.767 31.295 1.00 29.97 95 ALA F O 1
ATOM 4743 N N . VAL F 1 97 ? 27.462 43.915 31.193 1.00 31.23 96 VAL F N 1
ATOM 4744 C CA . VAL F 1 97 ? 27.729 44.065 32.640 1.00 32.74 96 VAL F CA 1
ATOM 4745 C C . VAL F 1 97 ? 26.454 44.663 33.245 1.00 32.73 96 VAL F C 1
ATOM 4746 O O . VAL F 1 97 ? 25.888 44.107 34.182 1.00 33.69 96 VAL F O 1
ATOM 4750 N N . THR F 1 98 ? 26.031 45.799 32.699 1.00 32.17 97 THR F N 1
ATOM 4751 C CA . THR F 1 98 ? 24.757 46.422 33.030 1.00 32.20 97 THR F CA 1
ATOM 4752 C C . THR F 1 98 ? 23.827 46.009 31.903 1.00 31.88 97 THR F C 1
ATOM 4753 O O . THR F 1 98 ? 24.285 45.397 30.925 1.00 33.03 97 THR F O 1
ATOM 4757 N N . ASP F 1 99 ? 22.538 46.372 32.007 1.00 31.32 98 ASP F N 1
ATOM 4758 C CA . ASP F 1 99 ? 21.601 46.221 30.870 1.00 30.91 98 ASP F CA 1
ATOM 4759 C C . ASP F 1 99 ? 22.246 47.019 29.735 1.00 31.43 98 ASP F C 1
ATOM 4760 O O . ASP F 1 99 ? 22.808 48.091 29.983 1.00 30.28 98 ASP F O 1
ATOM 4773 N N . LYS F 1 101 ? 22.439 47.760 25.135 1.00 30.50 100 LYS F N 1
ATOM 4774 C CA . LYS F 1 101 ? 22.014 47.608 23.740 1.00 29.33 100 LYS F CA 1
ATOM 4775 C C . LYS F 1 101 ? 23.151 48.039 22.795 1.00 31.02 100 LYS F C 1
ATOM 4776 O O . LYS F 1 101 ? 23.801 49.077 23.011 1.00 29.81 100 LYS F O 1
ATOM 4782 N N . VAL F 1 102 ? 23.404 47.198 21.789 1.00 30.06 101 VAL F N 1
ATOM 4783 C CA . VAL F 1 102 ? 24.449 47.416 20.797 1.00 30.22 101 VAL F CA 1
ATOM 4784 C C . VAL F 1 102 ? 23.861 47.347 19.399 1.00 30.20 101 VAL F C 1
ATOM 4785 O O . VAL F 1 102 ? 22.797 46.762 19.215 1.00 29.82 101 VAL F O 1
ATOM 4789 N N . LEU F 1 103 ? 24.560 47.977 18.455 1.00 30.33 102 LEU F N 1
ATOM 4790 C CA . LEU F 1 103 ? 24.234 47.961 17.037 1.00 29.69 102 LEU F CA 1
ATOM 4791 C C . LEU F 1 103 ? 25.430 47.310 16.370 1.00 30.08 102 LEU F C 1
ATOM 4792 O O . LEU F 1 103 ? 26.567 47.705 16.629 1.00 31.22 102 LEU F O 1
ATOM 4797 N N . VAL F 1 104 ? 25.175 46.305 15.535 1.00 30.64 103 VAL F N 1
ATOM 4798 C CA . VAL F 1 104 ? 26.230 45.586 14.796 1.00 30.97 103 VAL F CA 1
ATOM 4799 C C . VAL F 1 104 ? 26.006 45.817 13.324 1.00 30.98 103 VAL F C 1
ATOM 4800 O O . VAL F 1 104 ? 24.876 45.675 12.874 1.00 30.06 103 VAL F O 1
ATOM 4804 N N . THR F 1 105 ? 27.055 46.224 12.601 1.00 30.24 104 THR F N 1
ATOM 4805 C CA . THR F 1 105 ? 27.001 46.425 11.149 1.00 30.20 104 THR F CA 1
ATOM 4806 C C . THR F 1 105 ? 28.047 45.487 10.580 1.00 29.74 104 THR F C 1
ATOM 4807 O O . THR F 1 105 ? 29.209 45.583 10.975 1.00 29.07 104 THR F O 1
ATOM 4811 N N . ILE F 1 106 ? 27.639 44.645 9.632 1.00 31.47 105 ILE F N 1
ATOM 4812 C CA . ILE F 1 106 ? 28.476 43.622 9.007 1.00 31.70 105 ILE F CA 1
ATOM 4813 C C . ILE F 1 106 ? 28.587 43.964 7.513 1.00 30.19 105 ILE F C 1
ATOM 4814 O O . ILE F 1 106 ? 27.559 44.086 6.843 1.00 31.34 105 ILE F O 1
ATOM 4819 N N . ALA F 1 107 ? 29.816 44.096 6.999 1.00 29.37 106 ALA F N 1
ATOM 4820 C CA . ALA F 1 107 ? 30.076 44.520 5.604 1.00 31.24 106 ALA F CA 1
ATOM 4821 C C . ALA F 1 107 ? 31.258 43.762 4.932 1.00 32.46 106 ALA F C 1
ATOM 4822 O O . ALA F 1 107 ? 32.363 43.780 5.471 1.00 32.46 106 ALA F O 1
ATOM 4824 N N . PRO F 1 108 ? 31.016 43.004 3.829 1.00 34.07 107 PRO F N 1
ATOM 4825 C CA . PRO F 1 108 ? 29.736 42.667 3.221 1.00 34.64 107 PRO F CA 1
ATOM 4826 C C . PRO F 1 108 ? 28.954 41.758 4.169 1.00 34.54 107 PRO F C 1
ATOM 4827 O O . PRO F 1 108 ? 29.554 41.136 5.044 1.00 34.94 107 PRO F O 1
ATOM 4831 N N . PRO F 1 109 ? 27.632 41.649 3.980 1.00 36.33 108 PRO F N 1
ATOM 4832 C CA . PRO F 1 109 ? 26.825 40.767 4.818 1.00 38.32 108 PRO F CA 1
ATOM 4833 C C . PRO F 1 109 ? 27.090 39.292 4.456 1.00 40.32 108 PRO F C 1
ATOM 4834 O O . PRO F 1 109 ? 27.420 38.991 3.299 1.00 39.31 108 PRO F O 1
ATOM 4838 N N . ILE F 1 110 ? 26.945 38.390 5.424 1.00 42.88 109 ILE F N 1
ATOM 4839 C CA . ILE F 1 110 ? 27.191 36.963 5.161 1.00 45.86 109 ILE F CA 1
ATOM 4840 C C . ILE F 1 110 ? 26.072 36.443 4.243 1.00 48.36 109 ILE F C 1
ATOM 4841 O O . ILE F 1 110 ? 26.343 35.844 3.200 1.00 51.93 109 ILE F O 1
ATOM 4847 N N . LYS G 1 7 ? 58.155 41.907 56.800 1.00 47.25 6 LYS G N 1
ATOM 4848 C CA . LYS G 1 7 ? 58.308 43.153 57.619 1.00 43.82 6 LYS G CA 1
ATOM 4849 C C . LYS G 1 7 ? 56.922 43.716 57.954 1.00 40.75 6 LYS G C 1
ATOM 4850 O O . LYS G 1 7 ? 55.984 43.594 57.149 1.00 38.49 6 LYS G O 1
ATOM 4856 N N . SER G 1 8 ? 56.807 44.314 59.145 1.00 36.62 7 SER G N 1
ATOM 4857 C CA . SER G 1 8 ? 55.599 45.000 59.584 1.00 33.42 7 SER G CA 1
ATOM 4858 C C . SER G 1 8 ? 55.964 46.414 60.061 1.00 33.30 7 SER G C 1
ATOM 4859 O O . SER G 1 8 ? 57.125 46.685 60.372 1.00 32.01 7 SER G O 1
ATOM 4862 N N . HIS G 1 9 ? 54.969 47.301 60.087 1.00 31.19 8 HIS G N 1
ATOM 4863 C CA . HIS G 1 9 ? 55.139 48.718 60.466 1.00 31.11 8 HIS G CA 1
ATOM 4864 C C . HIS G 1 9 ? 53.978 49.099 61.384 1.00 30.09 8 HIS G C 1
ATOM 4865 O O . HIS G 1 9 ? 52.818 48.991 60.981 1.00 28.44 8 HIS G O 1
ATOM 4872 N N . ASN G 1 10 ? 54.283 49.525 62.598 1.00 29.00 9 ASN G N 1
ATOM 4873 C CA . ASN G 1 10 ? 53.275 49.898 63.585 1.00 29.73 9 ASN G CA 1
ATOM 4874 C C . ASN G 1 10 ? 53.024 51.354 63.322 1.00 31.20 9 ASN G C 1
ATOM 4875 O O . ASN G 1 10 ? 53.657 52.226 63.944 1.00 29.54 9 ASN G O 1
ATOM 4880 N N . LEU G 1 11 ? 52.103 51.598 62.379 1.00 31.02 10 LEU G N 1
ATOM 4881 C CA . LEU G 1 11 ? 51.832 52.957 61.870 1.00 31.55 10 LEU G CA 1
ATOM 4882 C C . LEU G 1 11 ? 51.265 53.920 62.912 1.00 30.92 10 LEU G C 1
ATOM 4883 O O . LEU G 1 11 ? 51.444 55.141 62.768 1.00 32.45 10 LEU G O 1
ATOM 4888 N N . LEU G 1 12 ? 50.634 53.399 63.967 1.00 31.56 11 LEU G N 1
ATOM 4889 C CA . LEU G 1 12 ? 50.094 54.265 65.026 1.00 31.34 11 LEU G CA 1
ATOM 4890 C C . LEU G 1 12 ? 51.008 54.354 66.257 1.00 34.07 11 LEU G C 1
ATOM 4891 O O . LEU G 1 12 ? 50.640 54.985 67.261 1.00 34.86 11 LEU G O 1
ATOM 4896 N N . GLU G 1 13 ? 52.221 53.807 66.160 1.00 33.70 12 GLU G N 1
ATOM 4897 C CA . GLU G 1 13 ? 53.122 53.750 67.316 1.00 35.59 12 GLU G CA 1
ATOM 4898 C C . GLU G 1 13 ? 53.698 55.103 67.678 1.00 36.93 12 GLU G C 1
ATOM 4899 O O . GLU G 1 13 ? 53.683 55.478 68.853 1.00 39.43 12 GLU G O 1
ATOM 4905 N N . ALA G 1 14 ? 54.238 55.799 66.684 1.00 37.15 13 ALA G N 1
ATOM 4906 C CA . ALA G 1 14 ? 54.830 57.137 66.866 1.00 37.17 13 ALA G CA 1
ATOM 4907 C C . ALA G 1 14 ? 54.470 57.985 65.652 1.00 37.76 13 ALA G C 1
ATOM 4908 O O . ALA G 1 14 ? 55.319 58.267 64.792 1.00 40.01 13 ALA G O 1
ATOM 4910 N N . VAL G 1 15 ? 53.188 58.361 65.609 1.00 37.09 14 VAL G N 1
ATOM 4911 C CA . VAL G 1 15 ? 52.586 59.174 64.540 1.00 37.84 14 VAL G CA 1
ATOM 4912 C C . VAL G 1 15 ? 53.243 60.562 64.495 1.00 37.02 14 VAL G C 1
ATOM 4913 O O . VAL G 1 15 ? 53.333 61.221 65.525 1.00 37.49 14 VAL G O 1
ATOM 4917 N N . ARG G 1 16 ? 53.677 60.981 63.298 1.00 38.12 15 ARG G N 1
ATOM 4918 C CA . ARG G 1 16 ? 54.375 62.259 63.089 1.00 39.06 15 ARG G CA 1
ATOM 4919 C C . ARG G 1 16 ? 53.470 63.261 62.374 1.00 37.26 15 ARG G C 1
ATOM 4920 O O . ARG G 1 16 ? 53.117 63.061 61.206 1.00 36.19 15 ARG G O 1
ATOM 4928 N N . PHE G 1 17 ? 53.075 64.309 63.103 1.00 35.83 16 PHE G N 1
ATOM 4929 C CA . PHE G 1 17 ? 52.269 65.402 62.571 1.00 35.00 16 PHE G CA 1
ATOM 4930 C C . PHE G 1 17 ? 53.189 66.562 62.299 1.00 35.56 16 PHE G C 1
ATOM 4931 O O . PHE G 1 17 ? 54.186 66.744 63.001 1.00 37.25 16 PHE G O 1
ATOM 4939 N N . ASP G 1 18 ? 52.842 67.343 61.285 1.00 35.06 17 ASP G N 1
ATOM 4940 C CA . ASP G 1 18 ? 53.532 68.579 60.970 1.00 36.09 17 ASP G CA 1
ATOM 4941 C C . ASP G 1 18 ? 52.430 69.668 61.022 1.00 35.82 17 ASP G C 1
ATOM 4942 O O . ASP G 1 18 ? 51.346 69.505 60.457 1.00 33.80 17 ASP G O 1
ATOM 4947 N N . ASP G 1 19 ? 52.702 70.740 61.768 1.00 36.60 18 ASP G N 1
ATOM 4948 C CA . ASP G 1 19 ? 51.749 71.846 61.921 1.00 38.33 18 ASP G CA 1
ATOM 4949 C C . ASP G 1 19 ? 51.498 72.644 60.638 1.00 37.81 18 ASP G C 1
ATOM 4950 O O . ASP G 1 19 ? 50.409 73.182 60.486 1.00 39.31 18 ASP G O 1
ATOM 4955 N N . GLN G 1 20 ? 52.478 72.694 59.728 1.00 37.99 19 GLN G N 1
ATOM 4956 C CA . GLN G 1 20 ? 52.391 73.479 58.478 1.00 39.11 19 GLN G CA 1
ATOM 4957 C C . GLN G 1 20 ? 51.790 72.741 57.274 1.00 39.50 19 GLN G C 1
ATOM 4958 O O . GLN G 1 20 ? 51.137 73.364 56.435 1.00 40.12 19 GLN G O 1
ATOM 4960 N N . ARG G 1 21 ? 52.029 71.432 57.182 1.00 39.86 20 ARG G N 1
ATOM 4961 C CA . ARG G 1 21 ? 51.523 70.604 56.071 1.00 39.78 20 ARG G CA 1
ATOM 4962 C C . ARG G 1 21 ? 51.443 69.133 56.475 1.00 37.53 20 ARG G C 1
ATOM 4963 O O . ARG G 1 21 ? 52.015 68.757 57.486 1.00 38.37 20 ARG G O 1
ATOM 4971 N N . PHE G 1 22 ? 50.649 68.342 55.753 1.00 35.60 21 PHE G N 1
ATOM 4972 C CA . PHE G 1 22 ? 50.527 66.893 55.989 1.00 35.18 21 PHE G CA 1
ATOM 4973 C C . PHE G 1 22 ? 51.893 66.173 55.909 1.00 34.74 21 PHE G C 1
ATOM 4974 O O . PHE G 1 22 ? 52.796 66.632 55.202 1.00 33.18 21 PHE G O 1
ATOM 4982 N N . VAL G 1 23 ? 52.029 65.075 56.657 1.00 33.62 22 VAL G N 1
ATOM 4983 C CA . VAL G 1 23 ? 53.240 64.252 56.648 1.00 34.01 22 VAL G CA 1
ATOM 4984 C C . VAL G 1 23 ? 52.983 63.019 55.752 1.00 34.99 22 VAL G C 1
ATOM 4985 O O . VAL G 1 23 ? 52.074 62.237 56.022 1.00 36.13 22 VAL G O 1
ATOM 4997 N N . GLU G 1 25 ? 54.640 59.560 54.299 1.00 33.73 24 GLU G N 1
ATOM 4998 C CA . GLU G 1 25 ? 55.710 58.596 54.610 1.00 35.83 24 GLU G CA 1
ATOM 4999 C C . GLU G 1 25 ? 55.565 57.353 53.739 1.00 33.98 24 GLU G C 1
ATOM 5000 O O . GLU G 1 25 ? 54.498 56.738 53.707 1.00 30.93 24 GLU G O 1
ATOM 5006 N N . LEU G 1 26 ? 56.644 56.996 53.040 1.00 32.26 25 LEU G N 1
ATOM 5007 C CA . LEU G 1 26 ? 56.681 55.787 52.220 1.00 33.26 25 LEU G CA 1
ATOM 5008 C C . LEU G 1 26 ? 56.792 54.588 53.168 1.00 31.99 25 LEU G C 1
ATOM 5009 O O . LEU G 1 26 ? 57.712 54.511 53.998 1.00 32.92 25 LEU G O 1
ATOM 5014 N N . VAL G 1 27 ? 55.833 53.691 53.084 1.00 29.38 26 VAL G N 1
ATOM 5015 C CA . VAL G 1 27 ? 55.839 52.503 53.897 1.00 30.12 26 VAL G CA 1
ATOM 5016 C C . VAL G 1 27 ? 56.507 51.355 53.134 1.00 31.00 26 VAL G C 1
ATOM 5017 O O . VAL G 1 27 ? 57.288 50.620 53.711 1.00 31.17 26 VAL G O 1
ATOM 5021 N N . HIS G 1 28 ? 56.169 51.183 51.861 1.00 29.85 27 HIS G N 1
ATOM 5022 C CA . HIS G 1 28 ? 56.700 50.082 51.053 1.00 30.19 27 HIS G CA 1
ATOM 5023 C C . HIS G 1 28 ? 56.595 50.418 49.576 1.00 31.14 27 HIS G C 1
ATOM 5024 O O . HIS G 1 28 ? 55.644 51.068 49.156 1.00 29.36 27 HIS G O 1
ATOM 5031 N N . GLU G 1 29 ? 57.589 49.976 48.812 1.00 31.29 28 GLU G N 1
ATOM 5032 C CA . GLU G 1 29 ? 57.592 50.140 47.382 1.00 33.98 28 GLU G CA 1
ATOM 5033 C C . GLU G 1 29 ? 58.222 48.907 46.760 1.00 31.23 28 GLU G C 1
ATOM 5034 O O . GLU G 1 29 ? 59.318 48.519 47.135 1.00 30.79 28 GLU G O 1
ATOM 5040 N N . SER G 1 30 ? 57.494 48.278 45.850 1.00 30.40 29 SER G N 1
ATOM 5041 C CA . SER G 1 30 ? 57.973 47.103 45.123 1.00 30.86 29 SER G CA 1
ATOM 5042 C C . SER G 1 30 ? 57.306 47.125 43.768 1.00 32.19 29 SER G C 1
ATOM 5043 O O . SER G 1 30 ? 56.518 48.016 43.485 1.00 31.87 29 SER G O 1
ATOM 5046 N N . GLU G 1 31 ? 57.605 46.141 42.940 1.00 31.62 30 GLU G N 1
ATOM 5047 C CA . GLU G 1 31 ? 56.954 46.012 41.636 1.00 34.42 30 GLU G CA 1
ATOM 5048 C C . GLU G 1 31 ? 55.441 45.742 41.730 1.00 32.62 30 GLU G C 1
ATOM 5049 O O . GLU G 1 31 ? 54.706 45.999 40.795 1.00 30.93 30 GLU G O 1
ATOM 5055 N N . ASN G 1 32 ? 54.980 45.224 42.865 1.00 31.97 31 ASN G N 1
ATOM 5056 C CA . ASN G 1 32 ? 53.566 44.844 43.024 1.00 31.50 31 ASN G CA 1
ATOM 5057 C C . ASN G 1 32 ? 52.688 45.966 43.523 1.00 31.42 31 ASN G C 1
ATOM 5058 O O . ASN G 1 32 ? 51.553 46.104 43.096 1.00 31.22 31 ASN G O 1
ATOM 5063 N N . PHE G 1 33 ? 53.190 46.736 44.474 1.00 30.02 32 PHE G N 1
ATOM 5064 C CA . PHE G 1 33 ? 52.454 47.902 44.945 1.00 31.09 32 PHE G CA 1
ATOM 5065 C C . PHE G 1 33 ? 53.348 48.911 45.647 1.00 29.72 32 PHE G C 1
ATOM 5066 O O . PHE G 1 33 ? 54.511 48.626 45.927 1.00 29.37 32 PHE G O 1
ATOM 5074 N N . LYS G 1 34 ? 52.783 50.095 45.854 1.00 30.03 33 LYS G N 1
ATOM 5075 C CA . LYS G 1 34 ? 53.416 51.176 46.578 1.00 31.05 33 LYS G CA 1
ATOM 5076 C C . LYS G 1 34 ? 52.433 51.506 47.702 1.00 30.32 33 LYS G C 1
ATOM 5077 O O . LYS G 1 34 ? 51.234 51.736 47.450 1.00 30.86 33 LYS G O 1
ATOM 5083 N N . ILE G 1 35 ? 52.944 51.502 48.921 1.00 29.22 34 ILE G N 1
ATOM 5084 C CA . ILE G 1 35 ? 52.152 51.783 50.122 1.00 28.95 34 ILE G CA 1
ATOM 5085 C C . ILE G 1 35 ? 52.725 53.039 50.742 1.00 30.49 34 ILE G C 1
ATOM 5086 O O . ILE G 1 35 ? 53.925 53.061 51.102 1.00 28.28 34 ILE G O 1
ATOM 5091 N N . VAL G 1 36 ? 51.877 54.064 50.891 1.00 29.13 35 VAL G N 1
ATOM 5092 C CA A VAL G 1 36 ? 52.266 55.355 51.452 0.50 30.00 35 VAL G CA 1
ATOM 5093 C CA B VAL G 1 36 ? 52.277 55.337 51.476 0.50 30.24 35 VAL G CA 1
ATOM 5094 C C . VAL G 1 36 ? 51.239 55.771 52.500 1.00 30.44 35 VAL G C 1
ATOM 5095 O O . VAL G 1 36 ? 50.052 55.563 52.293 1.00 31.19 35 VAL G O 1
ATOM 5102 N N . SER G 1 37 ? 51.697 56.351 53.611 1.00 30.84 36 SER G N 1
ATOM 5103 C CA . SER G 1 37 ? 50.789 56.857 54.654 1.00 30.74 36 SER G CA 1
ATOM 5104 C C . SER G 1 37 ? 50.792 58.377 54.591 1.00 30.90 36 SER G C 1
ATOM 5105 O O . SER G 1 37 ? 51.809 58.982 54.187 1.00 32.47 36 SER G O 1
ATOM 5108 N N . PHE G 1 38 ? 49.663 58.979 54.965 1.00 30.09 37 PHE G N 1
ATOM 5109 C CA . PHE G 1 38 ? 49.511 60.422 55.070 1.00 29.49 37 PHE G CA 1
ATOM 5110 C C . PHE G 1 38 ? 48.974 60.710 56.444 1.00 31.06 37 PHE G C 1
ATOM 5111 O O . PHE G 1 38 ? 47.986 60.095 56.837 1.00 29.67 37 PHE G O 1
ATOM 5119 N N . THR G 1 39 ? 49.647 61.614 57.164 1.00 30.56 38 THR G N 1
ATOM 5120 C CA . THR G 1 39 ? 49.280 62.013 58.514 1.00 31.11 38 THR G CA 1
ATOM 5121 C C . THR G 1 39 ? 48.879 63.482 58.462 1.00 30.43 38 THR G C 1
ATOM 5122 O O . THR G 1 39 ? 49.658 64.336 57.990 1.00 29.93 38 THR G O 1
ATOM 5126 N N . PHE G 1 40 ? 47.678 63.758 58.964 1.00 28.65 39 PHE G N 1
ATOM 5127 C CA . PHE G 1 40 ? 47.068 65.087 58.903 1.00 29.18 39 PHE G CA 1
ATOM 5128 C C . PHE G 1 40 ? 46.705 65.596 60.272 1.00 29.93 39 PHE G C 1
ATOM 5129 O O . PHE G 1 40 ? 46.158 64.842 61.085 1.00 31.01 39 PHE G O 1
ATOM 5137 N N . LYS G 1 41 ? 47.010 66.867 60.528 1.00 30.32 40 LYS G N 1
ATOM 5138 C CA . LYS G 1 41 ? 46.435 67.572 61.667 1.00 30.79 40 LYS G CA 1
ATOM 5139 C C . LYS G 1 41 ? 45.006 67.927 61.208 1.00 32.04 40 LYS G C 1
ATOM 5140 O O . LYS G 1 41 ? 44.751 68.082 59.994 1.00 29.32 40 LYS G O 1
ATOM 5146 N N . ALA G 1 42 ? 44.074 68.042 62.160 1.00 31.17 41 ALA G N 1
ATOM 5147 C CA . ALA G 1 42 ? 42.695 68.465 61.843 1.00 31.24 41 ALA G CA 1
ATOM 5148 C C . ALA G 1 42 ? 42.757 69.741 60.997 1.00 31.03 41 ALA G C 1
ATOM 5149 O O . ALA G 1 42 ? 43.469 70.694 61.358 1.00 30.74 41 ALA G O 1
ATOM 5151 N N . GLY G 1 43 ? 42.055 69.723 59.864 1.00 31.03 42 GLY G N 1
ATOM 5152 C CA . GLY G 1 43 ? 42.016 70.840 58.921 1.00 31.45 42 GLY G CA 1
ATOM 5153 C C . GLY G 1 43 ? 42.915 70.660 57.711 1.00 32.20 42 GLY G C 1
ATOM 5154 O O . GLY G 1 43 ? 42.641 71.251 56.660 1.00 33.55 42 GLY G O 1
ATOM 5155 N N . GLN G 1 44 ? 43.985 69.876 57.846 1.00 30.44 43 GLN G N 1
ATOM 5156 C CA . GLN G 1 44 ? 44.900 69.616 56.719 1.00 32.64 43 GLN G CA 1
ATOM 5157 C C . GLN G 1 44 ? 44.241 68.720 55.678 1.00 32.62 43 GLN G C 1
ATOM 5158 O O . GLN G 1 44 ? 43.299 67.964 55.974 1.00 30.68 43 GLN G O 1
ATOM 5164 N N . GLU G 1 45 ? 44.778 68.800 54.465 1.00 33.99 44 GLU G N 1
ATOM 5165 C CA . GLU G 1 45 ? 44.195 68.147 53.327 1.00 35.50 44 GLU G CA 1
ATOM 5166 C C . GLU G 1 45 ? 45.237 67.681 52.322 1.00 34.54 44 GLU G C 1
ATOM 5167 O O . GLU G 1 45 ? 46.243 68.368 52.114 1.00 33.07 44 GLU G O 1
ATOM 5173 N N . LEU G 1 46 ? 44.988 66.499 51.740 1.00 32.99 45 LEU G N 1
ATOM 5174 C CA . LEU G 1 46 ? 45.757 65.981 50.614 1.00 32.97 45 LEU G CA 1
ATOM 5175 C C . LEU G 1 46 ? 44.942 66.490 49.415 1.00 32.75 45 LEU G C 1
ATOM 5176 O O . LEU G 1 46 ? 43.834 65.974 49.177 1.00 31.88 45 LEU G O 1
ATOM 5181 N N . PRO G 1 47 ? 45.462 67.502 48.663 1.00 32.43 46 PRO G N 1
ATOM 5182 C CA . PRO G 1 47 ? 44.685 68.068 47.550 1.00 32.29 46 PRO G CA 1
ATOM 5183 C C . PRO G 1 47 ? 44.319 67.059 46.460 1.00 30.02 46 PRO G C 1
ATOM 5184 O O . PRO G 1 47 ? 45.056 66.097 46.233 1.00 31.12 46 PRO G O 1
ATOM 5188 N N . VAL G 1 48 ? 43.185 67.300 45.809 1.00 30.57 47 VAL G N 1
ATOM 5189 C CA . VAL G 1 48 ? 42.657 66.417 44.759 1.00 30.17 47 VAL G CA 1
ATOM 5190 C C . VAL G 1 48 ? 43.609 66.336 43.575 1.00 29.37 47 VAL G C 1
ATOM 5191 O O . VAL G 1 48 ? 44.076 67.346 43.082 1.00 29.37 47 VAL G O 1
ATOM 5195 N N . HIS G 1 49 ? 43.910 65.116 43.156 1.00 29.31 48 HIS G N 1
ATOM 5196 C CA . HIS G 1 49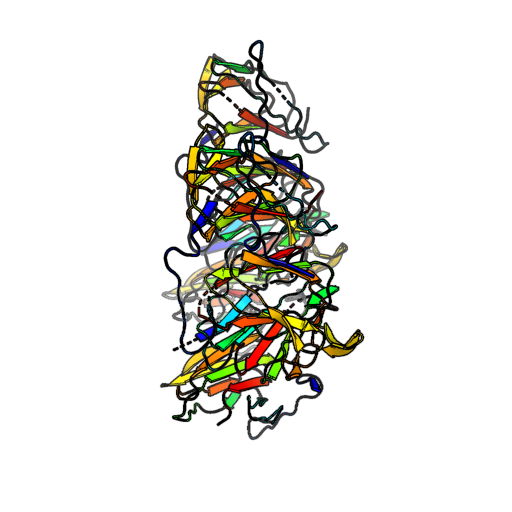 ? 44.843 64.886 42.072 1.00 28.60 48 HIS G CA 1
ATOM 5197 C C . HIS G 1 49 ? 44.694 63.452 41.596 1.00 28.33 48 HIS G C 1
ATOM 5198 O O . HIS G 1 49 ? 43.911 62.667 42.147 1.00 27.74 48 HIS G O 1
ATOM 5205 N N . SER G 1 50 ? 45.481 63.118 40.590 1.00 26.90 49 SER G N 1
ATOM 5206 C CA . SER G 1 50 ? 45.569 61.755 40.076 1.00 27.01 49 SER G CA 1
ATOM 5207 C C . SER G 1 50 ? 46.978 61.523 39.590 1.00 27.33 49 SER G C 1
ATOM 5208 O O . SER G 1 50 ? 47.801 62.472 39.563 1.00 25.56 49 SER G O 1
ATOM 5211 N N . HIS G 1 51 ? 47.259 60.256 39.267 1.00 28.45 50 HIS G N 1
ATOM 5212 C CA . HIS G 1 51 ? 48.517 59.862 38.620 1.00 30.09 50 HIS G CA 1
ATOM 5213 C C . HIS G 1 51 ? 48.234 59.147 37.330 1.00 30.01 50 HIS G C 1
ATOM 5214 O O . HIS G 1 51 ? 47.219 58.461 37.201 1.00 29.37 50 HIS G O 1
ATOM 5221 N N . ASN G 1 52 ? 49.156 59.306 36.386 1.00 31.46 51 ASN G N 1
ATOM 5222 C CA . ASN G 1 52 ? 49.072 58.709 35.067 1.00 32.88 51 ASN G CA 1
ATOM 5223 C C . ASN G 1 52 ? 49.466 57.228 35.115 1.00 33.75 51 ASN G C 1
ATOM 5224 O O . ASN G 1 52 ? 50.501 56.814 34.580 1.00 34.78 51 ASN G O 1
ATOM 5229 N N . ILE G 1 53 ? 48.615 56.430 35.749 1.00 34.29 52 ILE G N 1
ATOM 5230 C CA . ILE G 1 53 ? 48.828 54.992 35.887 1.00 36.10 52 ILE G CA 1
ATOM 5231 C C . ILE G 1 53 ? 47.492 54.279 35.677 1.00 36.21 52 ILE G C 1
ATOM 5232 O O . ILE G 1 53 ? 46.442 54.772 36.138 1.00 35.49 52 ILE G O 1
ATOM 5237 N N . GLU G 1 54 ? 47.552 53.144 34.969 1.00 35.68 53 GLU G N 1
ATOM 5238 C CA . GLU G 1 54 ? 46.418 52.258 34.757 1.00 35.84 53 GLU G CA 1
ATOM 5239 C C . GLU G 1 54 ? 46.471 51.301 35.940 1.00 34.03 53 GLU G C 1
ATOM 5240 O O . GLU G 1 54 ? 47.264 50.356 35.975 1.00 35.94 53 GLU G O 1
ATOM 5246 N N . GLY G 1 55 ? 45.661 51.586 36.941 1.00 33.11 54 GLY G N 1
ATOM 5247 C CA . GLY G 1 55 ? 45.625 50.758 38.142 1.00 31.33 54 GLY G CA 1
ATOM 5248 C C . GLY G 1 55 ? 44.609 51.279 39.121 1.00 30.75 54 GLY G C 1
ATOM 5249 O O . GLY G 1 55 ? 43.781 52.125 38.791 1.00 30.10 54 GLY G O 1
ATOM 5250 N N . GLU G 1 56 ? 44.673 50.764 40.340 1.00 31.02 55 GLU G N 1
ATOM 5251 C CA . GLU G 1 56 ? 43.779 51.191 41.374 1.00 31.05 55 GLU G CA 1
ATOM 5252 C C . GLU G 1 56 ? 44.516 51.466 42.643 1.00 29.61 55 GLU G C 1
ATOM 5253 O O . GLU G 1 56 ? 45.678 51.068 42.824 1.00 29.95 55 GLU G O 1
ATOM 5259 N N . LEU G 1 57 ? 43.849 52.215 43.499 1.00 28.82 56 LEU G N 1
ATOM 5260 C CA . LEU G 1 57 ? 44.362 52.462 44.818 1.00 31.30 56 LEU G CA 1
ATOM 5261 C C . LEU G 1 57 ? 43.258 52.291 45.817 1.00 30.74 56 LEU G C 1
ATOM 5262 O O . LEU G 1 57 ? 42.083 52.283 45.445 1.00 29.55 56 LEU G O 1
ATOM 5267 N N . ASN G 1 58 ? 43.666 52.106 47.070 1.00 30.02 57 ASN G N 1
ATOM 5268 C CA . ASN G 1 58 ? 42.752 52.073 48.178 1.00 32.05 57 ASN G CA 1
ATOM 5269 C C . ASN G 1 58 ? 43.321 52.975 49.264 1.00 31.96 57 ASN G C 1
ATOM 5270 O O . ASN G 1 58 ? 44.546 53.046 49.430 1.00 31.27 57 ASN G O 1
ATOM 5275 N N . ILE G 1 59 ? 42.440 53.708 49.946 1.00 31.11 58 ILE G N 1
ATOM 5276 C CA . ILE G 1 59 ? 42.837 54.612 51.037 1.00 31.91 58 ILE G CA 1
ATOM 5277 C C . ILE G 1 59 ? 42.088 54.123 52.236 1.00 31.32 58 ILE G C 1
ATOM 5278 O O . ILE G 1 59 ? 40.849 54.099 52.194 1.00 31.49 58 ILE G O 1
ATOM 5283 N N . VAL G 1 60 ? 42.824 53.747 53.290 1.00 30.63 59 VAL G N 1
ATOM 5284 C CA . VAL G 1 60 ? 42.239 53.225 54.528 1.00 31.12 59 VAL G CA 1
ATOM 5285 C C . VAL G 1 60 ? 42.478 54.250 55.627 1.00 30.98 59 VAL G C 1
ATOM 5286 O O . VAL G 1 60 ? 43.619 54.676 55.827 1.00 29.95 59 VAL G O 1
ATOM 5290 N N . VAL G 1 61 ? 41.421 54.627 56.346 1.00 29.26 60 VAL G N 1
ATOM 5291 C CA . VAL G 1 61 ? 41.560 55.555 57.467 1.00 28.17 60 VAL G CA 1
ATOM 5292 C C . VAL G 1 61 ? 41.980 54.761 58.696 1.00 30.09 60 VAL G C 1
ATOM 5293 O O . VAL G 1 61 ? 41.166 54.007 59.259 1.00 28.90 60 VAL G O 1
ATOM 5297 N N . LEU G 1 62 ? 43.246 54.912 59.098 1.00 28.81 61 LEU G N 1
ATOM 5298 C CA . LEU G 1 62 ? 43.775 54.209 60.274 1.00 30.66 61 LEU G CA 1
ATOM 5299 C C . LEU G 1 62 ? 43.356 54.821 61.597 1.00 31.32 61 LEU G C 1
ATOM 5300 O O . LEU G 1 62 ? 43.193 54.101 62.585 1.00 29.90 61 LEU G O 1
ATOM 5305 N N . GLU G 1 63 ? 43.301 56.151 61.619 1.00 31.42 62 GLU G N 1
ATOM 5306 C CA . GLU G 1 63 ? 43.033 56.932 62.819 1.00 31.48 62 GLU G CA 1
ATOM 5307 C C . GLU G 1 63 ? 42.349 58.226 62.425 1.00 31.26 62 GLU G C 1
ATOM 5308 O O . GLU G 1 63 ? 42.638 58.782 61.349 1.00 31.06 62 GLU G O 1
ATOM 5314 N N . GLY G 1 64 ? 41.458 58.694 63.304 1.00 31.50 63 GLY G N 1
ATOM 5315 C CA . GLY G 1 64 ? 40.712 59.919 63.097 1.00 31.82 63 GLY G CA 1
ATOM 5316 C C . GLY G 1 64 ? 39.591 59.810 62.094 1.00 31.82 63 GLY G C 1
ATOM 5317 O O . GLY G 1 64 ? 39.181 58.716 61.705 1.00 31.54 63 GLY G O 1
ATOM 5318 N N . GLU G 1 65 ? 39.089 60.980 61.703 1.00 32.57 64 GLU G N 1
ATOM 5319 C CA . GLU G 1 65 ? 38.000 61.106 60.744 1.00 33.72 64 GLU G CA 1
ATOM 5320 C C . GLU G 1 65 ? 38.264 62.210 59.758 1.00 31.73 64 GLU G C 1
ATOM 5321 O O . GLU G 1 65 ? 38.806 63.265 60.100 1.00 32.95 64 GLU G O 1
ATOM 5327 N N . GLY G 1 66 ? 37.819 61.961 58.540 1.00 31.59 65 GLY G N 1
ATOM 5328 C CA . GLY G 1 66 ? 37.935 62.900 57.472 1.00 30.73 65 GLY G CA 1
ATOM 5329 C C . GLY G 1 66 ? 36.884 62.702 56.420 1.00 30.35 65 GLY G C 1
ATOM 5330 O O . GLY G 1 66 ? 35.744 62.286 56.716 1.00 27.54 65 GLY G O 1
ATOM 5331 N N . GLU G 1 67 ? 37.274 63.041 55.197 1.00 28.96 66 GLU G N 1
ATOM 5332 C CA . GLU G 1 67 ? 36.417 62.955 54.024 1.00 30.85 66 GLU G CA 1
ATOM 5333 C C . GLU G 1 67 ? 37.253 62.561 52.834 1.00 28.96 66 GLU G C 1
ATOM 5334 O O . GLU G 1 67 ? 38.410 62.988 52.745 1.00 29.10 66 GLU G O 1
ATOM 5340 N N . PHE G 1 68 ? 36.689 61.712 51.969 1.00 28.11 67 PHE G N 1
ATOM 5341 C CA . PHE G 1 68 ? 37.298 61.378 50.682 1.00 28.63 67 PHE G CA 1
ATOM 5342 C C . PHE G 1 68 ? 36.730 62.402 49.710 1.00 28.99 67 PHE G C 1
ATOM 5343 O O . PHE G 1 68 ? 35.527 62.680 49.755 1.00 27.01 67 PHE G O 1
ATOM 5351 N N . VAL G 1 69 ? 37.587 62.964 48.855 1.00 29.86 68 VAL G N 1
ATOM 5352 C CA . VAL G 1 69 ? 37.194 63.994 47.896 1.00 30.94 68 VAL G CA 1
ATOM 5353 C C . VAL G 1 69 ? 37.522 63.504 46.476 1.00 31.15 68 VAL G C 1
ATOM 5354 O O . VAL G 1 69 ? 38.586 62.963 46.241 1.00 30.43 68 VAL G O 1
ATOM 5358 N N . GLY G 1 70 ? 36.584 63.673 45.552 1.00 33.23 69 GLY G N 1
ATOM 5359 C CA . GLY G 1 70 ? 36.747 63.299 44.141 1.00 34.18 69 GLY G CA 1
ATOM 5360 C C . GLY G 1 70 ? 36.637 64.547 43.296 1.00 35.72 69 GLY G C 1
ATOM 5361 O O . GLY G 1 70 ? 36.922 65.658 43.776 1.00 37.18 69 GLY G O 1
ATOM 5362 N N . ASP G 1 71 ? 36.209 64.376 42.048 1.00 37.46 70 ASP G N 1
ATOM 5363 C CA . ASP G 1 71 ? 36.051 65.502 41.121 1.00 40.08 70 ASP G CA 1
ATOM 5364 C C . ASP G 1 71 ? 34.834 66.387 41.458 1.00 39.78 70 ASP G C 1
ATOM 5365 O O . ASP G 1 71 ? 33.802 65.893 41.923 1.00 39.98 70 ASP G O 1
ATOM 5370 N N . GLY G 1 72 ? 34.976 67.689 41.186 1.00 39.20 71 GLY G N 1
ATOM 5371 C CA . GLY G 1 72 ? 33.949 68.684 41.448 1.00 38.26 71 GLY G CA 1
ATOM 5372 C C . GLY G 1 72 ? 33.640 68.887 42.921 1.00 37.93 71 GLY G C 1
ATOM 5373 O O . GLY G 1 72 ? 32.464 69.045 43.291 1.00 37.67 71 GLY G O 1
ATOM 5374 N N . ASP G 1 73 ? 34.678 68.838 43.764 1.00 37.39 72 ASP G N 1
ATOM 5375 C CA . ASP G 1 73 ? 34.549 69.037 45.228 1.00 37.80 72 ASP G CA 1
ATOM 5376 C C . ASP G 1 73 ? 33.632 68.065 46.012 1.00 37.89 72 ASP G C 1
ATOM 5377 O O . ASP G 1 73 ? 33.459 68.262 47.224 1.00 38.34 72 ASP G O 1
ATOM 5379 N N . ALA G 1 74 ? 33.105 67.013 45.352 1.00 37.29 73 ALA G N 1
ATOM 5380 C CA . ALA G 1 74 ? 32.153 66.045 45.947 1.00 35.56 73 ALA G CA 1
ATOM 5381 C C . ALA G 1 74 ? 32.832 65.201 47.038 1.00 33.49 73 ALA G C 1
ATOM 5382 O O . ALA G 1 74 ? 33.889 64.636 46.790 1.00 35.14 73 ALA G O 1
ATOM 5384 N N . VAL G 1 75 ? 32.200 65.102 48.218 1.00 32.68 74 VAL G N 1
ATOM 5385 C CA . VAL G 1 75 ? 32.809 64.463 49.396 1.00 31.93 74 VAL G CA 1
ATOM 5386 C C . VAL G 1 75 ? 32.053 63.256 49.972 1.00 31.45 74 VAL G C 1
ATOM 5387 O O . VAL G 1 75 ? 30.825 63.219 49.963 1.00 29.16 74 VAL G O 1
ATOM 5391 N N . ILE G 1 76 ? 32.825 62.276 50.463 1.00 29.81 75 ILE G N 1
ATOM 5392 C CA . ILE G 1 76 ? 32.322 61.040 51.079 1.00 31.14 75 ILE G CA 1
ATOM 5393 C C . ILE G 1 76 ? 32.883 61.046 52.508 1.00 30.21 75 ILE G C 1
ATOM 5394 O O . ILE G 1 76 ? 34.085 61.212 52.654 1.00 30.01 75 ILE G O 1
ATOM 5399 N N . PRO G 1 77 ? 32.030 60.942 53.556 1.00 31.04 76 PRO G N 1
ATOM 5400 C CA . PRO G 1 77 ? 32.573 60.847 54.926 1.00 30.98 76 PRO G CA 1
ATOM 5401 C C . PRO G 1 77 ? 33.504 59.633 55.075 1.00 31.41 76 PRO G C 1
ATOM 5402 O O . PRO G 1 77 ? 33.134 58.529 54.656 1.00 33.53 76 PRO G O 1
ATOM 5406 N N . ALA G 1 78 ? 34.700 59.870 55.618 1.00 29.71 77 ALA G N 1
ATOM 5407 C CA . ALA G 1 78 ? 35.748 58.847 55.814 1.00 28.88 77 ALA G CA 1
ATOM 5408 C C . ALA G 1 78 ? 35.996 58.654 57.310 1.00 28.37 77 ALA G C 1
ATOM 5409 O O . ALA G 1 78 ? 37.003 59.153 57.842 1.00 28.62 77 ALA G O 1
ATOM 5411 N N . PRO G 1 79 ? 35.083 57.947 58.014 1.00 29.12 78 PRO G N 1
ATOM 5412 C CA . PRO G 1 79 ? 35.344 57.707 59.434 1.00 29.35 78 PRO G CA 1
ATOM 5413 C C . PRO G 1 79 ? 36.497 56.719 59.592 1.00 29.50 78 PRO G C 1
ATOM 5414 O O . PRO G 1 79 ? 36.902 56.080 58.610 1.00 28.09 78 PRO G O 1
ATOM 5418 N N . ARG G 1 80 ? 37.004 56.584 60.820 1.00 30.37 79 ARG G N 1
ATOM 5419 C CA . ARG G 1 80 ? 38.051 55.617 61.106 1.00 30.16 79 ARG G CA 1
ATOM 5420 C C . ARG G 1 80 ? 37.599 54.268 60.569 1.00 29.40 79 ARG G C 1
ATOM 5421 O O . ARG G 1 80 ? 36.465 53.851 60.777 1.00 27.12 79 ARG G O 1
ATOM 5429 N N . GLY G 1 81 ? 38.506 53.610 59.852 1.00 31.26 80 GLY G N 1
ATOM 5430 C CA . GLY G 1 81 ? 38.224 52.323 59.238 1.00 31.74 80 GLY G CA 1
ATOM 5431 C C . GLY G 1 81 ? 37.555 52.370 57.880 1.00 31.10 80 GLY G C 1
ATOM 5432 O O . GLY G 1 81 ? 37.208 51.316 57.354 1.00 31.26 80 GLY G O 1
ATOM 5433 N N . ALA G 1 82 ? 37.353 53.575 57.325 1.00 31.49 81 ALA G N 1
ATOM 5434 C CA . ALA G 1 82 ? 36.770 53.738 55.980 1.00 29.82 81 ALA G CA 1
ATOM 5435 C C . ALA G 1 82 ? 37.810 53.351 54.953 1.00 30.23 81 ALA G C 1
ATOM 5436 O O . ALA G 1 82 ? 39.008 53.589 55.170 1.00 28.83 81 ALA G O 1
ATOM 5438 N N . VAL G 1 83 ? 37.367 52.737 53.853 1.00 30.80 82 VAL G N 1
ATOM 5439 C CA . VAL G 1 83 ? 38.262 52.394 52.728 1.00 31.01 82 VAL G CA 1
ATOM 5440 C C . VAL G 1 83 ? 37.651 52.859 51.414 1.00 31.39 82 VAL G C 1
ATOM 5441 O O . VAL G 1 83 ? 36.529 52.497 51.106 1.00 33.39 82 VAL G O 1
ATOM 5445 N N . LEU G 1 84 ? 38.377 53.696 50.681 1.00 31.55 83 LEU G N 1
ATOM 5446 C CA . LEU G 1 84 ? 37.976 54.169 49.339 1.00 30.68 83 LEU G CA 1
ATOM 5447 C C . LEU G 1 84 ? 38.745 53.296 48.367 1.00 29.33 83 LEU G C 1
ATOM 5448 O O . LEU G 1 84 ? 39.918 53.059 48.601 1.00 29.00 83 LEU G O 1
ATOM 5453 N N . VAL G 1 85 ? 38.107 52.808 47.306 1.00 28.49 84 VAL G N 1
ATOM 5454 C CA . VAL G 1 85 ? 38.803 52.095 46.225 1.00 27.45 84 VAL G CA 1
ATOM 5455 C C . VAL G 1 85 ? 38.451 52.835 44.948 1.00 30.18 84 VAL G C 1
ATOM 5456 O O . VAL G 1 85 ? 37.277 53.055 44.668 1.00 29.65 84 VAL G O 1
ATOM 5460 N N . ALA G 1 86 ? 39.473 53.227 44.195 1.00 30.03 85 ALA G N 1
ATOM 5461 C CA . ALA G 1 86 ? 39.274 54.021 42.996 1.00 32.02 85 ALA G CA 1
ATOM 5462 C C . ALA G 1 86 ? 40.415 53.868 41.995 1.00 32.10 85 ALA G C 1
ATOM 5463 O O . ALA G 1 86 ? 41.519 53.417 42.385 1.00 31.38 85 ALA G O 1
ATOM 5465 N N . PRO G 1 87 ? 40.167 54.240 40.707 1.00 30.16 86 PRO G N 1
ATOM 5466 C CA . PRO G 1 87 ? 41.268 54.194 39.760 1.00 30.55 86 PRO G CA 1
ATOM 5467 C C . PRO G 1 87 ? 42.343 55.222 40.138 1.00 29.03 86 PRO G C 1
ATOM 5468 O O . PRO G 1 87 ? 42.024 56.252 40.753 1.00 28.85 86 PRO G O 1
ATOM 5472 N N . ILE G 1 88 ? 43.596 54.919 39.814 1.00 29.14 87 ILE G N 1
ATOM 5473 C CA . ILE G 1 88 ? 44.717 55.830 40.099 1.00 29.96 87 ILE G CA 1
ATOM 5474 C C . ILE G 1 88 ? 44.605 57.124 39.263 1.00 29.24 87 ILE G C 1
ATOM 5475 O O . ILE G 1 88 ? 45.005 58.189 39.731 1.00 28.27 87 ILE G O 1
ATOM 5480 N N . SER G 1 89 ? 44.037 57.010 38.062 1.00 29.25 88 SER G N 1
ATOM 5481 C CA . SER G 1 89 ? 43.828 58.132 37.125 1.00 30.30 88 SER G CA 1
ATOM 5482 C C . SER G 1 89 ? 42.626 59.035 37.458 1.00 31.36 88 SER G C 1
ATOM 5483 O O . SER G 1 89 ? 42.511 60.135 36.915 1.00 31.67 88 SER G O 1
ATOM 5486 N N . THR G 1 90 ? 41.740 58.579 38.338 1.00 32.24 89 THR G N 1
ATOM 5487 C CA . THR G 1 90 ? 40.573 59.355 38.749 1.00 33.58 89 THR G CA 1
ATOM 5488 C C . THR G 1 90 ? 41.004 60.347 39.826 1.00 31.23 89 THR G C 1
ATOM 5489 O O . THR G 1 90 ? 41.765 59.963 40.696 1.00 34.67 89 THR G O 1
ATOM 5493 N N . PRO G 1 91 ? 40.518 61.603 39.780 1.00 31.37 90 PRO G N 1
ATOM 5494 C CA . PRO G 1 91 ? 40.844 62.559 40.827 1.00 31.21 90 PRO G CA 1
ATOM 5495 C C . PRO G 1 91 ? 40.435 62.072 42.223 1.00 30.69 90 PRO G C 1
ATOM 5496 O O . PRO G 1 91 ? 39.312 61.586 42.409 1.00 28.75 90 PRO G O 1
ATOM 5500 N N . HIS G 1 92 ? 41.370 62.189 43.161 1.00 29.93 91 HIS G N 1
ATOM 5501 C CA . HIS G 1 92 ? 41.175 61.792 44.555 1.00 30.93 91 HIS G CA 1
ATOM 5502 C C . HIS G 1 92 ? 41.950 62.706 45.513 1.00 30.25 91 HIS G C 1
ATOM 5503 O O . HIS G 1 92 ? 43.078 63.099 45.220 1.00 28.26 91 HIS G O 1
ATOM 5510 N N . GLY G 1 93 ? 41.326 63.007 46.652 1.00 30.24 92 GLY G N 1
ATOM 5511 C CA . GLY G 1 93 ? 41.907 63.811 47.736 1.00 30.89 92 GLY G CA 1
ATOM 5512 C C . GLY G 1 93 ? 41.368 63.344 49.082 1.00 31.02 92 GLY G C 1
ATOM 5513 O O . GLY G 1 93 ? 40.434 62.521 49.134 1.00 30.79 92 GLY G O 1
ATOM 5514 N N . VAL G 1 94 ? 41.966 63.838 50.165 1.00 31.81 93 VAL G N 1
ATOM 5515 C CA . VAL G 1 94 ? 41.510 63.525 51.534 1.00 33.49 93 VAL G CA 1
ATOM 5516 C C . VAL G 1 94 ? 41.537 64.801 52.383 1.00 34.66 93 VAL G C 1
ATOM 5517 O O . VAL G 1 94 ? 42.473 65.600 52.265 1.00 34.31 93 VAL G O 1
ATOM 5521 N N . ARG G 1 95 ? 40.509 64.986 53.211 1.00 32.90 94 ARG G N 1
ATOM 5522 C CA . ARG G 1 95 ? 40.392 66.143 54.100 1.00 33.85 94 ARG G CA 1
ATOM 5523 C C . ARG G 1 95 ? 40.209 65.630 55.537 1.00 32.93 94 ARG G C 1
ATOM 5524 O O . ARG G 1 95 ? 39.264 64.885 55.789 1.00 31.79 94 ARG G O 1
ATOM 5532 N N . ALA G 1 96 ? 41.123 65.992 56.448 1.00 29.67 95 ALA G N 1
ATOM 5533 C CA . ALA G 1 96 ? 41.063 65.569 57.853 1.00 29.32 95 ALA G CA 1
ATOM 5534 C C . ALA G 1 96 ? 40.097 66.453 58.624 1.00 28.65 95 ALA G C 1
ATOM 5535 O O . ALA G 1 96 ? 40.277 67.660 58.635 1.00 27.06 95 ALA G O 1
ATOM 5537 N N . VAL G 1 97 ? 39.100 65.853 59.277 1.00 29.20 96 VAL G N 1
ATOM 5538 C CA . VAL G 1 97 ? 38.145 66.593 60.115 1.00 30.28 96 VAL G CA 1
ATOM 5539 C C . VAL G 1 97 ? 38.753 66.650 61.516 1.00 31.97 96 VAL G C 1
ATOM 5540 O O . VAL G 1 97 ? 38.728 67.714 62.157 1.00 33.65 96 VAL G O 1
ATOM 5544 N N . THR G 1 98 ? 39.239 65.498 62.006 1.00 31.12 97 THR G N 1
ATOM 5545 C CA . THR G 1 98 ? 40.045 65.444 63.231 1.00 31.56 97 THR G CA 1
ATOM 5546 C C . THR G 1 98 ? 41.479 65.132 62.781 1.00 30.96 97 THR G C 1
ATOM 5547 O O . THR G 1 98 ? 41.755 64.975 61.571 1.00 30.65 97 THR G O 1
ATOM 5551 N N . ASP G 1 99 ? 42.394 65.041 63.748 1.00 31.29 98 ASP G N 1
ATOM 5552 C CA . ASP G 1 99 ? 43.751 64.543 63.475 1.00 31.60 98 ASP G CA 1
ATOM 5553 C C . ASP G 1 99 ? 43.578 63.138 62.894 1.00 32.29 98 ASP G C 1
ATOM 5554 O O . ASP G 1 99 ? 42.818 62.332 63.438 1.00 32.27 98 ASP G O 1
ATOM 5567 N N . LYS G 1 101 ? 45.264 59.727 60.267 1.00 29.68 100 LYS G N 1
ATOM 5568 C CA . LYS G 1 101 ? 46.290 59.005 59.516 1.00 29.76 100 LYS G CA 1
ATOM 5569 C C . LYS G 1 101 ? 45.619 58.001 58.575 1.00 30.45 100 LYS G C 1
ATOM 5570 O O . LYS G 1 101 ? 44.745 57.225 58.992 1.00 30.61 100 LYS G O 1
ATOM 5576 N N . VAL G 1 102 ? 46.008 58.059 57.300 1.00 29.51 101 VAL G N 1
ATOM 5577 C CA . VAL G 1 102 ? 45.483 57.168 56.274 1.00 28.77 101 VAL G CA 1
ATOM 5578 C C . VAL G 1 102 ? 46.631 56.382 55.633 1.00 30.55 101 VAL G C 1
ATOM 5579 O O . VAL G 1 102 ? 47.802 56.821 55.670 1.00 30.13 101 VAL G O 1
ATOM 5583 N N . LEU G 1 103 ? 46.290 55.217 55.089 1.00 30.13 102 LEU G N 1
ATOM 5584 C CA . LEU G 1 103 ? 47.246 54.353 54.396 1.00 30.54 102 LEU G CA 1
ATOM 5585 C C . LEU G 1 103 ? 46.760 54.183 52.980 1.00 30.35 102 LEU G C 1
ATOM 5586 O O . LEU G 1 103 ? 45.620 53.761 52.742 1.00 31.16 102 LEU G O 1
ATOM 5591 N N . VAL G 1 104 ? 47.626 54.504 52.034 1.00 32.29 103 VAL G N 1
ATOM 5592 C CA . VAL G 1 104 ? 47.308 54.400 50.607 1.00 31.91 103 VAL G CA 1
ATOM 5593 C C . VAL G 1 104 ? 48.125 53.279 49.930 1.00 33.19 103 VAL G C 1
ATOM 5594 O O . VAL G 1 104 ? 49.370 53.305 49.966 1.00 31.94 103 VAL G O 1
ATOM 5598 N N . THR G 1 105 ? 47.418 52.326 49.317 1.00 31.90 104 THR G N 1
ATOM 5599 C CA . THR G 1 105 ? 48.019 51.213 48.552 1.00 31.61 104 THR G CA 1
ATOM 5600 C C . THR G 1 105 ? 47.679 51.437 47.100 1.00 32.20 104 THR G C 1
ATOM 5601 O O . THR G 1 105 ? 46.516 51.578 46.777 1.00 31.70 104 THR G O 1
ATOM 5605 N N . ILE G 1 106 ? 48.705 51.442 46.248 1.00 32.26 105 ILE G N 1
ATOM 5606 C CA . ILE G 1 106 ? 48.611 51.732 44.813 1.00 31.75 105 ILE G CA 1
ATOM 5607 C C . ILE G 1 106 ? 49.056 50.480 44.056 1.00 30.47 105 ILE G C 1
ATOM 5608 O O . ILE G 1 106 ? 50.173 50.030 44.249 1.00 29.83 105 ILE G O 1
ATOM 5613 N N . ALA G 1 107 ? 48.186 49.928 43.202 1.00 30.41 106 ALA G N 1
ATOM 5614 C CA . ALA G 1 107 ? 48.453 48.679 42.478 1.00 30.01 106 ALA G CA 1
ATOM 5615 C C . ALA G 1 107 ? 47.937 48.714 41.046 1.00 31.53 106 ALA G C 1
ATOM 5616 O O . ALA G 1 107 ? 46.758 48.975 40.857 1.00 31.19 106 ALA G O 1
ATOM 5618 N N . PRO G 1 108 ? 48.813 48.546 40.033 1.00 33.55 107 PRO G N 1
ATOM 5619 C CA . PRO G 1 108 ? 50.276 48.455 40.075 1.00 35.36 107 PRO G CA 1
ATOM 5620 C C . PRO G 1 108 ? 50.884 49.833 40.361 1.00 36.23 107 PRO G C 1
ATOM 5621 O O . PRO G 1 108 ? 50.208 50.848 40.159 1.00 34.78 107 PRO G O 1
ATOM 5625 N N . PRO G 1 109 ? 52.153 49.877 40.810 1.00 37.34 108 PRO G N 1
ATOM 5626 C CA . PRO G 1 109 ? 52.804 51.149 41.090 1.00 39.22 108 PRO G CA 1
ATOM 5627 C C . PRO G 1 109 ? 53.260 51.923 39.842 1.00 39.96 108 PRO G C 1
ATOM 5628 O O . PRO G 1 109 ? 53.612 53.085 39.987 1.00 38.55 108 PRO G O 1
ATOM 5632 N N . ILE G 1 110 ? 53.293 51.281 38.662 1.00 41.99 109 ILE G N 1
ATOM 5633 C CA . ILE G 1 110 ? 53.653 51.937 37.371 1.00 43.43 109 ILE G CA 1
ATOM 5634 C C . ILE G 1 110 ? 52.665 51.497 36.266 1.00 45.46 109 ILE G C 1
ATOM 5635 O O . ILE G 1 110 ? 52.078 50.410 36.337 1.00 46.07 109 ILE G O 1
ATOM 5641 N N . LYS H 1 7 ? 33.862 54.862 45.293 1.00 46.22 6 LYS H N 1
ATOM 5642 C CA . LYS H 1 7 ? 33.103 53.936 46.182 1.00 45.18 6 LYS H CA 1
ATOM 5643 C C . LYS H 1 7 ? 33.929 53.635 47.437 1.00 40.78 6 LYS H C 1
ATOM 5644 O O . LYS H 1 7 ? 35.139 53.345 47.351 1.00 39.75 6 LYS H O 1
ATOM 5650 N N . SER H 1 8 ? 33.253 53.704 48.591 1.00 37.32 7 SER H N 1
ATOM 5651 C CA . SER H 1 8 ? 33.864 53.496 49.899 1.00 34.85 7 SER H CA 1
ATOM 5652 C C . SER H 1 8 ? 33.112 52.493 50.775 1.00 32.73 7 SER H C 1
ATOM 5653 O O . SER H 1 8 ? 31.932 52.210 50.558 1.00 32.10 7 SER H O 1
ATOM 5656 N N . HIS H 1 9 ? 33.824 51.962 51.763 1.00 31.45 8 HIS H N 1
ATOM 5657 C CA . HIS H 1 9 ? 33.286 50.965 52.704 1.00 31.93 8 HIS H CA 1
ATOM 5658 C C . HIS H 1 9 ? 33.764 51.365 54.079 1.00 30.83 8 HIS H C 1
ATOM 5659 O O . HIS H 1 9 ? 34.973 51.534 54.287 1.00 27.55 8 HIS H O 1
ATOM 5666 N N . ASN H 1 10 ? 32.819 51.523 54.989 1.00 29.10 9 ASN H N 1
ATOM 5667 C CA . ASN H 1 10 ? 33.064 51.880 56.383 1.00 30.84 9 ASN H CA 1
ATOM 5668 C C . ASN H 1 10 ? 33.172 50.558 57.140 1.00 31.60 9 ASN H C 1
ATOM 5669 O O . ASN H 1 10 ? 32.188 50.030 57.655 1.00 29.97 9 ASN H O 1
ATOM 5674 N N . LEU H 1 11 ? 34.397 50.033 57.186 1.00 31.43 10 LEU H N 1
ATOM 5675 C CA . LEU H 1 11 ? 34.659 48.710 57.740 1.00 31.51 10 LEU H CA 1
ATOM 5676 C C . LEU H 1 11 ? 34.380 48.556 59.228 1.00 32.17 10 LEU H C 1
ATOM 5677 O O . LEU H 1 11 ? 34.182 47.422 59.674 1.00 33.07 10 LEU H O 1
ATOM 5682 N N . LEU H 1 12 ? 34.360 49.662 59.986 1.00 31.43 11 LEU H N 1
ATOM 5683 C CA . LEU H 1 12 ? 34.069 49.625 61.430 1.00 32.37 11 LEU H CA 1
ATOM 5684 C C . LEU H 1 12 ? 32.644 50.099 61.787 1.00 32.53 11 LEU H C 1
ATOM 5685 O O . LEU H 1 12 ? 32.318 50.289 62.962 1.00 33.96 11 LEU H O 1
ATOM 5690 N N . GLU H 1 13 ? 31.782 50.229 60.778 1.00 35.02 12 GLU H N 1
ATOM 5691 C CA . GLU H 1 13 ? 30.419 50.754 60.959 1.00 36.18 12 GLU H CA 1
ATOM 5692 C C . GLU H 1 13 ? 29.447 49.704 61.492 1.00 37.03 12 GLU H C 1
ATOM 5693 O O . GLU H 1 13 ? 28.634 50.012 62.389 1.00 39.31 12 GLU H O 1
ATOM 5699 N N . ALA H 1 14 ? 29.493 48.505 60.898 1.00 36.64 13 ALA H N 1
ATOM 5700 C CA . ALA H 1 14 ? 28.629 47.369 61.269 1.00 36.72 13 ALA H CA 1
ATOM 5701 C C . ALA H 1 14 ? 29.465 46.090 61.254 1.00 37.12 13 ALA H C 1
ATOM 5702 O O . ALA H 1 14 ? 29.285 45.216 60.398 1.00 38.79 13 ALA H O 1
ATOM 5704 N N . VAL H 1 15 ? 30.391 46.012 62.214 1.00 37.04 14 VAL H N 1
ATOM 5705 C CA . VAL H 1 15 ? 31.326 44.884 62.344 1.00 37.30 14 VAL H CA 1
ATOM 5706 C C . VAL H 1 15 ? 30.554 43.620 62.772 1.00 37.45 14 VAL H C 1
ATOM 5707 O O . VAL H 1 15 ? 29.747 43.671 63.718 1.00 35.45 14 VAL H O 1
ATOM 5711 N N . ARG H 1 16 ? 30.796 42.519 62.051 1.00 38.78 15 ARG H N 1
ATOM 5712 C CA . ARG H 1 16 ? 30.141 41.221 62.280 1.00 39.86 15 ARG H CA 1
ATOM 5713 C C . ARG H 1 16 ? 31.193 40.212 62.776 1.00 37.06 15 ARG H C 1
ATOM 5714 O O . ARG H 1 16 ? 32.131 39.875 62.046 1.00 36.74 15 ARG H O 1
ATOM 5722 N N . PHE H 1 17 ? 31.029 39.766 64.023 1.00 35.25 16 PHE H N 1
ATOM 5723 C CA . PHE H 1 17 ? 31.861 38.720 64.624 1.00 35.10 16 PHE H CA 1
ATOM 5724 C C . PHE H 1 17 ? 31.043 37.436 64.619 1.00 34.46 16 PHE H C 1
ATOM 5725 O O . PHE H 1 17 ? 29.811 37.482 64.745 1.00 34.07 16 PHE H O 1
ATOM 5733 N N . ASP H 1 18 ? 31.725 36.304 64.488 1.00 35.34 17 ASP H N 1
ATOM 5734 C CA . ASP H 1 18 ? 31.097 34.974 64.554 1.00 36.00 17 ASP H CA 1
ATOM 5735 C C . ASP H 1 18 ? 31.849 34.201 65.644 1.00 35.86 17 ASP H C 1
ATOM 5736 O O . ASP H 1 18 ? 33.080 34.149 65.635 1.00 35.57 17 ASP H O 1
ATOM 5741 N N . ASP H 1 19 ? 31.095 33.638 66.597 1.00 36.99 18 ASP H N 1
ATOM 5742 C CA . ASP H 1 19 ? 31.670 32.847 67.697 1.00 37.55 18 ASP H CA 1
ATOM 5743 C C . ASP H 1 19 ? 32.337 31.564 67.206 1.00 37.72 18 ASP H C 1
ATOM 5744 O O . ASP H 1 19 ? 33.343 31.147 67.771 1.00 39.10 18 ASP H O 1
ATOM 5746 N N . GLN H 1 20 ? 31.789 30.969 66.145 1.00 38.36 19 GLN H N 1
ATOM 5747 C CA . GLN H 1 20 ? 32.275 29.693 65.604 1.00 39.60 19 GLN H CA 1
ATOM 5748 C C . GLN H 1 20 ? 33.590 29.779 64.880 1.00 39.44 19 GLN H C 1
ATOM 5749 O O . GLN H 1 20 ? 34.450 28.924 65.057 1.00 40.08 19 GLN H O 1
ATOM 5751 N N . ARG H 1 21 ? 33.735 30.821 64.069 1.00 39.10 20 ARG H N 1
ATOM 5752 C CA . ARG H 1 21 ? 34.894 31.004 63.194 1.00 39.80 20 ARG H CA 1
ATOM 5753 C C . ARG H 1 21 ? 35.077 32.470 62.848 1.00 37.52 20 ARG H C 1
ATOM 5754 O O . ARG H 1 21 ? 34.201 33.277 63.154 1.00 36.13 20 ARG H O 1
ATOM 5762 N N . PHE H 1 22 ? 36.195 32.810 62.204 1.00 36.46 21 PHE H N 1
ATOM 5763 C CA . PHE H 1 22 ? 36.401 34.196 61.732 1.00 35.61 21 PHE H CA 1
ATOM 5764 C C . PHE H 1 22 ? 35.399 34.540 60.603 1.00 34.88 21 PHE H C 1
ATOM 5765 O O . PHE H 1 22 ? 34.832 33.648 59.966 1.00 34.47 21 PHE H O 1
ATOM 5773 N N . VAL H 1 23 ? 35.160 35.832 60.402 1.00 34.74 22 VAL H N 1
ATOM 5774 C CA . VAL H 1 23 ? 34.236 36.332 59.381 1.00 34.10 22 VAL H CA 1
ATOM 5775 C C . VAL H 1 23 ? 35.091 36.910 58.264 1.00 34.43 22 VAL H C 1
ATOM 5776 O O . VAL H 1 23 ? 35.939 37.746 58.529 1.00 34.26 22 VAL H O 1
ATOM 5788 N N . GLU H 1 25 ? 35.040 38.904 54.520 1.00 33.84 24 GLU H N 1
ATOM 5789 C CA . GLU H 1 25 ? 34.146 39.706 53.657 1.00 36.31 24 GLU H CA 1
ATOM 5790 C C . GLU H 1 25 ? 34.945 40.293 52.519 1.00 33.85 24 GLU H C 1
ATOM 5791 O O . GLU H 1 25 ? 35.884 41.047 52.764 1.00 31.00 24 GLU H O 1
ATOM 5797 N N . LEU H 1 26 ? 34.569 39.950 51.286 1.00 32.60 25 LEU H N 1
ATOM 5798 C CA . LEU H 1 26 ? 35.186 40.514 50.099 1.00 33.08 25 LEU H CA 1
ATOM 5799 C C . LEU H 1 26 ? 34.812 41.996 50.060 1.00 32.66 25 LEU H C 1
ATOM 5800 O O . LEU H 1 26 ? 33.627 42.338 50.104 1.00 31.79 25 LEU H O 1
ATOM 5805 N N . VAL H 1 27 ? 35.833 42.852 50.009 1.00 30.64 26 VAL H N 1
ATOM 5806 C CA . VAL H 1 27 ? 35.672 44.312 49.941 1.00 30.52 26 VAL H CA 1
ATOM 5807 C C . VAL H 1 27 ? 35.737 44.767 48.491 1.00 31.13 26 VAL H C 1
ATOM 5808 O O . VAL H 1 27 ? 34.899 45.567 48.044 1.00 29.33 26 VAL H O 1
ATOM 5812 N N . HIS H 1 28 ? 36.720 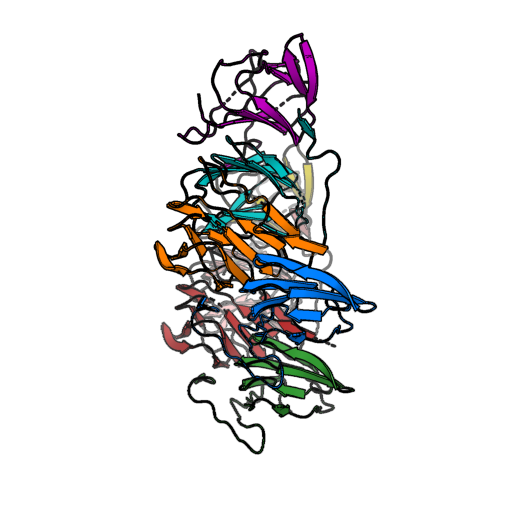44.252 47.753 1.00 31.07 27 HIS H N 1
ATOM 5813 C CA . HIS H 1 28 ? 36.887 44.604 46.343 1.00 30.97 27 HIS H CA 1
ATOM 5814 C C . HIS H 1 28 ? 37.727 43.593 45.584 1.00 30.88 27 HIS H C 1
ATOM 5815 O O . HIS H 1 28 ? 38.680 43.072 46.130 1.00 29.95 27 HIS H O 1
ATOM 5822 N N . GLU H 1 29 ? 37.354 43.329 44.327 1.00 29.73 28 GLU H N 1
ATOM 5823 C CA . GLU H 1 29 ? 38.118 42.446 43.460 1.00 32.75 28 GLU H CA 1
ATOM 5824 C C . GLU H 1 29 ? 38.139 43.012 42.052 1.00 32.08 28 GLU H C 1
ATOM 5825 O O . GLU H 1 29 ? 37.086 43.399 41.507 1.00 29.02 28 GLU H O 1
ATOM 5831 N N . SER H 1 30 ? 39.345 43.094 41.500 1.00 30.41 29 SER H N 1
ATOM 5832 C CA . SER H 1 30 ? 39.588 43.588 40.156 1.00 30.87 29 SER H CA 1
ATOM 5833 C C . SER H 1 30 ? 40.872 42.947 39.662 1.00 31.06 29 SER H C 1
ATOM 5834 O O . SER H 1 30 ? 41.493 42.203 40.397 1.00 31.75 29 SER H O 1
ATOM 5837 N N . GLU H 1 31 ? 41.301 43.275 38.450 1.00 32.08 30 GLU H N 1
ATOM 5838 C CA . GLU H 1 31 ? 42.590 42.771 37.931 1.00 34.96 30 GLU H CA 1
ATOM 5839 C C . GLU H 1 31 ? 43.831 43.332 38.649 1.00 33.48 30 GLU H C 1
ATOM 5840 O O . GLU H 1 31 ? 44.916 42.764 38.525 1.00 34.86 30 GLU H O 1
ATOM 5846 N N . ASN H 1 32 ? 43.665 44.413 39.422 1.00 33.69 31 ASN H N 1
ATOM 5847 C CA . ASN H 1 32 ? 44.768 45.099 40.103 1.00 32.37 31 ASN H CA 1
ATOM 5848 C C . ASN H 1 32 ? 45.029 44.594 41.499 1.00 32.35 31 ASN H C 1
ATOM 5849 O O . ASN H 1 32 ? 46.185 44.408 41.889 1.00 32.14 31 ASN H O 1
ATOM 5854 N N . PHE H 1 33 ? 43.958 44.415 42.262 1.00 30.49 32 PHE H N 1
ATOM 5855 C CA . PHE H 1 33 ? 44.046 43.810 43.582 1.00 30.08 32 PHE H CA 1
ATOM 5856 C C . PHE H 1 33 ? 42.746 43.172 44.086 1.00 29.59 32 PHE H C 1
ATOM 5857 O O . PHE H 1 33 ? 41.666 43.337 43.488 1.00 30.81 32 PHE H O 1
ATOM 5865 N N . LYS H 1 34 ? 42.914 42.343 45.112 1.00 30.44 33 LYS H N 1
ATOM 5866 C CA . LYS H 1 34 ? 41.839 41.743 45.847 1.00 31.27 33 LYS H CA 1
ATOM 5867 C C . LYS H 1 34 ? 41.974 42.313 47.255 1.00 30.44 33 LYS H C 1
ATOM 5868 O O . LYS H 1 34 ? 43.073 42.293 47.834 1.00 30.92 33 LYS H O 1
ATOM 5874 N N . ILE H 1 35 ? 40.861 42.827 47.788 1.00 30.38 34 ILE H N 1
ATOM 5875 C CA . ILE H 1 35 ? 40.787 43.417 49.132 1.00 29.24 34 ILE H CA 1
ATOM 5876 C C . ILE H 1 35 ? 39.705 42.656 49.913 1.00 30.13 34 ILE H C 1
ATOM 5877 O O . ILE H 1 35 ? 38.532 42.624 49.498 1.00 27.44 34 ILE H O 1
ATOM 5882 N N . VAL H 1 36 ? 40.127 42.061 51.033 1.00 30.86 35 VAL H N 1
ATOM 5883 C CA A VAL H 1 36 ? 39.244 41.277 51.891 0.50 32.03 35 VAL H CA 1
ATOM 5884 C CA B VAL H 1 36 ? 39.280 41.229 51.892 0.50 31.76 35 VAL H CA 1
ATOM 5885 C C . VAL H 1 36 ? 39.480 41.665 53.336 1.00 31.58 35 VAL H C 1
ATOM 5886 O O . VAL H 1 36 ? 40.620 41.972 53.728 1.00 31.62 35 VAL H O 1
ATOM 5893 N N . SER H 1 37 ? 38.400 41.692 54.119 1.00 29.85 36 SER H N 1
ATOM 5894 C CA . SER H 1 37 ? 38.493 42.002 55.544 1.00 30.51 36 SER H CA 1
ATOM 5895 C C . SER H 1 37 ? 38.305 40.679 56.298 1.00 30.50 36 SER H C 1
ATOM 5896 O O . SER H 1 37 ? 37.637 39.781 55.789 1.00 31.25 36 SER H O 1
ATOM 5899 N N . PHE H 1 38 ? 38.934 40.552 57.470 1.00 30.39 37 PHE H N 1
ATOM 5900 C CA . PHE H 1 38 ? 38.744 39.409 58.353 1.00 30.21 37 PHE H CA 1
ATOM 5901 C C . PHE H 1 38 ? 38.419 39.941 59.735 1.00 30.71 37 PHE H C 1
ATOM 5902 O O . PHE H 1 38 ? 39.124 40.815 60.237 1.00 28.71 37 PHE H O 1
ATOM 5910 N N . THR H 1 39 ? 37.342 39.440 60.320 1.00 29.54 38 THR H N 1
ATOM 5911 C CA . THR H 1 39 ? 36.895 39.857 61.650 1.00 30.61 38 THR H CA 1
ATOM 5912 C C . THR H 1 39 ? 37.020 38.649 62.567 1.00 30.58 38 THR H C 1
ATOM 5913 O O . THR H 1 39 ? 36.417 37.611 62.301 1.00 30.32 38 THR H O 1
ATOM 5917 N N . PHE H 1 40 ? 37.802 38.820 63.639 1.00 30.88 39 PHE H N 1
ATOM 5918 C CA . PHE H 1 40 ? 38.137 37.790 64.597 1.00 29.69 39 PHE H CA 1
ATOM 5919 C C . PHE H 1 40 ? 37.676 38.136 65.997 1.00 30.78 39 PHE H C 1
ATOM 5920 O O . PHE H 1 40 ? 37.906 39.251 66.449 1.00 31.87 39 PHE H O 1
ATOM 5928 N N . LYS H 1 41 ? 37.056 37.176 66.691 1.00 30.22 40 LYS H N 1
ATOM 5929 C CA . LYS H 1 41 ? 36.831 37.294 68.122 1.00 31.45 40 LYS H CA 1
ATOM 5930 C C . LYS H 1 41 ? 38.189 36.899 68.708 1.00 31.09 40 LYS H C 1
ATOM 5931 O O . LYS H 1 41 ? 38.958 36.166 68.053 1.00 28.86 40 LYS H O 1
ATOM 5934 N N . ALA H 1 42 ? 38.488 37.368 69.924 1.00 31.67 41 ALA H N 1
ATOM 5935 C CA . ALA H 1 42 ? 39.755 37.034 70.627 1.00 31.64 41 ALA H CA 1
ATOM 5936 C C . ALA H 1 42 ? 40.047 35.533 70.564 1.00 32.56 41 ALA H C 1
ATOM 5937 O O . ALA H 1 42 ? 39.162 34.726 70.804 1.00 32.29 41 ALA H O 1
ATOM 5939 N N . GLY H 1 43 ? 41.264 35.174 70.156 1.00 32.70 42 GLY H N 1
ATOM 5940 C CA . GLY H 1 43 ? 41.671 33.780 70.028 1.00 33.25 42 GLY H CA 1
ATOM 5941 C C . GLY H 1 43 ? 41.525 33.202 68.635 1.00 33.76 42 GLY H C 1
ATOM 5942 O O . GLY H 1 43 ? 42.193 32.214 68.322 1.00 35.64 42 GLY H O 1
ATOM 5943 N N . GLN H 1 44 ? 40.674 33.802 67.793 1.00 32.65 43 GLN H N 1
ATOM 5944 C CA . GLN H 1 44 ? 40.510 33.347 66.416 1.00 31.89 43 GLN H CA 1
ATOM 5945 C C . GLN H 1 44 ? 41.738 33.683 65.587 1.00 32.33 43 GLN H C 1
ATOM 5946 O O . GLN H 1 44 ? 42.503 34.591 65.914 1.00 32.51 43 GLN H O 1
ATOM 5952 N N . GLU H 1 45 ? 41.886 32.937 64.500 1.00 33.49 44 GLU H N 1
ATOM 5953 C CA . GLU H 1 45 ? 43.067 32.956 63.680 1.00 36.01 44 GLU H CA 1
ATOM 5954 C C . GLU H 1 45 ? 42.790 32.708 62.190 1.00 35.20 44 GLU H C 1
ATOM 5955 O O . GLU H 1 45 ? 41.917 31.905 61.851 1.00 34.29 44 GLU H O 1
ATOM 5961 N N . LEU H 1 46 ? 43.521 33.432 61.330 1.00 33.02 45 LEU H N 1
ATOM 5962 C CA . LEU H 1 46 ? 43.568 33.180 59.891 1.00 33.35 45 LEU H CA 1
ATOM 5963 C C . LEU H 1 46 ? 44.798 32.285 59.814 1.00 33.60 45 LEU H C 1
ATOM 5964 O O . LEU H 1 46 ? 45.906 32.787 60.040 1.00 34.73 45 LEU H O 1
ATOM 5969 N N . PRO H 1 47 ? 44.623 30.968 59.514 1.00 33.30 46 PRO H N 1
ATOM 5970 C CA . PRO H 1 47 ? 45.748 30.028 59.521 1.00 32.50 46 PRO H CA 1
ATOM 5971 C C . PRO H 1 47 ? 46.857 30.453 58.596 1.00 31.20 46 PRO H C 1
ATOM 5972 O O . PRO H 1 47 ? 46.564 31.032 57.540 1.00 32.44 46 PRO H O 1
ATOM 5976 N N . VAL H 1 48 ? 48.103 30.172 58.987 1.00 30.73 47 VAL H N 1
ATOM 5977 C CA . VAL H 1 48 ? 49.272 30.502 58.167 1.00 29.90 47 VAL H CA 1
ATOM 5978 C C . VAL H 1 48 ? 49.141 29.799 56.823 1.00 30.62 47 VAL H C 1
ATOM 5979 O O . VAL H 1 48 ? 48.841 28.609 56.768 1.00 30.19 47 VAL H O 1
ATOM 5983 N N . HIS H 1 49 ? 49.344 30.568 55.763 1.00 29.02 48 HIS H N 1
ATOM 5984 C CA . HIS H 1 49 ? 49.187 30.085 54.392 1.00 29.51 48 HIS H CA 1
ATOM 5985 C C . HIS H 1 49 ? 50.066 30.853 53.431 1.00 28.68 48 HIS H C 1
ATOM 5986 O O . HIS H 1 49 ? 50.643 31.880 53.788 1.00 28.40 48 HIS H O 1
ATOM 5993 N N . SER H 1 50 ? 50.153 30.333 52.214 1.00 28.38 49 SER H N 1
ATOM 5994 C CA . SER H 1 50 ? 50.950 30.933 51.151 1.00 27.96 49 SER H CA 1
ATOM 5995 C C . SER H 1 50 ? 50.577 30.278 49.851 1.00 28.37 49 SER H C 1
ATOM 5996 O O . SER H 1 50 ? 50.022 29.175 49.851 1.00 28.36 49 SER H O 1
ATOM 5999 N N . HIS H 1 51 ? 50.856 30.975 48.763 1.00 29.39 50 HIS H N 1
ATOM 6000 C CA . HIS H 1 51 ? 50.578 30.507 47.416 1.00 29.93 50 HIS H CA 1
ATOM 6001 C C . HIS H 1 51 ? 51.884 30.720 46.642 1.00 30.31 50 HIS H C 1
ATOM 6002 O O . HIS H 1 51 ? 52.454 31.803 46.718 1.00 29.05 50 HIS H O 1
ATOM 6009 N N . ASN H 1 52 ? 52.372 29.681 45.960 1.00 30.75 51 ASN H N 1
ATOM 6010 C CA . ASN H 1 52 ? 53.624 29.751 45.174 1.00 33.70 51 ASN H CA 1
ATOM 6011 C C . ASN H 1 52 ? 53.375 30.538 43.885 1.00 32.85 51 ASN H C 1
ATOM 6012 O O . ASN H 1 52 ? 53.182 29.975 42.812 1.00 32.08 51 ASN H O 1
ATOM 6017 N N . ILE H 1 53 ? 53.343 31.853 44.027 1.00 32.88 52 ILE H N 1
ATOM 6018 C CA . ILE H 1 53 ? 53.106 32.777 42.911 1.00 34.71 52 ILE H CA 1
ATOM 6019 C C . ILE H 1 53 ? 53.695 34.160 43.252 1.00 32.84 52 ILE H C 1
ATOM 6020 O O . ILE H 1 53 ? 53.761 34.536 44.423 1.00 31.12 52 ILE H O 1
ATOM 6025 N N . GLU H 1 54 ? 54.113 34.911 42.241 1.00 31.74 53 GLU H N 1
ATOM 6026 C CA . GLU H 1 54 ? 54.646 36.245 42.449 1.00 32.82 53 GLU H CA 1
ATOM 6027 C C . GLU H 1 54 ? 53.522 37.167 42.962 1.00 34.09 53 GLU H C 1
ATOM 6028 O O . GLU H 1 54 ? 52.326 36.963 42.688 1.00 35.78 53 GLU H O 1
ATOM 6034 N N . GLY H 1 55 ? 53.924 38.179 43.710 1.00 32.32 54 GLY H N 1
ATOM 6035 C CA . GLY H 1 55 ? 53.009 39.113 44.302 1.00 30.94 54 GLY H CA 1
ATOM 6036 C C . GLY H 1 55 ? 53.249 39.266 45.767 1.00 30.20 54 GLY H C 1
ATOM 6037 O O . GLY H 1 55 ? 54.017 38.533 46.388 1.00 33.89 54 GLY H O 1
ATOM 6038 N N . GLU H 1 56 ? 52.580 40.261 46.313 1.00 30.54 55 GLU H N 1
ATOM 6039 C CA . GLU H 1 56 ? 52.646 40.595 47.697 1.00 31.84 55 GLU H CA 1
ATOM 6040 C C . GLU H 1 56 ? 51.272 40.885 48.229 1.00 30.46 55 GLU H C 1
ATOM 6041 O O . GLU H 1 56 ? 50.311 41.086 47.468 1.00 31.19 55 GLU H O 1
ATOM 6047 N N . LEU H 1 57 ? 51.166 40.815 49.546 1.00 29.33 56 LEU H N 1
ATOM 6048 C CA . LEU H 1 57 ? 49.956 41.235 50.217 1.00 30.86 56 LEU H CA 1
ATOM 6049 C C . LEU H 1 57 ? 50.323 42.170 51.335 1.00 29.24 56 LEU H C 1
ATOM 6050 O O . LEU H 1 57 ? 51.473 42.188 51.769 1.00 29.56 56 LEU H O 1
ATOM 6055 N N . ASN H 1 58 ? 49.338 42.931 51.796 1.00 29.51 57 ASN H N 1
ATOM 6056 C CA . ASN H 1 58 ? 49.512 43.734 53.016 1.00 31.56 57 ASN H CA 1
ATOM 6057 C C . ASN H 1 58 ? 48.332 43.425 53.922 1.00 31.21 57 ASN H C 1
ATOM 6058 O O . ASN H 1 58 ? 47.251 43.111 53.418 1.00 32.00 57 ASN H O 1
ATOM 6063 N N . ILE H 1 59 ? 48.565 43.426 55.235 1.00 31.16 58 ILE H N 1
ATOM 6064 C CA . ILE H 1 59 ? 47.511 43.167 56.213 1.00 29.86 58 ILE H CA 1
ATOM 6065 C C . ILE H 1 59 ? 47.549 44.332 57.179 1.00 30.28 58 ILE H C 1
ATOM 6066 O O . ILE H 1 59 ? 48.570 44.522 57.807 1.00 28.49 58 ILE H O 1
ATOM 6071 N N . VAL H 1 60 ? 46.455 45.110 57.249 1.00 30.70 59 VAL H N 1
ATOM 6072 C CA A VAL H 1 60 ? 46.333 46.280 58.112 0.50 28.94 59 VAL H CA 1
ATOM 6073 C CA B VAL H 1 60 ? 46.382 46.263 58.153 0.50 30.24 59 VAL H CA 1
ATOM 6074 C C . VAL H 1 60 ? 45.374 45.942 59.252 1.00 30.32 59 VAL H C 1
ATOM 6075 O O . VAL H 1 60 ? 44.278 45.430 58.986 1.00 29.58 59 VAL H O 1
ATOM 6082 N N . VAL H 1 61 ? 45.772 46.225 60.498 1.00 28.88 60 VAL H N 1
ATOM 6083 C CA . VAL H 1 61 ? 44.935 45.959 61.660 1.00 29.44 60 VAL H CA 1
ATOM 6084 C C . VAL H 1 61 ? 44.111 47.234 61.855 1.00 28.87 60 VAL H C 1
ATOM 6085 O O . VAL H 1 61 ? 44.661 48.283 62.212 1.00 28.85 60 VAL H O 1
ATOM 6089 N N . LEU H 1 62 ? 42.810 47.132 61.586 1.00 29.35 61 LEU H N 1
ATOM 6090 C CA . LEU H 1 62 ? 41.884 48.277 61.706 1.00 31.02 61 LEU H CA 1
ATOM 6091 C C . LEU H 1 62 ? 41.348 48.434 63.113 1.00 31.34 61 LEU H C 1
ATOM 6092 O O . LEU H 1 62 ? 41.038 49.540 63.532 1.00 32.28 61 LEU H O 1
ATOM 6097 N N . GLU H 1 63 ? 41.203 47.324 63.823 1.00 31.09 62 GLU H N 1
ATOM 6098 C CA . GLU H 1 63 ? 40.591 47.342 65.148 1.00 31.83 62 GLU H CA 1
ATOM 6099 C C . GLU H 1 63 ? 41.187 46.214 65.948 1.00 31.57 62 GLU H C 1
ATOM 6100 O O . GLU H 1 63 ? 41.435 45.143 65.396 1.00 32.68 62 GLU H O 1
ATOM 6106 N N . GLY H 1 64 ? 41.435 46.464 67.231 1.00 31.46 63 GLY H N 1
ATOM 6107 C CA . GLY H 1 64 ? 41.972 45.469 68.121 1.00 31.21 63 GLY H CA 1
ATOM 6108 C C . GLY H 1 64 ? 43.440 45.217 67.920 1.00 31.52 63 GLY H C 1
ATOM 6109 O O . GLY H 1 64 ? 44.131 45.968 67.213 1.00 29.45 63 GLY H O 1
ATOM 6110 N N . GLU H 1 65 ? 43.908 44.147 68.559 1.00 31.38 64 GLU H N 1
ATOM 6111 C CA . GLU H 1 65 ? 45.294 43.718 68.485 1.00 34.03 64 GLU H CA 1
ATOM 6112 C C . GLU H 1 65 ? 45.406 42.229 68.315 1.00 32.21 64 GLU H C 1
ATOM 6113 O O . GLU H 1 65 ? 44.545 41.444 68.752 1.00 31.14 64 GLU H O 1
ATOM 6119 N N . GLY H 1 66 ? 46.541 41.839 67.760 1.00 32.28 65 GLY H N 1
ATOM 6120 C CA . GLY H 1 66 ? 46.854 40.446 67.593 1.00 29.49 65 GLY H CA 1
ATOM 6121 C C . GLY H 1 66 ? 48.305 40.292 67.292 1.00 28.81 65 GLY H C 1
ATOM 6122 O O . GLY H 1 66 ? 49.127 41.042 67.798 1.00 27.33 65 GLY H O 1
ATOM 6123 N N . GLU H 1 67 ? 48.611 39.308 66.467 1.00 30.10 66 GLU H N 1
ATOM 6124 C CA . GLU H 1 67 ? 49.957 39.090 66.009 1.00 30.77 66 GLU H CA 1
ATOM 6125 C C . GLU H 1 67 ? 49.941 38.498 64.601 1.00 30.70 66 GLU H C 1
ATOM 6126 O O . GLU H 1 67 ? 49.027 37.742 64.226 1.00 30.23 66 GLU H O 1
ATOM 6132 N N . PHE H 1 68 ? 50.932 38.910 63.822 1.00 28.61 67 PHE H N 1
ATOM 6133 C CA . PHE H 1 68 ? 51.154 38.384 62.504 1.00 29.25 67 PHE H CA 1
ATOM 6134 C C . PHE H 1 68 ? 51.972 37.141 62.726 1.00 28.77 67 PHE H C 1
ATOM 6135 O O . PHE H 1 68 ? 52.853 37.131 63.592 1.00 28.94 67 PHE H O 1
ATOM 6143 N N . VAL H 1 69 ? 51.642 36.100 61.983 1.00 27.59 68 VAL H N 1
ATOM 6144 C CA . VAL H 1 69 ? 52.301 34.809 62.055 1.00 31.18 68 VAL H CA 1
ATOM 6145 C C . VAL H 1 69 ? 52.988 34.657 60.721 1.00 30.12 68 VAL H C 1
ATOM 6146 O O . VAL H 1 69 ? 52.400 34.963 59.682 1.00 31.06 68 VAL H O 1
ATOM 6150 N N . GLY H 1 70 ? 54.248 34.243 60.759 1.00 31.66 69 GLY H N 1
ATOM 6151 C CA . GLY H 1 70 ? 55.060 34.088 59.550 1.00 33.21 69 GLY H CA 1
ATOM 6152 C C . GLY H 1 70 ? 55.693 32.723 59.392 1.00 33.60 69 GLY H C 1
ATOM 6153 O O . GLY H 1 70 ? 55.203 31.718 59.923 1.00 33.91 69 GLY H O 1
ATOM 6154 N N . ASP H 1 71 ? 56.797 32.698 58.646 1.00 36.60 70 ASP H N 1
ATOM 6155 C CA . ASP H 1 71 ? 57.521 31.453 58.362 1.00 38.50 70 ASP H CA 1
ATOM 6156 C C . ASP H 1 71 ? 58.008 30.860 59.675 1.00 38.60 70 ASP H C 1
ATOM 6157 O O . ASP H 1 71 ? 58.445 31.619 60.591 1.00 36.83 70 ASP H O 1
ATOM 6162 N N . GLY H 1 72 ? 57.890 29.530 59.773 1.00 38.12 71 GLY H N 1
ATOM 6163 C CA . GLY H 1 72 ? 58.258 28.781 60.987 1.00 38.17 71 GLY H CA 1
ATOM 6164 C C . GLY H 1 72 ? 57.390 29.092 62.201 1.00 36.77 71 GLY H C 1
ATOM 6165 O O . GLY H 1 72 ? 57.817 28.846 63.330 1.00 33.50 71 GLY H O 1
ATOM 6166 N N . ASP H 1 73 ? 56.168 29.599 61.963 1.00 36.00 72 ASP H N 1
ATOM 6167 C CA . ASP H 1 73 ? 55.231 29.988 63.026 1.00 35.00 72 ASP H CA 1
ATOM 6168 C C . ASP H 1 73 ? 55.734 31.116 63.944 1.00 32.68 72 ASP H C 1
ATOM 6169 O O . ASP H 1 73 ? 55.276 31.232 65.094 1.00 30.69 72 ASP H O 1
ATOM 6171 N N . ALA H 1 74 ? 56.650 31.952 63.420 1.00 31.58 73 ALA H N 1
ATOM 6172 C CA . ALA H 1 74 ? 57.212 33.088 64.169 1.00 32.21 73 ALA H CA 1
ATOM 6173 C C . ALA H 1 74 ? 56.172 34.188 64.214 1.00 30.34 73 ALA H C 1
ATOM 6174 O O . ALA H 1 74 ? 55.507 34.464 63.196 1.00 30.84 73 ALA H O 1
ATOM 6176 N N . VAL H 1 75 ? 56.008 34.786 65.401 1.00 28.66 74 VAL H N 1
ATOM 6177 C CA . VAL H 1 75 ? 55.008 35.810 65.615 1.00 29.56 74 VAL H CA 1
ATOM 6178 C C . VAL H 1 75 ? 55.650 37.183 65.785 1.00 30.08 74 VAL H C 1
ATOM 6179 O O . VAL H 1 75 ? 56.757 37.308 66.343 1.00 27.56 74 VAL H O 1
ATOM 6183 N N . ILE H 1 76 ? 54.894 38.178 65.341 1.00 29.98 75 ILE H N 1
ATOM 6184 C CA . ILE H 1 76 ? 55.210 39.604 65.402 1.00 30.71 75 ILE H CA 1
ATOM 6185 C C . ILE H 1 76 ? 53.949 40.285 65.952 1.00 29.36 75 ILE H C 1
ATOM 6186 O O . ILE H 1 76 ? 52.882 40.072 65.404 1.00 28.07 75 ILE H O 1
ATOM 6191 N N . PRO H 1 77 ? 54.059 41.071 67.045 1.00 30.70 76 PRO H N 1
ATOM 6192 C CA . PRO H 1 77 ? 52.878 41.752 67.563 1.00 30.72 76 PRO H CA 1
ATOM 6193 C C . PRO H 1 77 ? 52.259 42.624 66.475 1.00 32.24 76 PRO H C 1
ATOM 6194 O O . PRO H 1 77 ? 53.001 43.268 65.715 1.00 31.99 76 PRO H O 1
ATOM 6198 N N . ALA H 1 78 ? 50.927 42.577 66.395 1.00 28.91 77 ALA H N 1
ATOM 6199 C CA . ALA H 1 78 ? 50.119 43.285 65.411 1.00 29.53 77 ALA H CA 1
ATOM 6200 C C . ALA H 1 78 ? 49.138 44.220 66.153 1.00 28.61 77 ALA H C 1
ATOM 6201 O O . ALA H 1 78 ? 47.958 43.908 66.286 1.00 29.81 77 ALA H O 1
ATOM 6203 N N . PRO H 1 79 ? 49.637 45.369 66.648 1.00 30.18 78 PRO H N 1
ATOM 6204 C CA . PRO H 1 79 ? 48.745 46.336 67.289 1.00 29.95 78 PRO H CA 1
ATOM 6205 C C . PRO H 1 79 ? 47.876 47.037 66.263 1.00 30.06 78 PRO H C 1
ATOM 6206 O O . PRO H 1 79 ? 48.122 46.936 65.020 1.00 30.16 78 PRO H O 1
ATOM 6210 N N . ARG H 1 80 ? 46.872 47.760 66.773 1.00 31.05 79 ARG H N 1
ATOM 6211 C CA . ARG H 1 80 ? 46.003 48.558 65.910 1.00 31.55 79 ARG H CA 1
ATOM 6212 C C . ARG H 1 80 ? 46.898 49.514 65.092 1.00 29.64 79 ARG H C 1
ATOM 6213 O O . ARG H 1 80 ? 47.812 50.167 65.630 1.00 29.15 79 ARG H O 1
ATOM 6221 N N . GLY H 1 81 ? 46.644 49.539 63.786 1.00 30.22 80 GLY H N 1
ATOM 6222 C CA . GLY H 1 81 ? 47.426 50.313 62.857 1.00 30.53 80 GLY H CA 1
ATOM 6223 C C . GLY H 1 81 ? 48.688 49.626 62.352 1.00 30.47 80 GLY H C 1
ATOM 6224 O O . GLY H 1 81 ? 49.404 50.221 61.549 1.00 31.18 80 GLY H O 1
ATOM 6225 N N . ALA H 1 82 ? 48.992 48.405 62.801 1.00 29.99 81 ALA H N 1
ATOM 6226 C CA . ALA H 1 82 ? 50.147 47.676 62.280 1.00 29.23 81 ALA H CA 1
ATOM 6227 C C . ALA H 1 82 ? 49.849 47.244 60.851 1.00 31.56 81 ALA H C 1
ATOM 6228 O O . ALA H 1 82 ? 48.697 46.921 60.536 1.00 32.97 81 ALA H O 1
ATOM 6230 N N . VAL H 1 83 ? 50.860 47.285 59.980 1.00 28.95 82 VAL H N 1
ATOM 6231 C CA . VAL H 1 83 ? 50.713 46.794 58.609 1.00 30.38 82 VAL H CA 1
ATOM 6232 C C . VAL H 1 83 ? 51.836 45.774 58.335 1.00 31.38 82 VAL H C 1
ATOM 6233 O O . VAL H 1 83 ? 52.994 46.089 58.551 1.00 30.42 82 VAL H O 1
ATOM 6237 N N . LEU H 1 84 ? 51.449 44.564 57.922 1.00 30.93 83 LEU H N 1
ATOM 6238 C CA . LEU H 1 84 ? 52.347 43.501 57.499 1.00 30.01 83 LEU H CA 1
ATOM 6239 C C . LEU H 1 84 ? 52.418 43.625 56.001 1.00 30.83 83 LEU H C 1
ATOM 6240 O O . LEU H 1 84 ? 51.385 43.813 55.369 1.00 30.66 83 LEU H O 1
ATOM 6245 N N . VAL H 1 85 ? 53.626 43.580 55.439 1.00 30.11 84 VAL H N 1
ATOM 6246 C CA . VAL H 1 85 ? 53.825 43.511 54.010 1.00 29.64 84 VAL H CA 1
ATOM 6247 C C . VAL H 1 85 ? 54.665 42.265 53.804 1.00 30.47 84 VAL H C 1
ATOM 6248 O O . VAL H 1 85 ? 55.707 42.096 54.444 1.00 32.79 84 VAL H O 1
ATOM 6252 N N . ALA H 1 86 ? 54.184 41.373 52.949 1.00 30.98 85 ALA H N 1
ATOM 6253 C CA . ALA H 1 86 ? 54.849 40.125 52.706 1.00 31.50 85 ALA H CA 1
ATOM 6254 C C . ALA H 1 86 ? 54.611 39.604 51.329 1.00 31.57 85 ALA H C 1
ATOM 6255 O O . ALA H 1 86 ? 53.544 39.875 50.750 1.00 31.40 85 ALA H O 1
ATOM 6257 N N . PRO H 1 87 ? 55.564 38.785 50.823 1.00 31.38 86 PRO H N 1
ATOM 6258 C CA . PRO H 1 87 ? 55.271 38.084 49.594 1.00 30.74 86 PRO H CA 1
ATOM 6259 C C . PRO H 1 87 ? 54.139 37.054 49.798 1.00 29.95 86 PRO H C 1
ATOM 6260 O O . PRO H 1 87 ? 54.007 36.454 50.879 1.00 29.25 86 PRO H O 1
ATOM 6264 N N . ILE H 1 88 ? 53.351 36.851 48.752 1.00 30.27 87 ILE H N 1
ATOM 6265 C CA . ILE H 1 88 ? 52.270 35.861 48.747 1.00 30.39 87 ILE H CA 1
ATOM 6266 C C . ILE H 1 88 ? 52.822 34.441 49.034 1.00 31.40 87 ILE H C 1
ATOM 6267 O O . ILE H 1 88 ? 52.186 33.662 49.764 1.00 31.90 87 ILE H O 1
ATOM 6272 N N . SER H 1 89 ? 54.017 34.143 48.507 1.00 31.21 88 SER H N 1
ATOM 6273 C CA . SER H 1 89 ? 54.700 32.839 48.695 1.00 30.96 88 SER H CA 1
ATOM 6274 C C . SER H 1 89 ? 55.344 32.638 50.060 1.00 31.91 88 SER H C 1
ATOM 6275 O O . SER H 1 89 ? 55.816 31.550 50.340 1.00 33.65 88 SER H O 1
ATOM 6278 N N . THR H 1 90 ? 55.407 33.685 50.887 1.00 32.49 89 THR H N 1
ATOM 6279 C CA . THR H 1 90 ? 55.968 33.572 52.241 1.00 34.38 89 THR H CA 1
ATOM 6280 C C . THR H 1 90 ? 54.787 33.228 53.143 1.00 33.51 89 THR H C 1
ATOM 6281 O O . THR H 1 90 ? 53.732 33.875 53.001 1.00 35.56 89 THR H O 1
ATOM 6285 N N . PRO H 1 91 ? 54.932 32.209 54.039 1.00 33.54 90 PRO H N 1
ATOM 6286 C CA . PRO H 1 91 ? 53.824 31.889 54.943 1.00 32.77 90 PRO H CA 1
ATOM 6287 C C . PRO H 1 91 ? 53.354 33.115 55.728 1.00 32.03 90 PRO H C 1
ATOM 6288 O O . PRO H 1 91 ? 54.174 33.893 56.220 1.00 30.94 90 PRO H O 1
ATOM 6292 N N . HIS H 1 92 ? 52.051 33.317 55.781 1.00 30.45 91 HIS H N 1
ATOM 6293 C CA . HIS H 1 92 ? 51.468 34.468 56.485 1.00 30.45 91 HIS H CA 1
ATOM 6294 C C . HIS H 1 92 ? 50.144 34.088 57.110 1.00 29.76 91 HIS H C 1
ATOM 6295 O O . HIS H 1 92 ? 49.340 33.411 56.490 1.00 29.96 91 HIS H O 1
ATOM 6302 N N . GLY H 1 93 ? 49.960 34.491 58.362 1.00 31.31 92 GLY H N 1
ATOM 6303 C CA . GLY H 1 93 ? 48.711 34.302 59.103 1.00 29.72 92 GLY H CA 1
ATOM 6304 C C . GLY H 1 93 ? 48.531 35.465 60.069 1.00 29.89 92 GLY H C 1
ATOM 6305 O O . GLY H 1 93 ? 49.429 36.312 60.203 1.00 29.35 92 GLY H O 1
ATOM 6306 N N . VAL H 1 94 ? 47.357 35.514 60.697 1.00 31.65 93 VAL H N 1
ATOM 6307 C CA . VAL H 1 94 ? 47.021 36.500 61.734 1.00 33.72 93 VAL H CA 1
ATOM 6308 C C . VAL H 1 94 ? 46.344 35.753 62.867 1.00 33.89 93 VAL H C 1
ATOM 6309 O O . VAL H 1 94 ? 45.533 34.860 62.616 1.00 34.85 93 VAL H O 1
ATOM 6313 N N . ARG H 1 95 ? 46.692 36.104 64.104 1.00 33.85 94 ARG H N 1
ATOM 6314 C CA . ARG H 1 95 ? 46.058 35.536 65.285 1.00 34.98 94 ARG H CA 1
ATOM 6315 C C . ARG H 1 95 ? 45.555 36.724 66.120 1.00 33.04 94 ARG H C 1
ATOM 6316 O O . ARG H 1 95 ? 46.333 37.624 66.428 1.00 30.63 94 ARG H O 1
ATOM 6324 N N . ALA H 1 96 ? 44.268 36.704 66.476 1.00 29.52 95 ALA H N 1
ATOM 6325 C CA . ALA H 1 96 ? 43.652 37.766 67.260 1.00 29.94 95 ALA H CA 1
ATOM 6326 C C . ALA H 1 96 ? 43.941 37.544 68.741 1.00 29.49 95 ALA H C 1
ATOM 6327 O O . ALA H 1 96 ? 43.749 36.425 69.235 1.00 29.84 95 ALA H O 1
ATOM 6329 N N . VAL H 1 97 ? 44.424 38.592 69.422 1.00 30.88 96 VAL H N 1
ATOM 6330 C CA . VAL H 1 97 ? 44.651 38.597 70.876 1.00 31.43 96 VAL H CA 1
ATOM 6331 C C . VAL H 1 97 ? 43.387 39.152 71.492 1.00 31.66 96 VAL H C 1
ATOM 6332 O O . VAL H 1 97 ? 42.847 38.575 72.419 1.00 33.25 96 VAL H O 1
ATOM 6336 N N . THR H 1 98 ? 42.949 40.307 71.004 1.00 32.96 97 THR H N 1
ATOM 6337 C CA . THR H 1 98 ? 41.645 40.867 71.371 1.00 32.44 97 THR H CA 1
ATOM 6338 C C . THR H 1 98 ? 40.718 40.596 70.177 1.00 31.94 97 THR H C 1
ATOM 6339 O O . THR H 1 98 ? 41.124 39.940 69.202 1.00 33.24 97 THR H O 1
ATOM 6343 N N . ASP H 1 99 ? 39.465 41.046 70.279 1.00 31.85 98 ASP H N 1
ATOM 6344 C CA . ASP H 1 99 ? 38.558 41.053 69.122 1.00 31.41 98 ASP H CA 1
ATOM 6345 C C . ASP H 1 99 ? 39.246 41.963 68.124 1.00 31.67 98 ASP H C 1
ATOM 6346 O O . ASP H 1 99 ? 39.671 43.048 68.498 1.00 33.62 98 ASP H O 1
ATOM 6359 N N . LYS H 1 101 ? 39.811 43.272 63.741 1.00 30.26 100 LYS H N 1
ATOM 6360 C CA . LYS H 1 101 ? 39.391 43.325 62.325 1.00 29.33 100 LYS H CA 1
ATOM 6361 C C . LYS H 1 101 ? 40.587 43.803 61.499 1.00 30.73 100 LYS H C 1
ATOM 6362 O O . LYS H 1 101 ? 41.240 44.803 61.849 1.00 30.85 100 LYS H O 1
ATOM 6368 N N . VAL H 1 102 ? 40.904 43.059 60.436 1.00 30.94 101 VAL H N 1
ATOM 6369 C CA . VAL H 1 102 ? 42.044 43.394 59.580 1.00 30.09 101 VAL H CA 1
ATOM 6370 C C . VAL H 1 102 ? 41.592 43.529 58.145 1.00 29.16 101 VAL H C 1
ATOM 6371 O O . VAL H 1 102 ? 40.544 42.984 57.773 1.00 28.86 101 VAL H O 1
ATOM 6375 N N . LEU H 1 103 ? 42.371 44.272 57.357 1.00 28.34 102 LEU H N 1
ATOM 6376 C CA . LEU H 1 103 ? 42.102 44.467 55.932 1.00 30.03 102 LEU H CA 1
ATOM 6377 C C . LEU H 1 103 ? 43.295 43.933 55.147 1.00 30.21 102 LEU H C 1
ATOM 6378 O O . LEU H 1 103 ? 44.420 44.393 55.347 1.00 33.50 102 LEU H O 1
ATOM 6383 N N . VAL H 1 104 ? 43.031 42.988 54.246 1.00 30.33 103 VAL H N 1
ATOM 6384 C CA . VAL H 1 104 ? 44.050 42.338 53.430 1.00 30.81 103 VAL H CA 1
ATOM 6385 C C . VAL H 1 104 ? 43.913 42.783 51.984 1.00 32.24 103 VAL H C 1
ATOM 6386 O O . VAL H 1 104 ? 42.830 42.678 51.435 1.00 33.47 103 VAL H O 1
ATOM 6390 N N . THR H 1 105 ? 45.012 43.263 51.405 1.00 31.69 104 THR H N 1
ATOM 6391 C CA . THR H 1 105 ? 45.098 43.691 50.016 1.00 31.82 104 THR H CA 1
ATOM 6392 C C . THR H 1 105 ? 46.155 42.820 49.346 1.00 31.26 104 THR H C 1
ATOM 6393 O O . THR H 1 105 ? 47.299 42.781 49.809 1.00 30.36 104 THR H O 1
ATOM 6397 N N . ILE H 1 106 ? 45.785 42.164 48.257 1.00 29.74 105 ILE H N 1
ATOM 6398 C CA . ILE H 1 106 ? 46.663 41.228 47.532 1.00 31.02 105 ILE H CA 1
ATOM 6399 C C . ILE H 1 106 ? 46.847 41.754 46.119 1.00 30.95 105 ILE H C 1
ATOM 6400 O O . ILE H 1 106 ? 45.865 41.959 45.403 1.00 30.99 105 ILE H O 1
ATOM 6405 N N . ALA H 1 107 ? 48.103 41.949 45.731 1.00 30.87 106 ALA H N 1
ATOM 6406 C CA . ALA H 1 107 ? 48.483 42.487 44.432 1.00 31.62 106 ALA H CA 1
ATOM 6407 C C . ALA H 1 107 ? 49.736 41.773 43.868 1.00 31.62 106 ALA H C 1
ATOM 6408 O O . ALA H 1 107 ? 50.754 41.721 44.550 1.00 32.27 106 ALA H O 1
ATOM 6410 N N . PRO H 1 108 ? 49.636 41.117 42.691 1.00 34.00 107 PRO H N 1
ATOM 6411 C CA . PRO H 1 108 ? 48.435 40.878 41.912 1.00 35.38 107 PRO H CA 1
ATOM 6412 C C . PRO H 1 108 ? 47.531 39.888 42.618 1.00 34.31 107 PRO H C 1
ATOM 6413 O O . PRO H 1 108 ? 47.996 39.122 43.506 1.00 36.08 107 PRO H O 1
ATOM 6417 N N . PRO H 1 109 ? 46.241 39.904 42.263 1.00 37.67 108 PRO H N 1
ATOM 6418 C CA . PRO H 1 109 ? 45.317 38.947 42.856 1.00 40.49 108 PRO H CA 1
ATOM 6419 C C . PRO H 1 109 ? 45.591 37.502 42.346 1.00 42.10 108 PRO H C 1
ATOM 6420 O O . PRO H 1 109 ? 46.130 37.327 41.241 1.00 41.13 108 PRO H O 1
ATOM 6424 N N . ILE H 1 110 ? 45.250 36.498 43.156 1.00 47.10 109 ILE H N 1
ATOM 6425 C CA . ILE H 1 110 ? 45.417 35.077 42.772 1.00 48.91 109 ILE H CA 1
ATOM 6426 C C . ILE H 1 110 ? 44.321 34.739 41.739 1.00 52.70 109 ILE H C 1
ATOM 6427 O O . ILE H 1 110 ? 44.576 34.204 40.645 1.00 53.61 109 ILE H O 1
#

InterPro domains:
  IPR011051 RmlC-like cupin domain superfamily [SSF51182] (2-104)
  IPR013096 Cupin 2, conserved barrel [PF07883] (33-99)
  IPR014710 RmlC-like jelly roll fold [G3DSA:2.60.120.10] (18-105)

Sequence (818 aa):
HKKSHNLLEAVRRFDDQQRFVELVHESENFKIVVSFTFKAGQELPVHSHNIEGELNIVVLEGEGEFVGDGDAVIPAPRGAVLVAPISTPHGVRAVTDKVLVTIAPPIKSHNLLEAVRFDDQRFVELVHESENFKIVSFTFKAGQELPVHSHNIEGELNIVVLEGEGEFVGDGDAVIPAPRGAVLVAPISTPHGVRAVTDKVLVTIAPPIKSHNLLEAVRFDDQRFVELVHESENFKIVVSFTFKKAGQELPVHSHNIEGELNIVVLEGEGEFVGDGDAVIPAPRGAVLVAPISTPHGVRAVTDKVLVTIAPPIHKSHNLLEAVRFDDQRFVELVHESENFKIVSFTFKAGQELPVHSHNNIEGELNIVVLEGEGEFVGDGDAVIPAPRGAVLVAPISTPHGVRAVTDKVLVTIAPPIKSHNLLEAVRFDDQRFVELVHESENFKIVVSFTFKAGQELPVHSHNIEGELNIVVLEGEGEFVGDGDAVIPAPRGAVLVAPISTPHGVRAVTDKVLVTIAPPIKSHNLLEAVRFDDQRFVEELVHESENFKIVSFTFKAGQELPVHSHNIEGELNIVVLEGEGEFVGDGDAVIPAPRGAVLVAPISTPHGVRAVTDKVLVTIAPPIKSHNLLEAVRFDDQRFVELVHESENFKIVVSFTFKAGQELPVHSHNIEGELNIVVLEGEGEFVGDGDAVIPAPRGAVLVAPISTPHGVRAVTDKVLVTIAPPIKSHNLLEAVRFDDQRFVELVHESENFKIVVSFTFKAGQELPVHSHNIEGELNIVVVLEGEGEFVGDGDAVIPAPRGAVLVAPISTPHGVRAVTDKVLVTIAPPI

Nearest PDB structures (foldseek):
  2q30-assembly1_A  TM=1.001E+00  e=1.328E-17  Oleidesulfovibrio alaskensis G20
  5fq0-assembly2_D  TM=8.804E-01  e=6.553E-06  Halomonas sp.
  5fq0-assembly1_A  TM=8.842E-01  e=6.553E-06  Halomonas sp.
  2gu9-assembly1_B  TM=7.962E-01  e=3.658E-06  Xanthomonas campestris
  2i45-assembly1_A  TM=7.505E-01  e=3.972E-05  Neisseria meningitidis

Radius of gyration: 32.36 Å; Cα contacts (8 Å, |Δi|>4): 2434; chains: 8; bounding box: 68×85×80 Å

Organism: Oleidesulfovibrio alaskensis (strain ATCC BAA-1058 / DSM 17464 / G20) (NCBI:txid207559)

B-factor: mean 35.61, std 8.07, range [22.14, 98.4]

Secondary structure (P-SEA, 3-state):
ccccccccbbbbbcccccccccccccbbbbbbbbcccccccccccccccbbbbbbcbbbbbbcccccccccccccbbbbbccccccbbbbccccbbbbbcccc/cccccccbbbbbcccccccccccccbbbbbbbbcccccccccccccccbbbbbbccbbbbbcccccccccccccbbbbbbcccccbbbbccccbbbbbcccc/cccccccbbbbbcccccccccccccbbbbbbbbcccccccccccccccbbbbbbccbbbbbcccccccccccccbbbbbccccccccccccccbbbbbcccc/ccccccccbbbbbcccccccccccccbbbbbbbbcccccccccccccccbbbbbbccbbbbbcccccccccccccbbbbbccccccbbbbccccbbbbbcccc/cccccccbbbbbcccccccccccccbbbbbbbbcccccccccccccccbbbbbbccbbbbbbccccccccccccbbbbbbcccbbbbbbccccbbbbbcccc/cccccccbbbbbcccccccccccccbbbbbbbbcccccccccccccccbbbbbbccbbbbbbccccccccccccbbbbbbcccccccccccccbbbbbcccc/cccccccbbbbbcccccccccccccbbbbbbbbcccccccccccccccbbbbbbcbbbbbbbcccbbbbbbcccbbbbbbcccccbbbbccccbbbbbcccc/c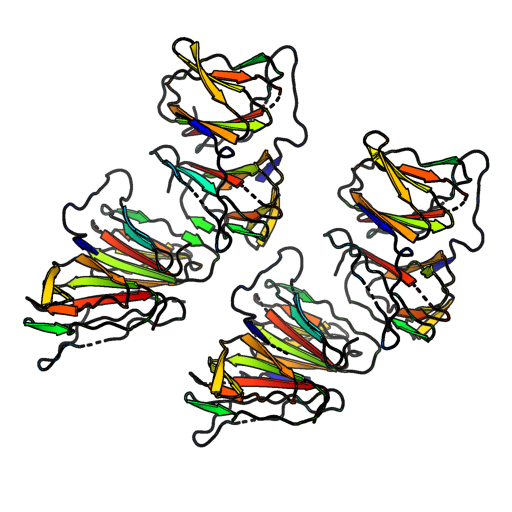ccccccbbbbbcccccccccccccbbbbbbbbcccccccccccccccbbbbbbccbbbbbbccccccccccccbbbbbccccccccccccccbbbbbcccc